Protein AF-A0A496XIH3-F1 (afdb_monomer)

Secondary structure (DSSP, 8-state):
--SGGG---------------S----SSS--TTS--S--TTSPP--SSTTEEE-TTT--EEEEEEEEEE--GGG--EEEEEEEE---S---S--TT-TTEE--S-EEEEETTTTTTTT-S---TT-BGGG--EEEPTTS-EEE-EE-TTT-SS-EE-TT--EEEESSTT-GGG-EEEE-TBS-EEEEEEEEEEE-S--SBTB---EEEEEEEEEEE-TTS-EEEEEEEE-TTS-EEEEEEEETTS-EEEEEEE-TTSPBP-TT-S--EEEEEEETTEEEEEEEEEPTT--SSS---S-EEEEEEE-TTS-EEEEEEB-TT-TTTBTSEEEEE-TTS-EEEEEEEEE-S-SSSSS--EEEEEEEEEE-TTS--EEEEEEEEEEEEEHHHH-S---GGGTT-EEEEEEEEETTEEEEEEE--HHHHTT-SS-STTTT-EEEEEEEEEPTTT--EEEEEEEEEEEEEEEEESSBEE-TTS-S-EESSEEEEEEEEEEEEETTEEEEEEEE---TT---SEEEEEESS--SS--EEEEEEEEEETTTTEEEEEEEEEEEETTEEEEEEEEEE-TTS-EEEEEETTEEEEEEE-TTS-EEEEE-TTS-EEEEEEESSSSEEEEE-TTS-EEEEEE-TTS-EEEEE-TT--EEEEEE-TTS-EEEEE-SSSPPEEEEEETTEEEEEETTEEEEEEE-TTS-EEEEEEEETTT--EEEEEEEE-TTS-EEEEEPTT-S-EEEEEE-TTS-EEEEE-TTS-EEEEEEETTTEEEEE-TT--EEEEEEEE-SSTTSEEEEEEE-GGGEEEEEEE-TT--EEEEEEEEE-SS-TTSEEEEEEEEEE-TTS-EEEEEETTTTEEEEEEE-SS--EEEEEETTSPPEEEEE-TTS-EEEEEPSTTSPPEEEEE-TTS-EEEEE-SSEEEEEEE-TTS-EEEEEEEETTEEEEEEEEE-TTS-EEEEE-TTS-EEE--B-TTS-BS-BBTTEEEEEE-TTS-EEEEEETTS-EEEEEE-TTS-EEEEEETTTEEEEEEE-SS--EEEEEESS-GGG-EEEEE-TTS-EEEEEETT--EEEEE-TT--EEEEE-TTSSS--EEEEEETTEEEEEEETT-S-EEEEEE-TTS-EEEETTEE--TT--

Nearest PDB structures (foldseek):
  8uy4-assembly1_A  TM=6.244E-01  e=5.506E-37  Acinetobacter baumannii AB307-0294
  8uxt-assembly1_A  TM=6.334E-01  e=1.317E-35  Acinetobacter baumannii AB307-0294
  8qja-assembly3_C  TM=4.320E-01  e=1.525E-39  Advenella mimigardefordensis DPN7
  7pq5-assembly1_L  TM=5.269E-01  e=8.273E-34  Photorhabdus laumondii subsp. laumondii TTO1
  8h8c-assembly1_A  TM=5.922E-01  e=3.420E-30  Vibrio parahaemolyticus RIMD 2210633

Radius of gyration: 35.54 Å; Cα contacts (8 Å, |Δi|>4): 2908; chains: 1; bounding box: 90×68×109 Å

Solvent-accessible surface area (backbone atoms only — not comparable to full-atom values): 58429 Å² total; per-residue (Å²): 145,86,63,74,89,77,65,75,80,86,83,78,74,63,44,64,46,45,25,38,70,75,73,75,83,88,74,65,100,26,48,75,65,70,66,56,42,63,44,52,31,55,64,72,68,47,92,48,101,45,39,38,28,31,67,79,42,27,38,46,33,36,51,42,76,81,44,72,36,50,18,57,48,65,67,51,53,70,41,43,44,36,37,37,58,68,68,54,64,91,60,74,72,52,42,60,12,72,48,36,46,71,59,73,28,36,38,41,27,36,55,92,34,48,71,56,76,22,40,90,67,86,53,92,64,34,60,51,91,57,43,41,31,39,33,43,46,80,48,18,54,46,59,44,38,51,20,58,87,72,70,76,77,40,28,28,31,80,84,54,32,39,33,45,53,71,32,64,84,38,48,85,57,22,35,33,36,28,39,41,76,21,38,32,36,36,16,48,46,72,37,72,42,66,46,66,28,49,74,94,86,52,74,47,47,52,28,38,32,23,33,39,35,31,38,34,43,74,44,70,50,37,40,42,45,42,68,45,59,27,61,67,49,51,74,42,71,38,36,39,40,33,75,87,71,52,56,41,39,41,44,39,26,25,92,83,73,40,77,57,46,56,81,31,68,48,52,29,55,36,36,44,38,39,91,87,30,45,34,40,46,38,72,41,66,60,76,86,66,73,82,85,78,76,76,71,82,46,39,39,53,34,31,42,32,43,50,79,74,44,35,39,37,41,42,59,29,53,88,86,39,81,72,33,42,74,35,76,32,30,44,30,40,49,35,62,13,31,41,37,43,43,50,36,76,44,56,68,51,74,96,48,88,82,55,62,43,55,17,52,30,34,44,35,42,42,34,90,93,58,70,69,17,48,34,40,48,47,80,38,56,47,70,42,50,41,68,82,66,69,55,87,61,60,86,89,35,68,88,25,19,24,18,37,23,40,35,44,45,78,64,26,37,37,42,38,31,26,34,26,53,49,42,25,63,91,44,62,70,42,8,44,65,17,64,20,70,41,31,43,35,39,23,34,58,41,92,89,81,68,48,77,44,76,43,38,36,42,36,47,43,73,48,76,44,77,47,18,55,33,25,32,56,28,25,80,46,20,17,26,28,16,73,34,31,68,31,64,38,68,38,28,41,40,35,32,29,62,83,44,44,21,31,32,38,42,39,69,55,48,100,85,65,48,61,22,30,38,41,20,28,46,76,60,93,49,96,65,72,48,37,35,40,41,36,44,62,51,64,42,81,87,60,32,28,54,70,43,72,25,36,43,34,38,28,41,85,89,43,74,77,46,44,36,39,41,44,61,48,90,76,66,46,67,38,32,42,30,52,26,86,33,44,36,40,40,44,61,42,81,52,52,37,70,29,36,39,30,45,66,88,69,42,46,37,38,38,38,70,68,47,36,57,40,61,27,34,38,37,41,51,80,70,36,44,41,36,39,43,65,41,94,63,40,49,65,39,27,43,30,44,44,79,64,40,49,39,37,42,42,61,48,59,80,70,46,72,32,29,39,43,54,62,56,64,44,42,36,44,34,52,76,58,66,41,34,40,39,34,34,40,74,47,21,35,42,36,41,34,30,38,21,83,66,49,73,36,34,45,35,39,33,23,69,85,82,61,53,73,38,35,32,42,40,43,61,50,63,86,68,50,73,33,34,38,34,35,47,76,46,92,49,30,41,35,48,42,62,49,66,87,66,51,70,37,33,41,33,43,51,82,70,50,44,35,37,40,50,71,56,36,62,44,30,36,42,40,30,45,48,76,67,42,53,33,44,35,29,29,41,51,46,17,40,69,86,47,54,44,77,30,36,44,34,40,44,97,48,24,39,37,37,39,43,57,54,90,89,60,54,64,42,28,44,32,43,14,22,52,27,91,94,43,79,92,42,68,50,66,54,60,36,38,41,41,60,47,89,52,76,42,76,34,32,41,36,27,81,40,65,51,29,45,32,41,38,44,59,53,74,88,56,53,65,38,27,41,31,31,56,85,50,73,55,32,36,40,43,64,44,72,77,72,46,72,36,33,40,42,47,55,89,87,53,74,41,39,40,47,42,62,45,63,75,69,47,74,31,34,43,34,42,92,65,38,38,39,37,46,41,63,50,73,75,68,49,75,36,36,38,40,40,37,44,90,90,46,76,42,46,39,36,42,40,59,45,53,82,72,34,73,26,31,43,34,42,67,83,77,49,62,36,42,16,60,47,46,56,85,60,47,54,37,30,38,32,84,55,23,75,29,42,44,61,43,70,84,68,46,80,28,36,43,32,34,63,86,78,48,48,40,41,38,46,61,42,86,75,71,43,73,28,36,43,36,23,92,96,76,44,34,36,41,48,42,60,50,76,73,62,54,67,34,27,40,42,26,81,77,44,71,61,69,21,37,41,36,43,61,46,76,79,71,44,74,33,32,39,39,37,68,87,48,40,38,40,44,40,62,52,56,83,63,49,68,38,36,40,34,30,89,80,44,87,68,53,36,39,42,43,42,62,55,69,76,38,71,40,35,39,38,41,44,95,52,94,64,63,46,47,46,42,61,47,56,84,62,49,72,32,32,44,78,96,43,71,46,75,87,85,77,130

Mean predicted aligned error: 9.51 Å

pLDDT: mean 86.83, std 15.41, range [18.67, 98.56]

Foldseek 3Di:
DPPCVVVCPDDAAFAWFFFFADDDDDDDQFAPLAFKFDDSHFDAPDLDPQWGQGLANQKTKGKDFQAWFFDFLRPIDTWIKMFIWDFAPADDADQAAPRIDTAQKKKKFFPVLLCVQLDPDDDLQAELNSWIWIQHRNTGIWTWFQFPPVPPRWTATLQGKIKDAPDSNDSQQPIWIAHLLLKIFGFNAKFKDFAGQPFPPGGGGIMIMGGGQKIAALLGKIWGWDWAAAPLRDTDTAWIAIPQGWIKGWWWAAPVRHTGHNDGNHIHTAWIDTQRWIKGWDWDAFPDDDDPDPDDNHIHGAWIAGSVRQIKGWDFDHPPDPPRHRGTQKIFHSLGKIKGWDWDWDPLDDVDPRDTGIRTAKIWIDWVPDDIKIKGKDKDHQDAQPVVVVDDDDPLQHRWGWIWMWIQTPFFIKIWTWRTNRRCPPDEQNSMRGSDGQKIWTWGADPVPRDTHTFKMKGWDWDKDFGHQYWYANHNSRGHTYSTDIHIAGQKIWMAGLNWIWIWGFDPADNSRATQKIWWATPDDDVFDIKMKGWDADAQPVSNNGGHTAKIFIDTPPDTLWIWGFDADNSRHTQWIDGLNWIKGWDADSSNQTAWIAGSVGFIWGFDDDDSNHGQWIAGSVRQIKGFDARSSGHTQWTAFSVGFIKGWDAGSVRHTQWIDGSFFFIKGWDDDSFWIWIDTPQKIWIFGHISSRHTAKIKIAGNVVRDIWMKGWDADNSGHTQFIDHIVDPFGKGFDAHSVGHTQWIAFRVRQIWGWDDNQLAWIWIAGSVRWTWIWGWGAIRDSVRIDTAWTQGPPQWIWGFDADPVRQTQKIWTFGQDPVHNVDTDTFMWGWDADSSRATAWIAGPLFLGIWGFDADSVNQGQWIDTDPDDIKGFDADSNRDTQWIRDPDPDWIKGWDADSNGHTQWIDTPFKIKGWDADSRGHTAWIWIAGPNDIWIWGFDAHSLRAGQKIAGSVRDMFGQRDTPVNHGQAGPPFFPGWDADSNRHTAWTQGNVRWIWGWDADSNRATAWTDIVLPWTWGFDADRNGQTQWIATPNDRQAIWGWDADSVRHTQWIAGNVAIWGWDAGSVRDTQWIDHPVDPFAIWGWDGRSNHTAWIDTGPDPDIWGFDADSVRHTQDTDPDGDPPDDD

Sequence (1132 aa):
MELEMKGFIRAITLALFTVTPQAFSEDEMRDFYAEPGMNPFKTSAGQDVTENIDPFSGNVQLSYVDLSIPGNGGLDINIFRYYNLPQSSPGYANPFGYGWTMHFGRITIGSGHASQLCGAGLVPGGDTQDNPSIEMPSGGRELLVHSSALNDGTYITKSNWKAQCIDPTDYTRGIVATAPDGTAYYMREYVFMQGEDGPAGQAAPTVQTWLTNQIVDPYGNTLDLTYLSVASGMKLVTRVDASDGRQVTFDYLDANNSPVTAGSMNARLSTIKANGQTWEYQYAPFSGGATGWGFVDHYELTAVVRPDGTRWNYAYGSVVTEPDYQRLIAVTYPTGGKVNYSYQRIRPYLPSPDFTIFAIKTKTQSNPGHAVGTWSYEFHPGSVDFADLGVQPLPENAGRMADFTRITTPVGVEHIYHVGYWALVGTHDILWEMGLKIRHQYLALDPADGSLSLVRSISNSWSFRAISDEVYRGGILSDLWDSRVYTAQIASQNIVLDGYGYTTQYSNYDAFGNPGTITQYSIYPTENGNRITDTSYQNNTVNWFIGLPEIAAVSQDGAVIGTVSRTYNEMGRLQSEDRFGVTTLYAYTPLGDLAEVTDARGYTTNYSNYFRGTAQLKELPDGSRLSSVVNNTGSVASKITASGHITSFTYDGLNRLTGIDYPLGSDVTIDWNATGKALWRGAYQESVDWDGFGREIRLTRRDQISGDSYSRTFDYDESGRKIFASDVNSASGIGWEYDVIGRTIRTINQDGTSKSVVHEGAHRELHRDENSNVVDYRYQVYGAPENRYLNWAIAPEGVGTRISRDAYGNITGVFQGGLDPDNPAQYLGYTQFFGYNNRLQLTSIDSPADIGLTTYGRDILGNVISRQIGASDATGYIYDPMSRVESVDYPGAAPGISYSYDADGRVKAISNSNATRTYNYNENGNLVSEDIAIGGASYSLAYTLDDLDHLSMLTYPSGRTLDYAPDALGRAKQAMPYLSGVSYHPDGSLRQLAYANGRIADFTRTTTNRMDTITVAGLVGLDYDYDAAGNVTAIQDSRNPSTNRSMSYDELHRLKSVDAGWGTSVYVYDAYSNLTQKSDPSRANRSQYYQYLGLMLDRISYDGAAAQRAFSYDDYGNISYSDDIIYDVFTG

Structure (mmCIF, N/CA/C/O backbone):
data_AF-A0A496XIH3-F1
#
_entry.id   AF-A0A496XIH3-F1
#
loop_
_atom_site.group_PDB
_atom_site.id
_atom_site.type_symbol
_atom_site.label_atom_id
_atom_site.label_alt_id
_atom_site.label_comp_id
_atom_site.label_asym_id
_atom_site.label_entity_id
_atom_site.label_seq_id
_atom_site.pdbx_PDB_ins_code
_atom_site.Cartn_x
_atom_site.Cartn_y
_atom_site.Cartn_z
_atom_site.occupancy
_atom_site.B_iso_or_equiv
_atom_site.auth_seq_id
_atom_site.auth_comp_id
_atom_site.auth_asym_id
_atom_site.auth_atom_id
_atom_site.pdbx_PDB_model_num
ATOM 1 N N . MET A 1 1 ? -5.826 -9.642 -8.395 1.00 19.31 1 MET A N 1
ATOM 2 C CA . MET A 1 1 ? -7.084 -8.869 -8.299 1.00 19.31 1 MET A CA 1
ATOM 3 C C . MET A 1 1 ? -8.064 -9.583 -7.359 1.00 19.31 1 MET A C 1
ATOM 5 O O . MET A 1 1 ? -9.084 -10.095 -7.794 1.00 19.31 1 MET A O 1
ATOM 9 N N . GLU A 1 2 ? -7.709 -9.710 -6.074 1.00 18.67 2 GLU A N 1
ATOM 10 C CA . GLU A 1 2 ? -8.506 -10.453 -5.067 1.00 18.67 2 GLU A CA 1
ATOM 11 C C . GLU A 1 2 ? -8.318 -9.863 -3.649 1.00 18.67 2 GLU A C 1
ATOM 13 O O . GLU A 1 2 ? -8.491 -10.542 -2.645 1.00 18.67 2 GLU A O 1
ATOM 18 N N . LEU A 1 3 ? -7.916 -8.585 -3.574 1.00 19.05 3 LEU A N 1
ATOM 19 C CA . LEU A 1 3 ? -7.566 -7.874 -2.333 1.00 19.05 3 LEU A CA 1
ATOM 20 C C . LEU A 1 3 ? -8.425 -6.622 -2.074 1.00 19.05 3 LEU A C 1
ATOM 22 O O . LEU A 1 3 ? -8.504 -6.172 -0.938 1.00 19.05 3 LEU A O 1
ATOM 26 N N . GLU A 1 4 ? -9.126 -6.091 -3.079 1.00 20.95 4 GLU A N 1
ATOM 27 C CA . GLU A 1 4 ? -9.913 -4.852 -2.937 1.00 20.95 4 GLU A CA 1
ATOM 28 C C . GLU A 1 4 ? -11.309 -5.073 -2.323 1.00 20.95 4 GLU A C 1
ATOM 30 O O . GLU A 1 4 ? -11.925 -4.136 -1.830 1.00 20.95 4 GLU A O 1
ATOM 35 N N . MET A 1 5 ? -11.795 -6.318 -2.250 1.00 22.86 5 MET A N 1
ATOM 36 C CA . MET A 1 5 ? -13.118 -6.648 -1.685 1.00 22.86 5 MET A CA 1
ATOM 37 C C . MET A 1 5 ? -13.144 -6.862 -0.161 1.00 22.86 5 MET A C 1
ATOM 39 O O . MET A 1 5 ? -14.223 -7.012 0.405 1.00 22.86 5 MET A O 1
ATOM 43 N N . LYS A 1 6 ? -11.989 -6.837 0.522 1.00 21.23 6 LYS A N 1
ATOM 44 C CA . LYS A 1 6 ? -11.913 -6.665 1.991 1.00 21.23 6 LYS A CA 1
ATOM 45 C C . LYS A 1 6 ? -11.427 -5.251 2.378 1.00 21.23 6 LYS A C 1
ATOM 47 O O . LYS A 1 6 ? -11.181 -4.971 3.546 1.00 21.23 6 LYS A O 1
ATOM 52 N N . GLY A 1 7 ? -11.318 -4.347 1.398 1.00 19.34 7 GLY A N 1
ATOM 53 C CA . GLY A 1 7 ? -10.735 -3.006 1.516 1.00 19.34 7 GLY A CA 1
ATOM 54 C C . GLY A 1 7 ? -11.700 -1.887 1.921 1.00 19.34 7 GLY A C 1
ATOM 55 O O . GLY A 1 7 ? -11.596 -0.793 1.381 1.00 19.34 7 GLY A O 1
ATOM 56 N N . PHE A 1 8 ? -12.624 -2.128 2.857 1.00 19.67 8 PHE A N 1
ATOM 57 C CA . PHE A 1 8 ? -13.479 -1.075 3.439 1.00 19.67 8 PHE A CA 1
ATOM 58 C C . PHE A 1 8 ? -13.272 -0.946 4.957 1.00 19.67 8 PHE A C 1
ATOM 60 O O . PHE A 1 8 ? -14.210 -0.968 5.753 1.00 19.67 8 PHE A O 1
ATOM 67 N N . ILE A 1 9 ? -12.007 -0.788 5.362 1.00 21.12 9 ILE A N 1
ATOM 68 C CA . ILE A 1 9 ? -11.650 -0.382 6.726 1.00 21.12 9 ILE A CA 1
ATOM 69 C C . ILE A 1 9 ? -12.161 1.051 6.932 1.00 21.12 9 ILE A C 1
ATOM 71 O O . ILE A 1 9 ? -11.562 2.015 6.456 1.00 21.12 9 ILE A O 1
ATOM 75 N N . ARG A 1 10 ? -13.300 1.188 7.621 1.00 22.41 10 ARG A N 1
ATOM 76 C CA . ARG A 1 10 ? -13.899 2.478 7.990 1.00 22.41 10 ARG A CA 1
ATOM 77 C C . ARG A 1 10 ? -13.047 3.170 9.062 1.00 22.41 10 ARG A C 1
ATOM 79 O O . ARG A 1 10 ? -13.295 3.004 10.251 1.00 22.41 10 ARG A O 1
ATOM 86 N N . ALA A 1 11 ? -12.063 3.960 8.644 1.00 19.67 11 ALA A N 1
ATOM 87 C CA . ALA A 1 11 ? -11.352 4.886 9.523 1.00 19.67 11 ALA A CA 1
ATOM 88 C C . ALA A 1 11 ? -12.045 6.261 9.507 1.00 19.67 11 ALA A C 1
ATOM 90 O O . ALA A 1 11 ? -12.014 6.954 8.491 1.00 19.67 11 ALA A O 1
ATOM 91 N N . ILE A 1 12 ? -12.668 6.654 10.623 1.00 20.56 12 ILE A N 1
ATOM 92 C CA . ILE A 1 12 ? -13.210 8.004 10.848 1.00 20.56 12 ILE A CA 1
ATOM 93 C C . ILE A 1 12 ? -12.805 8.469 12.255 1.00 20.56 12 ILE A C 1
ATOM 95 O O . ILE A 1 12 ? -12.916 7.717 13.221 1.00 20.56 12 ILE A O 1
ATOM 99 N N . THR A 1 13 ? -12.345 9.717 12.355 1.00 21.73 13 THR A N 1
ATOM 100 C CA . THR A 1 13 ? -11.992 10.432 13.596 1.00 21.73 13 THR A CA 1
ATOM 101 C C . THR A 1 13 ? -12.674 11.802 13.546 1.00 21.73 13 THR A C 1
ATOM 103 O O . THR A 1 13 ? -12.645 12.440 12.492 1.00 21.73 13 THR A O 1
ATOM 106 N N . LEU A 1 14 ? -13.343 12.243 14.618 1.00 22.25 14 LEU A N 1
ATOM 107 C CA . LEU A 1 14 ? -14.367 13.304 14.536 1.00 22.25 14 LEU A CA 1
ATOM 108 C C . LEU A 1 14 ? -14.609 13.964 15.916 1.00 22.25 14 LEU A C 1
ATOM 110 O O . LEU A 1 14 ? -15.444 13.474 16.646 1.00 22.25 14 LEU A O 1
ATOM 114 N N . ALA A 1 15 ? -13.880 15.026 16.303 1.00 27.19 15 ALA A N 1
ATOM 115 C CA . ALA A 1 15 ? -13.724 15.548 17.694 1.00 27.19 15 ALA A CA 1
ATOM 116 C C . ALA A 1 15 ? -14.838 16.431 18.285 1.00 27.19 15 ALA A C 1
ATOM 118 O O . ALA A 1 15 ? -15.313 17.200 17.463 1.00 27.19 15 ALA A O 1
ATOM 119 N N . LEU A 1 16 ? -15.160 16.385 19.632 1.00 30.80 16 LEU A N 1
ATOM 120 C CA . LEU A 1 16 ? -15.747 17.460 20.522 1.00 30.80 16 LEU A CA 1
ATOM 121 C C . LEU A 1 16 ? -16.589 17.206 21.857 1.00 30.80 16 LEU A C 1
ATOM 123 O O . LEU A 1 16 ? -17.402 16.280 21.923 1.00 30.80 16 LEU A O 1
ATOM 127 N N . PHE A 1 17 ? -16.535 18.205 22.792 1.00 38.25 17 PHE A N 1
ATOM 128 C CA . PHE A 1 17 ? -17.433 18.712 23.916 1.00 38.25 17 PHE A CA 1
ATOM 129 C C . PHE A 1 17 ? -17.324 18.142 25.370 1.00 38.25 17 PHE A C 1
ATOM 131 O O . PHE A 1 17 ? -17.130 16.937 25.394 1.00 38.25 17 PHE A O 1
ATOM 138 N N . THR A 1 18 ? -17.465 18.822 26.574 1.00 36.56 18 THR A N 1
ATOM 139 C CA . THR A 1 18 ? -18.029 20.178 27.031 1.00 36.56 18 THR A CA 1
ATOM 140 C C . THR A 1 18 ? -17.483 20.949 28.327 1.00 36.56 18 THR A C 1
ATOM 142 O O . THR A 1 18 ? -16.749 20.319 29.071 1.00 36.56 18 THR A O 1
ATOM 145 N N . VAL A 1 19 ? -17.855 22.237 28.685 1.00 31.00 19 VAL A N 1
ATOM 146 C CA . VAL A 1 19 ? -17.639 22.989 30.020 1.00 31.00 19 VAL A CA 1
ATOM 147 C C . VAL A 1 19 ? -18.669 24.115 30.454 1.00 31.00 19 VAL A C 1
ATOM 149 O O . VAL A 1 19 ? -19.588 24.453 29.724 1.00 31.00 19 VAL A O 1
ATOM 152 N N . THR A 1 20 ? -18.572 24.640 31.707 1.00 32.25 20 THR A N 1
ATOM 153 C CA . THR A 1 20 ? -19.659 24.769 32.708 1.00 32.25 20 THR A CA 1
ATOM 154 C C . THR A 1 20 ? -19.504 25.810 33.925 1.00 32.25 20 THR A C 1
ATOM 156 O O . THR A 1 20 ? -18.991 26.901 33.699 1.00 32.25 20 THR A O 1
ATOM 159 N N . PRO A 1 21 ? -20.012 25.536 35.183 1.00 36.03 21 PRO A N 1
ATOM 160 C CA . PRO A 1 21 ? -21.246 26.436 36.622 1.00 36.03 21 PRO A CA 1
ATOM 161 C C . PRO A 1 21 ? -22.838 26.717 36.555 1.00 36.03 21 PRO A C 1
ATOM 163 O O . PRO A 1 21 ? -23.200 27.584 35.774 1.00 36.03 21 PRO A O 1
ATOM 166 N N . GLN A 1 22 ? -23.883 26.122 37.251 1.00 28.62 22 GLN A N 1
ATOM 167 C CA . GLN A 1 22 ? -24.107 25.268 38.496 1.00 28.62 22 GLN A CA 1
ATOM 168 C C . GLN A 1 22 ? -25.504 24.580 38.679 1.00 28.62 22 GLN A C 1
ATOM 170 O O . GLN A 1 22 ? -26.485 25.221 38.310 1.00 28.62 22 GLN A O 1
ATOM 175 N N . ALA A 1 23 ? -25.745 23.364 39.269 1.00 22.55 23 ALA A N 1
ATOM 176 C CA . ALA A 1 23 ? -24.995 22.155 39.800 1.00 22.55 23 ALA A CA 1
ATOM 177 C C . ALA A 1 23 ? -25.902 20.853 39.730 1.00 22.55 23 ALA A C 1
ATOM 179 O O . ALA A 1 23 ? -26.999 21.006 39.206 1.00 22.55 23 ALA A O 1
ATOM 180 N N . PHE A 1 24 ? -25.678 19.583 40.195 1.00 23.02 24 PHE A N 1
ATOM 181 C CA . PHE A 1 24 ? -24.746 18.824 41.110 1.00 23.02 24 PHE A CA 1
ATOM 182 C C . PHE A 1 24 ? -24.853 17.249 40.871 1.00 23.02 24 PHE A C 1
ATOM 184 O O . PHE A 1 24 ? -25.586 16.833 39.983 1.00 23.02 24 PHE A O 1
ATOM 191 N N . SER A 1 25 ? -24.232 16.378 41.712 1.00 22.86 25 SER A N 1
ATOM 192 C CA . SER A 1 25 ? -24.270 14.869 41.811 1.00 22.86 25 SER A CA 1
ATOM 193 C C . SER A 1 25 ? -23.448 14.046 40.784 1.00 22.86 25 SER A C 1
ATOM 195 O O . SER A 1 25 ? -23.309 14.448 39.632 1.00 22.86 25 SER A O 1
ATOM 197 N N . GLU A 1 26 ? -22.888 12.897 41.205 1.00 39.66 26 GLU A N 1
ATOM 198 C CA . GLU A 1 26 ? -21.807 12.146 40.510 1.00 39.66 26 GLU A CA 1
ATOM 199 C C . GLU A 1 26 ? -22.249 10.830 39.804 1.00 39.66 26 GLU A C 1
ATOM 201 O O . GLU A 1 26 ? -23.337 10.321 40.065 1.00 39.66 26 GLU A O 1
ATOM 206 N N . ASP A 1 27 ? -21.356 10.283 38.954 1.00 36.16 27 ASP A N 1
ATOM 207 C CA . ASP A 1 27 ? -21.355 8.937 38.313 1.00 36.16 27 ASP A CA 1
ATOM 208 C C . ASP A 1 27 ? -22.142 8.633 37.016 1.00 36.16 27 ASP A C 1
ATOM 210 O O . ASP A 1 27 ? -22.644 7.528 36.810 1.00 36.16 27 ASP A O 1
ATOM 214 N N . GLU A 1 28 ? -22.131 9.552 36.045 1.00 40.03 28 GLU A N 1
ATOM 215 C CA . GLU A 1 28 ? -22.386 9.202 34.629 1.00 40.03 28 GLU A CA 1
ATOM 216 C C . GLU A 1 28 ? -21.320 9.832 33.705 1.00 40.03 28 GLU A C 1
ATOM 218 O O . GLU A 1 28 ? -20.282 10.286 34.185 1.00 40.03 28 GLU A O 1
ATOM 223 N N . MET A 1 29 ? -21.510 9.849 32.375 1.00 48.78 29 MET A N 1
ATOM 224 C CA . MET A 1 29 ? -20.553 10.464 31.429 1.00 48.78 29 MET A CA 1
ATOM 225 C C . MET A 1 29 ? -20.464 11.988 31.598 1.00 48.78 29 MET A C 1
ATOM 227 O O . MET A 1 29 ? -21.197 12.745 30.962 1.00 48.78 29 MET A O 1
ATOM 231 N N . ARG A 1 30 ? -19.575 12.423 32.494 1.00 52.25 30 ARG A N 1
ATOM 232 C CA . ARG A 1 30 ? -19.620 13.754 33.113 1.00 52.25 30 ARG A CA 1
ATOM 233 C C . ARG A 1 30 ? -18.239 14.377 33.399 1.00 52.25 30 ARG A C 1
ATOM 235 O O . ARG A 1 30 ? -18.135 15.292 34.213 1.00 52.25 30 ARG A O 1
ATOM 242 N N . ASP A 1 31 ? -17.185 13.904 32.730 1.00 56.16 31 ASP A N 1
ATOM 243 C CA . ASP A 1 31 ? -15.890 14.596 32.671 1.00 56.16 31 ASP A CA 1
ATOM 244 C C . ASP A 1 31 ? -15.107 14.267 31.387 1.00 56.16 31 ASP A C 1
ATOM 246 O O . ASP A 1 31 ? -14.788 13.115 31.092 1.00 56.16 31 ASP A O 1
ATOM 250 N N . PHE A 1 32 ? -14.736 15.313 30.656 1.00 68.25 32 PHE A N 1
ATOM 251 C CA . PHE A 1 32 ? -13.995 15.261 29.391 1.00 68.25 32 PHE A CA 1
ATOM 252 C C . PHE A 1 32 ? -12.508 15.028 29.600 1.00 68.25 32 PHE A C 1
ATOM 254 O O . PHE A 1 32 ? -11.794 14.706 28.652 1.00 68.25 32 PHE A O 1
ATOM 261 N N . TYR A 1 33 ? -12.043 15.131 30.839 1.00 71.62 33 TYR A N 1
ATOM 262 C CA . TYR A 1 33 ? -10.687 14.797 31.232 1.00 71.62 33 TYR A CA 1
ATOM 263 C C . TYR A 1 33 ? -10.559 13.337 31.737 1.00 71.62 33 TYR A C 1
ATOM 265 O O . TYR A 1 33 ? -9.438 12.872 31.923 1.00 71.62 33 TYR A O 1
ATOM 273 N N . ALA A 1 34 ? -11.663 12.576 31.853 1.00 61.84 34 ALA A N 1
ATOM 274 C CA . ALA A 1 34 ? -11.680 11.200 32.385 1.00 61.84 34 ALA A CA 1
ATOM 275 C C . ALA A 1 34 ? -12.437 10.153 31.526 1.00 61.84 34 ALA A C 1
ATOM 277 O O . ALA A 1 34 ? -12.703 9.046 31.994 1.00 61.84 34 ALA A O 1
ATOM 278 N N . GLU A 1 35 ? -12.789 10.460 30.274 1.00 65.25 35 GLU A N 1
ATOM 279 C CA . GLU A 1 35 ? -13.537 9.538 29.398 1.00 65.25 35 GLU A CA 1
ATOM 280 C C . GLU A 1 35 ? -12.830 8.173 29.196 1.00 65.25 35 GLU A C 1
ATOM 282 O O . GLU A 1 35 ? -11.647 8.143 28.829 1.00 65.25 35 GLU A O 1
ATOM 287 N N . PRO A 1 36 ? -13.537 7.036 29.375 1.00 55.31 36 PRO A N 1
ATOM 288 C CA . PRO A 1 36 ? -12.974 5.709 29.159 1.00 55.31 36 PRO A CA 1
ATOM 289 C C . PRO A 1 36 ? -13.025 5.275 27.687 1.00 55.31 36 PRO A C 1
ATOM 291 O O . PRO A 1 36 ? -14.019 5.469 26.982 1.00 55.31 36 PRO A O 1
ATOM 294 N N . GLY A 1 37 ? -11.957 4.599 27.265 1.00 60.03 37 GLY A N 1
ATOM 295 C CA . GLY A 1 37 ? -11.796 3.996 25.949 1.00 60.03 37 GLY A CA 1
ATOM 296 C C . GLY A 1 37 ? -11.516 4.997 24.837 1.00 60.03 37 GLY A C 1
ATOM 297 O O . GLY A 1 37 ? -11.525 6.213 25.039 1.00 60.03 37 GLY A O 1
ATOM 298 N N . MET A 1 38 ? -11.256 4.467 23.640 1.00 62.94 38 MET A N 1
ATOM 299 C CA . MET A 1 38 ? -10.966 5.286 22.466 1.00 62.94 38 MET A CA 1
ATOM 300 C C . MET A 1 38 ? -12.196 6.108 22.102 1.00 62.94 38 MET A C 1
ATOM 302 O O . MET A 1 38 ? -13.104 5.625 21.426 1.00 62.94 38 MET A O 1
ATOM 306 N N . ASN A 1 39 ? -12.215 7.356 22.554 1.00 64.25 39 ASN A N 1
ATOM 307 C CA . ASN A 1 39 ? -13.177 8.328 22.092 1.00 64.25 39 ASN A CA 1
ATOM 308 C C . ASN A 1 39 ? -12.819 8.653 20.626 1.00 64.25 39 ASN A C 1
ATOM 310 O O . ASN A 1 39 ? -11.772 9.273 20.420 1.00 64.25 39 ASN A O 1
ATOM 314 N N . PRO A 1 40 ? -13.630 8.276 19.608 1.00 53.00 40 PRO A N 1
ATOM 315 C CA . PRO A 1 40 ? -13.328 8.593 18.205 1.00 53.00 40 PRO A CA 1
ATOM 316 C C . PRO A 1 40 ? -13.298 10.105 17.962 1.00 53.00 40 PRO A C 1
ATOM 318 O O . PRO A 1 40 ? -12.837 10.567 16.917 1.00 53.00 40 PRO A O 1
ATOM 321 N N . PHE A 1 41 ? -13.773 10.870 18.948 1.00 57.12 41 PHE A N 1
ATOM 322 C CA . PHE A 1 41 ? -13.675 12.301 18.976 1.00 57.12 41 PHE A CA 1
ATOM 323 C C . PHE A 1 41 ? -12.220 12.768 19.208 1.00 57.12 41 PHE A C 1
ATOM 325 O O . PHE A 1 41 ? -11.689 13.526 18.397 1.00 57.12 41 PHE A O 1
ATOM 332 N N . LYS A 1 42 ? -11.503 12.322 20.240 1.00 66.94 42 LYS A N 1
ATOM 333 C CA . LYS A 1 42 ? -10.173 12.896 20.529 1.00 66.94 42 LYS A CA 1
ATOM 334 C C . LYS A 1 42 ? -9.070 12.369 19.611 1.00 66.94 42 LYS A C 1
ATOM 336 O O . LYS A 1 42 ? -9.127 11.254 19.103 1.00 66.94 42 LYS A O 1
ATOM 341 N N . THR A 1 43 ? -8.036 13.183 19.398 1.00 65.56 43 THR A N 1
ATOM 342 C CA . THR A 1 43 ? -6.890 12.790 18.563 1.00 65.56 43 THR A CA 1
ATOM 343 C C . THR A 1 43 ? -5.836 12.049 19.368 1.00 65.56 43 THR A C 1
ATOM 345 O O . THR A 1 43 ? -5.579 12.428 20.501 1.00 65.56 43 THR A O 1
ATOM 348 N N . SER A 1 44 ? -5.175 11.063 18.770 1.00 73.56 44 SER A N 1
ATOM 349 C CA . SER A 1 44 ? -4.118 10.278 19.408 1.00 73.56 44 SER A CA 1
ATOM 350 C C . SER A 1 44 ? -2.714 10.865 19.192 1.00 73.56 44 SER A C 1
ATOM 352 O O . SER A 1 44 ? -2.421 11.446 18.146 1.00 73.56 44 SER A O 1
ATOM 354 N N . ALA A 1 45 ? -1.834 10.676 20.178 1.00 70.06 45 ALA A N 1
ATOM 355 C CA . ALA A 1 45 ? -0.392 10.962 20.124 1.00 70.06 45 ALA A CA 1
ATOM 356 C C . ALA A 1 45 ? 0.471 9.695 20.361 1.00 70.06 45 ALA A C 1
ATOM 358 O O . ALA A 1 45 ? 1.591 9.769 20.873 1.00 70.06 45 ALA A O 1
ATOM 359 N N . GLY A 1 46 ? -0.077 8.518 20.035 1.00 59.41 46 GLY A N 1
ATOM 360 C CA . GLY A 1 46 ? 0.626 7.233 20.097 1.00 59.41 46 GLY A CA 1
ATOM 361 C C . GLY A 1 46 ? 1.597 7.029 18.929 1.00 59.41 46 GLY A C 1
ATOM 362 O O . GLY A 1 46 ? 1.501 7.701 17.903 1.00 59.41 46 GLY A O 1
ATOM 363 N N . GLN A 1 47 ? 2.542 6.099 19.089 1.00 56.97 47 GLN A N 1
ATOM 364 C CA . GLN A 1 47 ? 3.488 5.700 18.023 1.00 56.97 47 GLN A CA 1
ATOM 365 C C . GLN A 1 47 ? 3.226 4.275 17.499 1.00 56.97 47 GLN A C 1
ATOM 367 O O . GLN A 1 47 ? 3.645 3.938 16.396 1.00 56.97 47 GLN A O 1
ATOM 372 N N . ASP A 1 48 ? 2.519 3.449 18.277 1.00 61.50 48 ASP A N 1
ATOM 373 C CA . ASP A 1 48 ? 2.171 2.066 17.946 1.00 61.50 48 ASP A CA 1
ATOM 374 C C . ASP A 1 48 ? 0.657 1.960 17.693 1.00 61.50 48 ASP A C 1
ATOM 376 O O . ASP A 1 48 ? -0.129 2.597 18.389 1.00 61.50 48 ASP A O 1
ATOM 380 N N . VAL A 1 49 ? 0.218 1.102 16.763 1.00 60.81 49 VAL A N 1
ATOM 381 C CA . VAL A 1 49 ? -1.214 0.942 16.395 1.00 60.81 49 VAL A CA 1
ATOM 382 C C . VAL A 1 49 ? -2.098 0.493 17.579 1.00 60.81 49 VAL A C 1
ATOM 384 O O . VAL A 1 49 ? -3.315 0.645 17.548 1.00 60.81 49 VAL A O 1
ATOM 387 N N . THR A 1 50 ? -1.489 -0.058 18.632 1.00 79.25 50 THR A N 1
ATOM 388 C CA . THR A 1 50 ? -2.151 -0.539 19.857 1.00 79.25 50 THR A CA 1
ATOM 389 C C . THR A 1 50 ? -2.113 0.459 21.023 1.00 79.25 50 THR A C 1
ATOM 391 O O . THR A 1 50 ? -2.580 0.122 22.109 1.00 79.25 50 THR A O 1
ATOM 394 N N . GLU A 1 51 ? -1.539 1.655 20.845 1.00 88.19 51 GLU A N 1
ATOM 395 C CA . GLU A 1 51 ? -1.382 2.680 21.886 1.00 88.19 51 GLU A CA 1
ATOM 396 C C . GLU A 1 51 ? -2.074 3.990 21.478 1.00 88.19 51 GLU A C 1
ATOM 398 O O . GLU A 1 51 ? -1.758 4.588 20.451 1.00 88.19 51 GLU A O 1
ATOM 403 N N . ASN A 1 52 ? -2.972 4.483 22.329 1.00 87.50 52 ASN A N 1
ATOM 404 C CA . ASN A 1 52 ? -3.538 5.822 22.234 1.00 87.50 52 ASN A CA 1
ATOM 405 C C . ASN A 1 52 ? -3.143 6.637 23.473 1.00 87.50 52 ASN A C 1
ATOM 407 O O . ASN A 1 52 ? -3.374 6.225 24.607 1.00 87.50 52 ASN A O 1
ATOM 411 N N . ILE A 1 53 ? -2.565 7.813 23.249 1.00 90.31 53 ILE A N 1
ATOM 412 C CA . ILE A 1 53 ? -2.307 8.812 24.286 1.00 90.31 53 ILE A CA 1
ATOM 413 C C . ILE A 1 53 ? -3.101 10.050 23.888 1.00 90.31 53 ILE A C 1
ATOM 415 O O . ILE A 1 53 ? -2.811 10.650 22.853 1.00 90.31 53 ILE A O 1
ATOM 419 N N . ASP A 1 54 ? -4.098 10.410 24.691 1.00 88.94 54 ASP A N 1
ATOM 420 C CA . ASP A 1 54 ? -4.904 11.614 24.484 1.00 88.94 54 ASP A CA 1
ATOM 421 C C . ASP A 1 54 ? -4.078 12.856 24.886 1.00 88.94 54 ASP A C 1
ATOM 423 O O . ASP A 1 54 ? -3.755 13.001 26.065 1.00 88.94 54 ASP A O 1
ATOM 427 N N . PRO A 1 55 ? -3.719 13.776 23.972 1.00 90.25 55 PRO A N 1
ATOM 428 C CA . PRO A 1 55 ? -2.950 14.967 24.301 1.00 90.25 55 PRO A CA 1
ATOM 429 C C . PRO A 1 55 ? -3.796 16.068 24.957 1.00 90.25 55 PRO A C 1
ATOM 431 O O . PRO A 1 55 ? -3.241 17.110 25.297 1.00 90.25 55 PRO A O 1
ATOM 434 N N . PHE A 1 56 ? -5.107 15.880 25.138 1.00 87.75 56 PHE A N 1
ATOM 435 C CA . PHE A 1 56 ? -5.958 16.786 25.910 1.00 87.75 56 PHE A CA 1
ATOM 436 C C . PHE A 1 56 ? -5.986 16.401 27.398 1.00 87.75 56 PHE A C 1
ATOM 438 O O . PHE A 1 56 ? -5.612 17.209 28.245 1.00 87.75 56 PHE A O 1
ATOM 445 N N . SER A 1 57 ? -6.361 15.157 27.726 1.00 86.19 57 SER A N 1
ATOM 446 C CA . SER A 1 57 ? -6.397 14.674 29.122 1.00 86.19 57 SER A CA 1
ATOM 447 C C . SER A 1 57 ? -5.085 14.059 29.625 1.00 86.19 57 SER A C 1
ATOM 449 O O . SER A 1 57 ? -4.856 13.980 30.827 1.00 86.19 57 SER A O 1
ATOM 451 N N . GLY A 1 58 ? -4.228 13.572 28.729 1.00 89.44 58 GLY A N 1
ATOM 452 C CA . GLY A 1 58 ? -3.094 12.717 29.076 1.00 89.44 58 GLY A CA 1
ATOM 453 C C . GLY A 1 58 ? -3.470 11.277 29.443 1.00 89.44 58 GLY A C 1
ATOM 454 O O . GLY A 1 58 ? -2.602 10.550 29.934 1.00 89.44 58 GLY A O 1
ATOM 455 N N . ASN A 1 59 ? -4.721 10.853 29.220 1.00 86.81 59 ASN A N 1
ATOM 456 C CA . ASN A 1 59 ? -5.156 9.465 29.392 1.00 86.81 59 ASN A CA 1
ATOM 457 C C . ASN A 1 59 ? -4.341 8.533 28.473 1.00 86.81 59 ASN A C 1
ATOM 459 O O . ASN A 1 59 ? -4.203 8.788 27.273 1.00 86.81 59 ASN A O 1
ATOM 463 N N . VAL A 1 60 ? -3.802 7.455 29.049 1.00 89.62 60 VAL A N 1
ATOM 464 C CA . VAL A 1 60 ? -3.080 6.396 28.330 1.00 89.62 60 VAL A CA 1
ATOM 465 C C . VAL A 1 60 ? -4.010 5.213 28.155 1.00 89.62 60 VAL A C 1
ATOM 467 O O . VAL A 1 60 ? -4.470 4.620 29.132 1.00 89.62 60 VAL A O 1
ATOM 470 N N . GLN A 1 61 ? -4.243 4.850 26.904 1.00 87.69 61 GLN A N 1
ATOM 471 C CA . GLN A 1 61 ? -5.135 3.777 26.514 1.00 87.69 61 GLN A CA 1
ATOM 472 C C . GLN A 1 61 ? -4.375 2.774 25.651 1.00 87.69 61 GLN A C 1
ATOM 474 O O . GLN A 1 61 ? -3.613 3.155 24.762 1.00 87.69 61 GLN A O 1
ATOM 479 N N . LEU A 1 62 ? -4.591 1.484 25.891 1.00 89.62 62 LEU A N 1
ATOM 480 C CA . LEU A 1 62 ? -4.046 0.415 25.052 1.00 89.62 62 LEU A CA 1
ATOM 481 C C . LEU A 1 62 ? -5.198 -0.419 24.507 1.00 89.62 62 LEU A C 1
ATOM 483 O O . LEU A 1 62 ? -6.163 -0.654 25.229 1.00 89.62 62 LEU A O 1
ATOM 487 N N . SER A 1 63 ? -5.089 -0.897 23.271 1.00 87.19 63 SER A N 1
ATOM 488 C CA . SER A 1 63 ? -6.102 -1.752 22.646 1.00 87.19 63 SER A CA 1
ATOM 489 C C . SER A 1 63 ? -5.449 -2.919 21.916 1.00 87.19 63 SER A C 1
ATOM 491 O O . SER A 1 63 ? -4.554 -2.727 21.093 1.00 87.19 63 SER A O 1
ATOM 493 N N . TYR A 1 64 ? -5.899 -4.134 22.223 1.00 87.94 64 TYR A N 1
ATOM 494 C CA . TYR A 1 64 ? -5.424 -5.379 21.627 1.00 87.94 64 TYR A CA 1
ATOM 495 C C . TYR A 1 64 ? -6.606 -6.196 21.107 1.00 87.94 64 TYR A C 1
ATOM 497 O O . TYR A 1 64 ? -7.629 -6.322 21.781 1.00 87.94 64 TYR A O 1
ATOM 505 N N . VAL A 1 65 ? -6.444 -6.794 19.926 1.00 88.94 65 VAL A N 1
ATOM 506 C CA . VAL A 1 65 ? -7.311 -7.878 19.450 1.00 88.94 65 VAL A CA 1
ATOM 507 C C . VAL A 1 65 ? -6.638 -9.187 19.842 1.00 88.94 65 VAL A C 1
ATOM 509 O O . VAL A 1 65 ? -5.652 -9.582 19.222 1.00 88.94 65 VAL A O 1
ATOM 512 N N . ASP A 1 66 ? -7.147 -9.845 20.882 1.00 90.00 66 ASP A N 1
ATOM 513 C CA . ASP A 1 66 ? -6.607 -11.139 21.316 1.00 90.00 66 ASP A CA 1
ATOM 514 C C . ASP A 1 66 ? -7.110 -12.274 20.410 1.00 90.00 66 ASP A C 1
ATOM 516 O O . ASP A 1 66 ? -6.401 -13.237 20.151 1.00 90.00 66 ASP A O 1
ATOM 520 N N . LEU A 1 67 ? -8.326 -12.176 19.870 1.00 89.31 67 LEU A N 1
ATOM 521 C CA . LEU A 1 67 ? -8.882 -13.201 18.985 1.00 89.31 67 LEU A CA 1
ATOM 522 C C . LEU A 1 67 ? -9.808 -12.574 17.942 1.00 89.31 67 LEU A C 1
ATOM 524 O O . LEU A 1 67 ? -10.650 -11.745 18.274 1.00 89.31 67 LEU A O 1
ATOM 528 N N . SER A 1 68 ? -9.673 -13.010 16.692 1.00 89.50 68 SER A N 1
ATOM 529 C CA . SER A 1 68 ? -10.568 -12.671 15.586 1.00 89.50 68 SER A CA 1
ATOM 530 C C . SER A 1 68 ? -10.936 -13.952 14.837 1.00 89.50 68 SER A C 1
ATOM 532 O O . SER A 1 68 ? -10.055 -14.765 14.546 1.00 89.50 68 SER A O 1
ATOM 534 N N . ILE A 1 69 ? -12.226 -14.165 14.564 1.00 90.50 69 ILE A N 1
ATOM 535 C CA . ILE A 1 69 ? -12.723 -15.311 13.789 1.00 90.50 69 ILE A CA 1
ATOM 536 C C . ILE A 1 69 ? -13.718 -14.808 12.731 1.00 90.50 69 ILE A C 1
ATOM 538 O O . ILE A 1 69 ? -14.868 -14.503 13.085 1.00 90.50 69 ILE A O 1
ATOM 542 N N . PRO A 1 70 ? -13.314 -14.765 11.446 1.00 91.75 70 PRO A N 1
ATOM 543 C CA . PRO A 1 70 ? -14.161 -14.296 10.357 1.00 91.75 70 PRO A CA 1
ATOM 544 C C . PRO A 1 70 ? -15.494 -15.041 10.236 1.00 91.75 70 PRO A C 1
ATOM 546 O O . PRO A 1 70 ? -15.561 -16.256 10.448 1.00 91.75 70 PRO A O 1
ATOM 549 N N . GLY A 1 71 ? -16.556 -14.316 9.894 1.00 90.50 71 GLY A N 1
ATOM 550 C CA . GLY A 1 71 ? -17.918 -14.822 9.735 1.00 90.50 71 GLY A CA 1
ATOM 551 C C . GLY A 1 71 ? -18.465 -14.633 8.326 1.00 90.50 71 GLY A C 1
ATOM 552 O O . GLY A 1 71 ? -18.060 -13.733 7.592 1.00 90.50 71 GLY A O 1
ATOM 553 N N . ASN A 1 72 ? -19.424 -15.476 7.950 1.00 86.00 72 ASN A N 1
ATOM 554 C CA . ASN A 1 72 ? -20.265 -15.210 6.781 1.00 86.00 72 ASN A CA 1
ATOM 555 C C . ASN A 1 72 ? -21.080 -13.918 7.002 1.00 86.00 72 ASN A C 1
ATOM 557 O O . ASN A 1 72 ? -21.328 -13.521 8.144 1.00 86.00 72 ASN A O 1
ATOM 561 N N . GLY A 1 73 ? -21.395 -13.204 5.922 1.00 82.81 73 GLY A N 1
ATOM 562 C CA . GLY A 1 73 ? -21.989 -11.860 5.953 1.00 82.81 73 GLY A CA 1
ATOM 563 C C . GLY A 1 73 ? -21.030 -10.735 6.377 1.00 82.81 73 GLY A C 1
ATOM 564 O O . GLY A 1 73 ? -21.260 -9.573 6.030 1.00 82.81 73 GLY A O 1
ATOM 565 N N . GLY A 1 74 ? -19.928 -11.066 7.059 1.00 83.75 74 GLY A N 1
ATOM 566 C CA . GLY A 1 74 ? -19.000 -10.123 7.694 1.00 83.75 74 GLY A CA 1
ATOM 567 C C . GLY A 1 74 ? -19.221 -9.930 9.201 1.00 83.75 74 GLY A C 1
ATOM 568 O O . GLY A 1 74 ? -18.591 -9.056 9.794 1.00 83.75 74 GLY A O 1
ATOM 569 N N . LEU A 1 75 ? -20.096 -10.723 9.839 1.00 91.44 75 LEU A N 1
ATOM 570 C CA . LEU A 1 75 ? -20.298 -10.688 11.292 1.00 91.44 75 LEU A CA 1
ATOM 571 C C . LEU A 1 75 ? -19.177 -11.455 12.015 1.00 91.44 75 LEU A C 1
ATOM 573 O O . LEU A 1 75 ? -19.336 -12.609 12.425 1.00 91.44 75 LEU A O 1
ATOM 577 N N . ASP A 1 76 ? -18.015 -10.822 12.136 1.00 92.44 76 ASP A N 1
ATOM 578 C CA . ASP A 1 76 ? -16.797 -11.390 12.722 1.00 92.44 76 ASP A CA 1
ATOM 579 C C . ASP A 1 76 ? -16.839 -11.410 14.263 1.00 92.44 76 ASP A C 1
ATOM 581 O O . ASP A 1 76 ? -17.228 -10.430 14.899 1.00 92.44 76 ASP A O 1
ATOM 585 N N . ILE A 1 77 ? -16.382 -12.505 14.891 1.00 92.94 77 ILE A N 1
ATOM 586 C CA . ILE A 1 77 ? -16.171 -12.520 16.348 1.00 92.94 77 ILE A CA 1
ATOM 587 C C . ILE A 1 77 ? -14.811 -11.887 16.620 1.00 92.94 77 ILE A C 1
ATOM 589 O O . ILE A 1 77 ? -13.785 -12.519 16.371 1.00 92.94 77 ILE A O 1
ATOM 593 N N . ASN A 1 78 ? -14.808 -10.668 17.155 1.00 89.88 78 ASN A N 1
ATOM 594 C CA . ASN A 1 78 ? -13.602 -9.948 17.555 1.00 89.88 78 ASN A CA 1
ATOM 595 C C . ASN A 1 78 ? -13.573 -9.756 19.075 1.00 89.88 78 ASN A C 1
ATOM 597 O O . ASN A 1 78 ? -14.520 -9.238 19.666 1.00 89.88 78 ASN A O 1
ATOM 601 N N . ILE A 1 79 ? -12.481 -10.190 19.702 1.00 91.12 79 ILE A N 1
ATOM 602 C CA . ILE A 1 79 ? -12.239 -10.108 21.141 1.00 91.12 79 ILE A CA 1
ATOM 603 C C . ILE A 1 79 ? -11.255 -8.971 21.398 1.00 91.12 79 ILE A C 1
ATOM 605 O O . ILE A 1 79 ? -10.044 -9.132 21.229 1.00 91.12 79 ILE A O 1
ATOM 609 N N . PHE A 1 80 ? -11.793 -7.827 21.808 1.00 88.00 80 PHE A N 1
ATOM 610 C CA . PHE A 1 80 ? -11.007 -6.673 22.220 1.00 88.00 80 PHE A CA 1
ATOM 611 C C . PHE A 1 80 ? -10.678 -6.745 23.711 1.00 88.00 80 PHE A C 1
ATOM 613 O O . PHE A 1 80 ? -11.544 -7.016 24.548 1.00 88.00 80 PHE A O 1
ATOM 620 N N . ARG A 1 81 ? -9.424 -6.438 24.038 1.00 90.44 81 ARG A N 1
ATOM 621 C CA . ARG A 1 81 ? -8.952 -6.174 25.395 1.00 90.44 81 ARG A CA 1
ATOM 622 C C . ARG A 1 81 ? -8.309 -4.803 25.420 1.00 90.44 81 ARG A C 1
ATOM 624 O O . ARG A 1 81 ? -7.329 -4.564 24.714 1.00 90.44 81 ARG A O 1
ATOM 631 N N . TYR A 1 82 ? -8.850 -3.924 26.253 1.00 87.25 82 TYR A N 1
ATOM 632 C CA . TYR A 1 82 ? -8.392 -2.547 26.354 1.00 87.25 82 TYR A CA 1
ATOM 633 C C . TYR A 1 82 ? -8.006 -2.185 27.786 1.00 87.25 82 TYR A C 1
ATOM 635 O O . TYR A 1 82 ? -8.605 -2.674 28.746 1.00 87.25 82 TYR A O 1
ATOM 643 N N . TYR A 1 83 ? -6.977 -1.348 27.903 1.00 88.62 83 TYR A N 1
ATOM 644 C CA . TYR A 1 83 ? -6.552 -0.687 29.134 1.00 88.62 83 TYR A CA 1
ATOM 645 C C . TYR A 1 83 ? -6.923 0.792 29.052 1.00 88.62 83 TYR A C 1
ATOM 647 O O . TYR A 1 83 ? -6.727 1.402 28.002 1.00 88.62 83 TYR A O 1
ATOM 655 N N . ASN A 1 84 ? -7.389 1.368 30.156 1.00 85.50 84 ASN A N 1
ATOM 656 C CA . ASN A 1 84 ? -7.528 2.810 30.359 1.00 85.50 84 ASN A CA 1
ATOM 657 C C . ASN A 1 84 ? -6.749 3.221 31.609 1.00 85.50 84 ASN A C 1
ATOM 659 O O . ASN A 1 84 ? -6.713 2.461 32.577 1.00 85.50 84 ASN A O 1
ATOM 663 N N . LEU A 1 85 ? -6.180 4.429 31.622 1.00 86.38 85 LEU A N 1
ATOM 664 C CA . LEU A 1 85 ? -5.479 4.971 32.785 1.00 86.38 85 LEU A CA 1
ATOM 665 C C . LEU A 1 85 ? -6.467 5.254 33.936 1.00 86.38 85 LEU A C 1
ATOM 667 O O . LEU A 1 85 ? -7.263 6.189 33.810 1.00 86.38 85 LEU A O 1
ATOM 671 N N . PRO A 1 86 ? -6.421 4.514 35.066 1.00 81.00 86 PRO A N 1
ATOM 672 C CA . PRO A 1 86 ? -7.415 4.663 36.125 1.00 81.00 86 PRO A CA 1
ATOM 673 C C . PRO A 1 86 ? -7.292 6.006 36.842 1.00 81.00 86 PRO A C 1
ATOM 675 O O . PRO A 1 86 ? -6.221 6.362 37.355 1.00 81.00 86 PRO A O 1
ATOM 678 N N . GLN A 1 87 ? -8.405 6.735 36.898 1.00 79.00 87 GLN A N 1
ATOM 679 C CA . GLN A 1 87 ? -8.477 8.082 37.470 1.00 79.00 87 GLN A CA 1
ATOM 680 C C . GLN A 1 87 ? -8.764 8.069 38.980 1.00 79.00 87 GLN A C 1
ATOM 682 O O . GLN A 1 87 ? -8.336 8.972 39.698 1.00 79.00 87 GLN A O 1
ATOM 687 N N . SER A 1 88 ? -9.417 7.017 39.475 1.00 67.25 88 SER A N 1
ATOM 688 C CA . SER A 1 88 ? -9.741 6.802 40.885 1.00 67.25 88 SER A CA 1
ATOM 689 C C . SER A 1 88 ? -8.678 5.967 41.627 1.00 67.25 88 SER A C 1
ATOM 691 O O . SER A 1 88 ? -7.603 5.639 41.107 1.00 67.25 88 SER A O 1
ATOM 693 N N . SER A 1 89 ? -9.006 5.592 42.866 1.00 64.62 89 SER A N 1
ATOM 694 C CA . SER A 1 89 ? -8.462 4.394 43.520 1.00 64.62 89 SER A CA 1
ATOM 695 C C . SER A 1 89 ? -9.214 3.132 43.049 1.00 64.62 89 SER A C 1
ATOM 697 O O . SER A 1 89 ? -10.365 3.239 42.615 1.00 64.62 89 SER A O 1
ATOM 699 N N . PRO A 1 90 ? -8.618 1.930 43.152 1.00 62.81 90 PRO A N 1
ATOM 700 C CA . PRO A 1 90 ? -9.283 0.682 42.772 1.00 62.81 90 PRO A CA 1
ATOM 701 C C . PRO A 1 90 ? -10.440 0.315 43.717 1.00 62.81 90 PRO A C 1
ATOM 703 O O . PRO A 1 90 ? -10.207 -0.158 44.828 1.00 62.81 90 PRO A O 1
ATOM 706 N N . GLY A 1 91 ? -11.678 0.481 43.239 1.00 59.34 91 GLY A N 1
ATOM 707 C CA . GLY A 1 91 ? -12.912 0.181 43.977 1.00 59.34 91 GLY A CA 1
ATOM 708 C C . GLY A 1 91 ? -13.170 -1.321 44.161 1.00 59.34 91 GLY A C 1
ATOM 709 O O . GLY A 1 91 ? -12.766 -1.910 45.161 1.00 59.34 91 GLY A O 1
ATOM 710 N N . TYR A 1 92 ? -13.830 -1.974 43.198 1.00 59.16 92 TYR A N 1
ATOM 711 C CA . TYR A 1 92 ? -14.236 -3.391 43.294 1.00 59.16 92 TYR A CA 1
ATOM 712 C C . TYR A 1 92 ? -13.377 -4.361 42.463 1.00 59.16 92 TYR A C 1
ATOM 714 O O . TYR A 1 92 ? -12.609 -3.966 41.585 1.00 59.16 92 TYR A O 1
ATOM 722 N N . ALA A 1 93 ? -13.512 -5.661 42.747 1.00 65.69 93 ALA A N 1
ATOM 723 C CA . ALA A 1 93 ? -12.794 -6.729 42.057 1.00 65.69 93 ALA A CA 1
ATOM 724 C C . ALA A 1 93 ? -13.212 -6.840 40.575 1.00 65.69 93 ALA A C 1
ATOM 726 O O . ALA A 1 93 ? -14.311 -7.290 40.255 1.00 65.69 93 ALA A O 1
ATOM 727 N N . ASN A 1 94 ? -12.310 -6.461 39.667 1.00 77.94 94 ASN A N 1
ATOM 728 C CA . ASN A 1 94 ? -12.488 -6.560 38.217 1.00 77.94 94 ASN A CA 1
ATOM 729 C C . ASN A 1 94 ? -11.888 -7.885 37.686 1.00 77.94 94 ASN A C 1
ATOM 731 O O . ASN A 1 94 ? -10.693 -8.122 37.890 1.00 77.94 94 ASN A O 1
ATOM 735 N N . PRO A 1 95 ? -12.654 -8.733 36.966 1.00 85.44 95 PRO A N 1
ATOM 736 C CA . PRO A 1 95 ? -12.170 -10.027 36.482 1.00 85.44 95 PRO A CA 1
ATOM 737 C C . PRO A 1 95 ? -11.131 -9.955 35.352 1.00 85.44 95 PRO A C 1
ATOM 739 O O . PRO A 1 95 ? -10.547 -10.988 35.022 1.00 85.44 95 PRO A O 1
ATOM 742 N N . PHE A 1 96 ? -10.890 -8.780 34.767 1.00 89.19 96 PHE A N 1
ATOM 743 C CA . PHE A 1 96 ? -9.871 -8.549 33.734 1.00 89.19 96 PHE A CA 1
ATOM 744 C C . PHE A 1 96 ? -8.598 -7.875 34.278 1.00 89.19 96 PHE A C 1
ATOM 746 O O . PHE A 1 96 ? -7.612 -7.756 33.555 1.00 89.19 96 PHE A O 1
ATOM 753 N N . GLY A 1 97 ? -8.591 -7.484 35.560 1.00 86.94 97 GLY A N 1
ATOM 754 C CA . GLY A 1 97 ? -7.493 -6.770 36.223 1.00 86.94 97 GLY A CA 1
ATOM 755 C C . GLY A 1 97 ? -7.669 -5.248 36.227 1.00 86.94 97 GLY A C 1
ATOM 756 O O . GLY A 1 97 ? -8.443 -4.692 35.452 1.00 86.94 97 GLY A O 1
ATOM 757 N N . TYR A 1 98 ? -6.972 -4.549 37.126 1.00 84.06 98 TYR A N 1
ATOM 758 C CA . TYR A 1 98 ? -7.164 -3.102 37.291 1.00 84.06 98 TYR A CA 1
ATOM 759 C C . TYR A 1 98 ? -6.775 -2.293 36.038 1.00 84.06 98 TYR A C 1
ATOM 761 O O . TYR A 1 98 ? -5.730 -2.531 35.427 1.00 84.06 98 TYR A O 1
ATOM 769 N N . GLY A 1 99 ? -7.651 -1.360 35.650 1.00 82.00 99 GLY A N 1
ATOM 770 C CA . GLY A 1 99 ? -7.586 -0.590 34.402 1.00 82.00 99 GLY A CA 1
ATOM 771 C C . GLY A 1 99 ? -7.910 -1.367 33.119 1.00 82.00 99 GLY A C 1
ATOM 772 O O . GLY A 1 99 ? -8.022 -0.741 32.070 1.00 82.00 99 GLY A O 1
ATOM 773 N N . TRP A 1 100 ? -8.075 -2.695 33.172 1.00 88.12 100 TRP A N 1
ATOM 774 C CA . TRP A 1 100 ? -8.358 -3.539 32.006 1.00 88.12 100 TRP A CA 1
ATOM 775 C C . TRP A 1 100 ? -9.831 -3.931 31.905 1.00 88.12 100 TRP A C 1
ATOM 777 O O . TRP A 1 100 ? -10.504 -4.165 32.909 1.00 88.12 100 TRP A O 1
ATOM 787 N N . THR A 1 101 ? -10.319 -4.076 30.676 1.00 85.81 101 THR A N 1
ATOM 788 C CA . THR A 1 101 ? -11.730 -4.366 30.395 1.00 85.81 101 THR A CA 1
ATOM 789 C C . THR A 1 101 ? -11.909 -5.118 29.074 1.00 85.81 101 THR A C 1
ATOM 791 O O . THR A 1 101 ? -11.117 -4.969 28.142 1.00 85.81 101 THR A O 1
ATOM 794 N N . MET A 1 102 ? -12.957 -5.951 29.010 1.00 88.69 102 MET A N 1
ATOM 795 C CA . MET A 1 102 ? -13.364 -6.734 27.834 1.00 88.69 102 MET A CA 1
ATOM 796 C C . MET A 1 102 ? -14.894 -6.902 27.847 1.00 88.69 102 MET A C 1
ATOM 798 O O . MET A 1 102 ? -15.446 -7.396 28.832 1.00 88.69 102 MET A O 1
ATOM 802 N N . HIS A 1 103 ? -15.598 -6.500 26.785 1.00 87.69 103 HIS A N 1
ATOM 803 C CA . HIS A 1 103 ? -17.053 -6.676 26.651 1.00 87.69 103 HIS A CA 1
ATOM 804 C C . HIS A 1 103 ? -17.505 -6.538 25.184 1.00 87.69 103 HIS A C 1
ATOM 806 O O . HIS A 1 103 ? -16.751 -6.089 24.327 1.00 87.69 103 HIS A O 1
ATOM 812 N N . PHE A 1 104 ? -18.758 -6.899 24.898 1.00 91.12 104 PHE A N 1
ATOM 813 C CA . PHE A 1 104 ? -19.347 -6.911 23.550 1.00 91.12 104 PHE A CA 1
ATOM 814 C C . PHE A 1 104 ? -20.345 -5.762 23.346 1.00 91.12 104 PHE A C 1
ATOM 816 O O . PHE A 1 104 ? -21.438 -5.937 22.810 1.00 91.12 104 PHE A O 1
ATOM 823 N N . GLY A 1 105 ? -19.991 -4.579 23.841 1.00 89.25 105 GLY A N 1
ATOM 824 C CA . GLY A 1 105 ? -20.935 -3.486 24.064 1.00 89.25 105 GLY A CA 1
ATOM 825 C C . GLY A 1 105 ? -21.684 -3.621 25.400 1.00 89.25 105 GLY A C 1
ATOM 826 O O . GLY A 1 105 ? -21.798 -4.721 25.949 1.00 89.25 105 GLY A O 1
ATOM 827 N N . ARG A 1 106 ? -22.097 -2.492 25.982 1.00 88.88 106 ARG A N 1
ATOM 828 C CA . ARG A 1 106 ? -23.003 -2.411 27.146 1.00 88.88 106 ARG A CA 1
ATOM 829 C C . ARG A 1 106 ? -23.608 -1.013 27.256 1.00 88.88 106 ARG A C 1
ATOM 831 O O . ARG A 1 106 ? -23.018 -0.062 26.753 1.00 88.88 106 ARG A O 1
ATOM 838 N N . ILE A 1 107 ? -24.733 -0.886 27.952 1.00 88.56 107 ILE A N 1
ATOM 839 C CA . ILE A 1 107 ? -25.318 0.404 28.339 1.00 88.56 107 ILE A CA 1
ATOM 840 C C . ILE A 1 107 ? -25.333 0.520 29.864 1.00 88.56 107 ILE A C 1
ATOM 842 O O . ILE A 1 107 ? -25.639 -0.455 30.551 1.00 88.56 107 ILE A O 1
ATOM 846 N N . THR A 1 108 ? -24.981 1.697 30.383 1.00 82.81 108 THR A N 1
ATOM 847 C CA . THR A 1 108 ? -24.868 2.006 31.818 1.00 82.81 108 THR A CA 1
ATOM 848 C C . THR A 1 108 ? -25.611 3.300 32.158 1.00 82.81 108 THR A C 1
ATOM 850 O O . THR A 1 108 ? -25.598 4.242 31.366 1.00 82.81 108 THR A O 1
ATOM 853 N N . ILE A 1 109 ? -26.236 3.359 33.335 1.00 81.00 109 ILE A N 1
ATOM 854 C CA . ILE A 1 109 ? -26.979 4.523 33.856 1.00 81.00 109 ILE A CA 1
ATOM 855 C C . ILE A 1 109 ? -26.894 4.548 35.392 1.00 81.00 109 ILE A C 1
ATOM 857 O O . ILE A 1 109 ? -26.751 3.488 36.015 1.00 81.00 109 ILE A O 1
ATOM 861 N N . GLY A 1 110 ? -27.002 5.717 36.022 1.00 75.12 110 GLY A N 1
ATOM 862 C CA . GLY A 1 110 ? -27.049 5.841 37.479 1.00 75.12 110 GLY A CA 1
ATOM 863 C C . GLY A 1 110 ? -28.235 5.072 38.074 1.00 75.12 110 GLY A C 1
ATOM 864 O O . GLY A 1 110 ? -29.343 5.070 37.532 1.00 75.12 110 GLY A O 1
ATOM 865 N N . SER A 1 111 ? -28.048 4.391 39.209 1.00 72.06 111 SER A N 1
ATOM 866 C CA . SER A 1 111 ? -29.070 3.468 39.732 1.00 72.06 111 SER A CA 1
ATOM 867 C C . SER A 1 111 ? -30.367 4.145 40.175 1.00 72.06 111 SER A C 1
ATOM 869 O O . SER A 1 111 ? -31.390 3.467 40.253 1.00 72.06 111 SER A O 1
ATOM 871 N N . GLY A 1 112 ? -30.326 5.445 40.488 1.00 72.25 112 GLY A N 1
ATOM 872 C CA . GLY A 1 112 ? -31.513 6.261 40.760 1.00 72.25 112 GLY A CA 1
ATOM 873 C C . GLY A 1 112 ? -32.327 6.593 39.504 1.00 72.25 112 GLY A C 1
ATOM 874 O O . GLY A 1 112 ? -33.533 6.793 39.612 1.00 72.25 112 GLY A O 1
ATOM 875 N N . HIS A 1 113 ? -31.682 6.572 38.334 1.00 77.62 113 HIS A N 1
ATOM 876 C CA . HIS A 1 113 ? -32.218 7.032 37.049 1.00 77.62 113 HIS A CA 1
ATOM 877 C C . HIS A 1 113 ? -32.621 5.884 36.114 1.00 77.62 113 HIS A C 1
ATOM 879 O O . HIS A 1 113 ? -33.279 6.086 35.101 1.00 77.62 113 HIS A O 1
ATOM 885 N N . ALA A 1 114 ? -32.306 4.638 36.471 1.00 74.38 114 ALA A N 1
ATOM 886 C CA . ALA A 1 114 ? -32.570 3.456 35.651 1.00 74.38 114 ALA A CA 1
ATOM 887 C C . ALA A 1 114 ? -34.032 3.255 35.201 1.00 74.38 114 ALA A C 1
ATOM 889 O O . ALA A 1 114 ? -34.272 2.652 34.158 1.00 74.38 114 ALA A O 1
ATOM 890 N N . SER A 1 115 ? -35.017 3.775 35.940 1.00 71.81 115 SER A N 1
ATOM 891 C CA . SER A 1 115 ? -36.430 3.762 35.529 1.00 71.81 115 SER A CA 1
ATOM 892 C C . SER A 1 115 ? -36.753 4.745 34.392 1.00 71.81 115 SER A C 1
ATOM 894 O O . SER A 1 115 ? -37.795 4.605 33.751 1.00 71.81 115 SER A O 1
ATOM 896 N N . GLN A 1 116 ? -35.874 5.714 34.125 1.00 71.50 116 GLN A N 1
ATOM 897 C CA . GLN A 1 116 ? -35.990 6.698 33.045 1.00 71.50 116 GLN A CA 1
ATOM 898 C C . GLN A 1 116 ? -35.506 6.129 31.702 1.00 71.50 116 GLN A C 1
ATOM 900 O O . GLN A 1 116 ? -36.032 6.541 30.673 1.00 71.50 116 GLN A O 1
ATOM 905 N N . LEU A 1 117 ? -34.633 5.105 31.713 1.00 78.06 117 LEU A N 1
ATOM 906 C CA . LEU A 1 117 ? -34.103 4.402 30.526 1.00 78.06 117 LEU A CA 1
ATOM 907 C C . LEU A 1 117 ? -35.180 4.034 29.489 1.00 78.06 117 LEU A C 1
ATOM 909 O O . LEU A 1 117 ? -34.921 4.094 28.292 1.00 78.06 117 LEU A O 1
ATOM 913 N N . CYS A 1 118 ? -36.374 3.649 29.951 1.00 76.88 118 CYS A N 1
ATOM 914 C CA . CYS A 1 118 ? -37.554 3.383 29.118 1.00 76.88 118 CYS A CA 1
ATOM 915 C C . CYS A 1 118 ? -38.805 4.083 29.678 1.00 76.88 118 CYS A C 1
ATOM 917 O O . CYS A 1 118 ? -39.905 3.528 29.664 1.00 76.88 118 CYS A O 1
ATOM 919 N N . GLY A 1 119 ? -38.633 5.275 30.254 1.00 63.31 119 GLY A N 1
ATOM 920 C CA . GLY A 1 119 ? -39.706 6.013 30.910 1.00 63.31 119 GLY A CA 1
ATOM 921 C C . GLY A 1 119 ? -40.693 6.617 29.909 1.00 63.31 119 GLY A C 1
ATOM 922 O O . GLY A 1 119 ? -40.317 7.425 29.064 1.00 63.31 119 GLY A O 1
ATOM 923 N N . ALA A 1 120 ? -41.985 6.304 30.050 1.00 45.41 120 ALA A N 1
ATOM 924 C CA . ALA A 1 120 ? -43.073 6.931 29.290 1.00 45.41 120 ALA A CA 1
ATOM 925 C C . ALA A 1 120 ? -43.344 8.378 29.769 1.00 45.41 120 ALA A C 1
ATOM 927 O O . ALA A 1 120 ? -44.412 8.696 30.298 1.00 45.41 120 ALA A O 1
ATOM 928 N N . GLY A 1 121 ? -42.338 9.242 29.631 1.00 49.47 121 GLY A N 1
ATOM 929 C CA . GLY A 1 121 ? -42.273 10.561 30.255 1.00 49.47 121 GLY A CA 1
ATOM 930 C C . GLY A 1 121 ? -41.204 11.463 29.644 1.00 49.47 121 GLY A C 1
ATOM 931 O O . GLY A 1 121 ? -40.514 12.152 30.386 1.00 49.47 121 GLY A O 1
ATOM 932 N N . LEU A 1 122 ? -41.075 11.461 28.311 1.00 49.81 122 LEU A N 1
ATOM 933 C CA . LEU A 1 122 ? -40.282 12.448 27.572 1.00 49.81 122 LEU A CA 1
ATOM 934 C C . LEU A 1 122 ? -40.672 13.863 28.028 1.00 49.81 122 LEU A C 1
ATOM 936 O O . LEU A 1 122 ? -41.800 14.304 27.791 1.00 49.81 122 LEU A O 1
ATOM 940 N N . VAL A 1 123 ? -39.744 14.575 28.666 1.00 47.09 123 VAL A N 1
ATOM 941 C CA . VAL A 1 123 ? -39.885 16.000 28.976 1.00 47.09 123 VAL A CA 1
ATOM 942 C C . VAL A 1 123 ? -39.116 16.775 27.905 1.00 47.09 123 VAL A C 1
ATOM 944 O O . VAL A 1 123 ? -37.891 16.676 27.867 1.00 47.09 123 VAL A O 1
ATOM 947 N N . PRO A 1 124 ? -39.776 17.554 27.030 1.00 43.47 124 PRO A N 1
ATOM 948 C CA . PRO A 1 124 ? -39.077 18.515 26.182 1.00 43.47 124 PRO A CA 1
ATOM 949 C C . PRO A 1 124 ? -38.366 19.541 27.075 1.00 43.47 124 PRO A C 1
ATOM 951 O O . PRO A 1 124 ? -39.022 20.203 27.882 1.00 43.47 124 PRO A O 1
ATOM 954 N N . GLY A 1 125 ? -37.038 19.642 26.968 1.00 51.31 125 GLY A N 1
ATOM 955 C CA . GLY A 1 125 ? -36.207 20.357 27.945 1.00 51.31 125 GLY A CA 1
ATOM 956 C C . GLY A 1 125 ? -35.854 19.543 29.201 1.00 51.31 125 GLY A C 1
ATOM 957 O O . GLY A 1 125 ? -35.617 20.130 30.255 1.00 51.31 125 GLY A O 1
ATOM 958 N N . GLY A 1 126 ? -35.846 18.208 29.107 1.00 66.12 126 GLY A N 1
ATOM 959 C CA . GLY A 1 126 ? -35.195 17.327 30.079 1.00 66.12 126 GLY A CA 1
ATOM 960 C C . GLY A 1 126 ? -33.681 17.558 30.142 1.00 66.12 126 GLY A C 1
ATOM 961 O O . GLY A 1 126 ? -33.105 18.198 29.262 1.00 66.12 126 GLY A O 1
ATOM 962 N N . ASP A 1 127 ? -33.054 17.057 31.202 1.00 74.69 127 ASP A N 1
ATOM 963 C CA . ASP A 1 127 ? -31.638 17.269 31.503 1.00 74.69 127 ASP A CA 1
ATOM 964 C C . ASP A 1 127 ? -30.855 15.974 31.282 1.00 74.69 127 ASP A C 1
ATOM 966 O O . ASP A 1 127 ? -31.257 14.914 31.759 1.00 74.69 127 ASP A O 1
ATOM 970 N N . THR A 1 128 ? -29.715 16.045 30.601 1.00 78.88 128 THR A N 1
ATOM 971 C CA . THR A 1 128 ? -28.880 14.860 30.342 1.00 78.88 128 THR A CA 1
ATOM 972 C C . THR A 1 128 ? -28.187 14.298 31.590 1.00 78.88 128 THR A C 1
ATOM 974 O O . THR A 1 128 ? -27.470 13.305 31.488 1.00 78.88 128 THR A O 1
ATOM 977 N N . GLN A 1 129 ? -28.328 14.946 32.753 1.00 72.56 129 GLN A N 1
ATOM 978 C CA . GLN A 1 129 ? -27.860 14.427 34.046 1.00 72.56 129 GLN A CA 1
ATOM 979 C C . GLN A 1 129 ? -28.599 13.166 34.530 1.00 72.56 129 GLN A C 1
ATOM 981 O O . GLN A 1 129 ? -28.277 12.676 35.609 1.00 72.56 129 GLN A O 1
ATOM 986 N N . ASP A 1 130 ? -29.540 12.635 33.752 1.00 75.25 130 ASP A N 1
ATOM 987 C CA . ASP A 1 130 ? -30.235 11.382 34.048 1.00 75.25 130 ASP A CA 1
ATOM 988 C C . ASP A 1 130 ? -30.083 10.355 32.892 1.00 75.25 130 ASP A C 1
ATOM 990 O O . ASP A 1 130 ? -30.822 9.367 32.835 1.00 75.25 130 ASP A O 1
ATOM 994 N N . ASN A 1 131 ? -29.183 10.598 31.922 1.00 80.94 131 ASN A N 1
ATOM 995 C CA . ASN A 1 131 ? -29.158 9.870 30.647 1.00 80.94 131 ASN A CA 1
ATOM 996 C C . ASN A 1 131 ? -28.174 8.681 30.613 1.00 80.94 131 ASN A C 1
ATOM 998 O O . ASN A 1 131 ? -27.025 8.787 31.052 1.00 80.94 131 ASN A O 1
ATOM 1002 N N . PRO A 1 132 ? -28.565 7.557 29.977 1.00 84.19 132 PRO A N 1
ATOM 1003 C CA . PRO A 1 132 ? -27.694 6.399 29.821 1.00 84.19 132 PRO A CA 1
ATOM 1004 C C . PRO A 1 132 ? -26.507 6.679 28.888 1.00 84.19 132 PRO A C 1
ATOM 1006 O O . PRO A 1 132 ? -26.591 7.456 27.938 1.00 84.19 132 PRO A O 1
ATOM 1009 N N . SER A 1 133 ? -25.408 5.956 29.091 1.00 84.38 133 SER A N 1
ATOM 1010 C CA . SER A 1 133 ? -24.275 5.913 28.158 1.00 84.38 133 SER A CA 1
ATOM 1011 C C . SER A 1 133 ? -24.101 4.523 27.556 1.00 84.38 133 SER A C 1
ATOM 1013 O O . SER A 1 133 ? -24.349 3.522 28.230 1.00 84.38 133 SER A O 1
ATOM 1015 N N . ILE A 1 134 ? -23.658 4.459 26.302 1.00 86.38 134 ILE A N 1
ATOM 1016 C CA . ILE A 1 134 ? -23.258 3.230 25.615 1.00 86.38 134 ILE A CA 1
ATOM 1017 C C . ILE A 1 134 ? -21.733 3.124 25.589 1.00 86.38 134 ILE A C 1
ATOM 1019 O O . ILE A 1 134 ? -21.040 4.047 25.173 1.00 86.38 134 ILE A O 1
ATOM 1023 N N . GLU A 1 135 ? -21.206 1.973 25.991 1.00 84.81 135 GLU A N 1
ATOM 1024 C CA . GLU A 1 135 ? -19.840 1.557 25.677 1.00 84.81 135 GLU A CA 1
ATOM 1025 C C . GLU A 1 135 ? -19.876 0.653 24.447 1.00 84.81 135 GLU A C 1
ATOM 1027 O O . GLU A 1 135 ? -20.612 -0.338 24.416 1.00 84.81 135 GLU A O 1
ATOM 1032 N N . MET A 1 136 ? -19.069 0.978 23.441 1.00 83.12 136 MET A N 1
ATOM 1033 C CA . MET A 1 136 ? -18.866 0.178 22.233 1.00 83.12 136 MET A CA 1
ATOM 1034 C C . MET A 1 136 ? -17.904 -0.996 22.511 1.00 83.12 136 MET A C 1
ATOM 1036 O O . MET A 1 136 ? -17.080 -0.892 23.414 1.00 83.12 136 MET A O 1
ATOM 1040 N N . PRO A 1 137 ? -17.918 -2.098 21.729 1.00 74.44 137 PRO A N 1
ATOM 1041 C CA . PRO A 1 137 ? -16.969 -3.214 21.902 1.00 74.44 137 PRO A CA 1
ATOM 1042 C C . PRO A 1 137 ? -15.481 -2.825 21.792 1.00 74.44 137 PRO A C 1
ATOM 1044 O O . PRO A 1 137 ? -14.616 -3.543 22.281 1.00 74.44 137 PRO A O 1
ATOM 1047 N N . SER A 1 138 ? -15.178 -1.685 21.162 1.00 67.94 138 SER A N 1
ATOM 1048 C CA . SER A 1 138 ? -13.848 -1.057 21.096 1.00 67.94 138 SER A CA 1
ATOM 1049 C C . SER A 1 138 ? -13.425 -0.342 22.392 1.00 67.94 138 SER A C 1
ATOM 1051 O O . SER A 1 138 ? -12.357 0.270 22.438 1.00 67.94 138 SER A O 1
ATOM 1053 N N . GLY A 1 139 ? -14.272 -0.371 23.424 1.00 70.56 139 GLY A N 1
ATOM 1054 C CA . GLY A 1 139 ? -14.083 0.251 24.732 1.00 70.56 139 GLY A CA 1
ATOM 1055 C C . GLY A 1 139 ? -14.500 1.720 24.828 1.00 70.56 139 GLY A C 1
ATOM 1056 O O . GLY A 1 139 ? -14.702 2.204 25.938 1.00 70.56 139 GLY A O 1
ATOM 1057 N N . GLY A 1 140 ? -14.632 2.433 23.702 1.00 74.88 140 GLY A N 1
ATOM 1058 C CA . GLY A 1 140 ? -15.048 3.842 23.677 1.00 74.88 140 GLY A CA 1
ATOM 1059 C C . GLY A 1 140 ? -16.495 4.038 24.139 1.00 74.88 140 GLY A C 1
ATOM 1060 O O . GLY A 1 140 ? -17.377 3.263 23.759 1.00 74.88 140 GLY A O 1
ATOM 1061 N N . ARG A 1 141 ? -16.742 5.075 24.948 1.00 80.19 141 ARG A N 1
ATOM 1062 C CA . ARG A 1 141 ? -18.057 5.382 25.536 1.00 80.19 141 ARG A CA 1
ATOM 1063 C C . ARG A 1 141 ? -18.666 6.667 24.953 1.00 80.19 141 ARG A C 1
ATOM 1065 O O . ARG A 1 141 ? -17.976 7.675 24.843 1.00 80.19 141 ARG A O 1
ATOM 1072 N N . GLU A 1 142 ? -19.959 6.646 24.630 1.00 83.38 142 GLU A N 1
ATOM 1073 C CA . GLU A 1 142 ? -20.745 7.813 24.194 1.00 83.38 142 GLU A CA 1
ATOM 1074 C C . GLU A 1 142 ? -22.063 7.934 24.979 1.00 83.38 142 GLU A C 1
ATOM 1076 O O . GLU A 1 142 ? -22.656 6.935 25.388 1.00 83.38 142 GLU A O 1
ATOM 1081 N N . LEU A 1 143 ? -22.544 9.164 25.184 1.00 83.81 143 LEU A N 1
ATOM 1082 C CA . LEU A 1 143 ? -23.826 9.429 25.844 1.00 83.81 143 LEU A CA 1
ATOM 1083 C C . LEU A 1 143 ? -24.990 9.246 24.855 1.00 83.81 143 LEU A C 1
ATOM 1085 O O . LEU A 1 143 ? -24.887 9.648 23.693 1.00 83.81 143 LEU A O 1
ATOM 1089 N N . LEU A 1 144 ? -26.094 8.666 25.327 1.00 86.31 144 LEU A N 1
ATOM 1090 C CA . LEU A 1 144 ? -27.341 8.519 24.578 1.00 86.31 144 LEU A CA 1
ATOM 1091 C C . LEU A 1 144 ? -28.277 9.694 24.882 1.00 86.31 144 LEU A C 1
ATOM 1093 O O . LEU A 1 144 ? -28.536 10.020 26.040 1.00 86.31 144 LEU A O 1
ATOM 1097 N N . VAL A 1 145 ? -28.790 10.332 23.833 1.00 87.06 145 VAL A N 1
ATOM 1098 C CA . VAL A 1 145 ? -29.621 11.545 23.917 1.00 87.06 145 VAL A CA 1
ATOM 1099 C C . VAL A 1 145 ? -30.821 11.425 22.973 1.00 87.06 145 VAL A C 1
ATOM 1101 O O . VAL A 1 145 ? -30.705 10.823 21.906 1.00 87.06 145 VAL A O 1
ATOM 1104 N N . HIS A 1 146 ? -32.000 11.908 23.355 1.00 86.19 146 HIS A N 1
ATOM 1105 C CA . HIS A 1 146 ? -33.231 11.722 22.579 1.00 86.19 146 HIS A CA 1
ATOM 1106 C C . HIS A 1 146 ? -33.182 12.482 21.244 1.00 86.19 146 HIS A C 1
ATOM 1108 O O . HIS A 1 146 ? -33.050 13.701 21.200 1.00 86.19 146 HIS A O 1
ATOM 1114 N N . SER A 1 147 ? -33.309 11.768 20.126 1.00 86.12 147 SER A N 1
ATOM 1115 C CA . SER A 1 147 ? -33.062 12.335 18.801 1.00 86.12 147 SER A CA 1
ATOM 1116 C C . SER A 1 147 ? -34.114 13.371 18.395 1.00 86.12 147 SER A C 1
ATOM 1118 O O . SER A 1 147 ? -35.244 13.012 18.052 1.00 86.12 147 SER A O 1
ATOM 1120 N N . SER A 1 148 ? -33.727 14.647 18.323 1.00 79.44 148 SER A N 1
ATOM 1121 C CA . SER A 1 148 ? -34.599 15.722 17.814 1.00 79.44 148 SER A CA 1
ATOM 1122 C C . SER A 1 148 ? -34.890 15.591 16.313 1.00 79.44 148 SER A C 1
ATOM 1124 O O . SER A 1 148 ? -35.914 16.069 15.829 1.00 79.44 148 SER A O 1
ATOM 1126 N N . ALA A 1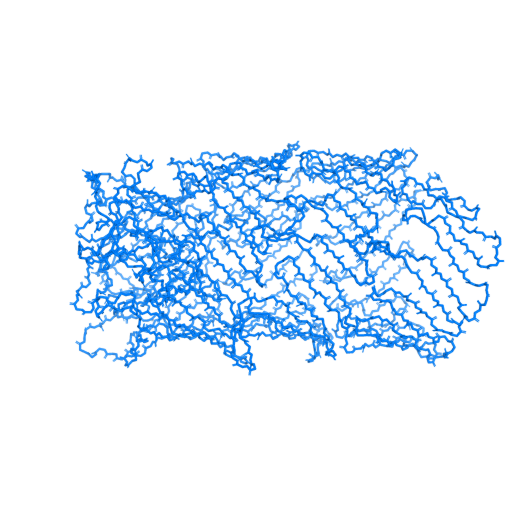 149 ? -34.034 14.872 15.576 1.00 76.88 149 ALA A N 1
ATOM 1127 C CA . ALA A 1 149 ? -34.231 14.555 14.162 1.00 76.88 149 ALA A CA 1
ATOM 1128 C C . ALA A 1 149 ? -35.301 13.471 13.909 1.00 76.88 149 ALA A C 1
ATOM 1130 O O . ALA A 1 149 ? -35.882 13.444 12.824 1.00 76.88 149 ALA A O 1
ATOM 1131 N N . LEU A 1 150 ? -35.562 12.585 14.882 1.00 80.31 150 LEU A N 1
ATOM 1132 C CA . LEU A 1 150 ? -36.596 11.540 14.788 1.00 80.31 150 LEU A CA 1
ATOM 1133 C C . LEU A 1 150 ? -37.876 11.912 15.549 1.00 80.31 150 LEU A C 1
ATOM 1135 O O . LEU A 1 150 ? -38.973 11.657 15.057 1.00 80.31 150 LEU A O 1
ATOM 1139 N N . ASN A 1 151 ? -37.736 12.534 16.726 1.00 72.75 151 ASN A N 1
ATOM 1140 C CA . ASN A 1 151 ? -38.829 12.988 17.593 1.00 72.75 151 ASN A CA 1
ATOM 1141 C C . ASN A 1 151 ? -39.862 11.886 17.945 1.00 72.75 151 ASN A C 1
ATOM 1143 O O . ASN A 1 151 ? -41.061 12.140 18.061 1.00 72.75 151 ASN A O 1
ATOM 1147 N N . ASP A 1 152 ? -39.389 10.645 18.100 1.00 77.06 152 ASP A N 1
ATOM 1148 C CA . ASP A 1 152 ? -40.185 9.438 18.377 1.00 77.06 152 ASP A CA 1
ATOM 1149 C C . ASP A 1 152 ? -39.819 8.754 19.716 1.00 77.06 152 ASP A C 1
ATOM 1151 O O . ASP A 1 152 ? -40.343 7.690 20.040 1.00 77.06 152 ASP A O 1
ATOM 1155 N N . GLY A 1 153 ? -38.918 9.365 20.496 1.00 74.88 153 GLY A N 1
ATOM 1156 C CA . GLY A 1 153 ? -38.364 8.819 21.742 1.00 74.88 153 GLY A CA 1
ATOM 1157 C C . GLY A 1 153 ? -37.078 8.000 21.571 1.00 74.88 153 GLY A C 1
ATOM 1158 O O . GLY A 1 153 ? -36.467 7.624 22.569 1.00 74.88 153 GLY A O 1
ATOM 1159 N N . THR A 1 154 ? -36.620 7.761 20.341 1.00 87.06 154 THR A N 1
ATOM 1160 C CA . THR A 1 154 ? -35.348 7.080 20.056 1.00 87.06 154 THR A CA 1
ATOM 1161 C C . THR A 1 154 ? -34.150 7.845 20.616 1.00 87.06 154 THR A C 1
ATOM 1163 O O . THR A 1 154 ? -34.041 9.055 20.421 1.00 87.06 154 THR A O 1
ATOM 1166 N N . TYR A 1 155 ? -33.206 7.140 21.242 1.00 89.62 155 TYR A N 1
ATOM 1167 C CA . TYR A 1 155 ? -31.897 7.696 21.577 1.00 89.62 155 TYR A CA 1
ATOM 1168 C C . TYR A 1 155 ? -30.950 7.666 20.371 1.00 89.62 155 TYR A C 1
ATOM 1170 O O . TYR A 1 155 ? -30.958 6.716 19.582 1.00 89.62 155 TYR A O 1
ATOM 1178 N N . ILE A 1 156 ? -30.084 8.671 20.273 1.00 90.88 156 ILE A N 1
ATOM 1179 C CA . ILE A 1 156 ? -28.962 8.753 19.339 1.00 90.88 156 ILE A CA 1
ATOM 1180 C C . ILE A 1 156 ? -27.670 9.129 20.090 1.00 90.88 156 ILE A C 1
ATOM 1182 O O . ILE A 1 156 ? -27.738 9.716 21.168 1.00 90.88 156 ILE A O 1
ATOM 1186 N N . THR A 1 157 ? -26.495 8.815 19.540 1.00 89.19 157 THR A N 1
ATOM 1187 C CA . THR A 1 157 ? -25.196 9.327 20.028 1.00 89.19 157 THR A CA 1
ATOM 1188 C C . THR A 1 157 ? -24.568 10.340 19.064 1.00 89.19 157 THR A C 1
ATOM 1190 O O . THR A 1 157 ? -25.048 10.542 17.944 1.00 89.19 157 THR A O 1
ATOM 1193 N N . LYS A 1 158 ? -23.445 10.960 19.458 1.00 84.12 158 LYS A N 1
ATOM 1194 C CA . LYS A 1 158 ? -22.691 11.880 18.592 1.00 84.12 158 LYS A CA 1
ATOM 1195 C C . LYS A 1 158 ? -22.164 11.196 17.317 1.00 84.12 158 LYS A C 1
ATOM 1197 O O . LYS A 1 158 ? -22.195 11.834 16.264 1.00 84.12 158 LYS A O 1
ATOM 1202 N N . SER A 1 159 ? -21.768 9.917 17.386 1.00 83.88 159 SER A N 1
ATOM 1203 C CA . SER A 1 159 ? -21.416 9.058 16.232 1.00 83.88 159 SER A CA 1
ATOM 1204 C C . SER A 1 159 ? -22.625 8.443 15.504 1.00 83.88 159 SER A C 1
ATOM 1206 O O . SER A 1 159 ? -22.470 7.492 14.739 1.00 83.88 159 SER A O 1
ATOM 1208 N N . ASN A 1 160 ? -23.840 8.955 15.727 1.00 90.06 160 ASN A N 1
ATOM 1209 C CA . ASN A 1 160 ? -25.089 8.450 15.148 1.00 90.06 160 ASN A CA 1
ATOM 1210 C C . ASN A 1 160 ? -25.407 6.966 15.468 1.00 90.06 160 ASN A C 1
ATOM 1212 O O . ASN A 1 160 ? -26.115 6.330 14.687 1.00 90.06 160 ASN A O 1
ATOM 1216 N N . TRP A 1 161 ? -24.951 6.385 16.587 1.00 91.50 161 TRP A N 1
ATOM 1217 C CA . TRP A 1 161 ? -25.532 5.112 17.058 1.00 91.50 161 TRP A CA 1
ATOM 1218 C C . TRP A 1 161 ? -26.980 5.343 17.490 1.00 91.50 161 TRP A C 1
ATOM 1220 O O . TRP A 1 161 ? -27.262 6.353 18.128 1.00 91.50 161 TRP A O 1
ATOM 1230 N N . LYS A 1 162 ? -27.886 4.410 17.188 1.00 92.69 162 LYS A N 1
ATOM 1231 C CA . LYS A 1 162 ? -29.270 4.399 17.688 1.00 92.69 162 LYS A CA 1
ATOM 1232 C C . LYS A 1 162 ? -29.353 3.635 19.008 1.00 92.69 162 LYS A C 1
ATOM 1234 O O . LYS A 1 162 ? -28.628 2.655 19.168 1.00 92.69 162 LYS A O 1
ATOM 1239 N N . ALA A 1 163 ? -30.307 3.959 19.880 1.00 92.50 163 ALA A N 1
ATOM 1240 C CA . ALA A 1 163 ? -30.821 2.995 20.855 1.00 92.50 163 ALA A CA 1
ATOM 1241 C C . ALA A 1 163 ? -32.337 3.131 21.093 1.00 92.50 163 ALA A C 1
ATOM 1243 O O . ALA A 1 163 ? -32.883 4.234 21.124 1.00 92.50 163 ALA A O 1
ATOM 1244 N N . GLN A 1 164 ? -33.028 1.997 21.242 1.00 90.44 164 GLN A N 1
ATOM 1245 C CA . GLN A 1 164 ? -34.480 1.913 21.455 1.00 90.44 164 GLN A CA 1
ATOM 1246 C C . GLN A 1 164 ? -34.822 0.797 22.451 1.00 90.44 164 GLN A C 1
ATOM 1248 O O . GLN A 1 164 ? -34.300 -0.316 22.356 1.00 90.44 164 GLN A O 1
ATOM 1253 N N . CYS A 1 165 ? -35.715 1.079 23.399 1.00 88.12 165 CYS A N 1
ATOM 1254 C CA . CYS A 1 165 ? -36.169 0.097 24.384 1.00 88.12 165 CYS A CA 1
ATOM 1255 C C . CYS A 1 165 ? -36.919 -1.076 23.749 1.00 88.12 165 CYS A C 1
ATOM 1257 O O . CYS A 1 165 ? -37.732 -0.893 22.845 1.00 88.12 165 CYS A O 1
ATOM 1259 N N . ILE A 1 166 ? -36.678 -2.281 24.272 1.00 89.25 166 ILE A N 1
ATOM 1260 C CA . ILE A 1 166 ? -37.338 -3.512 23.809 1.00 89.25 166 ILE A CA 1
ATOM 1261 C C . ILE A 1 166 ? -38.820 -3.523 24.213 1.00 89.25 166 ILE A C 1
ATOM 1263 O O . ILE A 1 166 ? -39.657 -4.047 23.480 1.00 89.25 166 ILE A O 1
ATOM 1267 N N . ASP A 1 167 ? -39.142 -2.912 25.353 1.00 84.75 167 ASP A N 1
ATOM 1268 C CA . ASP A 1 167 ? -40.502 -2.610 25.790 1.00 84.75 167 ASP A CA 1
ATOM 1269 C C . ASP A 1 167 ? -40.535 -1.159 26.317 1.00 84.75 167 ASP A C 1
ATOM 1271 O O . ASP A 1 167 ? -39.930 -0.882 27.356 1.00 84.75 167 ASP A O 1
ATOM 1275 N N . PRO A 1 168 ? -41.217 -0.217 25.634 1.00 77.44 168 PRO A N 1
ATOM 1276 C CA . PRO A 1 168 ? -41.353 1.178 26.077 1.00 77.44 168 PRO A CA 1
ATOM 1277 C C . PRO A 1 168 ? -42.149 1.387 27.380 1.00 77.44 168 PRO A C 1
ATOM 1279 O O . PRO A 1 168 ? -42.452 2.526 27.732 1.00 77.44 168 PRO A O 1
ATOM 1282 N N . THR A 1 169 ? -42.543 0.312 28.070 1.00 77.75 169 THR A N 1
ATOM 1283 C CA . THR A 1 169 ? -43.212 0.353 29.380 1.00 77.75 169 THR A CA 1
ATOM 1284 C C . THR A 1 169 ? -42.482 -0.434 30.475 1.00 77.75 169 THR A C 1
ATOM 1286 O O . THR A 1 169 ? -42.870 -0.348 31.640 1.00 77.75 169 THR A O 1
ATOM 1289 N N . ASP A 1 170 ? -41.417 -1.169 30.133 1.00 80.25 170 ASP A N 1
ATOM 1290 C CA . ASP A 1 170 ? -40.694 -2.061 31.045 1.00 80.25 170 ASP A CA 1
ATOM 1291 C C . ASP A 1 170 ? -39.181 -2.047 30.756 1.00 80.25 170 ASP A C 1
ATOM 1293 O O . ASP A 1 170 ? -38.651 -2.856 29.991 1.00 80.25 170 ASP A O 1
ATOM 1297 N N . TYR A 1 171 ? -38.462 -1.142 31.429 1.00 76.06 171 TYR A N 1
ATOM 1298 C CA . TYR A 1 171 ? -37.001 -1.016 31.325 1.00 76.06 171 TYR A CA 1
ATOM 1299 C C . TYR A 1 171 ? -36.239 -2.294 31.726 1.00 76.06 171 TYR A C 1
ATOM 1301 O O . TYR A 1 171 ? -35.094 -2.489 31.314 1.00 76.06 171 TYR A O 1
ATOM 1309 N N . THR A 1 172 ? -36.871 -3.224 32.456 1.00 78.38 172 THR A N 1
ATOM 1310 C CA . THR A 1 172 ? -36.243 -4.508 32.809 1.00 78.38 172 THR A CA 1
ATOM 1311 C C . THR A 1 172 ? -36.111 -5.453 31.610 1.00 78.38 172 THR A C 1
ATOM 1313 O O . THR A 1 172 ? -35.318 -6.393 31.660 1.00 78.38 172 THR A O 1
ATOM 1316 N N . ARG A 1 173 ? -36.801 -5.178 30.488 1.00 84.06 173 ARG A N 1
ATOM 1317 C CA . ARG A 1 173 ? -36.592 -5.885 29.207 1.00 84.06 173 ARG A CA 1
ATOM 1318 C C . ARG A 1 173 ? -35.296 -5.509 28.498 1.00 84.06 173 ARG A C 1
ATOM 1320 O O . ARG A 1 173 ? -34.878 -6.247 27.605 1.00 84.06 173 ARG A O 1
ATOM 1327 N N . GLY A 1 174 ? -34.677 -4.396 28.889 1.00 87.19 174 GLY A N 1
ATOM 1328 C CA . GLY A 1 174 ? -33.473 -3.870 28.266 1.00 87.19 174 GLY A CA 1
ATOM 1329 C C . GLY A 1 174 ? -33.718 -3.159 26.937 1.00 87.19 174 GLY A C 1
ATOM 1330 O O . GLY A 1 174 ? -34.839 -2.788 26.575 1.00 87.19 174 GLY A O 1
ATOM 1331 N N . ILE A 1 175 ? -32.625 -2.949 26.215 1.00 91.69 175 ILE A N 1
ATOM 1332 C CA . ILE A 1 175 ? -32.519 -1.977 25.125 1.00 91.69 175 ILE A CA 1
ATOM 1333 C C . ILE A 1 175 ? -31.805 -2.598 23.917 1.00 91.69 175 ILE A C 1
ATOM 1335 O O . ILE A 1 175 ? -30.991 -3.510 24.065 1.00 91.69 175 ILE A O 1
ATOM 1339 N N . VAL A 1 176 ? -32.121 -2.133 22.709 1.00 94.31 176 VAL A N 1
ATOM 1340 C CA . VAL A 1 176 ? -31.383 -2.474 21.484 1.00 94.31 176 VAL A CA 1
ATOM 1341 C C . VAL A 1 176 ? -30.607 -1.246 21.045 1.00 94.31 176 VAL A C 1
ATOM 1343 O O . VAL A 1 176 ? -31.220 -0.220 20.756 1.00 94.31 176 VAL A O 1
ATOM 1346 N N . ALA A 1 177 ? -29.282 -1.346 20.974 1.00 94.56 177 ALA A N 1
ATOM 1347 C CA . ALA A 1 177 ? -28.458 -0.355 20.290 1.00 94.56 177 ALA A CA 1
ATOM 1348 C C . ALA A 1 177 ? -28.253 -0.763 18.822 1.00 94.56 177 ALA A C 1
ATOM 1350 O O . ALA A 1 177 ? -28.206 -1.954 18.518 1.00 94.56 177 ALA A O 1
ATOM 1351 N N . THR A 1 178 ? -28.126 0.189 17.901 1.00 95.06 178 THR A N 1
ATOM 1352 C CA . THR A 1 178 ? -27.876 -0.088 16.476 1.00 95.06 178 THR A CA 1
ATOM 1353 C C . THR A 1 178 ? -26.755 0.802 15.957 1.00 95.06 178 THR A C 1
ATOM 1355 O O . THR A 1 178 ? -26.847 2.028 16.033 1.00 95.06 178 THR A O 1
ATOM 1358 N N . ALA A 1 179 ? -25.694 0.191 15.436 1.00 92.50 179 ALA A N 1
ATOM 1359 C CA . ALA A 1 179 ? -24.572 0.903 14.835 1.00 92.50 179 ALA A CA 1
ATOM 1360 C C . ALA A 1 179 ? -24.971 1.547 13.485 1.00 92.50 179 ALA A C 1
ATOM 1362 O O . ALA A 1 179 ? -25.912 1.069 12.851 1.00 92.50 179 ALA A O 1
ATOM 1363 N N . PRO A 1 180 ? -24.253 2.577 12.989 1.00 92.06 180 PRO A N 1
ATOM 1364 C CA . PRO A 1 180 ? -24.504 3.225 11.685 1.00 92.06 180 PRO A CA 1
ATOM 1365 C C . PRO A 1 180 ? -24.414 2.330 10.425 1.00 92.06 180 PRO A C 1
ATOM 1367 O O . PRO A 1 180 ? -24.560 2.818 9.302 1.00 92.06 180 PRO A O 1
ATOM 1370 N N . ASP A 1 181 ? -24.107 1.040 10.581 1.00 89.75 181 ASP A N 1
ATOM 1371 C CA . ASP A 1 181 ? -24.141 -0.008 9.549 1.00 89.75 181 ASP A CA 1
ATOM 1372 C C . ASP A 1 181 ? -25.306 -1.002 9.731 1.00 89.75 181 ASP A C 1
ATOM 1374 O O . ASP A 1 181 ? -25.312 -2.068 9.116 1.00 89.75 181 ASP A O 1
ATOM 1378 N N . GLY A 1 182 ? -26.280 -0.668 10.581 1.00 93.25 182 GLY A N 1
ATOM 1379 C CA . GLY A 1 182 ? -27.440 -1.498 10.894 1.00 93.25 182 GLY A CA 1
ATOM 1380 C C . GLY A 1 182 ? -27.182 -2.650 11.875 1.00 93.25 182 GLY A C 1
ATOM 1381 O O . GLY A 1 182 ? -28.137 -3.332 12.248 1.00 93.25 182 GLY A O 1
ATOM 1382 N N . THR A 1 183 ? -25.945 -2.883 12.335 1.00 93.62 183 THR A N 1
ATOM 1383 C CA . THR A 1 183 ? -25.651 -3.968 13.294 1.00 93.62 183 THR A CA 1
ATOM 1384 C C . THR A 1 183 ? -26.317 -3.702 14.645 1.00 93.62 183 THR A C 1
ATOM 1386 O O . THR A 1 183 ? -26.049 -2.686 15.294 1.00 93.62 183 THR A O 1
ATOM 1389 N N . ALA A 1 184 ? -27.178 -4.619 15.088 1.00 95.38 184 ALA A N 1
ATOM 1390 C CA . ALA A 1 184 ? -27.991 -4.492 16.292 1.00 95.38 184 ALA A CA 1
ATOM 1391 C C . ALA A 1 184 ? -27.390 -5.254 17.485 1.00 95.38 184 ALA A C 1
ATOM 1393 O O . ALA A 1 184 ? -27.052 -6.431 17.391 1.00 95.38 184 ALA A O 1
ATOM 1394 N N . TYR A 1 185 ? -27.320 -4.591 18.637 1.00 96.44 185 TYR A N 1
ATOM 1395 C CA . TYR A 1 185 ? -26.797 -5.100 19.901 1.00 96.44 185 TYR A CA 1
ATOM 1396 C C . TYR A 1 185 ? -27.943 -5.137 20.915 1.00 96.44 185 TYR A C 1
ATOM 1398 O O . TYR A 1 185 ? -28.367 -4.102 21.434 1.00 96.44 185 TYR A O 1
ATOM 1406 N N . TYR A 1 186 ? -28.469 -6.328 21.191 1.00 96.31 186 TYR A N 1
ATOM 1407 C CA . TYR A 1 186 ? -29.534 -6.544 22.167 1.00 96.31 186 TYR A CA 1
ATOM 1408 C C . TYR A 1 186 ? -28.931 -6.646 23.567 1.00 96.31 186 TYR A C 1
ATOM 1410 O O . TYR A 1 186 ? -28.300 -7.643 23.927 1.00 96.31 186 TYR A O 1
ATOM 1418 N N . MET A 1 187 ? -29.142 -5.608 24.369 1.00 94.62 187 MET A N 1
ATOM 1419 C CA . MET A 1 187 ? -28.621 -5.478 25.723 1.00 94.62 187 MET A CA 1
ATOM 1420 C C . MET A 1 187 ? -29.735 -5.800 26.722 1.00 94.62 187 MET A C 1
ATOM 1422 O O . MET A 1 187 ? -30.460 -4.922 27.190 1.00 94.62 187 MET A O 1
ATOM 1426 N N . ARG A 1 188 ? -29.909 -7.100 26.995 1.00 92.25 188 ARG A N 1
ATOM 1427 C CA . ARG A 1 188 ? -30.938 -7.640 27.908 1.00 92.25 188 ARG A CA 1
ATOM 1428 C C . ARG A 1 188 ? -30.367 -8.176 29.222 1.00 92.25 188 ARG A C 1
ATOM 1430 O O . ARG A 1 188 ? -31.124 -8.368 30.169 1.00 92.25 188 ARG A O 1
ATOM 1437 N N . GLU A 1 189 ? -29.062 -8.448 29.293 1.00 88.94 189 GLU A N 1
ATOM 1438 C CA . GLU A 1 189 ? -28.467 -9.100 30.463 1.00 88.94 189 GLU A CA 1
ATOM 1439 C C . GLU A 1 189 ? -28.166 -8.064 31.553 1.00 88.94 189 GLU A C 1
ATOM 1441 O O . GLU A 1 189 ? -27.153 -7.364 31.524 1.00 88.94 189 GLU A O 1
ATOM 1446 N N . TYR A 1 190 ? -29.095 -7.953 32.499 1.00 85.81 190 TYR A N 1
ATOM 1447 C CA . TYR A 1 190 ? -29.097 -6.943 33.552 1.00 85.81 190 TYR A CA 1
ATOM 1448 C C . TYR A 1 190 ? -28.141 -7.264 34.712 1.00 85.81 190 TYR A C 1
ATOM 1450 O O . TYR A 1 190 ? -28.125 -8.386 35.237 1.00 85.81 190 TYR A O 1
ATOM 1458 N N . VAL A 1 191 ? -27.393 -6.256 35.168 1.00 82.88 191 VAL A N 1
ATOM 1459 C CA . VAL A 1 191 ? -26.495 -6.339 36.324 1.00 82.88 191 VAL A CA 1
ATOM 1460 C C . VAL A 1 191 ? -26.396 -5.011 37.077 1.00 82.88 191 VAL A C 1
ATOM 1462 O O . VAL A 1 191 ? -26.193 -3.952 36.488 1.00 82.88 191 VAL A O 1
ATOM 1465 N N . PHE A 1 192 ? -26.493 -5.080 38.407 1.00 73.56 192 PHE A N 1
ATOM 1466 C CA . PHE A 1 192 ? -26.062 -3.994 39.285 1.00 73.56 192 PHE A CA 1
ATOM 1467 C C . PHE A 1 192 ? -24.535 -4.010 39.375 1.00 73.56 192 PHE A C 1
ATOM 1469 O O . PHE A 1 192 ? -23.950 -5.016 39.780 1.00 73.56 192 PHE A O 1
ATOM 1476 N N . MET A 1 193 ? -23.900 -2.894 39.039 1.00 63.94 193 MET A N 1
ATOM 1477 C CA . MET A 1 193 ? -22.486 -2.645 39.307 1.00 63.94 193 MET A CA 1
ATOM 1478 C C . MET A 1 193 ? -22.378 -1.493 40.315 1.00 63.94 193 MET A C 1
ATOM 1480 O O . MET A 1 193 ? -23.276 -0.658 40.423 1.00 63.94 193 MET A O 1
ATOM 1484 N N . GLN A 1 194 ? -21.288 -1.447 41.073 1.00 53.72 194 GLN A N 1
ATOM 1485 C CA . GLN A 1 194 ? -20.843 -0.179 41.652 1.00 53.72 194 GLN A CA 1
ATOM 1486 C C . GLN A 1 194 ? -19.867 0.450 40.658 1.00 53.72 194 GLN A C 1
ATOM 1488 O O . GLN A 1 194 ? -19.198 -0.279 39.917 1.00 53.72 194 GLN A O 1
ATOM 1493 N N . GLY A 1 195 ? -19.861 1.777 40.594 1.00 51.03 195 GLY A N 1
ATOM 1494 C CA . GLY A 1 195 ? -18.932 2.540 39.776 1.00 51.03 195 GLY A CA 1
ATOM 1495 C C . GLY A 1 195 ? -17.491 2.412 40.264 1.00 51.03 195 GLY A C 1
ATOM 1496 O O . GLY A 1 195 ? -17.168 1.643 41.177 1.00 51.03 195 GLY A O 1
ATOM 1497 N N . GLU A 1 196 ? -16.611 3.191 39.648 1.00 46.62 196 GLU A N 1
ATOM 1498 C CA . GLU A 1 196 ? -15.306 3.465 40.245 1.00 46.62 196 GLU A CA 1
ATOM 1499 C C . GLU A 1 196 ? -15.508 4.475 41.392 1.00 46.62 196 GLU A C 1
ATOM 1501 O O . GLU A 1 196 ? -16.448 5.266 41.359 1.00 46.62 196 GLU A O 1
ATOM 1506 N N . ASP A 1 197 ? -14.699 4.425 42.456 1.00 41.75 197 ASP A N 1
ATOM 1507 C CA . ASP A 1 197 ? -14.888 5.355 43.579 1.00 41.75 197 ASP A CA 1
ATOM 1508 C C . ASP A 1 197 ? -14.709 6.810 43.117 1.00 41.75 197 ASP A C 1
ATOM 1510 O O . ASP A 1 197 ? -13.706 7.153 42.481 1.00 41.75 197 ASP A O 1
ATOM 1514 N N . GLY A 1 198 ? -15.666 7.666 43.486 1.00 41.25 198 GLY A N 1
ATOM 1515 C CA . GLY A 1 198 ? -15.627 9.100 43.204 1.00 41.25 198 GLY A CA 1
ATOM 1516 C C . GLY A 1 198 ? -14.457 9.829 43.891 1.00 41.25 198 GLY A C 1
ATOM 1517 O O . GLY A 1 198 ? -13.640 9.222 44.595 1.00 41.25 198 GLY A O 1
ATOM 1518 N N . PRO A 1 199 ? -14.353 11.162 43.721 1.00 40.53 199 PRO A N 1
ATOM 1519 C CA . PRO A 1 199 ? -13.289 11.967 44.315 1.00 40.53 199 PRO A CA 1
ATOM 1520 C C . PRO A 1 199 ? -13.107 11.695 45.816 1.00 40.53 199 PRO A C 1
ATOM 1522 O O . PRO A 1 199 ? -14.074 11.583 46.574 1.00 40.53 199 PRO A O 1
ATOM 1525 N N . ALA A 1 200 ? -11.841 11.572 46.230 1.00 37.06 200 ALA A N 1
ATOM 1526 C CA . ALA A 1 200 ? -11.423 10.929 47.477 1.00 37.06 200 ALA A CA 1
ATOM 1527 C C . ALA A 1 200 ? -12.194 11.398 48.730 1.00 37.06 200 ALA A C 1
ATOM 1529 O O . ALA A 1 200 ? -11.879 12.428 49.328 1.00 37.06 200 ALA A O 1
ATOM 1530 N N . GLY A 1 201 ? -13.172 10.592 49.156 1.00 40.16 201 GLY A N 1
ATOM 1531 C CA . GLY A 1 201 ? -14.039 10.874 50.305 1.00 40.16 201 GLY A CA 1
ATOM 1532 C C . GLY A 1 201 ? -15.522 10.571 50.068 1.00 40.16 201 GLY A C 1
ATOM 1533 O O . GLY A 1 201 ? -16.268 10.463 51.042 1.00 40.16 201 GLY A O 1
ATOM 1534 N N . GLN A 1 202 ? -15.944 10.402 48.813 1.00 44.78 202 GLN A N 1
ATOM 1535 C CA . GLN A 1 202 ? -17.271 9.889 48.455 1.00 44.78 202 GLN A CA 1
ATOM 1536 C C . GLN A 1 202 ? -17.222 8.372 48.209 1.00 44.78 202 GLN A C 1
ATOM 1538 O O . GLN A 1 202 ? -16.149 7.807 48.018 1.00 44.78 202 GLN A O 1
ATOM 1543 N N . ALA A 1 203 ? -18.372 7.702 48.304 1.00 44.88 203 ALA A N 1
ATOM 1544 C CA . ALA A 1 203 ? -18.480 6.252 48.136 1.00 44.88 203 ALA A CA 1
ATOM 1545 C C . ALA A 1 203 ? -18.937 5.916 46.714 1.00 44.88 203 ALA A C 1
ATOM 1547 O O . ALA A 1 203 ? -19.886 6.555 46.255 1.00 44.88 203 ALA A O 1
ATOM 1548 N N . ALA A 1 204 ? -18.315 4.911 46.079 1.00 50.06 204 ALA A N 1
ATOM 1549 C CA . ALA A 1 204 ? -18.693 4.369 44.770 1.00 50.06 204 ALA A CA 1
ATOM 1550 C C . ALA A 1 204 ? -20.219 4.369 44.549 1.00 50.06 204 ALA A C 1
ATOM 1552 O O . ALA A 1 204 ? -20.949 3.609 45.205 1.00 50.06 204 ALA A O 1
ATOM 1553 N N . PRO A 1 205 ? -20.723 5.218 43.641 1.00 55.78 205 PRO A N 1
ATOM 1554 C CA . PRO A 1 205 ? -22.134 5.234 43.299 1.00 55.78 205 PRO A CA 1
ATOM 1555 C C . PRO A 1 205 ? -22.563 3.904 42.669 1.00 55.78 205 PRO A C 1
ATOM 1557 O O . PRO A 1 205 ? -21.755 3.086 42.228 1.00 55.78 205 PRO A O 1
ATOM 1560 N N . THR A 1 206 ? -23.866 3.635 42.671 1.00 65.62 206 THR A N 1
ATOM 1561 C CA . THR A 1 206 ? -24.404 2.411 42.063 1.00 65.62 206 THR A CA 1
ATOM 1562 C C . THR A 1 206 ? -24.868 2.719 40.648 1.00 65.62 206 THR A C 1
ATOM 1564 O O . THR A 1 206 ? -25.585 3.693 40.425 1.00 65.62 206 THR A O 1
ATOM 1567 N N . VAL A 1 207 ? -24.491 1.871 39.693 1.00 73.69 207 VAL A N 1
ATOM 1568 C CA . VAL A 1 207 ? -24.913 1.969 38.292 1.00 73.69 207 VAL A CA 1
ATOM 1569 C C . VAL A 1 207 ? -25.647 0.696 37.881 1.00 73.69 207 VAL A C 1
ATOM 1571 O O . VAL A 1 207 ? -25.329 -0.416 38.316 1.00 73.69 207 VAL A O 1
ATOM 1574 N N . GLN A 1 208 ? -26.675 0.855 37.058 1.00 80.94 208 GLN A N 1
ATOM 1575 C CA . GLN A 1 208 ? -27.397 -0.258 36.454 1.00 80.94 208 GLN A CA 1
ATOM 1576 C C . GLN A 1 208 ? -26.902 -0.438 35.021 1.00 80.94 208 GLN A C 1
ATOM 1578 O O . GLN A 1 208 ? -26.812 0.520 34.254 1.00 80.94 208 GLN A O 1
ATOM 1583 N N . THR A 1 209 ? -26.546 -1.675 34.688 1.00 85.38 209 THR A N 1
ATOM 1584 C CA . THR A 1 209 ? -25.856 -2.020 33.449 1.00 85.38 209 THR A CA 1
ATOM 1585 C C . THR A 1 209 ? -26.622 -3.108 32.709 1.00 85.38 209 THR A C 1
ATOM 1587 O O . THR A 1 209 ? -26.998 -4.126 33.292 1.00 85.38 209 THR A O 1
ATOM 1590 N N . TRP A 1 210 ? -26.786 -2.926 31.402 1.00 90.19 210 TRP A N 1
ATOM 1591 C CA . TRP A 1 210 ? -27.295 -3.933 30.479 1.00 90.19 210 TRP A CA 1
ATOM 1592 C C . TRP A 1 210 ? -26.162 -4.367 29.555 1.00 90.19 210 TRP A C 1
ATOM 1594 O O . TRP A 1 210 ? -25.630 -3.567 28.783 1.00 90.19 210 TRP A O 1
ATOM 1604 N N . LEU A 1 211 ? -25.773 -5.637 29.645 1.00 92.00 211 LEU A N 1
ATOM 1605 C CA . LEU A 1 211 ? -24.754 -6.233 28.785 1.00 92.00 211 LEU A CA 1
ATOM 1606 C C . LEU A 1 211 ? -25.402 -6.805 27.518 1.00 92.00 211 LEU A C 1
ATOM 1608 O O . LEU A 1 211 ? -26.519 -7.337 27.564 1.00 92.00 211 LEU A O 1
ATOM 1612 N N . THR A 1 212 ? -24.692 -6.724 26.390 1.00 95.44 212 THR A N 1
ATOM 1613 C CA . THR A 1 212 ? -25.112 -7.351 25.131 1.00 95.44 212 THR A CA 1
ATOM 1614 C C . THR A 1 212 ? -25.233 -8.861 25.304 1.00 95.44 212 THR A C 1
ATOM 1616 O O . THR A 1 212 ? -24.237 -9.549 25.501 1.00 95.44 212 THR A O 1
ATOM 1619 N N . ASN A 1 213 ? -26.451 -9.389 25.193 1.00 95.62 213 ASN A N 1
ATOM 1620 C CA . ASN A 1 213 ? -26.719 -10.826 25.255 1.00 95.62 213 ASN A CA 1
ATOM 1621 C C . ASN A 1 213 ? -26.813 -11.461 23.853 1.00 95.62 213 ASN A C 1
ATOM 1623 O O . ASN A 1 213 ? -26.761 -12.682 23.730 1.00 95.62 213 ASN A O 1
ATOM 1627 N N . GLN A 1 214 ? -26.994 -10.640 22.814 1.00 97.00 214 GLN A N 1
ATOM 1628 C CA . GLN A 1 214 ? -27.107 -11.061 21.420 1.00 97.00 214 GLN A CA 1
ATOM 1629 C C . GLN A 1 214 ? -26.726 -9.895 20.490 1.00 97.00 214 GLN A C 1
ATOM 1631 O O . GLN A 1 214 ? -27.223 -8.783 20.665 1.00 97.00 214 GLN A O 1
ATOM 1636 N N . ILE A 1 215 ? -25.876 -10.144 19.495 1.00 96.88 215 ILE A N 1
ATOM 1637 C CA . ILE A 1 215 ? -25.599 -9.243 18.363 1.00 96.88 215 ILE A CA 1
ATOM 1638 C C . ILE A 1 215 ? -26.259 -9.847 17.123 1.00 96.88 215 ILE A C 1
ATOM 1640 O O . ILE A 1 215 ? -26.220 -11.065 16.950 1.00 96.88 215 ILE A O 1
ATOM 1644 N N . VAL A 1 216 ? -26.861 -9.022 16.270 1.00 95.56 216 VAL A N 1
ATOM 1645 C CA . VAL A 1 216 ? -27.491 -9.439 15.010 1.00 95.56 216 VAL A CA 1
ATOM 1646 C C . VAL A 1 216 ? -27.085 -8.467 13.906 1.00 95.56 216 VAL A C 1
ATOM 1648 O O . VAL A 1 216 ? -27.201 -7.255 14.085 1.00 95.56 216 VAL A O 1
ATOM 1651 N N . ASP A 1 217 ? -26.605 -8.977 12.774 1.00 92.75 217 ASP A N 1
ATOM 1652 C CA . ASP A 1 217 ? -26.334 -8.141 11.599 1.00 92.75 217 ASP A CA 1
ATOM 1653 C C . ASP A 1 217 ? -27.615 -7.902 10.762 1.00 92.75 217 ASP A C 1
ATOM 1655 O O . ASP A 1 217 ? -28.620 -8.596 10.949 1.00 92.75 217 ASP A O 1
ATOM 1659 N N . PRO A 1 218 ? -27.621 -6.949 9.810 1.00 89.69 218 PRO A N 1
ATOM 1660 C CA . PRO A 1 218 ? -28.798 -6.684 8.974 1.00 89.69 218 PRO A CA 1
ATOM 1661 C C . PRO A 1 218 ? -29.277 -7.860 8.108 1.00 89.69 218 PRO A C 1
ATOM 1663 O O . PRO A 1 218 ? -30.347 -7.768 7.508 1.00 89.69 218 PRO A O 1
ATOM 1666 N N . TYR A 1 219 ? -28.499 -8.942 8.011 1.00 88.62 219 TYR A N 1
ATOM 1667 C CA . TYR A 1 219 ? -28.757 -10.125 7.183 1.00 88.62 219 TYR A CA 1
ATOM 1668 C C . TYR A 1 219 ? -29.254 -11.316 8.025 1.00 88.62 219 TYR A C 1
ATOM 1670 O O . TYR A 1 219 ? -29.568 -12.376 7.485 1.00 88.62 219 TYR A O 1
ATOM 1678 N N . GLY A 1 220 ? -29.383 -11.134 9.345 1.00 90.44 220 GLY A N 1
ATOM 1679 C CA . GLY A 1 220 ? -29.904 -12.131 10.275 1.00 90.44 220 GLY A CA 1
ATOM 1680 C C . GLY A 1 220 ? -28.866 -13.131 10.789 1.00 90.44 220 GLY A C 1
ATOM 1681 O O . GLY A 1 220 ? -29.254 -14.115 11.421 1.00 90.44 220 GLY A O 1
ATOM 1682 N N . ASN A 1 221 ? -27.567 -12.902 10.561 1.00 93.50 221 ASN A N 1
ATOM 1683 C CA . ASN A 1 221 ? -26.532 -13.647 11.277 1.00 93.50 221 ASN A CA 1
ATOM 1684 C C . ASN A 1 221 ? -26.505 -13.179 12.741 1.00 93.50 221 ASN A C 1
ATOM 1686 O O . ASN A 1 221 ? -26.693 -11.991 13.012 1.00 93.50 221 ASN A O 1
ATOM 1690 N N . THR A 1 222 ? -26.260 -14.090 13.688 1.00 96.38 222 THR A N 1
ATOM 1691 C CA . THR A 1 222 ? -26.251 -13.776 15.128 1.00 96.38 222 THR A CA 1
ATOM 1692 C C . THR A 1 222 ? -24.927 -14.136 15.790 1.00 96.38 222 THR A C 1
ATOM 1694 O O . THR A 1 222 ? -24.261 -15.089 15.379 1.00 96.38 222 THR A O 1
ATOM 1697 N N . LEU A 1 223 ? -24.576 -13.388 16.841 1.00 97.38 223 LEU A N 1
ATOM 1698 C CA . LEU A 1 223 ? -23.651 -13.800 17.897 1.00 97.38 223 LEU A CA 1
ATOM 1699 C C . LEU A 1 223 ? -24.423 -13.795 19.223 1.00 97.38 223 LEU A C 1
ATOM 1701 O O . LEU A 1 223 ? -24.839 -12.735 19.686 1.00 97.38 223 LEU A O 1
ATOM 1705 N N . ASP A 1 224 ? -24.621 -14.953 19.838 1.00 97.81 224 ASP A N 1
ATOM 1706 C CA . ASP A 1 224 ? -25.382 -15.134 21.074 1.00 97.81 224 ASP A CA 1
ATOM 1707 C C . ASP A 1 224 ? -24.430 -15.342 22.264 1.00 97.81 224 ASP A C 1
ATOM 1709 O O . ASP A 1 224 ? -23.495 -16.144 22.197 1.00 97.81 224 ASP A O 1
ATOM 1713 N N . LEU A 1 225 ? -24.645 -14.603 23.358 1.00 97.38 225 LEU A N 1
ATOM 1714 C CA . LEU A 1 225 ? -23.711 -14.507 24.484 1.00 97.38 225 LEU A CA 1
ATOM 1715 C C . LEU A 1 225 ? -24.304 -15.103 25.764 1.00 97.38 225 LEU A C 1
ATOM 1717 O O . LEU A 1 225 ? -25.364 -14.693 26.240 1.00 97.38 225 LEU A O 1
ATOM 1721 N N . THR A 1 226 ? -23.586 -16.058 26.354 1.00 96.62 226 THR A N 1
ATOM 1722 C CA . THR A 1 226 ? -23.966 -16.729 27.604 1.00 96.62 226 THR A CA 1
ATOM 1723 C C . THR A 1 226 ? -23.205 -16.134 28.784 1.00 96.62 226 THR A C 1
ATOM 1725 O O . THR A 1 226 ? -21.974 -16.088 28.769 1.00 96.62 226 THR A O 1
ATOM 1728 N N . TYR A 1 227 ? -23.933 -15.742 29.832 1.00 94.00 227 TYR A N 1
ATOM 1729 C CA . TYR A 1 227 ? -23.370 -15.170 31.055 1.00 94.00 227 TYR A CA 1
ATOM 1730 C C . TYR A 1 227 ? -23.550 -16.082 32.275 1.00 94.00 227 TYR A C 1
ATOM 1732 O O . TYR A 1 227 ? -24.600 -16.693 32.473 1.00 94.00 227 TYR A O 1
ATOM 1740 N N . LEU A 1 228 ? -22.531 -16.132 33.135 1.00 92.44 228 LEU A N 1
ATOM 1741 C CA . LEU A 1 228 ? -22.595 -16.710 34.477 1.00 92.44 228 LEU A CA 1
ATOM 1742 C C . LEU A 1 228 ? -22.768 -15.590 35.511 1.00 92.44 228 LEU A C 1
ATOM 1744 O O . LEU A 1 228 ? -21.902 -14.726 35.639 1.00 92.44 228 LEU A O 1
ATOM 1748 N N . SER A 1 229 ? -23.858 -15.639 36.281 1.00 89.06 229 SER A N 1
ATOM 1749 C CA . SER A 1 229 ? -23.978 -14.887 37.536 1.00 89.06 229 SER A CA 1
ATOM 1750 C C . SER A 1 229 ? -23.170 -15.559 38.643 1.00 89.06 229 SER A C 1
ATOM 1752 O O . SER A 1 229 ? -23.303 -16.765 38.851 1.00 89.06 229 SER A O 1
ATOM 1754 N N . VAL A 1 230 ? -22.401 -14.766 39.385 1.00 84.62 230 VAL A N 1
ATOM 1755 C CA . VAL A 1 230 ? -21.664 -15.185 40.592 1.00 84.62 230 VAL A CA 1
ATOM 1756 C C . VAL A 1 230 ? -22.238 -14.523 41.855 1.00 84.62 230 VAL A C 1
ATOM 1758 O O . VAL A 1 230 ? -23.070 -13.620 41.762 1.00 84.62 230 VAL A O 1
ATOM 1761 N N . ALA A 1 231 ? -21.824 -14.958 43.049 1.00 81.88 231 ALA A N 1
ATOM 1762 C CA . ALA A 1 231 ? -22.459 -14.578 44.320 1.00 81.88 231 ALA A CA 1
ATOM 1763 C C . ALA A 1 231 ? -22.292 -13.093 44.703 1.00 81.88 231 ALA A C 1
ATOM 1765 O O . ALA A 1 231 ? -23.063 -12.579 45.510 1.00 81.88 231 ALA A O 1
ATOM 1766 N N . SER A 1 232 ? -21.318 -12.396 44.112 1.00 73.31 232 SER A N 1
ATOM 1767 C CA . SER A 1 232 ? -21.142 -10.936 44.203 1.00 73.31 232 SER A CA 1
ATOM 1768 C C . SER A 1 232 ? -22.057 -10.135 43.265 1.00 73.31 232 SER A C 1
ATOM 1770 O O . SER A 1 232 ? -22.026 -8.909 43.283 1.00 73.31 232 SER A O 1
ATOM 1772 N N . GLY A 1 233 ? -22.862 -10.803 42.433 1.00 75.69 233 GLY A N 1
ATOM 1773 C CA . GLY A 1 233 ? -23.753 -10.183 41.450 1.00 75.69 233 GLY A CA 1
ATOM 1774 C C . GLY A 1 233 ? -23.142 -9.998 40.058 1.00 75.69 233 GLY A C 1
ATOM 1775 O O . GLY A 1 233 ? -23.900 -9.835 39.102 1.00 75.69 233 GLY A O 1
ATOM 1776 N N . MET A 1 234 ? -21.812 -10.088 39.910 1.00 79.75 234 MET A N 1
ATOM 1777 C CA . MET A 1 234 ? -21.140 -9.942 38.610 1.00 79.75 234 MET A CA 1
ATOM 1778 C C . MET A 1 234 ? -21.673 -10.927 37.555 1.00 79.75 234 MET A C 1
ATOM 1780 O O . MET A 1 234 ? -22.052 -12.061 37.863 1.00 79.75 234 MET A O 1
ATOM 1784 N N . LYS A 1 235 ? -21.644 -10.487 36.292 1.00 87.44 235 LYS A N 1
ATOM 1785 C CA . LYS A 1 235 ? -21.942 -11.285 35.097 1.00 87.44 235 LYS A CA 1
ATOM 1786 C C . LYS A 1 235 ? -20.651 -11.525 34.325 1.00 87.44 235 LYS A C 1
ATOM 1788 O O . LYS A 1 235 ? -20.010 -10.574 33.887 1.00 87.44 235 LYS A O 1
ATOM 1793 N N . LEU A 1 236 ? -20.285 -12.786 34.142 1.00 90.56 236 LEU A N 1
ATOM 1794 C CA . LEU A 1 236 ? -19.088 -13.191 33.404 1.00 90.56 236 LEU A CA 1
ATOM 1795 C C . LEU A 1 236 ? -19.521 -13.802 32.074 1.00 90.56 236 LEU A C 1
ATOM 1797 O O . LEU A 1 236 ? -20.287 -14.764 32.092 1.00 90.56 236 LEU A O 1
ATOM 1801 N N . VAL A 1 237 ? -19.072 -13.267 30.936 1.00 94.00 237 VAL A N 1
ATOM 1802 C CA . VAL A 1 237 ? -19.317 -13.913 29.634 1.00 94.00 237 VAL A CA 1
ATOM 1803 C C . VAL A 1 237 ? -18.546 -15.228 29.614 1.00 94.00 237 VAL A C 1
ATOM 1805 O O . VAL A 1 237 ? -17.333 -15.214 29.746 1.00 94.00 237 VAL A O 1
ATOM 1808 N N . THR A 1 238 ? -19.227 -16.367 29.505 1.00 95.88 238 THR A N 1
ATOM 1809 C CA . THR A 1 238 ? -18.592 -17.700 29.508 1.00 95.88 238 THR A CA 1
ATOM 1810 C C . THR A 1 238 ? -18.525 -18.318 28.120 1.00 95.88 238 THR A C 1
ATOM 1812 O O . THR A 1 238 ? -17.662 -19.159 27.854 1.00 95.88 238 THR A O 1
ATOM 1815 N N . ARG A 1 239 ? -19.420 -17.909 27.214 1.00 97.12 239 ARG A N 1
ATOM 1816 C CA . ARG A 1 239 ? -19.490 -18.429 25.847 1.00 97.12 239 ARG A CA 1
ATOM 1817 C C . ARG A 1 239 ? -20.092 -17.407 24.890 1.00 97.12 239 ARG A C 1
ATOM 1819 O O . ARG A 1 239 ? -21.042 -16.718 25.252 1.00 97.12 239 ARG A O 1
ATOM 1826 N N . VAL A 1 240 ? -19.566 -17.372 23.672 1.00 97.81 240 VAL A N 1
ATOM 1827 C CA . VAL A 1 240 ? -20.178 -16.733 22.501 1.00 97.81 240 VAL A CA 1
ATOM 1828 C C . VAL A 1 240 ? -20.366 -17.810 21.441 1.00 97.81 240 VAL A C 1
ATOM 1830 O O . VAL A 1 240 ? -19.403 -18.500 21.104 1.00 97.81 240 VAL A O 1
ATOM 1833 N N . ASP A 1 241 ? -21.583 -17.956 20.930 1.00 97.19 241 ASP A N 1
ATOM 1834 C CA . ASP A 1 241 ? -21.921 -18.810 19.788 1.00 97.19 241 ASP A CA 1
ATOM 1835 C C . ASP A 1 241 ? -22.315 -17.941 18.596 1.00 97.19 241 ASP A C 1
ATOM 1837 O O . ASP A 1 241 ? -22.949 -16.908 18.781 1.00 97.19 241 ASP A O 1
ATOM 1841 N N . ALA A 1 242 ? -21.994 -18.363 17.376 1.00 96.00 242 ALA A N 1
ATOM 1842 C CA . ALA A 1 242 ? -22.491 -17.720 16.163 1.00 96.00 242 ALA A CA 1
ATOM 1843 C C . ALA A 1 242 ? -23.517 -18.590 15.426 1.00 96.00 242 ALA A C 1
ATOM 1845 O O . ALA A 1 242 ? -23.439 -19.822 15.468 1.00 96.00 242 ALA A O 1
ATOM 1846 N N . SER A 1 243 ? -24.407 -17.958 14.658 1.00 94.25 243 SER A N 1
ATOM 1847 C CA . SER A 1 243 ? -25.361 -18.646 13.773 1.00 94.25 243 SER A CA 1
ATOM 1848 C C . SER A 1 243 ? -24.692 -19.569 12.737 1.00 94.25 243 SER A C 1
ATOM 1850 O O . SER A 1 243 ? -25.290 -20.563 12.329 1.00 94.25 243 SER A O 1
ATOM 1852 N N . ASP A 1 244 ? -23.437 -19.298 12.352 1.00 91.19 244 ASP A N 1
ATOM 1853 C CA . ASP A 1 244 ? -22.601 -20.135 11.472 1.00 91.19 244 ASP A CA 1
ATOM 1854 C C . ASP A 1 244 ? -21.722 -21.160 12.232 1.00 91.19 244 ASP A C 1
ATOM 1856 O O . ASP A 1 244 ? -20.747 -21.701 11.694 1.00 91.19 244 ASP A O 1
ATOM 1860 N N . GLY A 1 245 ? -22.043 -21.432 13.500 1.00 90.94 245 GLY A N 1
ATOM 1861 C CA . GLY A 1 245 ? -21.428 -22.489 14.304 1.00 90.94 245 GLY A CA 1
ATOM 1862 C C . GLY A 1 245 ? -20.006 -22.202 14.796 1.00 90.94 245 GLY A C 1
ATOM 1863 O O . GLY A 1 245 ? -19.316 -23.135 15.210 1.00 90.94 245 GLY A O 1
ATOM 1864 N N . ARG A 1 246 ? -19.535 -20.946 14.757 1.00 94.31 246 ARG A N 1
ATOM 1865 C CA . ARG A 1 246 ? -18.351 -20.541 15.540 1.00 94.31 246 ARG A CA 1
ATOM 1866 C C . ARG A 1 246 ? -18.691 -20.564 17.028 1.00 94.31 246 ARG A C 1
ATOM 1868 O O . ARG A 1 246 ? -19.822 -20.277 17.412 1.00 94.31 246 ARG A O 1
ATOM 1875 N N . GLN A 1 247 ? -17.693 -20.852 17.857 1.00 95.50 247 GLN A N 1
ATOM 1876 C CA . GLN A 1 247 ? -17.806 -20.771 19.308 1.00 95.50 247 GLN A CA 1
ATOM 1877 C C . GLN A 1 247 ? -16.506 -20.241 19.915 1.00 95.50 247 GLN A C 1
ATOM 1879 O O . GLN A 1 247 ? -15.415 -20.657 19.515 1.00 95.50 247 GLN A O 1
ATOM 1884 N N . VAL A 1 248 ? -16.636 -19.356 20.902 1.00 97.31 248 VAL A N 1
ATOM 1885 C CA . VAL A 1 248 ? -15.549 -18.905 21.781 1.00 97.31 248 VAL A CA 1
ATOM 1886 C C . VAL A 1 248 ? -15.968 -19.162 23.225 1.00 97.31 248 VAL A C 1
ATOM 1888 O O . VAL A 1 248 ? -17.073 -18.791 23.617 1.00 97.31 248 VAL A O 1
ATOM 1891 N N . THR A 1 249 ? -15.105 -19.786 24.025 1.00 97.75 249 THR A N 1
ATOM 1892 C CA . THR A 1 249 ? -15.349 -20.057 25.454 1.00 97.75 249 THR A CA 1
ATOM 1893 C C . THR A 1 249 ? -14.349 -19.324 26.341 1.00 97.75 249 THR A C 1
ATOM 1895 O O . THR A 1 249 ? -13.173 -19.212 25.990 1.00 97.75 249 THR A O 1
ATOM 1898 N N . PHE A 1 250 ? -14.817 -18.877 27.503 1.00 97.88 250 PHE A N 1
ATOM 1899 C CA . PHE A 1 250 ? -14.092 -18.047 28.460 1.00 97.88 250 PHE A CA 1
ATOM 1900 C C . PHE A 1 250 ? -14.120 -18.743 29.827 1.00 97.88 250 PHE A C 1
ATOM 1902 O O . PHE A 1 250 ? -15.182 -18.899 30.434 1.00 97.88 250 PHE A O 1
ATOM 1909 N N . ASP A 1 251 ? -12.955 -19.168 30.308 1.00 97.25 251 ASP A N 1
ATOM 1910 C CA . ASP A 1 251 ? -12.803 -19.807 31.617 1.00 97.25 251 ASP A CA 1
ATOM 1911 C C . ASP A 1 251 ? -12.371 -18.783 32.672 1.00 97.25 251 ASP A C 1
ATOM 1913 O O . ASP A 1 251 ? -11.594 -17.873 32.378 1.00 97.25 251 ASP A O 1
ATOM 1917 N N . TYR A 1 252 ? -12.838 -18.956 33.913 1.00 95.50 252 TYR A N 1
ATOM 1918 C CA . TYR A 1 252 ? -12.538 -18.060 35.033 1.00 95.50 252 TYR A CA 1
ATOM 1919 C C . TYR A 1 252 ? -12.102 -18.830 36.288 1.00 95.50 252 TYR A C 1
ATOM 1921 O O . TYR A 1 252 ? -12.598 -19.928 36.559 1.00 95.50 252 TYR A O 1
ATOM 1929 N N . LEU A 1 253 ? -11.210 -18.228 37.081 1.00 93.19 253 LEU A N 1
ATOM 1930 C CA . LEU A 1 253 ? -10.709 -18.752 38.359 1.00 93.19 253 LEU A CA 1
ATOM 1931 C C . LEU A 1 253 ? -11.055 -17.830 39.539 1.00 93.19 253 LEU A C 1
ATOM 1933 O O . LEU A 1 253 ? -11.008 -16.608 39.417 1.00 93.19 253 LEU A O 1
ATOM 1937 N N . ASP A 1 254 ? -11.385 -18.419 40.688 1.00 88.12 254 ASP A N 1
ATOM 1938 C CA . ASP A 1 254 ? -11.712 -17.710 41.930 1.00 88.12 254 ASP A CA 1
ATOM 1939 C C . ASP A 1 254 ? -10.455 -17.327 42.743 1.00 88.12 254 ASP A C 1
ATOM 1941 O O . ASP A 1 254 ? -9.319 -17.602 42.350 1.00 88.12 254 ASP A O 1
ATOM 1945 N N . ALA A 1 255 ? -10.624 -16.694 43.908 1.00 80.50 255 ALA A N 1
ATOM 1946 C CA . ALA A 1 255 ? -9.518 -16.346 44.817 1.00 80.50 255 ALA A CA 1
ATOM 1947 C C . ALA A 1 255 ? -8.629 -17.547 45.226 1.00 80.50 255 ALA A C 1
ATOM 1949 O O . ALA A 1 255 ? -7.442 -17.372 45.493 1.00 80.50 255 ALA A O 1
ATOM 1950 N N . ASN A 1 256 ? -9.168 -18.771 45.201 1.00 84.62 256 ASN A N 1
ATOM 1951 C CA . ASN A 1 256 ? -8.476 -20.017 45.543 1.00 84.62 256 ASN A CA 1
ATOM 1952 C C . ASN A 1 256 ? -7.862 -20.725 44.317 1.00 84.62 256 ASN A C 1
ATOM 1954 O O . ASN A 1 256 ? -7.431 -21.874 44.428 1.00 84.62 256 ASN A O 1
ATOM 1958 N N . ASN A 1 257 ? -7.845 -20.075 43.145 1.00 88.00 257 ASN A N 1
ATOM 1959 C CA . ASN A 1 257 ? -7.482 -20.660 41.847 1.00 88.00 257 ASN A CA 1
ATOM 1960 C C . ASN A 1 257 ? -8.317 -21.905 41.467 1.00 88.00 257 ASN A C 1
ATOM 1962 O O . ASN A 1 257 ? -7.835 -22.795 40.765 1.00 88.00 257 ASN A O 1
ATOM 1966 N N . SER A 1 258 ? -9.574 -21.965 41.911 1.00 90.94 258 SER A N 1
ATOM 1967 C CA . SER A 1 258 ? -10.557 -22.979 41.509 1.00 90.94 258 SER A CA 1
ATOM 1968 C C . SER A 1 258 ? -11.494 -22.438 40.417 1.00 90.94 258 SER A C 1
ATOM 1970 O O . SER A 1 258 ? -11.711 -21.227 40.365 1.00 90.94 258 SER A O 1
ATOM 1972 N N . PRO A 1 259 ? -12.077 -23.287 39.546 1.00 94.25 259 PRO A N 1
ATOM 1973 C CA . PRO A 1 259 ? -13.048 -22.843 38.544 1.00 94.25 259 PRO A CA 1
ATOM 1974 C C . PRO A 1 259 ? -14.235 -22.102 39.171 1.00 94.25 259 PRO A C 1
ATOM 1976 O O . PRO A 1 259 ? -14.817 -22.563 40.156 1.00 94.25 259 PRO A O 1
ATOM 1979 N N . VAL A 1 260 ? -14.595 -20.956 38.594 1.00 91.94 260 VAL A N 1
ATOM 1980 C CA . VAL A 1 260 ? -15.672 -20.099 39.108 1.00 91.94 260 VAL A CA 1
ATOM 1981 C C . VAL A 1 260 ? -17.038 -20.772 38.976 1.00 91.94 260 VAL A C 1
ATOM 1983 O O . VAL A 1 260 ? -17.366 -21.390 37.964 1.00 91.94 260 VAL A O 1
ATOM 1986 N N . THR A 1 261 ? -17.865 -20.612 40.008 1.00 91.00 261 THR A N 1
ATOM 1987 C CA . THR A 1 261 ? -19.247 -21.104 40.060 1.00 91.00 261 THR A CA 1
ATOM 1988 C C . THR A 1 261 ? -20.193 -19.988 40.496 1.00 91.00 261 THR A C 1
ATOM 1990 O O . THR A 1 261 ? -19.753 -18.955 40.996 1.00 91.00 261 THR A O 1
ATOM 1993 N N . ALA A 1 262 ? -21.506 -20.216 40.412 1.00 88.25 262 ALA A N 1
ATOM 1994 C CA . ALA A 1 262 ? -22.500 -19.264 40.917 1.00 88.25 262 ALA A CA 1
ATOM 1995 C C . ALA A 1 262 ? -22.379 -18.957 42.430 1.00 88.25 262 ALA A C 1
ATOM 1997 O O . ALA A 1 262 ? -22.913 -17.952 42.890 1.00 88.25 262 ALA A O 1
ATOM 1998 N N . GLY A 1 263 ? -21.675 -19.797 43.203 1.00 85.94 263 GLY A N 1
ATOM 1999 C CA . GLY A 1 263 ? -21.375 -19.561 44.621 1.00 85.94 263 GLY A CA 1
ATOM 2000 C C . GLY A 1 263 ? -20.058 -18.818 44.891 1.00 85.94 263 GLY A C 1
ATOM 2001 O O . GLY A 1 263 ? -19.803 -18.445 46.034 1.00 85.94 263 GLY A O 1
ATOM 2002 N N . SER A 1 264 ? -19.213 -18.606 43.878 1.00 84.50 264 SER A N 1
ATOM 2003 C CA . SER A 1 264 ? -17.956 -17.860 44.013 1.00 84.50 264 SER A CA 1
ATOM 2004 C C . SER A 1 264 ? -18.237 -16.366 44.209 1.00 84.50 264 SER A C 1
ATOM 2006 O O . SER A 1 264 ? -19.152 -15.828 43.595 1.00 84.50 264 SER A O 1
ATOM 2008 N N . MET A 1 265 ? -17.450 -15.674 45.038 1.00 78.88 265 MET A N 1
ATOM 2009 C CA . MET A 1 265 ? -17.551 -14.210 45.187 1.00 78.88 265 MET A CA 1
ATOM 2010 C C . MET A 1 265 ? -16.695 -13.472 44.153 1.00 78.88 265 MET A C 1
ATOM 2012 O O . MET A 1 265 ? -17.152 -12.507 43.547 1.00 78.88 265 MET A O 1
ATOM 2016 N N . ASN A 1 266 ? -15.483 -13.968 43.903 1.00 78.00 266 ASN A N 1
ATOM 2017 C CA . ASN A 1 266 ? -14.502 -13.332 43.029 1.00 78.00 266 ASN A CA 1
ATOM 2018 C C . ASN A 1 266 ? -14.218 -14.203 41.806 1.00 78.00 266 ASN A C 1
ATOM 2020 O O . ASN A 1 266 ? -14.336 -15.429 41.865 1.00 78.00 266 ASN A O 1
ATOM 2024 N N . ALA A 1 267 ? -13.801 -13.560 40.720 1.00 86.88 267 ALA A N 1
ATOM 2025 C CA . ALA A 1 267 ? -13.426 -14.204 39.473 1.00 86.88 267 ALA A CA 1
ATOM 2026 C C . ALA A 1 267 ? -12.277 -13.440 38.810 1.00 86.88 267 ALA A C 1
ATOM 2028 O O . ALA A 1 267 ? -12.190 -12.222 38.939 1.00 86.88 267 ALA A O 1
ATOM 2029 N N . ARG A 1 268 ? -11.435 -14.157 38.071 1.00 91.19 268 ARG A N 1
ATOM 2030 C CA . ARG A 1 268 ? -10.460 -13.636 37.106 1.00 91.19 268 ARG A CA 1
ATOM 2031 C C . ARG A 1 268 ? -10.584 -14.449 35.833 1.00 91.19 268 ARG A C 1
ATOM 2033 O O . ARG A 1 268 ? -10.707 -15.670 35.932 1.00 91.19 268 ARG A O 1
ATOM 2040 N N . LEU A 1 269 ? -10.550 -13.810 34.667 1.00 95.25 269 LEU A N 1
ATOM 2041 C CA . LEU A 1 269 ? -10.407 -14.519 33.395 1.00 95.25 269 LEU A CA 1
ATOM 2042 C C . LEU A 1 269 ? -9.130 -15.372 33.462 1.00 95.25 269 LEU A C 1
ATOM 2044 O O . LEU A 1 269 ? -8.127 -14.914 33.998 1.00 95.25 269 LEU A O 1
ATOM 2048 N N . SER A 1 270 ? -9.149 -16.603 32.963 1.00 96.75 270 SER A N 1
ATOM 2049 C CA . SER A 1 270 ? -7.967 -17.477 32.967 1.00 96.75 270 SER A CA 1
ATOM 2050 C C . SER A 1 270 ? -7.587 -17.934 31.570 1.00 96.75 270 SER A C 1
ATOM 2052 O O . SER A 1 270 ? -6.411 -17.851 31.218 1.00 96.75 270 SER A O 1
ATOM 2054 N N . THR A 1 271 ? -8.559 -18.325 30.740 1.00 97.69 271 THR A N 1
ATOM 2055 C CA . THR A 1 271 ? -8.316 -18.571 29.314 1.00 97.69 271 THR A CA 1
ATOM 2056 C C . THR A 1 271 ? -9.473 -18.1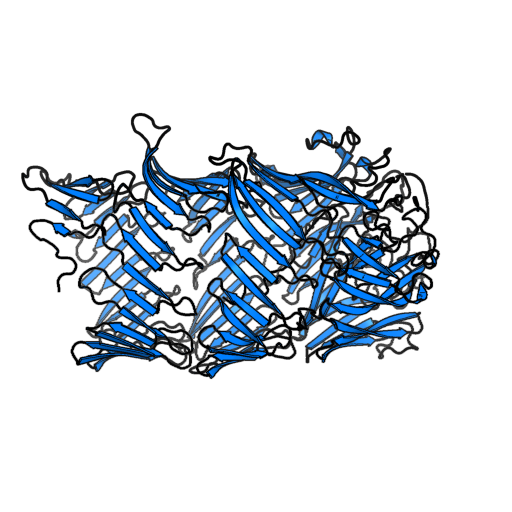61 28.414 1.00 97.69 271 THR A C 1
ATOM 2058 O O . THR A 1 271 ? -10.631 -18.337 28.787 1.00 97.69 271 THR A O 1
ATOM 2061 N N . ILE A 1 272 ? -9.149 -17.736 27.190 1.00 97.44 272 ILE A N 1
ATOM 2062 C CA . ILE A 1 272 ? -10.091 -17.658 26.062 1.00 97.44 272 ILE A CA 1
ATOM 2063 C C . ILE A 1 272 ? -9.696 -18.724 25.039 1.00 97.44 272 ILE A C 1
ATOM 2065 O O . ILE A 1 272 ? -8.517 -18.856 24.701 1.00 97.44 272 ILE A O 1
ATOM 2069 N N . LYS A 1 273 ? -10.673 -19.500 24.563 1.00 95.81 273 LYS A N 1
ATOM 2070 C CA . LYS A 1 273 ? -10.458 -20.663 23.690 1.00 95.81 273 LYS A CA 1
ATOM 2071 C C . LYS A 1 273 ? -11.411 -20.659 22.502 1.00 95.81 273 LYS A C 1
ATOM 2073 O O . LYS A 1 273 ? -12.613 -20.472 22.677 1.00 95.81 273 LYS A O 1
ATOM 2078 N N . ALA A 1 274 ? -10.873 -20.928 21.315 1.00 94.44 274 ALA A N 1
ATOM 2079 C CA . ALA A 1 274 ? -11.637 -21.170 20.092 1.00 94.44 274 ALA A CA 1
ATOM 2080 C C . ALA A 1 274 ? -10.763 -21.884 19.054 1.00 94.44 274 ALA A C 1
ATOM 2082 O O . ALA A 1 274 ? -9.565 -21.630 18.988 1.00 94.44 274 ALA A O 1
ATOM 2083 N N . ASN A 1 275 ? -11.340 -22.752 18.217 1.00 88.75 275 ASN A N 1
ATOM 2084 C CA . ASN A 1 275 ? -10.643 -23.387 17.082 1.00 88.75 275 ASN A CA 1
ATOM 2085 C C . ASN A 1 275 ? -9.292 -24.079 17.412 1.00 88.75 275 ASN A C 1
ATOM 2087 O O . ASN A 1 275 ? -8.435 -24.208 16.544 1.00 88.75 275 ASN A O 1
ATOM 2091 N N . GLY A 1 276 ? -9.081 -24.513 18.661 1.00 86.94 276 GLY A N 1
ATOM 2092 C CA . GLY A 1 276 ? -7.805 -25.066 19.147 1.00 86.94 276 GLY A CA 1
ATOM 2093 C C . GLY A 1 276 ? -6.791 -24.022 19.641 1.00 86.94 276 GLY 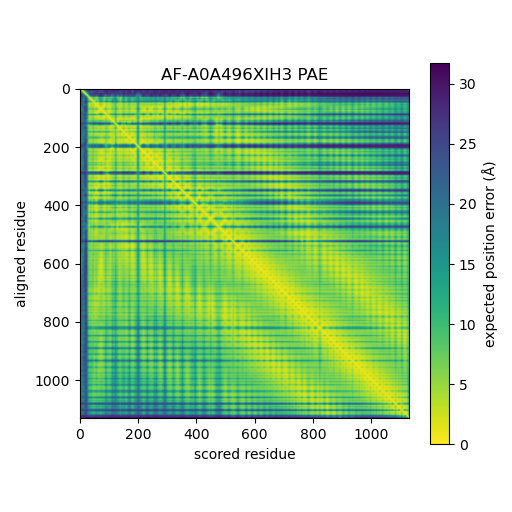A C 1
ATOM 2094 O O . GLY A 1 276 ? -5.853 -24.374 20.352 1.00 86.94 276 GLY A O 1
ATOM 2095 N N . GLN A 1 277 ? -7.006 -22.738 19.351 1.00 91.31 277 GLN A N 1
ATOM 2096 C CA . GLN A 1 277 ? -6.245 -21.626 19.917 1.00 91.31 277 GLN A CA 1
ATOM 2097 C C . GLN A 1 277 ? -6.633 -21.440 21.394 1.00 91.31 277 GLN A C 1
ATOM 2099 O O . GLN A 1 277 ? -7.818 -21.451 21.736 1.00 91.31 277 GLN A O 1
ATOM 2104 N N . THR A 1 278 ? -5.641 -21.256 22.270 1.00 95.25 278 THR A N 1
ATOM 2105 C CA . THR A 1 278 ? -5.837 -20.919 23.690 1.00 95.25 278 THR A CA 1
ATOM 2106 C C . THR A 1 278 ? -4.995 -19.702 24.047 1.00 95.25 278 THR A C 1
ATOM 2108 O O . THR A 1 278 ? -3.780 -19.716 23.864 1.00 95.25 278 THR A O 1
ATOM 2111 N N . TRP A 1 279 ? -5.647 -18.673 24.575 1.00 96.06 279 TRP A N 1
ATOM 2112 C CA . TRP A 1 279 ? -5.022 -17.498 25.175 1.00 96.06 279 TRP A CA 1
ATOM 2113 C C . TRP A 1 279 ? -5.095 -17.624 26.691 1.00 96.06 279 TRP A C 1
ATOM 2115 O O . TRP A 1 279 ? -6.175 -17.926 27.197 1.00 96.06 279 TRP A O 1
ATOM 2125 N N . GLU A 1 280 ? -3.996 -17.393 27.412 1.00 97.75 280 GLU A N 1
ATOM 2126 C CA . GLU A 1 280 ? -3.978 -17.423 28.884 1.00 97.75 280 GLU A CA 1
ATOM 2127 C C . GLU A 1 280 ? -3.815 -16.022 29.476 1.00 97.75 280 GLU A C 1
ATOM 2129 O O . GLU A 1 280 ? -3.025 -15.220 28.981 1.00 97.75 280 GLU A O 1
ATOM 2134 N N . TYR A 1 281 ? -4.498 -15.757 30.587 1.00 97.50 281 TYR A N 1
ATOM 2135 C CA . TYR A 1 281 ? -4.487 -14.471 31.281 1.00 97.50 281 TYR A CA 1
ATOM 2136 C C . TYR A 1 281 ? -3.939 -14.690 32.693 1.00 97.50 281 TYR A C 1
ATOM 2138 O O . TYR A 1 281 ? -4.483 -15.477 33.471 1.00 97.50 281 TYR A O 1
ATOM 2146 N N . GLN A 1 282 ? -2.812 -14.050 33.005 1.00 96.75 282 GLN A N 1
ATOM 2147 C CA . GLN A 1 282 ? -2.038 -14.296 34.222 1.00 96.75 282 GLN A CA 1
ATOM 2148 C C . GLN A 1 282 ? -2.039 -13.051 35.115 1.00 96.75 282 GLN A C 1
ATOM 2150 O O . GLN A 1 282 ? -1.899 -11.930 34.629 1.00 96.75 282 GLN A O 1
ATOM 2155 N N . TYR A 1 283 ? -2.213 -13.259 36.422 1.00 92.75 283 TYR A N 1
ATOM 2156 C CA . TYR A 1 283 ? -2.520 -12.200 37.385 1.00 92.75 283 TYR A CA 1
ATOM 2157 C C . TYR A 1 283 ? -1.655 -12.282 38.638 1.00 92.75 283 TYR A C 1
ATOM 2159 O O . TYR A 1 283 ? -1.340 -13.376 39.111 1.00 92.75 283 TYR A O 1
ATOM 2167 N N . ALA A 1 284 ? -1.364 -11.125 39.230 1.00 89.12 284 ALA A N 1
ATOM 2168 C CA . ALA A 1 284 ? -0.833 -11.009 40.585 1.00 89.12 284 ALA A CA 1
ATOM 2169 C C . ALA A 1 284 ? -1.832 -10.255 41.481 1.00 89.12 284 ALA A C 1
ATOM 2171 O O . ALA A 1 284 ? -2.497 -9.341 40.994 1.00 89.12 284 ALA A O 1
ATOM 2172 N N . PRO A 1 285 ? -1.975 -10.613 42.770 1.00 83.19 285 PRO A N 1
ATOM 2173 C CA . PRO A 1 285 ? -2.665 -9.747 43.719 1.00 83.19 285 PRO A CA 1
ATOM 2174 C C . PRO A 1 285 ? -1.861 -8.455 43.902 1.00 83.19 285 PRO A C 1
ATOM 2176 O O . PRO A 1 285 ? -0.632 -8.479 43.787 1.00 83.19 285 PRO A O 1
ATOM 2179 N N . PHE A 1 286 ? -2.540 -7.351 44.218 1.00 78.75 286 PHE A N 1
ATOM 2180 C CA . PHE A 1 286 ? -1.884 -6.054 44.421 1.00 78.75 286 PHE A CA 1
ATOM 2181 C C . PHE A 1 286 ? -0.689 -6.135 45.381 1.00 78.75 286 PHE A C 1
ATOM 2183 O O . PHE A 1 286 ? -0.762 -6.718 46.471 1.00 78.75 286 PHE A O 1
ATOM 2190 N N . SER A 1 287 ? 0.422 -5.510 44.983 1.00 61.38 287 SER A N 1
ATOM 2191 C CA . SER A 1 287 ? 1.629 -5.468 45.813 1.00 61.38 287 SER A CA 1
ATOM 2192 C C . SER A 1 287 ? 1.384 -4.766 47.165 1.00 61.38 287 SER A C 1
ATOM 2194 O O . SER A 1 287 ? 0.491 -3.937 47.309 1.00 61.38 287 SER A O 1
ATOM 2196 N N . GLY A 1 288 ? 2.173 -5.108 48.192 1.00 55.75 288 GLY A N 1
ATOM 2197 C CA . GLY A 1 288 ? 2.214 -4.396 49.483 1.00 55.75 288 GLY A CA 1
ATOM 2198 C C . GLY A 1 288 ? 1.177 -4.768 50.558 1.00 55.75 288 GLY A C 1
ATOM 2199 O O . GLY A 1 288 ? 1.367 -4.368 51.701 1.00 55.75 288 GLY A O 1
ATOM 2200 N N . GLY A 1 289 ? 0.163 -5.584 50.249 1.00 47.50 289 GLY A N 1
ATOM 2201 C CA . GLY A 1 289 ? -0.542 -6.446 51.215 1.00 47.50 289 GLY A CA 1
ATOM 2202 C C . GLY A 1 289 ? -1.219 -5.800 52.443 1.00 47.50 289 GLY A C 1
ATOM 2203 O O . GLY A 1 289 ? -0.653 -5.772 53.533 1.00 47.50 289 GLY A O 1
ATOM 2204 N N . ALA A 1 290 ? -2.502 -5.451 52.298 1.00 44.53 290 ALA A N 1
ATOM 2205 C CA . ALA A 1 290 ? -3.507 -5.415 53.376 1.00 44.53 290 ALA A CA 1
ATOM 2206 C C . ALA A 1 290 ? -3.162 -4.645 54.680 1.00 44.53 290 ALA A C 1
ATOM 2208 O O . ALA A 1 290 ? -3.480 -5.094 55.785 1.00 44.53 290 ALA A O 1
ATOM 2209 N N . THR A 1 291 ? -2.595 -3.440 54.585 1.00 40.31 291 THR A N 1
ATOM 2210 C CA . THR A 1 291 ? -2.426 -2.536 55.739 1.00 40.31 291 THR A CA 1
ATOM 2211 C C . THR A 1 291 ? -3.626 -1.593 55.917 1.00 40.31 291 THR A C 1
ATOM 2213 O O . THR A 1 291 ? -3.646 -0.453 55.464 1.00 40.31 291 THR A O 1
ATOM 2216 N N . GLY A 1 292 ? -4.648 -2.076 56.631 1.00 42.34 292 GLY A N 1
ATOM 2217 C CA . GLY A 1 292 ? -5.714 -1.255 57.234 1.00 42.34 292 GLY A CA 1
ATOM 2218 C C . GLY A 1 292 ? -6.979 -1.012 56.400 1.00 42.34 292 GLY A C 1
ATOM 2219 O O . GLY A 1 292 ? -8.051 -0.919 56.989 1.00 42.34 292 GLY A O 1
ATOM 2220 N N . TRP A 1 293 ? -6.891 -0.957 55.068 1.00 43.97 293 TRP A N 1
ATOM 2221 C CA . TRP A 1 293 ? -7.999 -0.484 54.212 1.00 43.97 293 TRP A CA 1
ATOM 2222 C C . TRP A 1 293 ? -8.952 -1.556 53.656 1.00 43.97 293 TRP A C 1
ATOM 2224 O O . TRP A 1 293 ? -9.914 -1.221 52.980 1.00 43.97 293 TRP A O 1
ATOM 2234 N N . GLY A 1 294 ? -8.735 -2.840 53.953 1.00 45.34 294 GLY A N 1
ATOM 2235 C CA . GLY A 1 294 ? -9.720 -3.893 53.658 1.00 45.34 294 GLY A CA 1
ATOM 2236 C C . GLY A 1 294 ? -9.812 -4.372 52.202 1.00 45.34 294 GLY A C 1
ATOM 2237 O O . GLY A 1 294 ? -10.647 -5.227 51.929 1.00 45.34 294 GLY A O 1
ATOM 2238 N N . PHE A 1 295 ? -8.951 -3.896 51.295 1.00 51.19 295 PHE A N 1
ATOM 2239 C CA . PHE A 1 295 ? -8.825 -4.422 49.929 1.00 51.19 295 PHE A CA 1
ATOM 2240 C C . PHE A 1 295 ? -8.342 -5.884 49.940 1.00 51.19 295 PHE A C 1
ATOM 2242 O O . PHE A 1 295 ? -7.144 -6.165 50.038 1.00 51.19 295 PHE A O 1
ATOM 2249 N N . VAL A 1 296 ? -9.291 -6.817 49.873 1.00 49.50 296 VAL A N 1
ATOM 2250 C CA . VAL A 1 296 ? -9.064 -8.245 49.626 1.00 49.50 296 VAL A CA 1
ATOM 2251 C C . VAL A 1 296 ? -9.554 -8.545 48.207 1.00 49.50 296 VAL A C 1
ATOM 2253 O O . VAL A 1 296 ? -10.562 -7.994 47.779 1.00 49.50 296 VAL A O 1
ATOM 2256 N N . ASP A 1 297 ? -8.845 -9.424 47.495 1.00 62.16 297 ASP A N 1
ATOM 2257 C CA . ASP A 1 297 ? -9.213 -9.950 46.168 1.00 62.16 297 ASP A CA 1
ATOM 2258 C C . ASP A 1 297 ? -9.088 -9.004 44.948 1.00 62.16 297 ASP A C 1
ATOM 2260 O O . ASP A 1 297 ? -9.654 -9.286 43.889 1.00 62.16 297 ASP A O 1
ATOM 2264 N N . HIS A 1 298 ? -8.272 -7.946 45.029 1.00 74.38 298 HIS A N 1
ATOM 2265 C CA . HIS A 1 298 ? -7.873 -7.130 43.866 1.00 74.38 298 HIS A CA 1
ATOM 2266 C C . HIS A 1 298 ? -6.608 -7.642 43.161 1.00 74.38 298 HIS A C 1
ATOM 2268 O O . HIS A 1 298 ? -5.658 -8.089 43.811 1.00 74.38 298 HIS A O 1
ATOM 2274 N N . TYR A 1 299 ? -6.577 -7.529 41.826 1.00 82.81 299 TYR A N 1
ATOM 2275 C CA . TYR A 1 299 ? -5.523 -8.100 40.980 1.00 82.81 299 TYR A CA 1
ATOM 2276 C C . TYR A 1 299 ? -5.078 -7.194 39.818 1.00 82.81 299 TYR A C 1
ATOM 2278 O O . TYR A 1 299 ? -5.872 -6.501 39.178 1.00 82.81 299 TYR A O 1
ATOM 2286 N N . GLU A 1 300 ? -3.789 -7.285 39.506 1.00 88.94 300 GLU A N 1
ATOM 2287 C CA . GLU A 1 300 ? -3.106 -6.743 38.329 1.00 88.94 300 GLU A CA 1
ATOM 2288 C C . GLU A 1 300 ? -3.011 -7.836 37.246 1.00 88.94 300 GLU A C 1
ATOM 2290 O O . GLU A 1 300 ? -2.631 -8.970 37.556 1.00 88.94 300 GLU A O 1
ATOM 2295 N N . LEU A 1 301 ? -3.326 -7.520 35.982 1.00 93.75 301 LEU A N 1
ATOM 2296 C CA . LEU A 1 301 ? -3.075 -8.413 34.839 1.00 93.75 301 LEU A CA 1
ATOM 2297 C C . LEU A 1 301 ? -1.588 -8.326 34.486 1.00 93.75 301 LEU A C 1
ATOM 2299 O O . LEU A 1 301 ? -1.160 -7.337 33.906 1.00 93.75 301 LEU A O 1
ATOM 2303 N N . THR A 1 302 ? -0.789 -9.335 34.826 1.00 96.06 302 THR A N 1
ATOM 2304 C CA . THR A 1 302 ? 0.680 -9.285 34.703 1.00 96.06 302 THR A CA 1
ATOM 2305 C C . THR A 1 302 ? 1.223 -9.901 33.417 1.00 96.06 302 THR A C 1
ATOM 2307 O O . THR A 1 302 ? 2.316 -9.531 32.987 1.00 96.06 302 THR A O 1
ATOM 2310 N N . ALA A 1 303 ? 0.482 -10.800 32.763 1.00 97.50 303 ALA A N 1
ATOM 2311 C CA . ALA A 1 303 ? 0.817 -11.270 31.419 1.00 97.50 303 ALA A CA 1
ATOM 2312 C C . ALA A 1 303 ? -0.410 -11.782 30.654 1.00 97.50 303 ALA A C 1
ATOM 2314 O O . ALA A 1 303 ? -1.348 -12.315 31.247 1.00 97.50 303 ALA A O 1
ATOM 2315 N N . VAL A 1 304 ? -0.351 -11.688 29.323 1.00 97.50 304 VAL A N 1
ATOM 2316 C CA . VAL A 1 304 ? -1.272 -12.391 28.415 1.00 97.50 304 VAL A CA 1
ATOM 2317 C C . VAL A 1 304 ? -0.459 -13.243 27.456 1.00 97.50 304 VAL A C 1
ATOM 2319 O O . VAL A 1 304 ? 0.398 -12.738 26.726 1.00 97.50 304 VAL A O 1
ATOM 2322 N N . VAL A 1 305 ? -0.709 -14.548 27.507 1.00 96.94 305 VAL A N 1
ATOM 2323 C CA . VAL A 1 305 ? 0.015 -15.588 26.777 1.00 96.94 305 VAL A CA 1
ATOM 2324 C C . VAL A 1 305 ? -0.731 -15.906 25.496 1.00 96.94 305 VAL A C 1
ATOM 2326 O O . VAL A 1 305 ? -1.925 -16.206 25.524 1.00 96.94 305 VAL A O 1
ATOM 2329 N N . ARG A 1 306 ? -0.009 -15.855 24.381 1.00 94.00 306 ARG A N 1
ATOM 2330 C CA . ARG A 1 306 ? -0.526 -16.199 23.061 1.00 94.00 306 ARG A CA 1
ATOM 2331 C C . ARG A 1 306 ? -0.450 -17.721 22.850 1.00 94.00 306 ARG A C 1
ATOM 2333 O O . ARG A 1 306 ? 0.406 -18.364 23.459 1.00 94.00 306 ARG A O 1
ATOM 2340 N N . PRO A 1 307 ? -1.249 -18.304 21.941 1.00 93.50 307 PRO A N 1
ATOM 2341 C CA . PRO A 1 307 ? -1.173 -19.723 21.581 1.00 93.50 307 PRO A CA 1
ATOM 2342 C C . PRO A 1 307 ? 0.210 -20.278 21.170 1.00 93.50 307 PRO A C 1
ATOM 2344 O O . PRO A 1 307 ? 0.380 -21.493 21.182 1.00 93.50 307 PRO A O 1
ATOM 2347 N N . ASP A 1 308 ? 1.198 -19.440 20.818 1.00 91.31 308 ASP A N 1
ATOM 2348 C CA . ASP A 1 308 ? 2.594 -19.859 20.564 1.00 91.31 308 ASP A CA 1
ATOM 2349 C C . ASP A 1 308 ? 3.498 -19.831 21.821 1.00 91.31 308 ASP A C 1
ATOM 2351 O O . ASP A 1 308 ? 4.715 -19.981 21.723 1.00 91.31 308 ASP A O 1
ATOM 2355 N N . GLY A 1 309 ? 2.929 -19.608 23.011 1.00 91.81 309 GLY A N 1
ATOM 2356 C CA . GLY A 1 309 ? 3.630 -19.556 24.301 1.00 91.81 309 GLY A CA 1
ATOM 2357 C C . GLY A 1 309 ? 4.363 -18.238 24.593 1.00 91.81 309 GLY A C 1
ATOM 2358 O O . GLY A 1 309 ? 4.696 -17.963 25.756 1.00 91.81 309 GLY A O 1
ATOM 2359 N N . THR A 1 310 ? 4.575 -17.395 23.576 1.00 92.69 310 THR A N 1
ATOM 2360 C CA . THR A 1 310 ? 5.057 -16.016 23.759 1.00 92.69 310 THR A CA 1
ATOM 2361 C C . THR A 1 310 ? 3.972 -15.160 24.426 1.00 92.69 310 THR A C 1
ATOM 2363 O O . THR A 1 310 ? 2.820 -15.580 24.547 1.00 92.69 310 THR A O 1
ATOM 2366 N N . ARG A 1 311 ? 4.320 -13.978 24.946 1.00 94.75 311 ARG A N 1
ATOM 2367 C CA . ARG A 1 311 ? 3.411 -13.213 25.818 1.00 94.75 311 ARG A CA 1
ATOM 2368 C C . ARG A 1 311 ? 3.696 -11.721 25.845 1.00 94.75 311 ARG A C 1
ATOM 2370 O O . ARG A 1 311 ? 4.858 -11.322 25.802 1.00 94.75 311 ARG A O 1
ATOM 2377 N N . TRP A 1 312 ? 2.651 -10.918 26.022 1.00 95.81 312 TRP A N 1
ATOM 2378 C CA . TRP A 1 312 ? 2.827 -9.595 26.619 1.00 95.81 312 TRP A CA 1
ATOM 2379 C C . TRP A 1 312 ? 3.072 -9.755 28.119 1.00 95.81 312 TRP A C 1
ATOM 2381 O O . TRP A 1 312 ? 2.478 -10.632 28.749 1.00 95.81 312 TRP A O 1
ATOM 2391 N N . ASN A 1 313 ? 3.910 -8.894 28.693 1.00 96.56 313 ASN A N 1
ATOM 2392 C CA . ASN A 1 313 ? 4.077 -8.771 30.141 1.00 96.56 313 ASN A CA 1
ATOM 2393 C C . ASN A 1 313 ? 3.794 -7.325 30.554 1.00 96.56 313 ASN A C 1
ATOM 2395 O O . ASN A 1 313 ? 4.131 -6.392 29.823 1.00 96.56 313 ASN A O 1
ATOM 2399 N N . TYR A 1 314 ? 3.216 -7.152 31.734 1.00 95.88 314 TYR A N 1
ATOM 2400 C CA . TYR A 1 314 ? 2.711 -5.887 32.250 1.00 95.88 314 TYR A CA 1
ATOM 2401 C C . TYR A 1 314 ? 3.210 -5.682 33.685 1.00 95.88 314 TYR A C 1
ATOM 2403 O O . TYR A 1 314 ? 3.254 -6.631 34.471 1.00 95.88 314 TYR A O 1
ATOM 2411 N N . ALA A 1 315 ? 3.614 -4.458 34.027 1.00 93.69 315 ALA A N 1
ATOM 2412 C CA . ALA A 1 315 ? 4.115 -4.115 35.359 1.00 93.69 315 ALA A CA 1
ATOM 2413 C C . ALA A 1 315 ? 3.502 -2.807 35.867 1.00 93.69 315 ALA A C 1
ATOM 2415 O O . ALA A 1 315 ? 3.285 -1.882 35.083 1.00 93.69 315 ALA A O 1
ATOM 2416 N N . TYR A 1 316 ? 3.271 -2.724 37.180 1.00 90.38 316 TYR A N 1
ATOM 2417 C CA . TYR A 1 316 ? 2.506 -1.655 37.823 1.00 90.38 316 TYR A CA 1
ATOM 2418 C C . TYR A 1 316 ? 3.296 -0.947 38.934 1.00 90.38 316 TYR A C 1
ATOM 2420 O O . TYR A 1 316 ? 4.255 -1.501 39.480 1.00 90.38 316 TYR A O 1
ATOM 2428 N N . GLY A 1 317 ? 2.926 0.298 39.247 1.00 85.88 317 GLY A N 1
ATOM 2429 C CA . GLY A 1 317 ? 3.621 1.117 40.244 1.00 85.88 317 GLY A CA 1
ATOM 2430 C C . GLY A 1 317 ? 3.364 0.701 41.698 1.00 85.88 317 GLY A C 1
ATOM 2431 O O . GLY A 1 317 ? 2.276 0.264 42.071 1.00 85.88 317 GLY A O 1
ATOM 2432 N N . SER A 1 318 ? 4.386 0.858 42.543 1.00 73.69 318 SER A N 1
ATOM 2433 C CA . SER A 1 318 ? 4.384 0.381 43.934 1.00 73.69 318 SER A CA 1
ATOM 2434 C C . SER A 1 318 ? 3.558 1.246 44.901 1.00 73.69 318 SER A C 1
ATOM 2436 O O . SER A 1 318 ? 3.321 2.427 44.654 1.00 73.69 318 SER A O 1
ATOM 2438 N N . VAL A 1 319 ? 3.201 0.677 46.060 1.00 62.22 319 VAL A N 1
ATOM 2439 C CA . VAL A 1 319 ? 2.296 1.265 47.080 1.00 62.22 319 VAL A CA 1
ATOM 2440 C C . VAL A 1 319 ? 2.748 2.603 47.686 1.00 62.22 319 VAL A C 1
ATOM 2442 O O . VAL A 1 319 ? 1.968 3.281 48.346 1.00 62.22 319 VAL A O 1
ATOM 2445 N N . VAL A 1 320 ? 4.002 3.009 47.484 1.00 62.41 320 VAL A N 1
ATOM 2446 C CA . VAL A 1 320 ? 4.579 4.221 48.099 1.00 62.41 320 VAL A CA 1
ATOM 2447 C C . VAL A 1 320 ? 4.930 5.320 47.092 1.00 62.41 320 VAL A C 1
ATOM 2449 O O . VAL A 1 320 ? 5.513 6.333 47.474 1.00 62.41 320 VAL A O 1
ATOM 2452 N N . THR A 1 321 ? 4.584 5.138 45.815 1.00 63.81 321 THR A N 1
ATOM 2453 C CA . THR A 1 321 ? 4.946 6.041 44.712 1.00 63.81 321 THR A CA 1
ATOM 2454 C C . THR A 1 321 ? 3.711 6.530 43.957 1.00 63.81 321 THR A C 1
ATOM 2456 O O . THR A 1 321 ? 3.493 6.171 42.805 1.00 63.81 321 THR A O 1
ATOM 2459 N N . GLU A 1 322 ? 2.898 7.367 44.601 1.00 68.00 322 GLU A N 1
ATOM 2460 C CA . GLU A 1 322 ? 1.985 8.269 43.883 1.00 68.00 322 GLU A CA 1
ATOM 2461 C C . GLU A 1 322 ? 2.807 9.224 42.991 1.00 68.00 322 GLU A C 1
ATOM 2463 O O . GLU A 1 322 ? 3.819 9.751 43.464 1.00 68.00 322 GLU A O 1
ATOM 2468 N N . PRO A 1 323 ? 2.415 9.472 41.726 1.00 77.69 323 PRO A N 1
ATOM 2469 C CA . PRO A 1 323 ? 1.136 9.130 41.088 1.00 77.69 323 PRO A CA 1
ATOM 2470 C C . PRO A 1 323 ? 1.073 7.744 40.417 1.00 77.69 323 PRO A C 1
ATOM 2472 O O . PRO A 1 323 ? -0.005 7.318 40.007 1.00 77.69 323 PRO A O 1
ATOM 2475 N N . ASP A 1 324 ? 2.199 7.039 40.295 1.00 77.81 324 ASP A N 1
ATOM 2476 C CA . ASP A 1 324 ? 2.318 5.789 39.527 1.00 77.81 324 ASP A CA 1
ATOM 2477 C C . ASP A 1 324 ? 1.660 4.565 40.202 1.00 77.81 324 ASP A C 1
ATOM 2479 O O . ASP A 1 324 ? 1.486 3.523 39.570 1.00 77.81 324 ASP A O 1
ATOM 2483 N N . TYR A 1 325 ? 1.307 4.674 41.486 1.00 79.81 325 TYR A N 1
ATOM 2484 C CA . TYR A 1 325 ? 0.685 3.638 42.319 1.00 79.81 325 TYR A CA 1
ATOM 2485 C C . TYR A 1 325 ? -0.433 2.863 41.596 1.00 79.81 325 TYR A C 1
ATOM 2487 O O . TYR A 1 325 ? -1.417 3.449 41.152 1.00 79.81 325 TYR A O 1
ATOM 2495 N N . GLN A 1 326 ? -0.265 1.537 41.476 1.00 78.56 326 GLN A N 1
ATOM 2496 C CA . GLN A 1 326 ? -1.193 0.592 40.827 1.00 78.56 326 GLN A CA 1
ATOM 2497 C C . GLN A 1 326 ? -1.542 0.896 39.353 1.00 78.56 326 GLN A C 1
ATOM 2499 O O . GLN A 1 326 ? -2.370 0.206 38.760 1.00 78.56 326 GLN A O 1
ATOM 2504 N N . ARG A 1 327 ? -0.875 1.866 38.714 1.00 87.31 327 ARG A N 1
ATOM 2505 C CA . ARG A 1 327 ? -1.013 2.185 37.282 1.00 87.31 327 ARG A CA 1
ATOM 2506 C C . ARG A 1 327 ? 0.046 1.449 36.467 1.00 87.31 327 ARG A C 1
ATOM 2508 O O . ARG A 1 327 ? 1.089 1.071 37.001 1.00 87.31 327 ARG A O 1
ATOM 2515 N N . LEU A 1 328 ? -0.236 1.203 35.189 1.00 92.06 328 LEU A N 1
ATOM 2516 C CA . LEU A 1 328 ? 0.603 0.403 34.294 1.00 92.06 328 LEU A CA 1
ATOM 2517 C C . LEU A 1 328 ? 1.889 1.164 33.929 1.00 92.06 328 LEU A C 1
ATOM 2519 O O . LEU A 1 328 ? 1.903 1.969 33.008 1.00 92.06 328 LEU A O 1
ATOM 2523 N N . ILE A 1 329 ? 2.991 0.897 34.627 1.00 93.94 329 ILE A N 1
ATOM 2524 C CA . ILE A 1 329 ? 4.281 1.564 34.386 1.00 93.94 329 ILE A CA 1
ATOM 2525 C C . ILE A 1 329 ? 5.114 0.912 33.277 1.00 93.94 329 ILE A C 1
ATOM 2527 O O . ILE A 1 329 ? 6.089 1.516 32.833 1.00 93.94 329 ILE A O 1
ATOM 2531 N N . ALA A 1 330 ? 4.790 -0.304 32.820 1.00 94.50 330 ALA A N 1
ATOM 2532 C CA . ALA A 1 330 ? 5.451 -0.880 31.648 1.00 94.50 330 ALA A CA 1
ATOM 2533 C C . ALA A 1 330 ? 4.658 -1.968 30.911 1.00 94.50 330 ALA A C 1
ATOM 2535 O O . ALA A 1 330 ? 3.955 -2.773 31.523 1.00 94.50 330 ALA A O 1
ATOM 2536 N N . VAL A 1 331 ? 4.902 -2.041 29.599 1.00 95.31 331 VAL A N 1
ATOM 2537 C CA . VAL A 1 331 ? 4.500 -3.112 28.678 1.00 95.31 331 VAL A CA 1
ATOM 2538 C C . VAL A 1 331 ? 5.761 -3.706 28.048 1.00 95.31 331 VAL A C 1
ATOM 2540 O O . VAL A 1 331 ? 6.555 -2.976 27.458 1.00 95.31 331 VAL A O 1
ATOM 2543 N N . THR A 1 332 ? 5.931 -5.024 28.112 1.00 94.81 332 THR A N 1
ATOM 2544 C CA . THR A 1 332 ? 6.909 -5.764 27.298 1.00 94.81 332 THR A CA 1
ATOM 2545 C C . THR A 1 332 ? 6.156 -6.572 26.245 1.00 94.81 332 THR A C 1
ATOM 2547 O O . THR A 1 332 ? 5.304 -7.391 26.596 1.00 94.81 332 THR A O 1
ATOM 2550 N N . TYR A 1 333 ? 6.468 -6.361 24.967 1.00 92.62 333 TYR A N 1
ATOM 2551 C CA . TYR A 1 333 ? 5.873 -7.066 23.829 1.00 92.62 333 TYR A CA 1
ATOM 2552 C C . TYR A 1 333 ? 6.372 -8.526 23.720 1.00 92.62 333 TYR A C 1
ATOM 2554 O O . TYR A 1 333 ? 7.439 -8.841 24.253 1.00 92.62 333 TYR A O 1
ATOM 2562 N N . PRO A 1 334 ? 5.668 -9.423 22.994 1.00 91.56 334 PRO A N 1
ATOM 2563 C CA . PRO A 1 334 ? 6.095 -10.815 22.784 1.00 91.56 334 PRO A CA 1
ATOM 2564 C C . PRO A 1 334 ? 7.451 -10.953 22.075 1.00 91.56 334 PRO A C 1
ATOM 2566 O O . PRO A 1 334 ? 8.164 -11.927 22.296 1.00 91.56 334 PRO A O 1
ATOM 2569 N N . THR A 1 335 ? 7.802 -9.953 21.267 1.00 90.56 335 THR A N 1
ATOM 2570 C CA . THR A 1 335 ? 9.090 -9.723 20.590 1.00 90.56 335 THR A CA 1
ATOM 2571 C C . THR A 1 335 ? 10.192 -9.181 21.517 1.00 90.56 335 THR A C 1
ATOM 2573 O O . THR A 1 335 ? 11.350 -9.118 21.124 1.00 90.56 335 THR A O 1
ATOM 2576 N N . GLY A 1 336 ? 9.874 -8.791 22.756 1.00 90.88 336 GLY A N 1
ATOM 2577 C CA . GLY A 1 336 ? 10.842 -8.347 23.771 1.00 90.88 336 GLY A CA 1
ATOM 2578 C C . GLY A 1 336 ? 11.098 -6.836 23.853 1.00 90.88 336 GLY A C 1
ATOM 2579 O O . GLY A 1 336 ? 11.791 -6.397 24.771 1.00 90.88 336 GLY A O 1
ATOM 2580 N N . GLY A 1 337 ? 10.531 -6.028 22.954 1.00 91.62 337 GLY A N 1
ATOM 2581 C CA . GLY A 1 337 ? 10.569 -4.563 23.039 1.00 91.62 337 GLY A CA 1
ATOM 2582 C C . GLY A 1 337 ? 9.727 -4.063 24.202 1.00 91.62 337 GLY A C 1
ATOM 2583 O O . GLY A 1 337 ? 8.725 -4.685 24.568 1.00 91.62 337 GLY A O 1
ATOM 2584 N N . LYS A 1 338 ? 10.149 -2.959 24.817 1.00 93.44 338 LYS A N 1
ATOM 2585 C CA . LYS A 1 338 ? 9.569 -2.484 26.071 1.00 93.44 338 LYS A CA 1
ATOM 2586 C C . LYS A 1 338 ? 9.168 -1.020 25.987 1.00 93.44 338 LYS A C 1
ATOM 2588 O O . LYS A 1 338 ? 9.966 -0.173 25.599 1.00 93.44 338 LYS A O 1
ATOM 2593 N N . VAL A 1 339 ? 7.953 -0.726 26.429 1.00 93.75 339 VAL A N 1
ATOM 2594 C CA . VAL A 1 339 ? 7.479 0.632 26.699 1.00 93.75 339 VAL A CA 1
ATOM 2595 C C . VAL A 1 339 ? 7.391 0.807 28.210 1.00 93.75 339 VAL A C 1
ATOM 2597 O O . VAL A 1 339 ? 6.885 -0.080 28.896 1.00 93.75 339 VAL A O 1
ATOM 2600 N N . ASN A 1 340 ? 7.886 1.922 28.743 1.00 94.56 340 ASN A N 1
ATOM 2601 C CA . ASN A 1 340 ? 7.688 2.303 30.143 1.00 94.56 340 ASN A CA 1
ATOM 2602 C C . ASN A 1 340 ? 7.002 3.667 30.213 1.00 94.56 340 ASN A C 1
ATOM 2604 O O . ASN A 1 340 ? 7.356 4.572 29.454 1.00 94.56 340 ASN A O 1
ATOM 2608 N N . TYR A 1 341 ? 6.086 3.809 31.162 1.00 94.44 341 TYR A N 1
ATOM 2609 C CA . TYR A 1 341 ? 5.307 5.012 31.421 1.00 94.44 341 TYR A CA 1
ATOM 2610 C C . TYR A 1 341 ? 5.636 5.560 32.814 1.00 94.44 341 TYR A C 1
ATOM 2612 O O . TYR A 1 341 ? 5.924 4.799 33.738 1.00 94.44 341 TYR A O 1
ATOM 2620 N N . SER A 1 342 ? 5.564 6.880 32.971 1.00 94.56 342 SER A N 1
ATOM 2621 C CA . SER A 1 342 ? 5.388 7.523 34.277 1.00 94.56 342 SER A CA 1
ATOM 2622 C C . SER A 1 342 ? 4.287 8.568 34.188 1.00 94.56 342 SER A C 1
ATOM 2624 O O . SER A 1 342 ? 4.031 9.110 33.106 1.00 94.56 342 SER A O 1
ATOM 2626 N N . TYR A 1 343 ? 3.645 8.853 35.315 1.00 93.06 343 TYR A N 1
ATOM 2627 C CA . TYR A 1 343 ? 2.446 9.676 35.391 1.00 93.06 343 TYR A CA 1
ATOM 2628 C C . TYR A 1 343 ? 2.671 10.980 36.169 1.00 93.06 343 TYR A C 1
ATOM 2630 O O . TYR A 1 343 ? 3.707 11.226 36.795 1.00 93.06 343 TYR A O 1
ATOM 2638 N N . GLN A 1 344 ? 1.681 11.862 36.097 1.00 92.38 344 GLN A N 1
ATOM 2639 C CA . GLN A 1 344 ? 1.576 13.108 36.847 1.00 92.38 344 GLN A CA 1
ATOM 2640 C C . GLN A 1 344 ? 0.108 13.401 37.154 1.00 92.38 344 GLN A C 1
ATOM 2642 O O . GLN A 1 344 ? -0.789 12.885 36.492 1.00 92.38 344 GLN A O 1
ATOM 2647 N N . ARG A 1 345 ? -0.140 14.244 38.158 1.00 87.81 345 ARG A N 1
ATOM 2648 C CA . ARG A 1 345 ? -1.469 14.812 38.395 1.00 87.81 345 ARG A CA 1
ATOM 2649 C C . ARG A 1 345 ? -1.544 16.186 37.741 1.00 87.81 345 ARG A C 1
ATOM 2651 O O . ARG A 1 345 ? -0.690 17.025 38.030 1.00 87.81 345 ARG A O 1
ATOM 2658 N N . ILE A 1 346 ? -2.554 16.423 36.907 1.00 86.50 346 ILE A N 1
ATOM 2659 C CA . ILE A 1 346 ? -2.806 17.731 36.283 1.00 86.50 346 ILE A CA 1
ATOM 2660 C C . ILE A 1 346 ? -4.135 18.316 36.773 1.00 86.50 346 ILE A C 1
ATOM 2662 O O . ILE A 1 346 ? -5.025 17.589 37.218 1.00 86.50 346 ILE A O 1
ATOM 2666 N N . ARG A 1 347 ? -4.248 19.648 36.738 1.00 83.19 347 ARG A N 1
ATOM 2667 C CA . ARG A 1 347 ? -5.432 20.406 37.175 1.00 83.19 347 ARG A CA 1
ATOM 2668 C C . ARG A 1 347 ? -6.112 21.058 35.968 1.00 83.19 347 ARG A C 1
ATOM 2670 O O . ARG A 1 347 ? -5.743 22.182 35.631 1.00 83.19 347 ARG A O 1
ATOM 2677 N N . PRO A 1 348 ? -7.079 20.390 35.316 1.00 75.88 348 PRO A N 1
ATOM 2678 C CA . PRO A 1 348 ? -7.822 20.987 34.203 1.00 75.88 348 PRO A CA 1
ATOM 2679 C C . PRO A 1 348 ? -8.771 22.107 34.661 1.00 75.88 348 PRO A C 1
ATOM 2681 O O . PRO A 1 348 ? -9.031 23.057 33.931 1.00 75.88 348 PRO A O 1
ATOM 2684 N N . TYR A 1 349 ? -9.252 22.022 35.904 1.00 71.81 349 TYR A N 1
ATOM 2685 C CA . TYR A 1 349 ? -10.178 22.961 36.529 1.00 71.81 349 TYR A CA 1
ATOM 2686 C C . TYR A 1 349 ? -9.495 23.601 37.746 1.00 71.81 349 TYR A C 1
ATOM 2688 O O . TYR A 1 349 ? -9.068 22.896 38.656 1.00 71.81 349 TYR A O 1
ATOM 2696 N N . LEU A 1 350 ? -9.345 24.932 37.752 1.00 62.44 350 LEU A N 1
ATOM 2697 C CA . LEU A 1 350 ? -8.642 25.676 38.815 1.00 62.44 350 LEU A CA 1
ATOM 2698 C C . LEU A 1 350 ? -9.533 26.228 39.953 1.00 62.44 350 LEU A C 1
ATOM 2700 O O . LEU A 1 350 ? -9.021 26.339 41.067 1.00 62.44 350 LEU A O 1
ATOM 2704 N N . PRO A 1 351 ? -10.821 26.586 39.743 1.00 63.59 351 PRO A N 1
ATOM 2705 C CA . PRO A 1 351 ? -11.706 27.018 40.832 1.00 63.59 351 PRO A CA 1
ATOM 2706 C C . PRO A 1 351 ? -11.942 25.978 41.942 1.00 63.59 351 PRO A C 1
ATOM 2708 O O . PRO A 1 351 ? -12.203 26.371 43.078 1.00 63.59 351 PRO A O 1
ATOM 2711 N N . SER A 1 352 ? -11.807 24.676 41.654 1.00 61.34 352 SER A N 1
ATOM 2712 C CA . SER A 1 352 ? -11.717 23.635 42.687 1.00 61.34 352 SER A CA 1
ATOM 2713 C C . SER A 1 352 ? -10.247 23.324 43.002 1.00 61.34 352 SER A C 1
ATOM 2715 O O . SER A 1 352 ? -9.524 22.882 42.108 1.00 61.34 352 SER A O 1
ATOM 2717 N N . PRO A 1 353 ? -9.771 23.502 44.250 1.00 59.91 353 PRO A N 1
ATOM 2718 C CA . PRO A 1 353 ? -8.388 23.184 44.608 1.00 59.91 353 PRO A CA 1
ATOM 2719 C C . PRO A 1 353 ? -8.112 21.671 44.637 1.00 59.91 353 PRO A C 1
ATOM 2721 O O . PRO A 1 353 ? -6.953 21.259 44.517 1.00 59.91 353 PRO A O 1
ATOM 2724 N N . ASP A 1 354 ? -9.157 20.856 44.782 1.00 64.44 354 ASP A N 1
ATOM 2725 C CA . ASP A 1 354 ? -9.059 19.425 45.083 1.00 64.44 354 ASP A CA 1
ATOM 2726 C C . ASP A 1 354 ? -9.219 18.527 43.844 1.00 64.44 354 ASP A C 1
ATOM 2728 O O . ASP A 1 354 ? -8.888 17.343 43.902 1.00 64.44 354 ASP A O 1
ATOM 2732 N N . PHE A 1 355 ? -9.671 19.068 42.704 1.00 73.00 355 PHE A N 1
ATOM 2733 C CA . PHE A 1 355 ? -9.817 18.281 41.477 1.00 73.00 355 PHE A CA 1
ATOM 2734 C C . PHE A 1 355 ? -8.483 18.128 40.730 1.00 73.00 355 PHE A C 1
ATOM 2736 O O . PHE A 1 355 ? -7.878 19.103 40.281 1.00 73.00 355 PHE A O 1
ATOM 2743 N N . THR A 1 356 ? -8.035 16.882 40.574 1.00 78.12 356 THR A N 1
ATOM 2744 C CA . THR A 1 356 ? -6.880 16.502 39.750 1.00 78.12 356 THR A CA 1
ATOM 2745 C C . THR A 1 356 ? -7.163 15.199 39.024 1.00 78.12 356 THR A C 1
ATOM 2747 O O . THR A 1 356 ? -7.583 14.244 39.675 1.00 78.12 356 THR A O 1
ATOM 2750 N N . ILE A 1 357 ? -6.819 15.132 37.741 1.00 82.69 357 ILE A N 1
ATOM 2751 C CA . ILE A 1 357 ? -6.778 13.880 36.974 1.00 82.69 357 ILE A CA 1
ATOM 2752 C C . ILE A 1 357 ? -5.342 13.350 36.867 1.00 82.69 357 ILE A C 1
ATOM 2754 O O . ILE A 1 357 ? -4.372 14.102 37.020 1.00 82.69 357 ILE A O 1
ATOM 2758 N N . PHE A 1 358 ? -5.205 12.056 36.595 1.00 86.69 358 PHE A N 1
ATOM 2759 C CA . PHE A 1 358 ? -3.949 11.386 36.278 1.00 86.69 358 PHE A CA 1
ATOM 2760 C C . PHE A 1 358 ? -3.700 11.419 34.769 1.00 86.69 358 PHE A C 1
ATOM 2762 O O . PHE A 1 358 ? -4.496 10.911 33.981 1.00 86.69 358 PHE A O 1
ATOM 2769 N N . ALA A 1 359 ? -2.554 11.977 34.392 1.00 90.12 359 ALA A N 1
ATOM 2770 C CA . ALA A 1 359 ? -2.079 12.120 33.023 1.00 90.12 359 ALA A CA 1
ATOM 2771 C C . ALA A 1 359 ? -0.704 11.460 32.867 1.00 90.12 359 ALA A C 1
ATOM 2773 O O . ALA A 1 359 ? 0.060 11.356 33.834 1.00 90.12 359 ALA A O 1
ATOM 2774 N N . ILE A 1 360 ? -0.340 11.053 31.651 1.00 93.94 360 ILE A N 1
ATOM 2775 C CA . ILE A 1 360 ? 1.042 10.682 31.332 1.00 93.94 360 ILE A CA 1
ATOM 2776 C C . ILE A 1 360 ? 2.005 11.848 31.600 1.00 93.94 360 ILE A C 1
ATOM 2778 O O . ILE A 1 360 ? 1.662 13.021 31.456 1.00 93.94 360 ILE A O 1
ATOM 2782 N N . LYS A 1 361 ? 3.235 11.518 31.987 1.00 95.31 361 LYS A N 1
ATOM 2783 C CA . LYS A 1 361 ? 4.355 12.449 32.155 1.00 95.31 361 LYS A CA 1
ATOM 2784 C C . LYS A 1 361 ? 5.507 12.107 31.224 1.00 95.31 361 LYS A C 1
ATOM 2786 O O . LYS A 1 361 ? 6.027 12.986 30.540 1.00 95.31 361 LYS A O 1
ATOM 2791 N N . THR A 1 362 ? 5.891 10.833 31.164 1.00 95.44 362 THR A N 1
ATOM 2792 C CA . THR A 1 362 ? 6.853 10.340 30.174 1.00 95.44 362 THR A CA 1
ATOM 2793 C C . THR A 1 362 ? 6.438 8.993 29.602 1.00 95.44 362 THR A C 1
ATOM 2795 O O . THR A 1 362 ? 5.852 8.161 30.296 1.00 95.44 362 THR A O 1
ATOM 2798 N N . LYS A 1 363 ? 6.808 8.776 28.339 1.00 93.75 363 LYS A N 1
ATOM 2799 C CA . LYS A 1 363 ? 6.889 7.470 27.682 1.00 93.75 363 LYS A CA 1
ATOM 2800 C C . LYS A 1 363 ? 8.358 7.215 27.355 1.00 93.75 363 LYS A C 1
ATOM 2802 O O . LYS A 1 363 ? 9.068 8.126 26.936 1.00 93.75 363 LYS A O 1
ATOM 2807 N N . THR A 1 364 ? 8.819 5.982 27.502 1.00 93.62 364 THR A N 1
ATOM 2808 C CA . THR A 1 364 ? 10.118 5.537 26.975 1.00 93.62 364 THR A CA 1
ATOM 2809 C C . THR A 1 364 ? 9.933 4.252 26.186 1.00 93.62 364 THR A C 1
ATOM 2811 O O . THR A 1 364 ? 9.283 3.338 26.685 1.00 93.62 364 THR A O 1
ATOM 2814 N N . GLN A 1 365 ? 10.498 4.165 24.983 1.00 91.50 365 GLN A N 1
ATOM 2815 C CA . GLN A 1 365 ? 10.595 2.922 24.215 1.00 91.50 365 GLN A CA 1
ATOM 2816 C C . GLN A 1 365 ? 12.046 2.450 24.245 1.00 91.50 365 GLN A C 1
ATOM 2818 O O . GLN A 1 365 ? 12.951 3.178 23.839 1.00 91.50 365 GLN A O 1
ATOM 2823 N N . SER A 1 366 ? 12.275 1.233 24.733 1.00 89.56 366 SER A N 1
ATOM 2824 C CA . SER A 1 366 ? 13.584 0.588 24.726 1.00 89.56 366 SER A CA 1
ATOM 2825 C C . SER A 1 366 ? 13.533 -0.745 23.986 1.00 89.56 366 SER A C 1
ATOM 2827 O O . SER A 1 366 ? 12.638 -1.573 24.168 1.00 89.56 366 SER A O 1
ATOM 2829 N N . ASN A 1 367 ? 14.528 -0.939 23.130 1.00 82.69 367 ASN A N 1
ATOM 2830 C CA . ASN A 1 367 ? 14.682 -2.089 22.255 1.00 82.69 367 ASN A CA 1
ATOM 2831 C C . ASN A 1 367 ? 16.066 -2.710 22.525 1.00 82.69 367 ASN A C 1
ATOM 2833 O O . ASN A 1 367 ? 17.047 -1.961 22.518 1.00 82.69 367 ASN A O 1
ATOM 2837 N N . PRO A 1 368 ? 16.192 -4.021 22.816 1.00 75.44 368 PRO A N 1
ATOM 2838 C CA . PRO A 1 368 ? 17.480 -4.623 23.161 1.00 75.44 368 PRO A CA 1
ATOM 2839 C C . PRO A 1 368 ? 18.563 -4.366 22.099 1.00 75.44 368 PRO A C 1
ATOM 2841 O O . PRO A 1 368 ? 18.467 -4.850 20.979 1.00 75.44 368 PRO A O 1
ATOM 2844 N N . GLY A 1 369 ? 19.603 -3.611 22.467 1.00 68.00 369 GLY A N 1
ATOM 2845 C CA . GLY A 1 369 ? 20.728 -3.264 21.586 1.00 68.00 369 GLY A CA 1
ATOM 2846 C C . GLY A 1 369 ? 20.641 -1.898 20.890 1.00 68.00 369 GLY A C 1
ATOM 2847 O O . GLY A 1 369 ? 21.644 -1.466 20.333 1.00 68.00 369 GLY A O 1
ATOM 2848 N N . HIS A 1 370 ? 19.508 -1.194 20.970 1.00 77.25 370 HIS A N 1
ATOM 2849 C CA . HIS A 1 370 ? 19.303 0.113 20.328 1.00 77.25 370 HIS A CA 1
ATOM 2850 C C . HIS A 1 370 ? 19.126 1.246 21.357 1.00 77.25 370 HIS A C 1
ATOM 2852 O O . HIS A 1 370 ? 19.019 1.008 22.564 1.00 77.25 370 HIS A O 1
ATOM 2858 N N . ALA A 1 371 ? 19.109 2.492 20.875 1.00 79.75 371 ALA A N 1
ATOM 2859 C CA . ALA A 1 371 ? 18.872 3.678 21.694 1.00 79.75 371 ALA A CA 1
ATOM 2860 C C . ALA A 1 371 ? 17.457 3.700 22.314 1.00 79.75 371 ALA A C 1
ATOM 2862 O O . ALA A 1 371 ? 16.549 2.986 21.882 1.00 79.75 371 ALA A O 1
ATOM 2863 N N . VAL A 1 372 ? 17.281 4.509 23.366 1.00 88.88 372 VAL A N 1
ATOM 2864 C CA . VAL A 1 372 ? 16.019 4.611 24.116 1.00 88.88 372 VAL A CA 1
ATOM 2865 C C . VAL A 1 372 ? 15.283 5.885 23.717 1.00 88.88 372 VAL A C 1
ATOM 2867 O O . VAL A 1 372 ? 15.619 6.975 24.184 1.00 88.88 372 VAL A O 1
ATOM 2870 N N . GLY A 1 373 ? 14.237 5.734 22.906 1.00 90.81 373 GLY A N 1
ATOM 2871 C CA . GLY A 1 373 ? 13.319 6.826 22.610 1.00 90.81 373 GLY A CA 1
ATOM 2872 C C . GLY A 1 373 ? 12.620 7.295 23.879 1.00 90.81 373 GLY A C 1
ATOM 2873 O O . GLY A 1 373 ? 12.121 6.480 24.657 1.00 90.81 373 GLY A O 1
ATOM 2874 N N . THR A 1 374 ? 12.598 8.605 24.106 1.00 93.56 374 THR A N 1
ATOM 2875 C CA . THR A 1 374 ? 11.930 9.238 25.247 1.00 93.56 374 THR A CA 1
ATOM 2876 C C . THR A 1 374 ? 10.989 10.321 24.744 1.00 93.56 374 THR A C 1
ATOM 2878 O O . THR A 1 374 ? 11.395 11.184 23.969 1.00 93.56 374 THR A O 1
ATOM 2881 N N . TRP A 1 375 ? 9.750 10.292 25.230 1.00 94.00 375 TRP A N 1
ATOM 2882 C CA . TRP A 1 375 ? 8.763 11.346 25.045 1.00 94.00 375 TRP A CA 1
ATOM 2883 C C . TRP A 1 375 ? 8.400 11.923 26.413 1.00 94.00 375 TRP A C 1
ATOM 2885 O O . TRP A 1 375 ? 8.160 11.163 27.357 1.00 94.00 375 TRP A O 1
ATOM 2895 N N . SER A 1 376 ? 8.337 13.248 26.533 1.00 95.75 376 SER A N 1
ATOM 2896 C CA . SER A 1 376 ? 7.876 13.933 27.746 1.00 95.75 376 SER A CA 1
ATOM 2897 C C . SER A 1 376 ? 6.702 14.852 27.439 1.00 95.75 376 SER A C 1
ATOM 2899 O O . SER A 1 376 ? 6.747 15.617 26.475 1.00 95.75 376 SER A O 1
ATOM 2901 N N . TYR A 1 377 ? 5.673 14.773 28.279 1.00 95.94 377 TYR A N 1
ATOM 2902 C CA . TYR A 1 377 ? 4.378 15.413 28.079 1.00 95.94 377 TYR A CA 1
ATOM 2903 C C . TYR A 1 377 ? 4.165 16.481 29.156 1.00 95.94 377 TYR A C 1
ATOM 2905 O O . TYR A 1 377 ? 4.167 16.191 30.356 1.00 95.94 377 TYR A O 1
ATOM 2913 N N . GLU A 1 378 ? 3.991 17.723 28.724 1.00 95.62 378 GLU A N 1
ATOM 2914 C CA . GLU A 1 378 ? 3.821 18.902 29.571 1.00 95.62 378 GLU A CA 1
ATOM 2915 C C . GLU A 1 378 ? 2.446 19.512 29.273 1.00 95.62 378 GLU A C 1
ATOM 2917 O O . GLU A 1 378 ? 2.202 19.989 28.165 1.00 95.62 378 GLU A O 1
ATOM 2922 N N . PHE A 1 379 ? 1.531 19.455 30.245 1.00 92.56 379 PHE A N 1
ATOM 2923 C CA . PHE A 1 379 ? 0.152 19.928 30.103 1.00 92.56 379 PHE A CA 1
ATOM 2924 C C . PHE A 1 379 ? -0.027 21.260 30.830 1.00 92.56 379 PHE A C 1
ATOM 2926 O O . PHE A 1 379 ? 0.281 21.381 32.019 1.00 92.56 379 PHE A O 1
ATOM 2933 N N . HIS A 1 380 ? -0.582 22.242 30.128 1.00 91.75 380 HIS A N 1
ATOM 2934 C CA . HIS A 1 380 ? -0.797 23.602 30.607 1.00 91.75 380 HIS A CA 1
ATOM 2935 C C . HIS A 1 380 ? -2.252 24.038 30.346 1.00 91.75 380 HIS A C 1
ATOM 2937 O O . HIS A 1 380 ? -2.520 24.744 29.365 1.00 91.75 380 HIS A O 1
ATOM 2943 N N . PRO A 1 381 ? -3.213 23.626 31.195 1.00 87.94 381 PRO A N 1
ATOM 2944 C CA . PRO A 1 381 ? -4.604 24.039 31.053 1.00 87.94 381 PRO A CA 1
ATOM 2945 C C . PRO A 1 381 ? -4.784 25.556 31.203 1.00 87.94 381 PRO A C 1
ATOM 2947 O O . PRO A 1 381 ? -4.162 26.166 32.075 1.00 87.94 381 PRO A O 1
ATOM 2950 N N . GLY A 1 382 ? -5.622 26.158 30.355 1.00 84.88 382 GLY A N 1
ATOM 2951 C CA . GLY A 1 382 ? -5.935 27.591 30.335 1.00 84.88 382 GLY A CA 1
ATOM 2952 C C . GLY A 1 382 ? -4.714 28.509 30.334 1.00 84.88 382 GLY A C 1
ATOM 2953 O O . GLY A 1 382 ? -4.604 29.371 31.203 1.00 84.88 382 GLY A O 1
ATOM 2954 N N . SER A 1 383 ? -3.780 28.316 29.398 1.00 86.06 383 SER A N 1
ATOM 2955 C CA . SER A 1 383 ? -2.458 28.970 29.434 1.00 86.06 383 SER A CA 1
ATOM 2956 C C . SER A 1 383 ? -2.103 29.844 28.225 1.00 86.06 383 SER A C 1
ATOM 2958 O O . SER A 1 383 ? -1.143 30.608 28.308 1.00 86.06 383 SER A O 1
ATOM 2960 N N . VAL A 1 384 ? -2.870 29.780 27.130 1.00 85.81 384 VAL A N 1
ATOM 2961 C CA . VAL A 1 384 ? -2.591 30.499 25.869 1.00 85.81 384 VAL A CA 1
ATOM 2962 C C . VAL A 1 384 ? -3.851 31.221 25.393 1.00 85.81 384 VAL A C 1
ATOM 2964 O O . VAL A 1 384 ? -4.903 30.594 25.342 1.00 85.81 384 VAL A O 1
ATOM 2967 N N . ASP A 1 385 ? -3.778 32.508 25.038 1.00 82.19 385 ASP A N 1
ATOM 2968 C CA . ASP A 1 385 ? -4.950 33.241 24.530 1.00 82.19 385 ASP A CA 1
ATOM 2969 C C . ASP A 1 385 ? -5.359 32.720 23.138 1.00 82.19 385 ASP A C 1
ATOM 2971 O O . ASP A 1 385 ? -4.516 32.497 22.265 1.00 82.19 385 ASP A O 1
ATOM 2975 N N . PHE A 1 386 ? -6.660 32.548 22.900 1.00 76.81 386 PHE A N 1
ATOM 2976 C CA . PHE A 1 386 ? -7.195 32.200 21.578 1.00 76.81 386 PHE A CA 1
ATOM 2977 C C . PHE A 1 386 ? -6.797 33.220 20.494 1.00 76.81 386 PHE A C 1
ATOM 2979 O O . PHE A 1 386 ? -6.619 32.839 19.335 1.00 76.81 386 PHE A O 1
ATOM 2986 N N . ALA A 1 387 ? -6.610 34.494 20.853 1.00 72.12 387 ALA A N 1
ATOM 2987 C CA . ALA A 1 387 ? -6.133 35.532 19.944 1.00 72.12 387 ALA A CA 1
ATOM 2988 C C . ALA A 1 387 ? -4.710 35.251 19.424 1.00 72.12 387 ALA A C 1
ATOM 2990 O O . ALA A 1 387 ? -4.462 35.410 18.226 1.00 72.12 387 ALA A O 1
ATOM 2991 N N . ASP A 1 388 ? -3.807 34.759 20.281 1.00 76.31 388 ASP A N 1
ATOM 2992 C CA . ASP A 1 388 ? -2.425 34.412 19.907 1.00 76.31 388 ASP A CA 1
ATOM 2993 C C . ASP A 1 388 ? -2.367 33.195 18.968 1.00 76.31 388 ASP A C 1
ATOM 2995 O O . ASP A 1 388 ? -1.415 33.024 18.202 1.00 76.31 388 ASP A O 1
ATOM 2999 N N . LEU A 1 389 ? -3.411 32.357 18.962 1.00 74.62 389 LEU A N 1
ATOM 3000 C CA . LEU A 1 389 ? -3.528 31.267 17.997 1.00 74.62 389 LEU A CA 1
ATOM 3001 C C . LEU A 1 389 ? -3.860 31.779 16.585 1.00 74.62 389 LEU A C 1
ATOM 3003 O O . LEU A 1 389 ? -3.544 31.091 15.612 1.00 74.62 389 LEU A O 1
ATOM 3007 N N . GLY A 1 390 ? -4.474 32.952 16.413 1.00 63.53 390 GLY A N 1
ATOM 3008 C CA . GLY A 1 390 ? -4.793 33.508 15.088 1.00 63.53 390 GLY A CA 1
ATOM 3009 C C . GLY A 1 390 ? -5.753 32.659 14.233 1.00 63.53 390 GLY A C 1
ATOM 3010 O O . GLY A 1 390 ? -5.985 32.972 13.066 1.00 63.53 390 GLY A O 1
ATOM 3011 N N . VAL A 1 391 ? -6.326 31.592 14.799 1.00 61.16 391 VAL A N 1
ATOM 3012 C CA . VAL A 1 391 ? -7.582 31.004 14.317 1.00 61.16 391 VAL A CA 1
ATOM 3013 C C . VAL A 1 391 ? -8.675 31.995 14.703 1.00 61.16 391 VAL A C 1
ATOM 3015 O O . VAL A 1 391 ? -8.612 32.541 15.800 1.00 61.16 391 VAL A O 1
ATOM 3018 N N . GLN A 1 392 ? -9.657 32.259 13.837 1.00 53.97 392 GLN A N 1
ATOM 3019 C CA . GLN A 1 392 ? -10.823 33.041 14.259 1.00 53.97 392 GLN A CA 1
ATOM 3020 C C . GLN A 1 392 ? -11.538 32.263 15.374 1.00 53.97 392 GLN A C 1
ATOM 3022 O O . GLN A 1 392 ? -12.043 31.174 15.088 1.00 53.97 392 GLN A O 1
ATOM 3027 N N . PRO A 1 393 ? -11.584 32.768 16.621 1.00 53.72 393 PRO A N 1
ATOM 3028 C CA . PRO A 1 393 ? -12.460 32.196 17.627 1.00 53.72 393 PRO A CA 1
ATOM 3029 C C . PRO A 1 393 ? -13.897 32.487 17.188 1.00 53.72 393 PRO A C 1
ATOM 3031 O O . PRO A 1 393 ? -14.150 33.481 16.497 1.00 53.72 393 PRO A O 1
ATOM 3034 N N . LEU A 1 394 ? -14.860 31.680 17.625 1.00 57.69 394 LEU A N 1
ATOM 3035 C CA . LEU A 1 394 ? -16.245 32.137 17.568 1.00 57.69 394 LEU A CA 1
ATOM 3036 C C . LEU A 1 394 ? -16.398 33.402 18.434 1.00 57.69 394 LEU A C 1
ATOM 3038 O O . LEU A 1 394 ? -15.615 33.581 19.371 1.00 57.69 394 LEU A O 1
ATOM 3042 N N . PRO A 1 395 ? -17.330 34.325 18.127 1.00 58.75 395 PRO A N 1
ATOM 3043 C CA . PRO A 1 395 ? -17.319 35.671 18.716 1.00 58.75 395 PRO A CA 1
ATOM 3044 C C . PRO A 1 395 ? -17.387 35.692 20.250 1.00 58.75 395 PRO A C 1
ATOM 3046 O O . PRO A 1 395 ? -16.818 36.580 20.884 1.00 58.75 395 PRO A O 1
ATOM 3049 N N . GLU A 1 396 ? -18.034 34.690 20.843 1.00 60.91 396 GLU A N 1
ATOM 3050 C CA . GLU A 1 396 ? -18.030 34.393 22.278 1.00 60.91 396 GLU A CA 1
ATOM 3051 C C . GLU A 1 396 ? -16.642 34.123 22.898 1.00 60.91 396 GLU A C 1
ATOM 3053 O O . GLU A 1 396 ? -16.443 34.452 24.070 1.00 60.91 396 GLU A O 1
ATOM 3058 N N . ASN A 1 397 ? -15.684 33.571 22.146 1.00 58.03 397 ASN A N 1
ATOM 3059 C CA . ASN A 1 397 ? -14.388 33.062 22.624 1.00 58.03 397 ASN A CA 1
ATOM 3060 C C . ASN A 1 397 ? -13.238 34.087 22.584 1.00 58.03 397 ASN A C 1
ATOM 3062 O O . ASN A 1 397 ? -12.083 33.741 22.839 1.00 58.03 397 ASN A O 1
ATOM 3066 N N . ALA A 1 398 ? -13.522 35.354 22.280 1.00 61.78 398 ALA A N 1
ATOM 3067 C CA . ALA A 1 398 ? -12.514 36.413 22.268 1.00 61.78 398 ALA A CA 1
ATOM 3068 C C . ALA A 1 398 ? -11.983 36.732 23.685 1.00 61.78 398 ALA A C 1
ATOM 3070 O O . ALA A 1 398 ? -12.764 37.011 24.594 1.00 61.78 398 ALA A O 1
ATOM 3071 N N . GLY A 1 399 ? -10.653 36.749 23.859 1.00 66.44 399 GLY A N 1
ATOM 3072 C CA . GLY A 1 399 ? -9.993 37.057 25.139 1.00 66.44 399 GLY A CA 1
ATOM 3073 C C . GLY A 1 399 ? -10.083 35.931 26.175 1.00 66.44 399 GLY A C 1
ATOM 3074 O O . GLY A 1 399 ? -10.246 36.197 27.367 1.00 66.44 399 GLY A O 1
ATOM 3075 N N . ARG A 1 400 ? -10.039 34.676 25.714 1.00 76.38 400 ARG A N 1
ATOM 3076 C CA . ARG A 1 400 ? -10.143 33.457 26.532 1.00 76.38 400 ARG A CA 1
ATOM 3077 C C . ARG A 1 400 ? -8.933 32.556 26.341 1.00 76.38 400 ARG A C 1
ATOM 3079 O O . ARG A 1 400 ? -8.154 32.765 25.416 1.00 76.38 400 ARG A O 1
ATOM 3086 N N . MET A 1 401 ? -8.782 31.543 27.197 1.00 83.31 401 MET A N 1
ATOM 3087 C CA . MET A 1 401 ? -7.555 30.742 27.260 1.00 83.31 401 MET A CA 1
ATOM 3088 C C . MET A 1 401 ? -7.773 29.279 26.857 1.00 83.31 401 MET A C 1
ATOM 3090 O O . MET A 1 401 ? -8.644 28.595 27.392 1.00 83.31 401 MET A O 1
ATOM 3094 N N . ALA A 1 402 ? -6.950 28.804 25.925 1.00 87.81 402 ALA A N 1
ATOM 3095 C CA . ALA A 1 402 ? -6.867 27.422 25.470 1.00 87.81 402 ALA A CA 1
ATOM 3096 C C . ALA A 1 402 ? -6.002 26.560 26.408 1.00 87.81 402 ALA A C 1
ATOM 3098 O O . ALA A 1 402 ? -5.096 27.061 27.086 1.00 87.81 402 ALA A O 1
ATOM 3099 N N . ASP A 1 403 ? -6.247 25.250 26.389 1.00 89.50 403 ASP A N 1
ATOM 3100 C CA . ASP A 1 403 ? -5.345 24.252 26.961 1.00 89.50 403 ASP A CA 1
ATOM 3101 C C . ASP A 1 403 ? -4.201 23.990 25.972 1.00 89.50 403 ASP A C 1
ATOM 3103 O O . ASP A 1 403 ? -4.412 23.877 24.762 1.00 89.50 403 ASP A O 1
ATOM 3107 N N . PHE A 1 404 ? -2.977 23.888 26.480 1.00 91.50 404 PHE A N 1
ATOM 3108 C CA . PHE A 1 404 ? -1.775 23.674 25.676 1.00 91.50 404 PHE A CA 1
ATOM 3109 C C . PHE A 1 404 ? -1.009 22.453 26.180 1.00 91.50 404 PHE A C 1
ATOM 3111 O O . PHE A 1 404 ? -0.697 22.358 27.365 1.00 91.50 404 PHE A O 1
ATOM 3118 N N . THR A 1 405 ? -0.668 21.550 25.266 1.00 94.62 405 THR A N 1
ATOM 3119 C CA . THR A 1 405 ? 0.130 20.357 25.546 1.00 94.62 405 THR A CA 1
ATOM 3120 C C . THR A 1 405 ? 1.381 20.369 24.686 1.00 94.62 405 THR A C 1
ATOM 3122 O O . THR A 1 405 ? 1.307 20.405 23.455 1.00 94.62 405 THR A O 1
ATOM 3125 N N . ARG A 1 406 ? 2.541 20.314 25.338 1.00 95.31 406 ARG A N 1
ATOM 3126 C CA . ARG A 1 406 ? 3.851 20.207 24.698 1.00 95.31 406 ARG A CA 1
ATOM 3127 C C . ARG A 1 406 ? 4.368 18.780 24.840 1.00 95.31 406 ARG A C 1
ATOM 3129 O O . ARG A 1 406 ? 4.484 18.262 25.948 1.00 95.31 406 ARG A O 1
ATOM 3136 N N . ILE A 1 407 ? 4.700 18.159 23.713 1.00 95.31 407 ILE A N 1
ATOM 3137 C CA . ILE A 1 407 ? 5.305 16.828 23.655 1.00 95.31 407 ILE A CA 1
ATOM 3138 C C . ILE A 1 407 ? 6.727 17.002 23.129 1.00 95.31 407 ILE A C 1
ATOM 3140 O O . ILE A 1 407 ? 6.926 17.344 21.966 1.00 95.31 407 ILE A O 1
ATOM 3144 N N . THR A 1 408 ? 7.736 16.780 23.971 1.00 94.06 408 THR A N 1
ATOM 3145 C CA . THR A 1 408 ? 9.109 16.611 23.464 1.00 94.06 408 THR A CA 1
ATOM 3146 C C . THR A 1 408 ? 9.253 15.166 23.016 1.00 94.06 408 THR A C 1
ATOM 3148 O O . THR A 1 408 ? 8.950 14.267 23.796 1.00 94.06 408 THR A O 1
ATOM 3151 N N . THR A 1 409 ? 9.685 14.947 21.779 1.00 91.75 409 THR A N 1
ATOM 3152 C CA . THR A 1 409 ? 9.936 13.631 21.170 1.00 91.75 409 THR A CA 1
ATOM 3153 C C . THR A 1 409 ? 11.450 13.441 20.962 1.00 91.75 409 THR A C 1
ATOM 3155 O O . THR A 1 409 ? 12.198 14.415 21.086 1.00 91.75 409 THR A O 1
ATOM 3158 N N . PRO A 1 410 ? 11.931 12.246 20.570 1.00 88.06 410 PRO A N 1
ATOM 3159 C CA . PRO A 1 410 ? 13.339 12.054 20.208 1.00 88.06 410 PRO A CA 1
ATOM 3160 C C . PRO A 1 410 ? 13.809 12.887 19.000 1.00 88.06 410 PRO A C 1
ATOM 3162 O O . PRO A 1 410 ? 15.004 13.123 18.858 1.00 88.06 410 PRO A O 1
ATOM 3165 N N . VAL A 1 411 ? 12.887 13.330 18.133 1.00 85.75 411 VAL A N 1
ATOM 3166 C CA . VAL A 1 411 ? 13.186 13.922 16.810 1.00 85.75 411 VAL A CA 1
ATOM 3167 C C . VAL A 1 411 ? 12.740 15.388 16.662 1.00 85.75 411 VAL A C 1
ATOM 3169 O O . VAL A 1 411 ? 12.865 15.971 15.586 1.00 85.75 411 VAL A O 1
ATOM 3172 N N . GLY A 1 412 ? 12.208 15.994 17.727 1.00 91.19 412 GLY A N 1
ATOM 3173 C CA . GLY A 1 412 ? 11.667 17.358 17.734 1.00 91.19 412 GLY A CA 1
ATOM 3174 C C . GLY A 1 412 ? 10.547 17.547 18.761 1.00 91.19 412 GLY A C 1
ATOM 3175 O O . GLY A 1 412 ? 10.363 16.716 19.652 1.00 91.19 412 GLY A O 1
ATOM 3176 N N . VAL A 1 413 ? 9.791 18.639 18.654 1.00 94.00 413 VAL A N 1
ATOM 3177 C CA . VAL A 1 413 ? 8.729 19.007 19.608 1.00 94.00 413 VAL A CA 1
ATOM 3178 C C . VAL A 1 413 ? 7.386 19.137 18.897 1.00 94.00 413 VAL A C 1
ATOM 3180 O O . VAL A 1 413 ? 7.289 19.783 17.858 1.00 94.00 413 VAL A O 1
ATOM 3183 N N . GLU A 1 414 ? 6.330 18.586 19.490 1.00 94.69 414 GLU A N 1
ATOM 3184 C CA . GLU A 1 414 ? 4.950 18.836 19.079 1.00 94.69 414 GLU 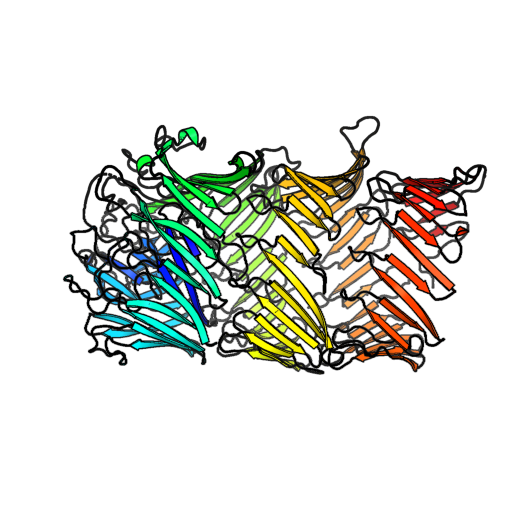A CA 1
ATOM 3185 C C . GLU A 1 414 ? 4.251 19.774 20.070 1.00 94.69 414 GLU A C 1
ATOM 3187 O O . GLU A 1 414 ? 4.404 19.649 21.287 1.00 94.69 414 GLU A O 1
ATOM 3192 N N . HIS A 1 415 ? 3.459 20.707 19.546 1.00 94.06 415 HIS A N 1
ATOM 3193 C CA . HIS A 1 415 ? 2.597 21.601 20.320 1.00 94.06 415 HIS A CA 1
ATOM 3194 C C . HIS A 1 415 ? 1.144 21.370 19.911 1.00 94.06 415 HIS A C 1
ATOM 3196 O O . HIS A 1 415 ? 0.791 21.537 18.740 1.00 94.06 415 HIS A O 1
ATOM 3202 N N . ILE A 1 416 ? 0.293 20.997 20.862 1.00 93.44 416 ILE A N 1
ATOM 3203 C CA . ILE A 1 416 ? -1.108 20.662 20.607 1.00 93.44 416 ILE A CA 1
ATOM 3204 C C . ILE A 1 416 ? -2.000 21.554 21.468 1.00 93.44 416 ILE A C 1
ATOM 3206 O O . ILE A 1 416 ? -1.853 21.609 22.686 1.00 93.44 416 ILE A O 1
ATOM 3210 N N . TYR A 1 417 ? -2.900 22.284 20.815 1.00 91.44 417 TYR A N 1
ATOM 3211 C CA . TYR A 1 417 ? -3.754 23.298 21.426 1.00 91.44 417 TYR A CA 1
ATOM 3212 C C . TYR A 1 417 ? -5.201 22.835 21.396 1.00 91.44 417 TYR A C 1
ATOM 3214 O O . TYR A 1 417 ? -5.719 22.496 20.322 1.00 91.44 417 TYR A O 1
ATOM 3222 N N . HIS A 1 418 ? -5.844 22.874 22.559 1.00 89.06 418 HIS A N 1
ATOM 3223 C CA . HIS A 1 418 ? -7.203 22.403 22.742 1.00 89.06 418 HIS A CA 1
ATOM 3224 C C . HIS A 1 418 ? -8.132 23.436 23.367 1.00 89.06 418 HIS A C 1
ATOM 3226 O O . HIS A 1 418 ? -7.711 24.320 24.113 1.00 89.06 418 HIS A O 1
ATOM 3232 N N . VAL A 1 419 ? -9.427 23.300 23.089 1.00 86.00 419 VAL A N 1
ATOM 3233 C CA . VAL A 1 419 ? -10.453 24.033 23.834 1.00 86.00 419 VAL A CA 1
ATOM 3234 C C . VAL A 1 419 ? -10.541 23.412 25.227 1.00 86.00 419 VAL A C 1
ATOM 3236 O O . VAL A 1 419 ? -10.892 22.243 25.360 1.00 86.00 419 VAL A O 1
ATOM 3239 N N . GLY A 1 420 ? -10.177 24.187 26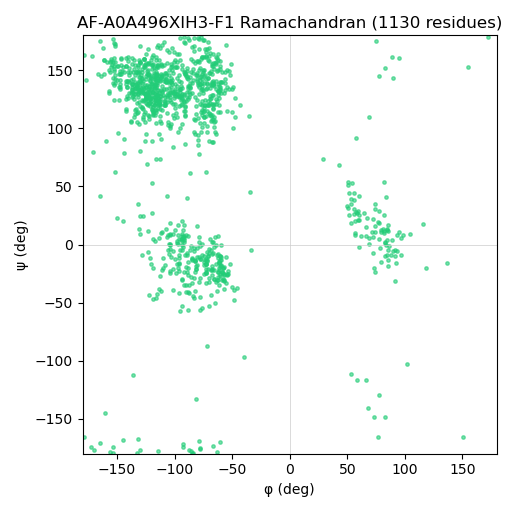.243 1.00 84.38 420 GLY A N 1
ATOM 3240 C CA . GLY A 1 420 ? -10.111 23.761 27.639 1.00 84.38 420 GLY A CA 1
ATOM 3241 C C . GLY A 1 420 ? -11.120 24.456 28.535 1.00 84.38 420 GLY A C 1
ATOM 3242 O O . GLY A 1 420 ? -11.878 25.304 28.062 1.00 84.38 420 GLY A O 1
ATOM 3243 N N . TYR A 1 421 ? -11.104 24.159 29.841 1.00 81.81 421 TYR A N 1
ATOM 3244 C CA . TYR A 1 421 ? -12.053 24.756 30.793 1.00 81.81 421 TYR A CA 1
ATOM 3245 C C . TYR A 1 421 ? -12.163 26.283 30.652 1.00 81.81 421 TYR A C 1
ATOM 3247 O O . TYR A 1 421 ? -13.246 26.857 30.525 1.00 81.81 421 TYR A O 1
ATOM 3255 N N . TRP A 1 422 ? -11.010 26.943 30.598 1.00 78.62 422 TRP A N 1
ATOM 3256 C CA . TRP A 1 422 ? -10.898 28.397 30.518 1.00 78.62 422 TRP A CA 1
ATOM 3257 C C . TRP A 1 422 ? -11.345 29.011 29.186 1.00 78.62 422 TRP A C 1
ATOM 3259 O O . TRP A 1 422 ? -11.472 30.234 29.095 1.00 78.62 422 TRP A O 1
ATOM 3269 N N . ALA A 1 423 ? -11.649 28.189 28.183 1.00 78.88 423 ALA A N 1
ATOM 3270 C CA . ALA A 1 423 ? -12.259 28.637 26.945 1.00 78.88 423 ALA A CA 1
ATOM 3271 C C . ALA A 1 423 ? -13.765 28.892 27.094 1.00 78.88 423 ALA A C 1
ATOM 3273 O O . ALA A 1 423 ? -14.293 29.736 26.384 1.00 78.88 423 ALA A O 1
ATOM 3274 N N . LEU A 1 424 ? -14.483 28.212 27.999 1.00 77.88 424 LEU A N 1
ATOM 3275 C CA . LEU A 1 424 ? -15.961 28.201 27.967 1.00 77.88 424 LEU A CA 1
ATOM 3276 C C . LEU A 1 424 ? -16.628 28.975 29.128 1.00 77.88 424 LEU A C 1
ATOM 3278 O O . LEU A 1 424 ? -17.811 29.307 29.048 1.00 77.88 424 LEU A O 1
ATOM 3282 N N . VAL A 1 425 ? -15.856 29.370 30.150 1.00 75.25 425 VAL A N 1
ATOM 3283 C CA . VAL A 1 425 ? -16.318 30.106 31.349 1.00 75.25 425 VAL A CA 1
ATOM 3284 C C . VAL A 1 425 ? -17.210 31.313 31.029 1.00 75.25 425 VAL A C 1
ATOM 3286 O O . VAL A 1 425 ? -16.810 32.240 30.329 1.00 75.25 425 VAL A O 1
ATOM 3289 N N . GLY A 1 426 ? -18.395 31.349 31.643 1.00 71.12 426 GLY A N 1
ATOM 3290 C CA . GLY A 1 426 ? -19.307 32.499 31.618 1.00 71.12 426 GLY A CA 1
ATOM 3291 C C . GLY A 1 426 ? -20.305 32.533 30.456 1.00 71.12 426 GLY A C 1
ATOM 3292 O O . GLY A 1 426 ? -21.067 33.494 30.352 1.00 71.12 426 GLY A O 1
ATOM 3293 N N . THR A 1 427 ? -20.346 31.501 29.609 1.00 71.56 427 THR A N 1
ATOM 3294 C CA . THR A 1 427 ? -21.268 31.406 28.463 1.00 71.56 427 THR A CA 1
ATOM 3295 C C . THR A 1 427 ? -21.944 30.045 28.359 1.00 71.56 427 THR A C 1
ATOM 3297 O O . THR A 1 427 ? -21.308 29.010 28.510 1.00 71.56 427 THR A O 1
ATOM 3300 N N . HIS A 1 428 ? -23.238 30.083 28.055 1.00 76.31 428 HIS A N 1
ATOM 3301 C CA . HIS A 1 428 ? -24.088 28.934 27.739 1.00 76.31 428 HIS A CA 1
ATOM 3302 C C . HIS A 1 428 ? -24.185 28.765 26.224 1.00 76.31 428 HIS A C 1
ATOM 3304 O O . HIS A 1 428 ? -23.850 29.704 25.501 1.00 76.31 428 HIS A O 1
ATOM 3310 N N . ASP A 1 429 ? -24.639 27.603 25.750 1.00 82.00 429 ASP A N 1
ATOM 3311 C CA . ASP A 1 429 ? -24.675 27.271 24.310 1.00 82.00 429 ASP A CA 1
ATOM 3312 C C . ASP A 1 429 ? -23.319 27.447 23.600 1.00 82.00 429 ASP A C 1
ATOM 3314 O O . ASP A 1 429 ? -23.265 27.516 22.378 1.00 82.00 429 ASP A O 1
ATOM 3318 N N . ILE A 1 430 ? -22.237 27.493 24.386 1.00 80.25 430 ILE A N 1
ATOM 3319 C CA . ILE A 1 430 ? -20.908 26.970 24.076 1.00 80.25 430 ILE A CA 1
ATOM 3320 C C . ILE A 1 430 ? -20.429 26.048 25.190 1.00 80.25 430 ILE A C 1
ATOM 3322 O O . ILE A 1 430 ? -19.226 25.852 25.328 1.00 80.25 430 ILE A O 1
ATOM 3326 N N . LEU A 1 431 ? -21.350 25.452 25.968 1.00 80.81 431 LEU A N 1
ATOM 3327 C CA . LEU A 1 431 ? -20.979 24.277 26.755 1.00 80.81 431 LEU A CA 1
ATOM 3328 C C . LEU A 1 431 ? -20.294 23.303 25.800 1.00 80.81 431 LEU A C 1
ATOM 3330 O O . LEU A 1 431 ? -19.292 22.740 26.221 1.00 80.81 431 LEU A O 1
ATOM 3334 N N . TRP A 1 432 ? -20.760 23.216 24.542 1.00 83.12 432 TRP A N 1
ATOM 3335 C CA . TRP A 1 432 ? -20.132 22.499 23.441 1.00 83.12 432 TRP A CA 1
ATOM 3336 C C . TRP A 1 432 ? -18.591 22.630 23.413 1.00 83.12 432 TRP A C 1
ATOM 3338 O O . TRP A 1 432 ? -17.979 21.818 24.085 1.00 83.12 432 TRP A O 1
ATOM 3348 N N . GLU A 1 433 ? -17.921 23.508 22.656 1.00 83.31 433 GLU A N 1
ATOM 3349 C CA . GLU A 1 433 ? -16.533 23.361 22.101 1.00 83.31 433 GLU A CA 1
ATOM 3350 C C . GLU A 1 433 ? -15.337 22.611 22.814 1.00 83.31 433 GLU A C 1
ATOM 3352 O O . GLU A 1 433 ? -14.303 22.459 22.176 1.00 83.31 433 GLU A O 1
ATOM 3357 N N . MET A 1 434 ? -15.379 22.085 24.046 1.00 84.12 434 MET A N 1
ATOM 3358 C CA . MET A 1 434 ? -14.286 21.389 24.785 1.00 84.12 434 MET A CA 1
ATOM 3359 C C . MET A 1 434 ? -13.552 20.246 24.058 1.00 84.12 434 MET A C 1
ATOM 3361 O O . MET A 1 434 ? -14.120 19.539 23.225 1.00 84.12 434 MET A O 1
ATOM 3365 N N . GLY A 1 435 ? -12.305 19.979 24.462 1.00 82.62 435 GLY A N 1
ATOM 3366 C CA . GLY A 1 435 ? -11.511 18.814 24.043 1.00 82.62 435 GLY A CA 1
ATOM 3367 C C . GLY A 1 435 ? -11.090 18.842 22.573 1.00 82.62 435 GLY A C 1
ATOM 3368 O O . GLY A 1 435 ? -10.436 17.922 22.083 1.00 82.62 435 GLY A O 1
ATOM 3369 N N . LEU A 1 436 ? -11.468 19.899 21.854 1.00 84.81 436 LEU A N 1
ATOM 3370 C CA . LEU A 1 436 ? -11.211 20.057 20.437 1.00 84.81 436 LEU A CA 1
ATOM 3371 C C . LEU A 1 436 ? -9.727 20.200 20.157 1.00 84.81 436 LEU A C 1
ATOM 3373 O O . LEU A 1 436 ? -9.099 21.024 20.804 1.00 84.81 436 LEU A O 1
ATOM 3377 N N . LYS A 1 437 ? -9.179 19.572 19.113 1.00 87.69 437 LYS A N 1
ATOM 3378 C CA . LYS A 1 437 ? -7.891 20.015 18.566 1.00 87.69 437 LYS A CA 1
ATOM 3379 C C . LYS A 1 437 ? -8.068 21.273 17.709 1.00 87.69 437 LYS A C 1
ATOM 3381 O O . LYS A 1 437 ? -8.367 21.178 16.514 1.00 87.69 437 LYS A O 1
ATOM 3386 N N . ILE A 1 438 ? -7.829 22.439 18.312 1.00 86.94 438 ILE A N 1
ATOM 3387 C CA . ILE A 1 438 ? -7.763 23.744 17.629 1.00 86.94 438 ILE A CA 1
ATOM 3388 C C . ILE A 1 438 ? -6.575 23.743 16.663 1.00 86.94 438 ILE A C 1
ATOM 3390 O O . ILE A 1 438 ? -6.713 24.080 15.485 1.00 86.94 438 ILE A O 1
ATOM 3394 N N . ARG A 1 439 ? -5.396 23.345 17.163 1.00 89.75 439 ARG A N 1
ATOM 3395 C CA . ARG A 1 439 ? -4.148 23.332 16.395 1.00 89.75 439 ARG A CA 1
ATOM 3396 C C . ARG A 1 439 ? -3.202 22.212 16.822 1.00 89.75 439 ARG A C 1
ATOM 3398 O O . ARG A 1 439 ? -3.096 21.892 17.999 1.00 89.75 439 ARG A O 1
ATOM 3405 N N . HIS A 1 440 ? -2.455 21.683 15.857 1.00 92.69 440 HIS A N 1
ATOM 3406 C CA . HIS A 1 440 ? -1.299 20.801 16.038 1.00 92.69 440 HIS A CA 1
ATOM 3407 C C . HIS A 1 440 ? -0.101 21.406 15.309 1.00 92.69 440 HIS A C 1
ATOM 3409 O O . HIS A 1 440 ? -0.208 21.677 14.117 1.00 92.69 440 HIS A O 1
ATOM 3415 N N . GLN A 1 441 ? 1.024 21.626 15.978 1.00 94.19 441 GLN A N 1
ATOM 3416 C CA . GLN A 1 441 ? 2.280 22.038 15.352 1.00 94.19 441 GLN A CA 1
ATOM 3417 C C . GLN A 1 441 ? 3.367 20.988 15.564 1.00 94.19 441 GLN A C 1
ATOM 3419 O O . GLN A 1 441 ? 3.447 20.392 16.635 1.00 94.19 441 GLN A O 1
ATOM 3424 N N . TYR A 1 442 ? 4.233 20.846 14.566 1.00 95.06 442 TYR A N 1
ATOM 3425 C CA . TYR A 1 442 ? 5.456 20.054 14.585 1.00 95.06 442 TYR A CA 1
ATOM 3426 C C . TYR A 1 442 ? 6.636 21.010 14.408 1.00 95.06 442 TYR A C 1
ATOM 3428 O O . TYR A 1 442 ? 6.691 21.755 13.419 1.00 95.06 442 TYR A O 1
ATOM 3436 N N . LEU A 1 443 ? 7.554 21.010 15.371 1.00 95.12 443 LEU A N 1
ATOM 3437 C CA . LEU A 1 443 ? 8.690 21.916 15.437 1.00 95.12 443 LEU A CA 1
ATOM 3438 C C . LEU A 1 443 ? 10.001 21.125 15.438 1.00 95.12 443 LEU A C 1
ATOM 3440 O O . LEU A 1 443 ? 10.223 20.277 16.305 1.00 95.12 443 LEU A O 1
ATOM 3444 N N . ALA A 1 444 ? 10.881 21.422 14.485 1.00 92.19 444 ALA A N 1
ATOM 3445 C CA . ALA A 1 444 ? 12.226 20.864 14.466 1.00 92.19 444 ALA A CA 1
ATOM 3446 C C . ALA A 1 444 ? 13.097 21.577 15.511 1.00 92.19 444 ALA A C 1
ATOM 3448 O O . ALA A 1 444 ? 13.044 22.803 15.641 1.00 92.19 444 ALA A O 1
ATOM 3449 N N . LEU A 1 445 ? 13.883 20.790 16.246 1.00 86.62 445 LEU A N 1
ATOM 3450 C CA . LEU A 1 445 ? 14.850 21.257 17.236 1.00 86.62 445 LEU A CA 1
ATOM 3451 C C . LEU A 1 445 ? 16.214 21.437 16.565 1.00 86.62 445 LEU A C 1
ATOM 3453 O O . LEU A 1 445 ? 16.742 20.475 16.009 1.00 86.62 445 LEU A O 1
ATOM 3457 N N . ASP A 1 446 ? 16.794 22.634 16.641 1.00 83.31 446 ASP A N 1
ATOM 3458 C CA . ASP A 1 446 ? 18.178 22.851 16.215 1.00 83.31 446 ASP A CA 1
ATOM 3459 C C . ASP A 1 446 ? 19.139 22.288 17.288 1.00 83.31 446 ASP A C 1
ATOM 3461 O O . ASP A 1 446 ? 19.095 22.724 18.444 1.00 83.31 446 ASP A O 1
ATOM 3465 N N . PRO A 1 447 ? 20.009 21.312 16.960 1.00 76.56 447 PRO A N 1
ATOM 3466 C CA . PRO A 1 447 ? 20.921 20.707 17.929 1.00 76.56 447 PRO A CA 1
ATOM 3467 C C . PRO A 1 447 ? 22.109 21.607 18.318 1.00 76.56 447 PRO A C 1
ATOM 3469 O O . PRO A 1 447 ? 22.844 21.254 19.242 1.00 76.56 447 PRO A O 1
ATOM 3472 N N . ALA A 1 448 ? 22.338 22.733 17.631 1.00 84.38 448 ALA A N 1
ATOM 3473 C CA . ALA A 1 448 ? 23.458 23.637 17.893 1.00 84.38 448 ALA A CA 1
ATOM 3474 C C . ALA A 1 448 ? 23.149 24.694 18.968 1.00 84.38 448 ALA A C 1
ATOM 3476 O O . ALA A 1 448 ? 24.049 25.046 19.735 1.00 84.38 448 ALA A O 1
ATOM 3477 N N . ASP A 1 449 ? 21.907 25.190 19.044 1.00 86.69 449 ASP A N 1
ATOM 3478 C CA . ASP A 1 449 ? 21.486 26.199 20.033 1.00 86.69 449 ASP A CA 1
ATOM 3479 C C . ASP A 1 449 ? 20.217 25.841 20.837 1.00 86.69 449 ASP A C 1
ATOM 3481 O O . ASP A 1 449 ? 19.921 26.505 21.834 1.00 86.69 449 ASP A O 1
ATOM 3485 N N . GLY A 1 450 ? 19.503 24.772 20.467 1.00 81.00 450 GLY A N 1
ATOM 3486 C CA . GLY A 1 450 ? 18.266 24.338 21.120 1.00 81.00 450 GLY A CA 1
ATOM 3487 C C . GLY A 1 450 ? 17.017 25.127 20.711 1.00 81.00 450 GLY A C 1
ATOM 3488 O O . GLY A 1 450 ? 15.985 25.012 21.378 1.00 81.00 450 GLY A O 1
ATOM 3489 N N . SER A 1 451 ? 17.087 25.942 19.655 1.00 87.94 451 SER A N 1
ATOM 3490 C CA . SER A 1 451 ? 15.935 26.676 19.125 1.00 87.94 451 SER A CA 1
ATOM 3491 C C . SER A 1 451 ? 14.908 25.753 18.451 1.00 87.94 451 SER A C 1
ATOM 3493 O O . SER A 1 451 ? 15.206 24.628 18.048 1.00 87.94 451 SER A O 1
ATOM 3495 N N . LEU A 1 452 ? 13.659 26.224 18.354 1.00 90.19 452 LEU A N 1
ATOM 3496 C CA . LEU A 1 452 ? 12.550 25.498 17.730 1.00 90.19 452 LEU A CA 1
ATOM 3497 C C . LEU A 1 452 ? 12.065 26.233 16.479 1.00 90.19 452 LEU A C 1
ATOM 3499 O O . LEU A 1 452 ? 11.726 27.415 16.541 1.00 90.19 452 LEU A O 1
ATOM 3503 N N . SER A 1 453 ? 11.973 25.512 15.362 1.00 91.88 453 SER A N 1
ATOM 3504 C CA . SER A 1 453 ? 11.496 26.027 14.073 1.00 91.88 453 SER A CA 1
ATOM 3505 C C . SER A 1 453 ? 10.220 25.305 13.632 1.00 91.88 453 SER A C 1
ATOM 3507 O O . SER A 1 453 ? 10.141 24.080 13.672 1.00 91.88 453 SER A O 1
ATOM 3509 N N . LEU A 1 454 ? 9.185 26.055 13.242 1.00 93.56 454 LEU A N 1
ATOM 3510 C CA . LEU A 1 454 ? 7.888 25.491 12.852 1.00 93.56 454 LEU A CA 1
ATOM 3511 C C . LEU A 1 454 ? 7.959 24.868 11.450 1.00 93.56 454 LEU A C 1
ATOM 3513 O O . LEU A 1 454 ? 8.080 25.594 10.466 1.00 93.56 454 LEU A O 1
ATOM 3517 N N . VAL A 1 455 ? 7.807 23.544 11.362 1.00 95.44 455 VAL A N 1
ATOM 3518 C CA . VAL A 1 455 ? 7.800 22.802 10.088 1.00 95.44 455 VAL A CA 1
ATOM 3519 C C . VAL A 1 455 ? 6.372 22.623 9.573 1.00 95.44 455 VAL A C 1
ATOM 3521 O O . VAL A 1 455 ? 6.057 23.026 8.456 1.00 95.44 455 VAL A O 1
ATOM 3524 N N . ARG A 1 456 ? 5.466 22.082 10.399 1.00 95.69 456 ARG A N 1
ATOM 3525 C CA . ARG A 1 456 ? 4.052 21.864 10.036 1.00 95.69 456 ARG A CA 1
ATOM 3526 C C . ARG A 1 456 ? 3.126 22.423 11.111 1.00 95.69 456 ARG A C 1
ATOM 3528 O O . ARG A 1 456 ? 3.386 22.257 12.295 1.00 95.69 456 ARG A O 1
ATOM 3535 N N . SER A 1 457 ? 2.021 23.039 10.707 1.00 94.38 457 SER A N 1
ATOM 3536 C CA . SER A 1 457 ? 0.904 23.448 11.563 1.00 94.38 457 SER A CA 1
ATOM 3537 C C . SER A 1 457 ? -0.403 22.995 10.921 1.00 94.38 457 SER A C 1
ATOM 3539 O O . SER A 1 457 ? -0.628 23.259 9.748 1.00 94.38 457 SER A O 1
ATOM 3541 N N . ILE A 1 458 ? -1.276 22.325 11.661 1.00 93.12 458 ILE A N 1
ATOM 3542 C CA . ILE A 1 458 ? -2.623 21.930 11.243 1.00 93.12 458 ILE A CA 1
ATOM 3543 C C . ILE A 1 458 ? -3.580 22.683 12.160 1.00 93.12 458 ILE A C 1
ATOM 3545 O O . ILE A 1 458 ? -3.564 22.447 13.363 1.00 93.12 458 ILE A O 1
ATOM 3549 N N . SER A 1 459 ? -4.377 23.603 11.622 1.00 91.75 459 SER A N 1
ATOM 3550 C CA . SER A 1 459 ? -5.391 24.356 12.374 1.00 91.75 459 SER A CA 1
ATOM 3551 C C . SER A 1 459 ? -6.780 23.978 11.877 1.00 91.75 459 SER A C 1
ATOM 3553 O O . SER A 1 459 ? -7.028 24.018 10.673 1.00 91.75 459 SER A O 1
ATOM 3555 N N . ASN A 1 460 ? -7.686 23.637 12.785 1.00 89.25 460 ASN A N 1
ATOM 3556 C CA . ASN A 1 460 ? -9.056 23.265 12.449 1.00 89.25 460 ASN A CA 1
ATOM 3557 C C . ASN A 1 460 ? -10.029 24.376 12.884 1.00 89.25 460 ASN A C 1
ATOM 3559 O O . ASN A 1 460 ? -9.809 25.040 13.896 1.00 89.25 460 ASN A O 1
ATOM 3563 N N . SER A 1 461 ? -11.120 24.551 12.145 1.00 88.62 461 SER A N 1
ATOM 3564 C CA . SER A 1 461 ? -12.250 25.417 12.506 1.00 88.62 461 SER A CA 1
ATOM 3565 C C . SER A 1 461 ? -13.541 24.620 12.389 1.00 88.62 461 SER A C 1
ATOM 3567 O O . SER A 1 461 ? -13.660 23.782 11.493 1.00 88.62 461 SER A O 1
ATOM 3569 N N . TRP A 1 462 ? -14.493 24.869 13.285 1.00 87.25 462 TRP A N 1
ATOM 3570 C CA . TRP A 1 462 ? -15.607 23.954 13.525 1.00 87.25 462 TRP A CA 1
ATOM 3571 C C . TRP A 1 462 ? -16.958 24.659 13.504 1.00 87.25 462 TRP A C 1
ATOM 3573 O O . TRP A 1 462 ? -17.072 25.868 13.693 1.00 87.25 462 TRP A O 1
ATOM 3583 N N . SER A 1 463 ? -17.975 23.859 13.231 1.00 89.50 463 SER A N 1
ATOM 3584 C CA . SER A 1 463 ? -19.393 24.170 13.310 1.00 89.50 463 SER A CA 1
ATOM 3585 C C . SER A 1 463 ? -20.095 23.026 14.046 1.00 89.50 463 SER A C 1
ATOM 3587 O O . SER A 1 463 ? -19.459 22.062 14.485 1.00 89.50 463 SER A O 1
ATOM 3589 N N . PHE A 1 464 ? -21.412 23.124 14.206 1.00 89.00 464 PHE A N 1
ATOM 3590 C CA . PHE A 1 464 ? -22.172 22.205 15.043 1.00 89.00 464 PHE A CA 1
ATOM 3591 C C . PHE A 1 464 ? -23.540 21.863 14.459 1.00 89.00 464 PHE A C 1
ATOM 3593 O O . PHE A 1 464 ? -24.165 22.654 13.751 1.00 89.00 464 PHE A O 1
ATOM 3600 N N . ARG A 1 465 ? -24.024 20.679 14.834 1.00 90.19 465 ARG A N 1
ATOM 3601 C CA . ARG A 1 465 ? -25.372 20.173 14.558 1.00 90.19 465 ARG A CA 1
ATOM 3602 C C . ARG A 1 465 ? -26.041 19.821 15.883 1.00 90.19 465 ARG A C 1
ATOM 3604 O O . ARG A 1 465 ? -25.459 19.078 16.665 1.00 90.19 465 ARG A O 1
ATOM 3611 N N . ALA A 1 466 ? -27.251 20.317 16.139 1.00 90.44 466 ALA A N 1
ATOM 3612 C CA . ALA A 1 466 ? -28.064 19.821 17.254 1.00 90.44 466 ALA A CA 1
ATOM 3613 C C . ALA A 1 466 ? -28.537 18.390 16.949 1.00 90.44 466 ALA A C 1
ATOM 3615 O O . ALA A 1 466 ? -28.972 18.122 15.827 1.00 90.44 466 ALA A O 1
ATOM 3616 N N . ILE A 1 467 ? -28.440 17.488 17.927 1.00 88.19 467 ILE A N 1
ATOM 3617 C CA . ILE A 1 467 ? -28.868 16.080 17.815 1.00 88.19 467 ILE A CA 1
ATOM 3618 C C . ILE A 1 467 ? -29.972 15.698 18.809 1.00 88.19 467 ILE A C 1
ATOM 3620 O O . ILE A 1 467 ? -30.690 14.731 18.562 1.00 88.19 467 ILE A O 1
ATOM 3624 N N . SER A 1 468 ? -30.133 16.473 19.884 1.00 87.81 468 SER A N 1
ATOM 3625 C CA . SER A 1 468 ? -31.227 16.386 20.854 1.00 87.81 468 SER A CA 1
ATOM 3626 C C . SER A 1 468 ? -31.641 17.790 21.303 1.00 87.81 468 SER A C 1
ATOM 3628 O O . SER A 1 468 ? -30.818 18.705 21.277 1.00 87.81 468 SER A O 1
ATOM 3630 N N . ASP A 1 469 ? -32.897 17.945 21.728 1.00 87.75 469 ASP A N 1
ATOM 3631 C CA . ASP A 1 469 ? -33.422 19.160 22.369 1.00 87.75 469 ASP A CA 1
ATOM 3632 C C . ASP A 1 469 ? -33.422 19.072 23.920 1.00 87.75 469 ASP A C 1
ATOM 3634 O O . ASP A 1 469 ? -34.109 19.836 24.601 1.00 87.75 469 ASP A O 1
ATOM 3638 N N . GLU A 1 470 ? -32.670 18.124 24.492 1.00 84.62 470 GLU A N 1
ATOM 3639 C CA . GLU A 1 470 ? -32.344 18.050 25.926 1.00 84.62 470 GLU A CA 1
ATOM 3640 C C . GLU A 1 470 ? -31.254 19.061 26.307 1.00 84.62 470 GLU A C 1
ATOM 3642 O O . GLU A 1 470 ? -30.301 19.280 25.555 1.00 84.62 470 GLU A O 1
ATOM 3647 N N . VAL A 1 471 ? -31.346 19.615 27.517 1.00 85.19 471 VAL A N 1
ATOM 3648 C CA . VAL A 1 471 ? -30.307 20.473 28.097 1.00 85.19 471 VAL A CA 1
ATOM 3649 C C . VAL A 1 471 ? -29.099 19.607 28.436 1.00 85.19 471 VAL A C 1
ATOM 3651 O O . VAL A 1 471 ? -29.170 18.765 29.334 1.00 85.19 471 VAL A O 1
ATOM 3654 N N . TYR A 1 472 ? -27.986 19.813 27.731 1.00 83.00 472 TYR A N 1
ATOM 3655 C CA . TYR A 1 472 ? -26.743 19.115 28.048 1.00 83.00 472 TYR A CA 1
ATOM 3656 C C . TYR A 1 472 ? -26.079 19.787 29.264 1.00 83.00 472 TYR A C 1
ATOM 3658 O O . TYR A 1 472 ? -26.149 21.010 29.412 1.00 83.00 472 TYR A O 1
ATOM 3666 N N . ARG A 1 473 ? -25.426 19.012 30.143 1.00 75.31 473 ARG A N 1
ATOM 3667 C CA . ARG A 1 473 ? -24.597 19.524 31.255 1.00 75.31 473 ARG A CA 1
ATOM 3668 C C . ARG A 1 473 ? -23.296 18.748 31.395 1.00 75.31 473 ARG A C 1
ATOM 3670 O O . ARG A 1 473 ? -23.294 17.522 31.429 1.00 75.31 473 ARG A O 1
ATOM 3677 N N . GLY A 1 474 ? -22.199 19.473 31.588 1.00 62.31 474 GLY A N 1
ATOM 3678 C CA . GLY A 1 474 ? -20.846 18.914 31.588 1.00 62.31 474 GLY A CA 1
ATOM 3679 C C . GLY A 1 474 ? -20.380 18.196 32.858 1.00 62.31 474 GLY A C 1
ATOM 3680 O O . GLY A 1 474 ? -19.223 17.798 32.895 1.00 62.31 474 GLY A O 1
ATOM 3681 N N . GLY A 1 475 ? -21.225 17.981 33.875 1.00 64.94 475 GLY A N 1
ATOM 3682 C CA . GLY A 1 475 ? -20.968 16.922 34.858 1.00 64.94 475 GLY A CA 1
ATOM 3683 C C . GLY A 1 475 ? -20.402 17.269 36.242 1.00 64.94 475 GLY A C 1
ATOM 3684 O O . GLY A 1 475 ? -21.184 17.645 37.104 1.00 64.94 475 GLY A O 1
ATOM 3685 N N . ILE A 1 476 ? -19.102 17.064 36.515 1.00 58.66 476 ILE A N 1
ATOM 3686 C CA . ILE A 1 476 ? -18.438 17.475 37.792 1.00 58.66 476 ILE A CA 1
ATOM 3687 C C . ILE A 1 476 ? -18.139 18.976 37.802 1.00 58.66 476 ILE A C 1
ATOM 3689 O O . ILE A 1 476 ? -18.492 19.737 38.706 1.00 58.66 476 ILE A O 1
ATOM 3693 N N . LEU A 1 477 ? -17.609 19.386 36.662 1.00 65.06 477 LEU A N 1
ATOM 3694 C CA . LEU A 1 477 ? -18.096 20.406 35.754 1.00 65.06 477 LEU A CA 1
ATOM 3695 C C . LEU A 1 477 ? -19.648 20.468 35.674 1.00 65.06 477 LEU A C 1
ATOM 3697 O O . LEU A 1 477 ? -20.213 20.643 34.602 1.00 65.06 477 LEU A O 1
ATOM 3701 N N . SER A 1 478 ? -20.344 20.416 36.817 1.00 60.34 478 SER A N 1
ATOM 3702 C CA . SER A 1 478 ? -21.804 20.497 37.037 1.00 60.34 478 SER A CA 1
ATOM 3703 C C . SER A 1 478 ? -22.364 21.876 36.744 1.00 60.34 478 SER A C 1
ATOM 3705 O O . SER A 1 478 ? -23.509 22.173 37.066 1.00 60.34 478 SER A O 1
ATOM 3707 N N . ASP A 1 479 ? -21.466 22.720 36.245 1.00 69.06 479 ASP A N 1
ATOM 3708 C CA . ASP A 1 479 ? -21.443 24.200 36.318 1.00 69.06 479 ASP A CA 1
ATOM 3709 C C . ASP A 1 479 ? -22.513 24.481 35.039 1.00 69.06 479 ASP A C 1
ATOM 3711 O O . ASP A 1 479 ? -23.628 23.964 35.051 1.00 69.06 479 ASP A O 1
ATOM 3715 N N . LEU A 1 480 ? -22.332 25.365 34.019 1.00 75.75 480 LEU A N 1
ATOM 3716 C CA . LEU A 1 480 ? -23.182 25.804 32.893 1.00 75.75 480 LEU A CA 1
ATOM 3717 C C . LEU A 1 480 ? -23.591 24.657 31.936 1.00 75.75 480 LEU A C 1
ATOM 3719 O O . LEU A 1 480 ? -23.448 23.472 32.232 1.00 75.75 480 LEU A O 1
ATOM 3723 N N . TRP A 1 481 ? -24.181 25.014 30.794 1.00 80.19 481 TRP A N 1
ATOM 3724 C CA . TRP A 1 481 ? -24.993 24.101 29.993 1.00 80.19 481 TRP A CA 1
ATOM 3725 C C . TRP A 1 481 ? -25.179 24.578 28.539 1.00 80.19 481 TRP A C 1
ATOM 3727 O O . TRP A 1 481 ? -25.038 25.769 28.244 1.00 80.19 481 TRP A O 1
ATOM 3737 N N . ASP A 1 482 ? -25.516 23.653 27.637 1.00 85.56 482 ASP A N 1
ATOM 3738 C CA . ASP A 1 482 ? -26.040 23.945 26.296 1.00 85.56 482 ASP A CA 1
ATOM 3739 C C . ASP A 1 482 ? -27.558 23.808 26.382 1.00 85.56 482 ASP A C 1
ATOM 3741 O O . ASP A 1 482 ? -28.060 22.904 27.054 1.00 85.56 482 ASP A O 1
ATOM 3745 N N . SER A 1 483 ? -28.313 24.651 25.676 1.00 87.31 483 SER A N 1
ATOM 3746 C CA . SER A 1 483 ? -29.777 24.510 25.624 1.00 87.31 483 SER A CA 1
ATOM 3747 C C . SER A 1 483 ? -30.240 23.212 24.953 1.00 87.31 483 SER A C 1
ATOM 3749 O O . SER A 1 483 ? -31.409 22.851 25.081 1.00 87.31 483 SER A O 1
ATOM 3751 N N . ARG A 1 484 ? -29.339 22.557 24.208 1.00 88.31 484 ARG A N 1
ATOM 3752 C CA . ARG A 1 484 ? -29.555 21.388 23.348 1.00 88.31 484 ARG A CA 1
ATOM 3753 C C . ARG A 1 484 ? -28.264 20.581 23.235 1.00 88.31 484 ARG A C 1
ATOM 3755 O O . ARG A 1 484 ? -27.184 21.162 23.278 1.00 88.31 484 ARG A O 1
ATOM 3762 N N . VAL A 1 485 ? -28.334 19.276 22.987 1.00 86.75 485 VAL A N 1
ATOM 3763 C CA . VAL A 1 485 ? -27.118 18.477 22.758 1.00 86.75 485 VAL A CA 1
ATOM 3764 C C . VAL A 1 485 ? -26.611 18.705 21.336 1.00 86.75 485 VAL A C 1
ATOM 3766 O O . VAL A 1 485 ? -27.303 18.397 20.360 1.00 86.75 485 VAL A O 1
ATOM 3769 N N . TYR A 1 486 ? -25.380 19.193 21.208 1.00 87.25 486 TYR A N 1
ATOM 3770 C CA . TYR A 1 486 ? -24.707 19.381 19.925 1.00 87.25 486 TYR A CA 1
ATOM 3771 C C . TYR A 1 486 ? -23.754 18.213 19.589 1.00 87.25 486 TYR A C 1
ATOM 3773 O O . TYR A 1 486 ? -23.243 17.518 20.471 1.00 87.25 486 TYR A O 1
ATOM 3781 N N . THR A 1 487 ? -23.457 18.021 18.297 1.00 86.38 487 THR A N 1
ATOM 3782 C CA . THR A 1 487 ? -22.331 17.210 17.787 1.00 86.38 487 THR A CA 1
ATOM 3783 C C . THR A 1 487 ? -21.456 18.008 16.810 1.00 86.38 487 THR A C 1
ATOM 3785 O O . THR A 1 487 ? -21.886 19.022 16.250 1.00 86.38 487 THR A O 1
ATOM 3788 N N . ALA A 1 488 ? -20.223 17.542 16.622 1.00 85.94 488 ALA A N 1
ATOM 3789 C CA . ALA A 1 488 ? -19.171 18.201 15.859 1.00 85.94 488 ALA A CA 1
ATOM 3790 C C . ALA A 1 488 ? -19.408 18.228 14.349 1.00 85.94 488 ALA A C 1
ATOM 3792 O O . ALA A 1 488 ? -19.885 17.251 13.768 1.00 85.94 488 ALA A O 1
ATOM 3793 N N . GLN A 1 489 ? -18.933 19.290 13.698 1.00 87.56 489 GLN A N 1
ATOM 3794 C CA . GLN A 1 489 ? -18.722 19.349 12.254 1.00 87.56 489 GLN A CA 1
ATOM 3795 C C . GLN A 1 489 ? -17.436 20.138 11.956 1.00 87.56 489 GLN A C 1
ATOM 3797 O O . GLN A 1 489 ? -17.272 21.267 12.412 1.00 87.56 489 GLN A O 1
ATOM 3802 N N . ILE A 1 490 ? -16.490 19.554 11.215 1.00 87.94 490 ILE A N 1
ATOM 3803 C CA . ILE A 1 490 ? -15.220 20.213 10.867 1.00 87.94 490 ILE A CA 1
ATOM 3804 C C . ILE A 1 490 ? -15.412 21.187 9.697 1.00 87.94 490 ILE A C 1
ATOM 3806 O O . ILE A 1 490 ? -15.190 20.835 8.549 1.00 87.94 490 ILE A O 1
ATOM 3810 N N . ALA A 1 491 ? -15.812 22.429 9.967 1.00 91.81 491 ALA A N 1
ATOM 3811 C CA . ALA A 1 491 ? -16.065 23.440 8.933 1.00 91.81 491 ALA A CA 1
ATOM 3812 C C . ALA A 1 491 ? -14.850 23.714 8.016 1.00 91.81 491 ALA A C 1
ATOM 3814 O O . ALA A 1 491 ? -15.007 23.892 6.805 1.00 91.81 491 ALA A O 1
ATOM 3815 N N . SER A 1 492 ? -13.622 23.726 8.552 1.00 92.19 492 SER A N 1
ATOM 3816 C CA . SER A 1 492 ? -12.409 23.707 7.721 1.00 92.19 492 SER A CA 1
ATOM 3817 C C . SER A 1 492 ? -11.179 23.143 8.431 1.00 92.19 492 SER A C 1
ATOM 3819 O O . SER A 1 492 ? -11.064 23.188 9.656 1.00 92.19 492 SER A O 1
ATOM 3821 N N . GLN A 1 493 ? -10.218 22.680 7.636 1.00 93.19 493 GLN A N 1
ATOM 3822 C CA . GLN A 1 493 ? -8.854 22.392 8.054 1.00 93.19 493 GLN A CA 1
ATOM 3823 C C . GLN A 1 493 ? -7.876 23.210 7.207 1.00 93.19 493 GLN A C 1
ATOM 3825 O O . GLN A 1 493 ? -7.953 23.216 5.979 1.00 93.19 493 GLN A O 1
ATOM 3830 N N . ASN A 1 494 ? -6.945 23.884 7.878 1.00 92.81 494 ASN A N 1
ATOM 3831 C CA . ASN A 1 494 ? -5.918 24.734 7.289 1.00 92.81 494 ASN A CA 1
ATOM 3832 C C . ASN A 1 494 ? -4.546 24.206 7.714 1.00 92.81 494 ASN A C 1
ATOM 3834 O O . ASN A 1 494 ? -4.175 24.287 8.888 1.00 92.81 494 ASN A O 1
ATOM 3838 N N . ILE A 1 495 ? -3.798 23.655 6.764 1.00 93.94 495 ILE A N 1
ATOM 3839 C CA . ILE A 1 495 ? -2.450 23.134 6.975 1.00 93.94 495 ILE A CA 1
ATOM 3840 C C . ILE A 1 495 ? -1.450 24.171 6.472 1.00 93.94 495 ILE A C 1
ATOM 3842 O O . ILE A 1 495 ? -1.512 24.585 5.320 1.00 93.94 495 ILE A O 1
ATOM 3846 N N . VAL A 1 496 ? -0.503 24.560 7.317 1.00 93.25 496 VAL A N 1
ATOM 3847 C CA . VAL A 1 496 ? 0.714 25.272 6.924 1.00 93.25 496 VAL A CA 1
ATOM 3848 C C . VAL A 1 496 ? 1.871 24.277 6.960 1.00 93.25 496 VAL A C 1
ATOM 3850 O O . VAL A 1 496 ? 2.070 23.614 7.976 1.00 93.25 496 VAL A O 1
ATOM 3853 N N . LEU A 1 497 ? 2.626 24.159 5.870 1.00 94.81 497 LEU A N 1
ATOM 3854 C CA . LEU A 1 497 ? 3.824 23.320 5.767 1.00 94.81 497 LEU A CA 1
ATOM 3855 C C . LEU A 1 497 ? 4.956 24.155 5.162 1.00 94.81 497 LEU A C 1
ATOM 3857 O O . LEU A 1 497 ? 4.780 24.730 4.088 1.00 94.81 497 LEU A O 1
ATOM 3861 N N . ASP A 1 498 ? 6.068 24.268 5.888 1.00 92.62 498 ASP A N 1
ATOM 3862 C CA . ASP A 1 498 ? 7.231 25.121 5.591 1.00 92.62 498 ASP A CA 1
ATOM 3863 C C . ASP A 1 498 ? 6.853 26.586 5.260 1.00 92.62 498 ASP A C 1
ATOM 3865 O O . ASP A 1 498 ? 7.472 27.247 4.432 1.00 92.62 498 ASP A O 1
ATOM 3869 N N . GLY A 1 499 ? 5.782 27.091 5.886 1.00 90.56 499 GLY A N 1
ATOM 3870 C CA . GLY A 1 499 ? 5.225 28.434 5.659 1.00 90.56 499 GLY A CA 1
ATOM 3871 C C . GLY A 1 499 ? 4.132 28.537 4.582 1.00 90.56 499 GLY A C 1
ATOM 3872 O O . GLY A 1 499 ? 3.448 29.557 4.517 1.00 90.56 499 GLY A O 1
ATOM 3873 N N . TYR A 1 500 ? 3.897 27.491 3.784 1.00 91.56 500 TYR A N 1
ATOM 3874 C CA . TYR A 1 500 ? 2.907 27.479 2.697 1.00 91.56 500 TYR A CA 1
ATOM 3875 C C . TYR A 1 500 ? 1.559 26.907 3.152 1.00 91.56 500 TYR A C 1
ATOM 3877 O O . TYR A 1 500 ? 1.531 25.888 3.838 1.00 91.56 500 TYR A O 1
ATOM 3885 N N . GLY A 1 501 ? 0.445 27.540 2.766 1.00 91.69 501 GLY A N 1
ATOM 3886 C CA . GLY A 1 501 ? -0.908 27.185 3.220 1.00 91.69 501 GLY A CA 1
ATOM 3887 C C . GLY A 1 501 ? -1.733 26.334 2.241 1.00 91.69 501 GLY A C 1
ATOM 3888 O O . GLY A 1 501 ? -1.791 26.630 1.045 1.00 91.69 501 GLY A O 1
ATOM 3889 N N . TYR A 1 502 ? -2.434 25.335 2.780 1.00 93.12 502 TYR A N 1
ATOM 3890 C CA . TYR A 1 502 ? -3.346 24.408 2.100 1.00 93.12 502 TYR A CA 1
ATOM 3891 C C . TYR A 1 502 ? -4.648 24.322 2.906 1.00 93.12 502 TYR A C 1
ATOM 3893 O O . TYR A 1 502 ? -4.594 24.219 4.133 1.00 93.12 502 TYR A O 1
ATOM 3901 N N . THR A 1 503 ? -5.806 24.368 2.246 1.00 92.94 503 THR A N 1
ATOM 3902 C CA . THR A 1 503 ? -7.105 24.445 2.929 1.00 92.94 503 THR A CA 1
ATOM 3903 C C . THR A 1 503 ? -8.117 23.467 2.342 1.00 92.94 503 THR A C 1
ATOM 3905 O O . THR A 1 503 ? -8.376 23.464 1.137 1.00 92.94 503 THR A O 1
ATOM 3908 N N . THR A 1 504 ? -8.751 22.692 3.222 1.00 95.38 504 THR A N 1
ATOM 3909 C CA . THR A 1 504 ? -9.959 21.915 2.923 1.00 95.38 504 THR A CA 1
ATOM 3910 C C . THR A 1 504 ? -11.130 22.492 3.719 1.00 95.38 504 THR A C 1
ATOM 3912 O O . THR A 1 504 ? -11.058 22.588 4.943 1.00 95.38 504 THR A O 1
ATOM 3915 N N . GLN A 1 505 ? -12.202 22.888 3.037 1.00 95.50 505 GLN A N 1
ATOM 3916 C CA . GLN A 1 505 ? -13.461 23.351 3.632 1.00 95.50 505 GLN A CA 1
ATOM 3917 C C . GLN A 1 505 ? -14.546 22.292 3.450 1.00 95.50 505 GLN A C 1
ATOM 3919 O O . GLN A 1 505 ? -14.588 21.628 2.413 1.00 95.50 505 GLN A O 1
ATOM 3924 N N . TYR A 1 506 ? -15.443 22.181 4.426 1.00 95.81 506 TYR A N 1
ATOM 3925 C CA . TYR A 1 506 ? -16.556 21.235 4.425 1.00 95.81 506 TYR A CA 1
ATOM 3926 C C . TYR A 1 506 ? -17.859 21.997 4.679 1.00 95.81 506 TYR A C 1
ATOM 3928 O O . TYR A 1 506 ? -17.926 22.884 5.530 1.00 95.81 506 TYR A O 1
ATOM 3936 N N . SER A 1 507 ? -18.899 21.686 3.911 1.00 95.94 507 SER A N 1
ATOM 3937 C CA . SER A 1 507 ? -20.171 22.413 3.940 1.00 95.94 507 SER A CA 1
ATOM 3938 C C . SER A 1 507 ? -21.326 21.538 3.443 1.00 95.94 507 SER A C 1
ATOM 3940 O O . SER A 1 507 ? -21.129 20.363 3.132 1.00 95.94 507 SER A O 1
ATOM 3942 N N . ASN A 1 508 ? -22.538 22.104 3.390 1.00 95.69 508 ASN A N 1
ATOM 3943 C CA . ASN A 1 508 ? -23.753 21.433 2.910 1.00 95.69 508 ASN A CA 1
ATOM 3944 C C . ASN A 1 508 ? -24.026 20.089 3.613 1.00 95.69 508 ASN A C 1
ATOM 3946 O O . ASN A 1 508 ? -24.416 19.111 2.984 1.00 95.69 508 ASN A O 1
ATOM 3950 N N . TYR A 1 509 ? -23.782 20.039 4.925 1.00 94.00 509 TYR A N 1
ATOM 3951 C CA . TYR A 1 509 ? -23.982 18.845 5.742 1.00 94.00 509 TYR A CA 1
ATOM 3952 C C . TYR A 1 509 ? -25.427 18.331 5.702 1.00 94.00 509 TYR A C 1
ATOM 3954 O O . TYR A 1 509 ? -26.374 19.116 5.793 1.00 94.00 509 TYR A O 1
ATOM 3962 N N . ASP A 1 510 ? -25.592 17.009 5.640 1.00 92.12 510 ASP A N 1
ATOM 3963 C CA . ASP A 1 510 ? -26.899 16.368 5.794 1.00 92.12 510 ASP A CA 1
ATOM 3964 C C . ASP A 1 510 ? -27.374 16.339 7.265 1.00 92.12 510 ASP A C 1
ATOM 3966 O O . ASP A 1 510 ? -26.663 16.726 8.200 1.00 92.12 510 ASP A O 1
ATOM 3970 N N . ALA A 1 511 ? -28.595 15.840 7.489 1.00 89.56 511 ALA A N 1
ATOM 3971 C CA . ALA A 1 511 ? -29.193 15.726 8.823 1.00 89.56 511 ALA A CA 1
ATOM 3972 C C . ALA A 1 511 ? -28.415 14.805 9.792 1.00 89.56 511 ALA A C 1
ATOM 3974 O O . ALA A 1 511 ? -28.625 14.880 11.005 1.00 89.56 511 ALA A O 1
ATOM 3975 N N . PHE A 1 512 ? -27.503 13.970 9.283 1.00 90.25 512 PHE A N 1
ATOM 3976 C CA . PHE A 1 512 ? -26.654 13.052 10.045 1.00 90.25 512 PHE A CA 1
ATOM 3977 C C . PHE A 1 512 ? -25.199 13.533 10.176 1.00 90.25 512 PHE A C 1
ATOM 3979 O O . PHE A 1 512 ? -24.401 12.904 10.871 1.00 90.25 512 PHE A O 1
ATOM 3986 N N . GLY A 1 513 ? -24.865 14.695 9.609 1.00 89.69 513 GLY A N 1
ATOM 3987 C CA . GLY A 1 513 ? -23.540 15.304 9.691 1.00 89.69 513 GLY A CA 1
ATOM 3988 C C . GLY A 1 513 ? -22.539 14.812 8.645 1.00 89.69 513 GLY A C 1
ATOM 3989 O O . GLY A 1 513 ? -21.346 15.066 8.805 1.00 89.69 513 GLY A O 1
ATOM 3990 N N . ASN A 1 514 ? -22.995 14.172 7.568 1.00 91.06 514 ASN A N 1
ATOM 3991 C CA . ASN A 1 514 ? -22.151 13.832 6.423 1.00 91.06 514 ASN A CA 1
ATOM 3992 C C . ASN A 1 514 ? -21.949 15.086 5.533 1.00 91.06 514 ASN A C 1
ATOM 3994 O O . ASN A 1 514 ? -22.943 15.749 5.222 1.00 91.06 514 ASN A O 1
ATOM 3998 N N . PRO A 1 515 ? -20.714 15.471 5.148 1.00 95.38 515 PRO A N 1
ATOM 3999 C CA . PRO A 1 515 ? -20.442 16.723 4.428 1.00 95.38 515 PRO A CA 1
ATOM 4000 C C . PRO A 1 515 ? -20.841 16.648 2.947 1.00 95.38 515 PRO A C 1
ATOM 4002 O O . PRO A 1 515 ? -20.194 15.959 2.163 1.00 95.38 515 PRO A O 1
ATOM 4005 N N . GLY A 1 516 ? -21.874 17.393 2.544 1.00 96.25 516 GLY A N 1
ATOM 4006 C CA . GLY A 1 516 ? -22.376 17.376 1.167 1.00 96.25 516 GLY A CA 1
ATOM 4007 C C . GLY A 1 516 ? -21.486 18.075 0.134 1.00 96.25 516 GLY A C 1
ATOM 4008 O O . GLY A 1 516 ? -21.574 17.751 -1.045 1.00 96.25 516 GLY A O 1
ATOM 4009 N N . THR A 1 517 ? -20.601 18.988 0.548 1.00 96.62 517 THR A N 1
ATOM 4010 C CA . THR A 1 517 ? -19.632 19.651 -0.343 1.00 96.62 517 THR A CA 1
ATOM 4011 C C . THR A 1 517 ? -18.280 19.803 0.349 1.00 96.62 517 THR A C 1
ATOM 4013 O O . THR A 1 517 ? -18.194 20.398 1.429 1.00 96.62 517 THR A O 1
ATOM 4016 N N . ILE A 1 518 ? -17.217 19.320 -0.300 1.00 96.12 518 ILE A N 1
ATOM 4017 C CA . ILE A 1 518 ? -15.821 19.452 0.139 1.00 96.12 518 ILE A CA 1
ATOM 4018 C C . ILE A 1 518 ? -15.040 20.276 -0.892 1.00 96.12 518 ILE A C 1
ATOM 4020 O O . ILE A 1 518 ? -14.918 19.871 -2.048 1.00 96.12 518 ILE A O 1
ATOM 4024 N N . THR A 1 519 ? -14.471 21.406 -0.470 1.00 94.38 519 THR A N 1
ATOM 4025 C CA . THR A 1 519 ? -13.712 22.333 -1.330 1.00 94.38 519 THR A CA 1
ATOM 4026 C C . THR A 1 519 ? -12.241 22.347 -0.924 1.00 94.38 519 THR A C 1
ATOM 4028 O O . THR A 1 519 ? -11.915 22.648 0.223 1.00 94.38 519 THR A O 1
ATOM 4031 N N . GLN A 1 520 ? -11.345 22.043 -1.863 1.00 93.19 520 GLN A N 1
ATOM 4032 C CA . GLN A 1 520 ? -9.908 21.861 -1.642 1.00 93.19 520 GLN A CA 1
ATOM 4033 C C . GLN A 1 520 ? -9.077 22.829 -2.493 1.00 93.19 520 GLN A C 1
ATOM 4035 O O . GLN A 1 520 ? -9.211 22.862 -3.720 1.00 93.19 520 GLN A O 1
ATOM 4040 N N . TYR A 1 521 ? -8.184 23.587 -1.851 1.00 89.00 521 TYR A N 1
ATOM 4041 C CA . TYR A 1 521 ? -7.309 24.557 -2.520 1.00 89.00 521 TYR A CA 1
ATOM 4042 C C . TYR A 1 521 ? -5.986 24.794 -1.769 1.00 89.00 521 TYR A C 1
ATOM 4044 O O . TYR A 1 521 ? -5.780 24.307 -0.655 1.00 89.00 521 TYR A O 1
ATOM 4052 N N . SER A 1 522 ? -5.078 25.551 -2.383 1.00 86.62 522 SER A N 1
ATOM 4053 C CA . SER A 1 522 ? -3.845 26.058 -1.767 1.00 86.62 522 SER A CA 1
ATOM 4054 C C . SER A 1 522 ? -3.746 27.573 -1.912 1.00 86.62 522 SER A C 1
ATOM 4056 O O . SER A 1 522 ? -4.310 28.151 -2.835 1.00 86.62 522 SER A O 1
ATOM 4058 N N . ILE A 1 523 ? -3.018 28.224 -1.003 1.00 70.06 523 ILE A N 1
ATOM 4059 C CA . ILE A 1 523 ? -2.836 29.688 -0.995 1.00 70.06 523 ILE A CA 1
ATOM 4060 C C . ILE A 1 523 ? -1.761 30.133 -2.009 1.00 70.06 523 ILE A C 1
ATOM 4062 O O . ILE A 1 523 ? -1.724 31.293 -2.413 1.00 70.06 523 ILE A O 1
ATOM 4066 N N . TYR A 1 524 ? -0.907 29.211 -2.463 1.00 66.50 524 TYR A N 1
ATOM 4067 C CA . TYR A 1 524 ? 0.002 29.452 -3.585 1.00 66.50 524 TYR A CA 1
ATOM 4068 C C . TYR A 1 524 ? -0.760 29.389 -4.924 1.00 66.50 524 TYR A C 1
ATOM 4070 O O . TYR A 1 524 ? -1.633 28.526 -5.053 1.00 66.50 524 TYR A O 1
ATOM 4078 N N . PRO A 1 525 ? -0.436 30.231 -5.929 1.00 54.59 525 PRO A N 1
ATOM 4079 C CA . PRO A 1 525 ? -1.013 30.139 -7.270 1.00 54.59 525 PRO A CA 1
ATOM 4080 C C . PRO A 1 525 ? -0.552 28.858 -7.980 1.00 54.59 525 PRO A C 1
ATOM 4082 O O . PRO A 1 525 ? 0.456 28.829 -8.687 1.00 54.59 525 PRO A O 1
ATOM 4085 N N . THR A 1 526 ? -1.302 27.782 -7.771 1.00 54.38 526 THR A N 1
ATOM 4086 C CA . THR A 1 526 ? -1.242 26.560 -8.571 1.00 54.38 526 THR A CA 1
ATOM 4087 C C . THR A 1 526 ? -1.908 26.788 -9.927 1.00 54.38 526 THR A C 1
ATOM 4089 O O . THR A 1 526 ? -2.823 27.600 -10.041 1.00 54.38 526 THR A O 1
ATOM 4092 N N . GLU A 1 527 ? -1.452 26.090 -10.970 1.00 56.28 527 GLU A N 1
ATOM 4093 C CA . GLU A 1 527 ? -1.895 26.357 -12.349 1.00 56.28 527 GLU A CA 1
ATOM 4094 C C . GLU A 1 527 ? -3.374 26.013 -12.595 1.00 56.28 527 GLU A C 1
ATOM 4096 O O . GLU A 1 527 ? -4.000 26.644 -13.445 1.00 56.28 527 GLU A O 1
ATOM 4101 N N . ASN A 1 528 ? -3.934 25.071 -11.827 1.00 61.81 528 ASN A N 1
ATOM 4102 C CA . ASN A 1 528 ? -5.364 24.768 -11.819 1.00 61.81 528 ASN A CA 1
ATOM 4103 C C . ASN A 1 528 ? -6.028 25.273 -10.526 1.00 61.81 528 ASN A C 1
ATOM 4105 O O . ASN A 1 528 ? -5.407 25.236 -9.453 1.00 61.81 528 ASN A O 1
ATOM 4109 N N . GLY A 1 529 ? -7.298 25.682 -10.625 1.00 71.75 529 GLY A N 1
ATOM 4110 C CA . GLY A 1 529 ? -8.093 26.189 -9.507 1.00 71.75 529 GLY A CA 1
ATOM 4111 C C . GLY A 1 529 ? -8.657 25.111 -8.574 1.00 71.75 529 GLY A C 1
ATOM 4112 O O . GLY A 1 529 ? -8.278 23.935 -8.622 1.00 71.75 529 GLY A O 1
ATOM 4113 N N . ASN A 1 530 ? -9.566 25.540 -7.693 1.00 86.25 530 ASN A N 1
ATOM 4114 C CA . ASN A 1 530 ? -10.124 24.730 -6.607 1.00 86.25 530 ASN A CA 1
ATOM 4115 C C . ASN A 1 530 ? -10.722 23.410 -7.118 1.00 86.25 530 ASN A C 1
ATOM 4117 O O . ASN A 1 530 ? -11.511 23.396 -8.065 1.00 86.25 530 ASN A O 1
ATOM 4121 N N . ARG A 1 531 ? -10.423 22.313 -6.415 1.00 91.06 531 ARG A N 1
ATOM 4122 C CA . ARG A 1 531 ? -11.137 21.043 -6.572 1.00 91.06 531 ARG A CA 1
ATOM 4123 C C . ARG A 1 531 ? -12.338 21.043 -5.633 1.00 91.06 531 ARG A C 1
ATOM 4125 O O . ARG A 1 531 ? -12.170 21.232 -4.429 1.00 91.06 531 ARG A O 1
ATOM 4132 N N . ILE A 1 532 ? -13.530 20.804 -6.166 1.00 94.50 532 ILE A N 1
ATOM 4133 C CA . ILE A 1 532 ? -14.763 20.674 -5.381 1.00 94.50 532 ILE A CA 1
ATOM 4134 C C . ILE A 1 532 ? -15.284 19.248 -5.552 1.00 94.50 532 ILE A C 1
ATOM 4136 O O . ILE A 1 532 ? -15.277 18.714 -6.660 1.00 94.50 532 ILE A O 1
ATOM 4140 N N . THR A 1 533 ? -15.694 18.614 -4.456 1.00 95.75 533 THR A N 1
ATOM 4141 C CA . THR A 1 533 ? -16.344 17.297 -4.457 1.00 95.75 533 THR A CA 1
ATOM 4142 C C . THR A 1 533 ? -17.701 17.415 -3.777 1.00 95.75 533 THR A C 1
ATOM 4144 O O . THR A 1 533 ? -17.766 17.623 -2.565 1.00 95.75 533 THR A O 1
ATOM 4147 N N . ASP A 1 534 ? -18.770 17.277 -4.554 1.00 96.94 534 ASP A N 1
ATOM 4148 C CA . ASP A 1 534 ? -20.152 17.292 -4.073 1.00 96.94 534 ASP A CA 1
ATOM 4149 C C . ASP A 1 534 ? -20.648 15.853 -3.897 1.00 96.94 534 ASP A C 1
ATOM 4151 O O . ASP A 1 534 ? -20.489 15.023 -4.797 1.00 96.94 534 ASP A O 1
ATOM 4155 N N . THR A 1 535 ? -21.217 15.544 -2.729 1.00 97.25 535 THR A N 1
ATOM 4156 C CA . THR A 1 535 ? -21.607 14.186 -2.323 1.00 97.25 535 THR A CA 1
ATOM 4157 C C . THR A 1 535 ? -23.031 14.151 -1.761 1.00 97.25 535 THR A C 1
ATOM 4159 O O . THR A 1 535 ? -23.341 14.879 -0.821 1.00 97.25 535 THR A O 1
ATOM 4162 N N . SER A 1 536 ? -23.899 13.283 -2.290 1.00 96.75 536 SER A N 1
ATOM 4163 C CA . SER A 1 536 ? -25.184 12.942 -1.655 1.00 96.75 536 SER A CA 1
ATOM 4164 C C . SER A 1 536 ? -25.072 11.635 -0.868 1.00 96.75 536 SER A C 1
ATOM 4166 O O . SER A 1 536 ? -24.258 10.765 -1.186 1.00 96.75 536 SER A O 1
ATOM 4168 N N . TYR A 1 537 ? -25.896 11.488 0.171 1.00 94.75 537 TYR A N 1
ATOM 4169 C CA . TYR A 1 537 ? -25.862 10.339 1.074 1.00 94.75 537 TYR A CA 1
ATOM 4170 C C . TYR A 1 537 ? -27.247 9.700 1.217 1.00 94.75 537 TYR A C 1
ATOM 4172 O O . TYR A 1 537 ? -28.207 10.346 1.644 1.00 94.75 537 TYR A O 1
ATOM 4180 N N . GLN A 1 538 ? -27.337 8.405 0.910 1.00 94.31 538 GLN A N 1
ATOM 4181 C CA . GLN A 1 538 ? -28.508 7.584 1.195 1.00 94.31 538 GLN A CA 1
ATOM 4182 C C . GLN A 1 538 ? -28.496 7.225 2.689 1.00 94.31 538 GLN A C 1
ATOM 4184 O O . GLN A 1 538 ? -27.622 6.501 3.166 1.00 94.31 538 GLN A O 1
ATOM 4189 N N . ASN A 1 539 ? -29.482 7.731 3.431 1.00 92.38 539 ASN A N 1
ATOM 4190 C CA . ASN A 1 539 ? -29.683 7.433 4.849 1.00 92.38 539 ASN A CA 1
ATOM 4191 C C . ASN A 1 539 ? -30.987 6.635 5.018 1.00 92.38 539 ASN A C 1
ATOM 4193 O O . ASN A 1 539 ? -32.068 7.145 4.723 1.00 92.38 539 ASN A O 1
ATOM 4197 N N . ASN A 1 540 ? -30.901 5.391 5.492 1.00 92.00 540 ASN A N 1
ATOM 4198 C CA . ASN A 1 540 ? -32.056 4.544 5.802 1.00 92.00 540 ASN A CA 1
ATOM 4199 C C . ASN A 1 540 ? -32.257 4.494 7.322 1.00 92.00 540 ASN A C 1
ATOM 4201 O O . ASN A 1 540 ? -31.572 3.747 8.016 1.00 92.00 540 ASN A O 1
ATOM 4205 N N . THR A 1 541 ? -33.227 5.250 7.838 1.00 90.25 541 THR A N 1
ATOM 4206 C CA . THR A 1 541 ? -33.542 5.314 9.277 1.00 90.25 541 THR A CA 1
ATOM 4207 C C . THR A 1 541 ? -34.334 4.115 9.808 1.00 90.25 541 THR A C 1
ATOM 4209 O O . THR A 1 541 ? -34.417 3.944 11.023 1.00 90.25 541 THR A O 1
ATOM 4212 N N . VAL A 1 542 ? -34.884 3.256 8.940 1.00 88.50 542 VAL A N 1
ATOM 4213 C CA . VAL A 1 542 ? -35.598 2.035 9.358 1.00 88.50 542 VAL A CA 1
ATOM 4214 C C . VAL A 1 542 ? -34.591 0.966 9.778 1.00 88.50 542 VAL A C 1
ATOM 4216 O O . VAL A 1 542 ? -34.618 0.507 10.919 1.00 88.50 542 VAL A O 1
ATOM 4219 N N . ASN A 1 543 ? -33.648 0.646 8.885 1.00 89.50 543 ASN A N 1
ATOM 4220 C CA . ASN A 1 543 ? -32.599 -0.357 9.121 1.00 89.50 543 ASN A CA 1
ATOM 4221 C C . ASN A 1 543 ? -31.278 0.256 9.638 1.00 89.50 543 ASN A C 1
ATOM 4223 O O . ASN A 1 543 ? -30.290 -0.447 9.801 1.00 89.50 543 ASN A O 1
ATOM 4227 N N . TRP A 1 544 ? -31.276 1.566 9.900 1.00 92.88 544 TRP A N 1
ATOM 4228 C CA . TRP A 1 544 ? -30.180 2.366 10.460 1.00 92.88 544 TRP A CA 1
ATOM 4229 C C . TRP A 1 544 ? -28.837 2.323 9.705 1.00 92.88 544 TRP A C 1
ATOM 4231 O O . TRP A 1 544 ? -27.761 2.262 10.298 1.00 92.88 544 TRP A O 1
ATOM 4241 N N . PHE A 1 545 ? -28.902 2.431 8.376 1.00 93.50 545 PHE A N 1
ATOM 4242 C CA . PHE A 1 545 ? -27.725 2.706 7.549 1.00 93.50 545 PHE A CA 1
ATOM 4243 C C . PHE A 1 545 ? -27.568 4.210 7.354 1.00 93.50 545 PHE A C 1
ATOM 4245 O O . PHE A 1 545 ? -28.413 4.838 6.713 1.00 93.50 545 PHE A O 1
ATOM 4252 N N . ILE A 1 546 ? -26.486 4.777 7.882 1.00 92.25 546 ILE A N 1
ATOM 4253 C CA . ILE A 1 546 ? -26.222 6.219 7.859 1.00 92.25 546 ILE A CA 1
ATOM 4254 C C . ILE A 1 546 ? -24.948 6.496 7.046 1.00 92.25 546 ILE A C 1
ATOM 4256 O O . ILE A 1 546 ? -23.952 5.784 7.182 1.00 92.25 546 ILE A O 1
ATOM 4260 N N . GLY A 1 547 ? -24.976 7.529 6.199 1.00 92.31 547 GLY A N 1
ATOM 4261 C CA . GLY A 1 547 ? -23.806 8.001 5.451 1.00 92.31 547 GLY A CA 1
ATOM 4262 C C . GLY A 1 547 ? -23.356 7.121 4.276 1.00 92.31 547 GLY A C 1
ATOM 4263 O O . GLY A 1 547 ? -22.166 7.102 3.964 1.00 92.31 547 GLY A O 1
ATOM 4264 N N . LEU A 1 548 ? -24.260 6.402 3.596 1.00 94.19 548 LEU A N 1
ATOM 4265 C CA . LEU A 1 548 ? -23.918 5.646 2.378 1.00 94.19 548 LEU A CA 1
ATOM 4266 C C . LEU A 1 548 ? -23.777 6.603 1.167 1.00 94.19 548 LEU A C 1
ATOM 4268 O O . LEU A 1 548 ? -24.780 7.214 0.799 1.00 94.19 548 LEU A O 1
ATOM 4272 N N . PRO A 1 549 ? -22.596 6.771 0.528 1.00 95.19 549 PRO A N 1
ATOM 4273 C CA . PRO A 1 549 ? -22.404 7.799 -0.507 1.00 95.19 549 PRO A CA 1
ATOM 4274 C C . PRO A 1 549 ? -23.081 7.433 -1.839 1.00 95.19 549 PRO A C 1
ATOM 4276 O O . PRO A 1 549 ? -22.577 6.602 -2.600 1.00 95.19 549 PRO A O 1
ATOM 4279 N N . GLU A 1 550 ? -24.213 8.075 -2.119 1.00 95.44 550 GLU A N 1
ATOM 4280 C CA . GLU A 1 550 ? -25.099 7.821 -3.261 1.00 95.44 550 GLU A CA 1
ATOM 4281 C C . GLU A 1 550 ? -24.544 8.442 -4.552 1.00 95.44 550 GLU A C 1
ATOM 4283 O O . GLU A 1 550 ? -24.293 7.724 -5.513 1.00 95.44 550 GLU A O 1
ATOM 4288 N N . ILE A 1 551 ? -24.285 9.749 -4.583 1.00 96.44 551 ILE A N 1
ATOM 4289 C CA . ILE A 1 551 ? -23.620 10.433 -5.704 1.00 96.44 551 ILE A CA 1
ATOM 4290 C C . ILE A 1 551 ? -22.343 11.076 -5.176 1.00 96.44 551 ILE A C 1
ATOM 4292 O O . ILE A 1 551 ? -22.359 11.651 -4.096 1.00 96.44 551 ILE A O 1
ATOM 4296 N N . ALA A 1 552 ? -21.251 11.009 -5.935 1.00 95.50 552 ALA A N 1
ATOM 4297 C CA . ALA A 1 552 ? -20.029 11.774 -5.702 1.00 95.50 552 ALA A CA 1
ATOM 4298 C C . ALA A 1 552 ? -19.532 12.361 -7.034 1.00 95.50 552 ALA A C 1
ATOM 4300 O O . ALA A 1 552 ? -19.068 11.621 -7.907 1.00 95.50 552 ALA A O 1
ATOM 4301 N N . ALA A 1 553 ? -19.637 13.679 -7.199 1.00 95.75 553 ALA A N 1
ATOM 4302 C CA . ALA A 1 553 ? -19.204 14.407 -8.391 1.00 95.75 553 ALA A CA 1
ATOM 4303 C C . ALA A 1 553 ? -17.997 15.295 -8.066 1.00 95.75 553 ALA A C 1
ATOM 4305 O O . ALA A 1 553 ? -18.019 16.022 -7.074 1.00 95.75 553 ALA A O 1
ATOM 4306 N N . VAL A 1 554 ? -16.954 15.260 -8.900 1.00 95.06 554 VAL A N 1
ATOM 4307 C CA . VAL A 1 554 ? -15.801 16.168 -8.769 1.00 95.06 554 VAL A CA 1
ATOM 4308 C C . VAL A 1 554 ? -15.860 17.218 -9.869 1.00 95.06 554 VAL A C 1
ATOM 4310 O O . VAL A 1 554 ? -15.969 16.894 -11.056 1.00 95.06 554 VAL A O 1
ATOM 4313 N N . SER A 1 555 ? -15.750 18.482 -9.470 1.00 92.00 555 SER A N 1
ATOM 4314 C CA . SER A 1 555 ? -15.678 19.626 -10.370 1.00 92.00 555 SER A CA 1
ATOM 4315 C C . SER A 1 555 ? -14.409 20.455 -10.170 1.00 92.00 555 SER A C 1
ATOM 4317 O O . SER A 1 555 ? -13.763 20.428 -9.116 1.00 92.00 555 SER A O 1
ATOM 4319 N N . GLN A 1 556 ? -14.045 21.175 -11.228 1.00 86.56 556 GLN A N 1
ATOM 4320 C CA . GLN A 1 556 ? -12.928 22.109 -11.289 1.00 86.56 556 GLN A CA 1
ATOM 4321 C C . GLN A 1 556 ? -13.369 23.337 -12.079 1.00 86.56 556 GLN A C 1
ATOM 4323 O O . GLN A 1 556 ? -13.972 23.202 -13.143 1.00 86.56 556 GLN A O 1
ATOM 4328 N N . ASP A 1 557 ? -13.134 24.526 -11.524 1.00 81.75 557 ASP A N 1
ATOM 4329 C CA . ASP A 1 557 ? -13.465 25.821 -12.142 1.00 81.75 557 ASP A CA 1
ATOM 4330 C C . ASP A 1 557 ? -14.923 25.924 -12.662 1.00 81.75 557 ASP A C 1
ATOM 4332 O O . ASP A 1 557 ? -15.231 26.623 -13.627 1.00 81.75 557 ASP A O 1
ATOM 4336 N N . GLY A 1 558 ? -15.846 25.221 -11.988 1.00 82.44 558 GLY A N 1
ATOM 4337 C CA . GLY A 1 558 ? -17.280 25.164 -12.299 1.00 82.44 558 GLY A CA 1
ATOM 4338 C C . GLY A 1 558 ? -17.709 24.062 -13.280 1.00 82.44 558 GLY A C 1
ATOM 4339 O O . GLY A 1 558 ? -18.909 23.873 -13.478 1.00 82.44 558 GLY A O 1
ATOM 4340 N N . ALA A 1 559 ? -16.776 23.311 -13.870 1.00 87.88 559 ALA A N 1
ATOM 4341 C CA . ALA A 1 559 ? -17.067 22.175 -14.744 1.00 87.88 559 ALA A CA 1
ATOM 4342 C C . ALA A 1 559 ? -16.975 20.845 -13.978 1.00 87.88 559 ALA A C 1
ATOM 4344 O O . ALA A 1 559 ? -15.958 20.557 -13.348 1.00 87.88 559 ALA A O 1
ATOM 4345 N N . VAL A 1 560 ? -18.015 20.007 -14.051 1.00 92.31 560 VAL A N 1
ATOM 4346 C CA . VAL A 1 560 ? -17.960 18.622 -13.548 1.00 92.31 560 VAL A CA 1
ATOM 4347 C C . VAL A 1 560 ? -17.077 17.800 -14.484 1.00 92.31 560 VAL A C 1
ATOM 4349 O O . VAL A 1 560 ? -17.382 17.677 -15.669 1.00 92.31 560 VAL A O 1
ATOM 4352 N N . ILE A 1 561 ? -15.994 17.238 -13.947 1.00 92.88 561 ILE A N 1
ATOM 4353 C CA . ILE A 1 561 ? -15.047 16.403 -14.702 1.00 92.88 561 ILE A CA 1
ATOM 4354 C C . ILE A 1 561 ? -15.538 14.951 -14.750 1.00 92.88 561 ILE A C 1
ATOM 4356 O O . ILE A 1 561 ? -15.348 14.253 -15.741 1.00 92.88 561 ILE A O 1
ATOM 4360 N N . GLY A 1 562 ? -16.213 14.499 -13.692 1.00 94.31 562 GLY A N 1
ATOM 4361 C CA . GLY A 1 562 ? -16.735 13.144 -13.588 1.00 94.31 562 GLY A CA 1
ATOM 4362 C C . GLY A 1 562 ? -17.624 12.954 -12.365 1.00 94.31 562 GLY A C 1
ATOM 4363 O O . GLY A 1 562 ? -17.595 13.742 -11.417 1.00 94.31 562 GLY A O 1
ATOM 4364 N N . THR A 1 563 ? -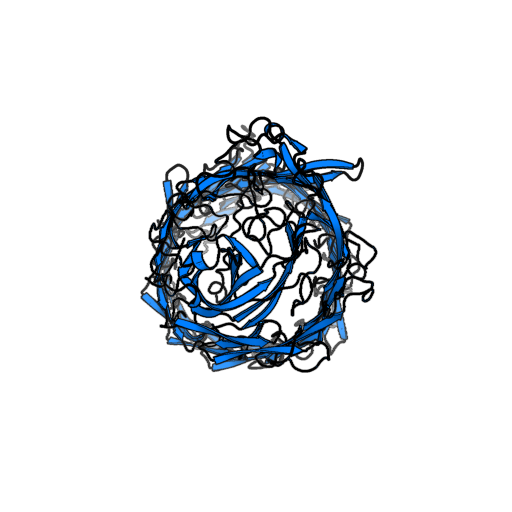18.407 11.878 -12.408 1.00 96.19 563 THR A N 1
ATOM 4365 C CA . THR A 1 563 ? -19.353 11.486 -11.362 1.00 96.19 563 THR A CA 1
ATOM 4366 C C . THR A 1 563 ? -19.275 9.982 -11.134 1.00 96.19 563 THR A C 1
ATOM 4368 O O . THR A 1 563 ? -19.152 9.207 -12.084 1.00 96.19 563 THR A O 1
ATOM 4371 N N . VAL A 1 564 ? -19.386 9.571 -9.874 1.00 96.94 564 VAL A N 1
ATOM 4372 C CA . VAL A 1 564 ? -19.673 8.191 -9.474 1.00 96.94 564 VAL A CA 1
ATOM 4373 C C . VAL A 1 564 ? -21.042 8.182 -8.803 1.00 96.94 564 VAL A C 1
ATOM 4375 O O . VAL A 1 564 ? -21.310 9.042 -7.965 1.00 96.94 564 VAL A O 1
ATOM 4378 N N . SER A 1 565 ? -21.911 7.244 -9.167 1.00 97.25 565 SER A N 1
ATOM 4379 C CA . SER A 1 565 ? -23.235 7.084 -8.558 1.00 97.25 565 SER A CA 1
ATOM 4380 C C . SER A 1 565 ? -23.470 5.647 -8.101 1.00 97.25 565 SER A C 1
ATOM 4382 O O . SER A 1 565 ? -22.913 4.703 -8.663 1.00 97.25 565 SER A O 1
ATOM 4384 N N . ARG A 1 566 ? -24.248 5.477 -7.035 1.00 98.00 566 ARG A N 1
ATOM 4385 C CA . ARG A 1 566 ? -24.452 4.217 -6.325 1.00 98.00 566 ARG A CA 1
ATOM 4386 C C . ARG A 1 566 ? -25.896 4.081 -5.895 1.00 98.00 566 ARG A C 1
ATOM 4388 O O . ARG A 1 566 ? -26.493 5.032 -5.404 1.00 98.00 566 ARG A O 1
ATOM 4395 N N . THR A 1 567 ? -26.422 2.869 -6.003 1.00 97.19 567 THR A N 1
ATOM 4396 C CA . THR A 1 567 ? -27.730 2.515 -5.441 1.00 97.19 567 THR A CA 1
ATOM 4397 C C . THR A 1 567 ? -27.539 1.441 -4.385 1.00 97.19 567 THR A C 1
ATOM 4399 O O . THR A 1 567 ? -27.002 0.374 -4.702 1.00 97.19 567 THR A O 1
ATOM 4402 N N . TYR A 1 568 ? -27.998 1.683 -3.159 1.00 94.88 568 TYR A N 1
ATOM 4403 C CA . TYR A 1 568 ? -27.973 0.685 -2.092 1.00 94.88 568 TYR A CA 1
ATOM 4404 C C . TYR A 1 568 ? -29.364 0.083 -1.889 1.00 94.88 568 TYR A C 1
ATOM 4406 O O . TYR A 1 568 ? -30.371 0.796 -1.941 1.00 94.88 568 TYR A O 1
ATOM 4414 N N . ASN A 1 569 ? -29.424 -1.228 -1.651 1.00 91.06 569 ASN A N 1
ATOM 4415 C CA . ASN A 1 569 ? -30.674 -1.902 -1.310 1.00 91.06 569 ASN A CA 1
ATOM 4416 C C . ASN A 1 569 ? -31.145 -1.527 0.113 1.00 91.06 569 ASN A C 1
ATOM 4418 O O . ASN A 1 569 ? -30.443 -0.849 0.866 1.00 91.06 569 ASN A O 1
ATOM 4422 N N . GLU A 1 570 ? -32.333 -1.985 0.514 1.00 89.50 570 GLU A N 1
ATOM 4423 C CA . GLU A 1 570 ? -32.885 -1.703 1.853 1.00 89.50 570 GLU A CA 1
ATOM 4424 C C . GLU A 1 570 ? -31.972 -2.192 2.996 1.00 89.50 570 GLU A C 1
ATOM 4426 O O . GLU A 1 570 ? -32.001 -1.635 4.093 1.00 89.50 570 GLU A O 1
ATOM 4431 N N . MET A 1 571 ? -31.126 -3.189 2.726 1.00 88.50 571 MET A N 1
ATOM 4432 C CA . MET A 1 571 ? -30.143 -3.777 3.642 1.00 88.50 571 MET A CA 1
ATOM 4433 C C . MET A 1 571 ? -28.749 -3.130 3.503 1.00 88.50 571 MET A C 1
ATOM 4435 O O . MET A 1 571 ? -27.749 -3.753 3.849 1.00 88.50 571 MET A O 1
ATOM 4439 N N . GLY A 1 572 ? -28.657 -1.916 2.947 1.00 89.62 572 GLY A N 1
ATOM 4440 C CA . GLY A 1 572 ? -27.429 -1.114 2.892 1.00 89.62 572 GLY A CA 1
ATOM 4441 C C . GLY A 1 572 ? -26.300 -1.676 2.021 1.00 89.62 572 GLY A C 1
ATOM 4442 O O . GLY A 1 572 ? -25.196 -1.128 2.025 1.00 89.62 572 GLY A O 1
ATOM 4443 N N . ARG A 1 573 ? -26.542 -2.748 1.255 1.00 91.38 573 ARG A N 1
ATOM 4444 C CA . ARG A 1 573 ? -25.566 -3.319 0.316 1.00 91.38 573 ARG A CA 1
ATOM 4445 C C . ARG A 1 573 ? -25.632 -2.593 -1.023 1.00 91.38 573 ARG A C 1
ATOM 4447 O O . ARG A 1 573 ? -26.711 -2.285 -1.525 1.00 91.38 573 ARG A O 1
ATOM 4454 N N . LEU A 1 574 ? -24.460 -2.342 -1.601 1.00 95.75 574 LEU A N 1
ATOM 4455 C CA . LEU A 1 574 ? -24.280 -1.689 -2.895 1.00 95.75 574 LEU A CA 1
ATOM 4456 C C . LEU A 1 574 ? -24.835 -2.579 -4.013 1.00 95.75 574 LEU A C 1
ATOM 4458 O O . LEU A 1 574 ? -24.206 -3.565 -4.356 1.00 95.75 574 LEU A O 1
ATOM 4462 N N . GLN A 1 575 ? -25.988 -2.248 -4.589 1.00 96.94 575 GLN A N 1
ATOM 4463 C CA . GLN A 1 575 ? -26.608 -3.028 -5.670 1.00 96.94 575 GLN A CA 1
ATOM 4464 C C . GLN A 1 575 ? -26.028 -2.676 -7.053 1.00 96.94 575 GLN A C 1
ATOM 4466 O O . GLN A 1 575 ? -25.997 -3.510 -7.956 1.00 96.94 575 GLN A O 1
ATOM 4471 N N . SER A 1 576 ? -25.563 -1.436 -7.220 1.00 97.81 576 SER A N 1
ATOM 4472 C CA . SER A 1 576 ? -24.935 -0.932 -8.443 1.00 97.81 576 SER A CA 1
ATOM 4473 C C . SER A 1 576 ? -23.969 0.195 -8.096 1.00 97.81 576 SER A C 1
ATOM 4475 O O . SER A 1 576 ? -24.340 1.079 -7.323 1.00 97.81 576 SER A O 1
ATOM 4477 N N . GLU A 1 577 ? -22.785 0.213 -8.711 1.00 98.25 577 GLU A N 1
ATOM 4478 C CA . GLU A 1 577 ? -21.963 1.422 -8.859 1.00 98.25 577 GLU A CA 1
ATOM 4479 C C . GLU A 1 577 ? -21.835 1.740 -10.351 1.00 98.25 577 GLU A C 1
ATOM 4481 O O . GLU A 1 577 ? -21.386 0.904 -11.132 1.00 98.25 577 GLU A O 1
ATOM 4486 N N . ASP A 1 578 ? -22.211 2.952 -10.745 1.00 97.75 578 ASP A N 1
ATOM 4487 C CA . ASP A 1 578 ? -21.802 3.534 -12.017 1.00 97.75 578 ASP A CA 1
ATOM 4488 C C . ASP A 1 578 ? -20.634 4.492 -11.785 1.00 97.75 578 ASP A C 1
ATOM 4490 O O . ASP A 1 578 ? -20.759 5.487 -11.066 1.00 97.75 578 ASP A O 1
ATOM 4494 N N . ARG A 1 579 ? -19.488 4.177 -12.387 1.00 96.62 579 ARG A N 1
ATOM 4495 C CA . ARG A 1 579 ? -18.261 4.967 -12.295 1.00 96.62 579 ARG A CA 1
ATOM 4496 C C . ARG A 1 579 ? -17.981 5.582 -13.659 1.00 96.62 579 ARG A C 1
ATOM 4498 O O . ARG A 1 579 ? -17.555 4.889 -14.578 1.00 96.62 579 ARG A O 1
ATOM 4505 N N . PHE A 1 580 ? -18.246 6.882 -13.790 1.00 95.31 580 PHE A N 1
ATOM 4506 C CA . PHE A 1 580 ? -18.085 7.636 -15.037 1.00 95.31 580 PHE A CA 1
ATOM 4507 C C . PHE A 1 580 ? -18.877 7.043 -16.226 1.00 95.31 580 PHE A C 1
ATOM 4509 O O . PHE A 1 580 ? -18.389 7.007 -17.350 1.00 95.31 580 PHE A O 1
ATOM 4516 N N . GLY A 1 581 ? -20.096 6.538 -16.022 1.00 93.38 581 GLY A N 1
ATOM 4517 C CA . GLY A 1 581 ? -20.882 5.901 -17.087 1.00 93.38 581 GLY A CA 1
ATOM 4518 C C . GLY A 1 581 ? -20.432 4.480 -17.445 1.00 93.38 581 GLY A C 1
ATOM 4519 O O . GLY A 1 581 ? -20.728 4.021 -18.556 1.00 93.38 581 GLY A O 1
ATOM 4520 N N . VAL A 1 582 ? -19.685 3.816 -16.554 1.00 97.31 582 VAL A N 1
ATOM 4521 C CA . VAL A 1 582 ? -19.407 2.373 -16.568 1.00 97.31 582 VAL A CA 1
ATOM 4522 C C . VAL A 1 582 ? -20.103 1.738 -15.364 1.00 97.31 582 VAL A C 1
ATOM 4524 O O . VAL A 1 582 ? -19.662 1.897 -14.225 1.00 97.31 582 VAL A O 1
ATOM 4527 N N . THR A 1 583 ? -21.195 1.016 -15.612 1.00 97.94 583 THR A N 1
ATOM 4528 C CA . THR A 1 583 ? -22.037 0.431 -14.560 1.00 97.94 583 THR A CA 1
ATOM 4529 C C . THR A 1 583 ? -21.605 -0.994 -14.209 1.00 97.94 583 THR A C 1
ATOM 4531 O O . THR A 1 583 ? -21.503 -1.842 -15.090 1.00 97.94 583 THR A O 1
ATOM 4534 N N . THR A 1 584 ? -21.396 -1.274 -12.922 1.00 98.31 584 THR A N 1
ATOM 4535 C CA . THR A 1 584 ? -21.176 -2.622 -12.370 1.00 98.31 584 THR A CA 1
ATOM 4536 C C . THR A 1 584 ? -22.309 -2.959 -11.405 1.00 98.31 584 THR A C 1
ATOM 4538 O O . THR A 1 584 ? -22.612 -2.164 -10.512 1.00 98.31 584 THR A O 1
ATOM 4541 N N . LEU A 1 585 ? -22.930 -4.128 -11.576 1.00 98.56 585 LEU A N 1
ATOM 4542 C CA . LEU A 1 585 ? -24.018 -4.610 -10.717 1.00 98.56 585 LEU A CA 1
ATOM 4543 C C . LEU A 1 585 ? -23.506 -5.655 -9.723 1.00 98.56 585 LEU A C 1
ATOM 4545 O O . LEU A 1 585 ? -22.587 -6.413 -10.036 1.00 98.56 585 LEU A O 1
ATOM 4549 N N . TYR A 1 586 ? -24.141 -5.728 -8.554 1.00 98.38 586 TYR A N 1
ATOM 4550 C CA . TYR A 1 586 ? -23.797 -6.675 -7.494 1.00 98.38 586 TYR A CA 1
ATOM 4551 C C . TYR A 1 586 ? -25.059 -7.341 -6.935 1.00 98.38 586 TYR A C 1
ATOM 4553 O O . TYR A 1 586 ? -26.038 -6.664 -6.606 1.00 98.38 586 TYR A O 1
ATOM 4561 N N . ALA A 1 587 ? -25.017 -8.662 -6.764 1.00 97.38 587 ALA A N 1
ATOM 4562 C CA . ALA A 1 587 ? -26.037 -9.424 -6.046 1.00 97.38 587 ALA A CA 1
ATOM 4563 C C . ALA A 1 587 ? -25.429 -10.119 -4.824 1.00 97.38 587 ALA A C 1
ATOM 4565 O O . ALA A 1 587 ? -24.248 -10.468 -4.815 1.00 97.38 587 ALA A O 1
ATOM 4566 N N . TYR A 1 588 ? -26.246 -10.349 -3.797 1.00 95.50 588 TYR A N 1
ATOM 4567 C CA . TYR A 1 588 ? -25.825 -10.897 -2.506 1.00 95.50 588 TYR A CA 1
ATOM 4568 C C . TYR A 1 588 ? -26.666 -12.117 -2.128 1.00 95.50 588 TYR A C 1
ATOM 4570 O O . TYR A 1 588 ? -27.825 -12.245 -2.525 1.00 95.50 588 TYR A O 1
ATOM 4578 N N . THR A 1 589 ? -26.081 -13.014 -1.339 1.00 93.25 589 THR A N 1
ATOM 4579 C CA . THR A 1 589 ? -26.798 -14.119 -0.700 1.00 93.25 589 THR A CA 1
ATOM 4580 C C . THR A 1 589 ? -27.732 -13.582 0.397 1.00 93.25 589 THR A C 1
ATOM 4582 O O . THR A 1 589 ? -27.510 -12.479 0.905 1.00 93.25 589 THR A O 1
ATOM 4585 N N . PRO A 1 590 ? -28.732 -14.363 0.853 1.00 90.25 590 PRO A N 1
ATOM 4586 C CA . PRO A 1 590 ? -29.577 -13.971 1.984 1.00 90.25 590 PRO A CA 1
ATOM 4587 C C . PRO A 1 590 ? -28.817 -13.694 3.292 1.00 90.25 590 PRO A C 1
ATOM 4589 O O . PRO A 1 590 ? -29.357 -13.010 4.150 1.00 90.25 590 PRO A O 1
ATOM 4592 N N . LEU A 1 591 ? -27.581 -14.196 3.439 1.00 88.44 591 LEU A N 1
ATOM 4593 C CA . LEU A 1 591 ? -26.719 -13.974 4.609 1.00 88.44 591 LEU A CA 1
ATOM 4594 C C . LEU A 1 591 ? -25.786 -12.757 4.453 1.00 88.44 591 LEU A C 1
ATOM 4596 O O . LEU A 1 591 ? -24.931 -12.532 5.304 1.00 88.44 591 LEU A O 1
ATOM 4600 N N . GLY A 1 592 ? -25.913 -11.980 3.371 1.00 90.56 592 GLY A N 1
ATOM 4601 C CA . GLY A 1 592 ? -25.141 -10.754 3.136 1.00 90.56 592 GLY A CA 1
ATOM 4602 C C . GLY A 1 592 ? -23.789 -10.941 2.439 1.00 90.56 592 GLY A C 1
ATOM 4603 O O . GLY A 1 592 ? -23.192 -9.948 2.024 1.00 90.56 592 GLY A O 1
ATOM 4604 N N . ASP A 1 593 ? -23.313 -12.177 2.258 1.00 93.62 593 ASP A N 1
ATOM 4605 C CA . ASP A 1 593 ? -22.147 -12.468 1.409 1.00 93.62 593 ASP A CA 1
ATOM 4606 C C . ASP A 1 593 ? -22.422 -12.096 -0.058 1.00 93.62 593 ASP A C 1
ATOM 4608 O O . ASP A 1 593 ? -23.557 -12.205 -0.523 1.00 93.62 593 ASP A O 1
ATOM 4612 N N . LEU A 1 594 ? -21.398 -11.691 -0.813 1.00 96.00 594 LEU A N 1
ATOM 4613 C CA . LEU A 1 594 ? -21.524 -11.423 -2.251 1.00 96.00 594 LEU A CA 1
ATOM 4614 C C . LEU A 1 594 ? -21.831 -12.724 -3.015 1.00 96.00 594 LEU A C 1
ATOM 4616 O O . LEU A 1 594 ? -21.208 -13.748 -2.759 1.00 96.00 594 LEU A O 1
ATOM 4620 N N . ALA A 1 595 ? -22.770 -12.679 -3.958 1.00 97.12 595 ALA A N 1
ATOM 4621 C CA . ALA A 1 595 ? -23.169 -13.818 -4.785 1.00 97.12 595 ALA A CA 1
ATOM 4622 C C . ALA A 1 595 ? -22.772 -13.641 -6.258 1.00 97.12 595 ALA A C 1
ATOM 4624 O O . ALA A 1 595 ? -22.304 -14.587 -6.882 1.00 97.12 595 ALA A O 1
ATOM 4625 N N . GLU A 1 596 ? -22.912 -12.436 -6.814 1.00 98.25 596 GLU A N 1
ATOM 4626 C CA . GLU A 1 596 ? -22.621 -12.164 -8.226 1.00 98.25 596 GLU A CA 1
ATOM 4627 C C . GLU A 1 596 ? -22.084 -10.741 -8.416 1.00 98.25 596 GLU A C 1
ATOM 4629 O O . GLU A 1 596 ? -22.490 -9.815 -7.710 1.00 98.25 596 GLU A O 1
ATOM 4634 N N . VAL A 1 597 ? -21.184 -10.575 -9.387 1.00 98.56 597 VAL A N 1
ATOM 4635 C CA . VAL A 1 597 ? -20.778 -9.281 -9.952 1.00 98.56 597 VAL A CA 1
ATOM 4636 C C . VAL A 1 597 ? -21.002 -9.328 -11.457 1.00 98.56 597 VAL A C 1
ATOM 4638 O O . VAL A 1 597 ? -20.486 -10.238 -12.106 1.00 98.56 597 VAL A O 1
ATOM 4641 N N . THR A 1 598 ? -21.705 -8.344 -12.012 1.00 98.44 598 THR A N 1
ATOM 4642 C CA . THR A 1 598 ? -21.951 -8.223 -13.458 1.00 98.44 598 THR A CA 1
ATOM 4643 C C . THR A 1 598 ? -21.227 -7.002 -14.013 1.00 98.44 598 THR A C 1
ATOM 4645 O O . THR A 1 598 ? -21.432 -5.890 -13.521 1.00 98.44 598 THR A O 1
ATOM 4648 N N . ASP A 1 599 ? -20.395 -7.204 -15.038 1.00 97.12 599 ASP A N 1
ATOM 4649 C CA . ASP A 1 599 ? -19.692 -6.124 -15.737 1.00 97.12 599 ASP A CA 1
ATOM 4650 C C . ASP A 1 599 ? -20.635 -5.308 -16.649 1.00 97.12 599 ASP A C 1
ATOM 4652 O O . ASP A 1 599 ? -21.760 -5.712 -16.954 1.00 97.12 599 ASP A O 1
ATOM 4656 N N . ALA A 1 600 ? -20.162 -4.159 -17.142 1.00 96.62 600 ALA A N 1
ATOM 4657 C CA . ALA A 1 600 ? -20.952 -3.278 -18.006 1.00 96.62 600 ALA A CA 1
ATOM 4658 C C . ALA A 1 600 ? -21.258 -3.850 -19.414 1.00 96.62 600 ALA A C 1
ATOM 4660 O O . ALA A 1 600 ? -21.974 -3.212 -20.188 1.00 96.62 600 ALA A O 1
ATOM 4661 N N . ARG A 1 601 ? -20.723 -5.029 -19.772 1.00 95.69 601 ARG A N 1
ATOM 4662 C CA . ARG A 1 601 ? -21.076 -5.792 -20.988 1.00 95.69 601 ARG A CA 1
ATOM 4663 C C . ARG A 1 601 ? -22.128 -6.876 -20.703 1.00 95.69 601 ARG A C 1
ATOM 4665 O O . ARG A 1 601 ? -22.653 -7.456 -21.650 1.00 95.69 601 ARG A O 1
ATOM 4672 N N . GLY A 1 602 ? -22.457 -7.129 -19.433 1.00 96.56 602 GLY A N 1
ATOM 4673 C CA . GLY A 1 602 ? -23.404 -8.155 -18.995 1.00 96.56 602 GLY A CA 1
ATOM 4674 C C . GLY A 1 602 ? -22.767 -9.496 -18.615 1.00 96.56 602 GLY A C 1
ATOM 4675 O O . GLY A 1 602 ? -23.499 -10.469 -18.437 1.00 96.56 602 GLY A O 1
ATOM 4676 N N . TYR A 1 603 ? -21.439 -9.578 -18.492 1.00 97.69 603 TYR A N 1
ATOM 4677 C CA . TYR A 1 603 ? -20.750 -10.808 -18.095 1.00 97.69 603 TYR A CA 1
ATOM 4678 C C . TYR A 1 603 ? -20.644 -10.933 -16.575 1.00 97.69 603 TYR A C 1
ATOM 4680 O O . TYR A 1 603 ? -20.308 -9.968 -15.887 1.00 97.69 603 TYR A O 1
ATOM 4688 N N . THR A 1 604 ? -20.907 -12.131 -16.050 1.00 98.00 604 THR A N 1
ATOM 4689 C CA . THR A 1 604 ? -21.031 -12.371 -14.609 1.00 98.00 604 THR A CA 1
ATOM 4690 C C . THR A 1 604 ? -19.839 -13.135 -14.031 1.00 98.00 604 THR A C 1
ATOM 4692 O O . THR A 1 604 ? -19.308 -14.064 -14.636 1.00 98.00 604 THR A O 1
ATOM 4695 N N . THR A 1 605 ? -19.418 -12.752 -12.825 1.00 98.38 605 THR A N 1
ATOM 4696 C CA . THR A 1 605 ? -18.562 -13.565 -11.948 1.00 98.38 605 THR A CA 1
ATOM 4697 C C . THR A 1 605 ? -19.382 -13.969 -10.731 1.00 98.38 605 THR A C 1
ATOM 4699 O O . THR A 1 605 ? -19.854 -13.104 -9.993 1.00 98.38 605 THR A O 1
ATOM 4702 N N . ASN A 1 606 ? -19.545 -15.272 -10.520 1.00 98.50 606 ASN A N 1
ATOM 4703 C CA . ASN A 1 606 ? -20.374 -15.837 -9.458 1.00 98.50 606 ASN A CA 1
ATOM 4704 C C . ASN A 1 606 ? -19.521 -16.349 -8.287 1.00 98.50 606 ASN A C 1
ATOM 4706 O O . ASN A 1 606 ? -18.444 -16.911 -8.483 1.00 98.50 606 ASN A O 1
ATOM 4710 N N . TYR A 1 607 ? -20.019 -16.171 -7.065 1.00 98.19 607 TYR A N 1
ATOM 4711 C CA . TYR A 1 607 ? -19.354 -16.481 -5.800 1.00 98.19 607 TYR A CA 1
ATOM 4712 C C . TYR A 1 607 ? -20.285 -17.331 -4.931 1.00 98.19 607 TYR A C 1
ATOM 4714 O O . TYR A 1 607 ? -21.457 -17.008 -4.745 1.00 98.19 607 TYR A O 1
ATOM 4722 N N . SER A 1 608 ? -19.788 -18.446 -4.397 1.00 97.00 608 SER A N 1
ATOM 4723 C CA . SER A 1 608 ? -20.615 -19.382 -3.628 1.00 97.00 608 SER A CA 1
ATOM 4724 C C . SER A 1 608 ? -19.808 -20.198 -2.614 1.00 97.00 608 SER A C 1
ATOM 4726 O O . SER A 1 608 ? -18.584 -20.075 -2.515 1.00 97.00 608 SER A O 1
ATOM 4728 N N . ASN A 1 609 ? -20.518 -21.023 -1.835 1.00 95.62 609 ASN A N 1
ATOM 4729 C CA . ASN A 1 609 ? -19.960 -21.866 -0.775 1.00 95.62 609 ASN A CA 1
ATOM 4730 C C . ASN A 1 609 ? -19.133 -21.048 0.235 1.00 95.62 609 ASN A C 1
ATOM 4732 O O . ASN A 1 609 ? -17.966 -21.333 0.486 1.00 95.62 609 ASN A O 1
ATOM 4736 N N . TYR A 1 610 ? -19.722 -19.983 0.784 1.00 93.75 610 TYR A N 1
ATOM 4737 C CA . TYR A 1 610 ? -19.045 -19.138 1.766 1.00 93.75 610 TYR A CA 1
ATOM 4738 C C . TYR A 1 610 ? -18.795 -19.887 3.077 1.00 93.75 610 TYR A C 1
ATOM 4740 O O . TYR A 1 610 ? -19.720 -20.434 3.683 1.00 93.75 610 TYR A O 1
ATOM 4748 N N . PHE A 1 611 ? -17.547 -19.860 3.538 1.00 93.31 611 PHE A N 1
ATOM 4749 C CA . PHE A 1 611 ? -17.150 -20.344 4.855 1.00 93.31 611 PHE A CA 1
ATOM 4750 C C . PHE A 1 611 ? -16.199 -19.333 5.495 1.00 93.31 611 PHE A C 1
ATOM 4752 O O . PHE A 1 611 ? -15.188 -18.969 4.893 1.00 93.31 611 PHE A O 1
ATOM 4759 N N . ARG A 1 612 ? -16.534 -18.864 6.705 1.00 90.75 612 ARG A N 1
ATOM 4760 C CA . ARG A 1 612 ? -15.776 -17.838 7.446 1.00 90.75 612 ARG A CA 1
ATOM 4761 C C . ARG A 1 612 ? -15.492 -16.596 6.577 1.00 90.75 612 ARG A C 1
ATOM 4763 O O . ARG A 1 612 ? -14.347 -16.175 6.407 1.00 90.75 612 ARG A O 1
ATOM 4770 N N . GLY A 1 613 ? -16.543 -16.057 5.950 1.00 89.00 613 GLY A N 1
ATOM 4771 C CA . GLY A 1 613 ? -16.471 -14.815 5.162 1.00 89.00 613 GLY A CA 1
ATOM 4772 C C . GLY A 1 613 ? -15.581 -14.904 3.915 1.00 89.00 613 GLY A C 1
ATOM 4773 O O . GLY A 1 613 ? -14.975 -13.910 3.497 1.00 89.00 613 GLY A O 1
ATOM 4774 N N . THR A 1 614 ? -15.427 -16.108 3.355 1.00 92.88 614 THR A N 1
ATOM 4775 C CA . THR A 1 614 ? -14.581 -16.385 2.186 1.00 92.88 614 THR A CA 1
ATOM 4776 C C . THR A 1 614 ? -15.270 -17.399 1.267 1.00 92.88 614 THR A C 1
ATOM 4778 O O . THR A 1 614 ? -15.690 -18.461 1.722 1.00 92.88 614 THR A O 1
ATOM 4781 N N . ALA A 1 615 ? -15.398 -17.073 -0.023 1.00 96.00 615 ALA A N 1
ATOM 4782 C CA . ALA A 1 615 ? -16.021 -17.942 -1.024 1.00 96.00 615 ALA A CA 1
ATOM 4783 C C . ALA A 1 615 ? -15.133 -19.157 -1.344 1.00 96.00 615 ALA A C 1
ATOM 4785 O O . ALA A 1 615 ? -13.991 -18.993 -1.781 1.00 96.00 615 ALA A O 1
ATOM 4786 N N . GLN A 1 616 ? -15.661 -20.373 -1.185 1.00 97.38 616 GLN A N 1
ATOM 4787 C CA . GLN A 1 616 ? -14.954 -21.600 -1.573 1.00 97.38 616 GLN A CA 1
ATOM 4788 C C . GLN A 1 616 ? -15.083 -21.931 -3.067 1.00 97.38 616 GLN A C 1
ATOM 4790 O O . GLN A 1 616 ? -14.311 -22.746 -3.564 1.00 97.38 616 GLN A O 1
ATOM 4795 N N . LEU A 1 617 ? -16.005 -21.294 -3.799 1.00 98.12 617 LEU A N 1
ATOM 4796 C CA . LEU A 1 617 ? -16.135 -21.424 -5.254 1.00 98.12 617 LEU A CA 1
ATOM 4797 C C . LEU A 1 617 ? -16.364 -20.057 -5.916 1.00 98.12 617 LEU A C 1
ATOM 4799 O O . LEU A 1 617 ? -17.243 -19.297 -5.505 1.00 98.12 617 LEU A O 1
ATOM 4803 N N . LYS A 1 618 ? -15.590 -19.788 -6.971 1.00 98.00 618 LYS A N 1
ATOM 4804 C CA . LYS A 1 618 ? -15.655 -18.605 -7.833 1.00 98.00 618 LYS A CA 1
ATOM 4805 C C . LYS A 1 618 ? -15.730 -19.052 -9.296 1.00 98.00 618 LYS A C 1
ATOM 4807 O O . LYS A 1 618 ? -14.805 -19.692 -9.793 1.00 98.00 618 LYS A O 1
ATOM 4812 N N . GLU A 1 619 ? -16.823 -18.725 -9.972 1.00 98.19 619 GLU A N 1
ATOM 4813 C CA . GLU A 1 619 ? -17.074 -19.054 -11.380 1.00 98.19 619 GLU A CA 1
ATOM 4814 C C . GLU A 1 619 ? -16.941 -17.790 -12.233 1.00 98.19 619 GLU A C 1
ATOM 4816 O O . GLU A 1 619 ? -17.518 -16.751 -11.909 1.00 98.19 619 GLU A O 1
ATOM 4821 N N . LEU A 1 620 ? -16.117 -17.866 -13.276 1.00 97.19 620 LEU A N 1
ATOM 4822 C CA . LEU A 1 620 ? -15.705 -16.738 -14.113 1.00 97.19 620 LEU A CA 1
ATOM 4823 C C . LEU A 1 620 ? -16.548 -16.656 -15.406 1.00 97.19 620 LEU A C 1
ATOM 4825 O O . LEU A 1 620 ? -17.167 -17.651 -15.787 1.00 97.19 620 LEU A O 1
ATOM 4829 N N . PRO A 1 621 ? -16.542 -15.513 -16.124 1.00 96.75 621 PRO A N 1
ATOM 4830 C CA . PRO A 1 621 ? -17.336 -15.303 -17.342 1.00 96.75 621 PRO A CA 1
ATOM 4831 C C . PRO A 1 621 ? -17.192 -16.329 -18.477 1.00 96.75 621 PRO A C 1
ATOM 4833 O O . PRO A 1 621 ? -18.083 -16.422 -19.318 1.00 96.75 621 PRO A O 1
ATOM 4836 N N . ASP A 1 622 ? -16.084 -17.072 -18.542 1.00 95.12 622 ASP A N 1
ATOM 4837 C CA . ASP A 1 622 ? -15.855 -18.136 -19.532 1.00 95.12 622 ASP A CA 1
ATOM 4838 C C . ASP A 1 622 ? -16.258 -19.542 -19.031 1.00 95.12 622 ASP A C 1
ATOM 4840 O O . ASP A 1 622 ? -16.048 -20.538 -19.724 1.00 95.12 622 ASP A O 1
ATOM 4844 N N . GLY A 1 623 ? -16.850 -19.633 -17.835 1.00 94.75 623 GLY A N 1
ATOM 4845 C CA . GLY A 1 623 ? -17.243 -20.881 -17.177 1.00 94.75 623 GLY A CA 1
ATOM 4846 C C . GLY A 1 623 ? -16.110 -21.591 -16.426 1.00 94.75 623 GLY A C 1
ATOM 4847 O O . GLY A 1 623 ? -16.341 -22.660 -15.853 1.00 94.75 623 GLY A O 1
ATOM 4848 N N . SER A 1 624 ? -14.893 -21.031 -16.397 1.00 96.31 624 SER A N 1
ATOM 4849 C CA . SER A 1 624 ? -13.809 -21.554 -15.558 1.00 96.31 624 SER A CA 1
ATOM 4850 C C . SER A 1 624 ? -14.118 -21.367 -14.064 1.00 96.31 624 SER A C 1
ATOM 4852 O O . SER A 1 624 ? -14.794 -20.422 -13.648 1.00 96.31 624 SER A O 1
ATOM 4854 N N . ARG A 1 625 ? -13.662 -22.315 -13.234 1.00 97.44 625 ARG A N 1
ATOM 4855 C CA . ARG A 1 625 ? -14.002 -22.399 -11.804 1.00 97.44 625 ARG A CA 1
ATOM 4856 C C . ARG A 1 625 ? -12.754 -22.459 -10.939 1.00 97.44 625 ARG A C 1
ATOM 4858 O O . ARG A 1 625 ? -12.058 -23.467 -10.928 1.00 97.44 625 ARG A O 1
ATOM 4865 N N . LEU A 1 626 ? -12.520 -21.408 -10.163 1.00 97.50 626 LEU A N 1
ATOM 4866 C CA . LEU A 1 626 ? -11.491 -21.374 -9.127 1.00 97.50 626 LEU A CA 1
ATOM 4867 C C . LEU A 1 626 ? -12.124 -21.774 -7.793 1.00 97.50 626 LEU A C 1
ATOM 4869 O O . LEU A 1 626 ? -13.205 -21.288 -7.453 1.00 97.50 626 LEU A O 1
ATOM 4873 N N . SER A 1 627 ? -11.470 -22.651 -7.033 1.00 98.00 627 SER A N 1
ATOM 4874 C CA . SER A 1 627 ? -11.993 -23.116 -5.738 1.00 98.00 627 SER A CA 1
ATOM 4875 C C . SER A 1 627 ? -10.978 -22.934 -4.610 1.00 98.00 627 SER A C 1
ATOM 4877 O O . SER A 1 627 ? -9.775 -22.809 -4.846 1.00 98.00 627 SER A O 1
ATOM 4879 N N . SER A 1 628 ? -11.449 -22.921 -3.366 1.00 97.44 628 SER A N 1
ATOM 4880 C CA . SER A 1 628 ? -10.589 -22.929 -2.181 1.00 97.44 628 SER A CA 1
ATOM 4881 C C . SER A 1 628 ? -11.207 -23.731 -1.040 1.00 97.44 628 SER A C 1
ATOM 4883 O O . SER A 1 628 ? -12.426 -23.843 -0.939 1.00 97.44 628 SER A O 1
ATOM 4885 N N . VAL A 1 629 ? -10.368 -24.286 -0.169 1.00 98.06 629 VAL A N 1
ATOM 4886 C CA . VAL A 1 629 ? -10.792 -24.861 1.116 1.00 98.06 629 VAL A CA 1
ATOM 4887 C C . VAL A 1 629 ? -10.379 -23.888 2.215 1.00 98.06 629 VAL A C 1
ATOM 4889 O O . VAL A 1 629 ? -9.305 -23.296 2.143 1.00 98.06 629 VAL A O 1
ATOM 4892 N N . VAL A 1 630 ? -11.221 -23.695 3.230 1.00 96.06 630 VAL A N 1
ATOM 4893 C CA . VAL A 1 630 ? -11.015 -22.695 4.294 1.00 96.06 630 VAL A CA 1
ATOM 4894 C C . VAL A 1 630 ? -11.104 -23.368 5.666 1.00 96.06 630 VAL A C 1
ATOM 4896 O O . VAL A 1 630 ? -12.007 -24.165 5.917 1.00 96.06 630 VAL A O 1
ATOM 4899 N N . ASN A 1 631 ? -10.154 -23.056 6.547 1.00 94.00 631 ASN A N 1
ATOM 4900 C CA . ASN A 1 631 ? -10.054 -23.571 7.911 1.00 94.00 631 ASN A CA 1
ATOM 4901 C C . ASN A 1 631 ? -11.119 -22.961 8.836 1.00 94.00 631 ASN A C 1
ATOM 4903 O O . ASN A 1 631 ? -11.647 -21.879 8.586 1.00 94.00 631 ASN A O 1
ATOM 4907 N N . ASN A 1 632 ? -11.375 -23.605 9.980 1.00 91.19 632 ASN A N 1
ATOM 4908 C CA . ASN A 1 632 ? -12.302 -23.087 11.000 1.00 91.19 632 ASN A CA 1
ATOM 4909 C C . ASN A 1 632 ? -11.938 -21.682 11.524 1.00 91.19 632 ASN A C 1
ATOM 4911 O O . ASN A 1 632 ? -12.830 -20.958 11.969 1.00 91.19 632 ASN A O 1
ATOM 4915 N N . THR A 1 633 ? -10.658 -21.303 11.449 1.00 89.88 633 THR A N 1
ATOM 4916 C CA . THR A 1 633 ? -10.113 -19.983 11.809 1.00 89.88 633 THR A CA 1
ATOM 4917 C C . THR A 1 633 ? -10.228 -18.927 10.703 1.00 89.88 633 THR A C 1
ATOM 4919 O O . THR A 1 633 ? -9.859 -17.780 10.928 1.00 89.88 633 THR A O 1
ATOM 4922 N N . GLY A 1 634 ? -10.732 -19.282 9.517 1.00 90.38 634 GLY A N 1
ATOM 4923 C CA . GLY A 1 634 ? -10.863 -18.377 8.370 1.00 90.38 634 GLY A CA 1
ATOM 4924 C C . GLY A 1 634 ? -9.621 -18.256 7.479 1.00 90.38 634 GLY A C 1
ATOM 4925 O O . GLY A 1 634 ? -9.678 -17.561 6.466 1.00 90.38 634 GLY A O 1
ATOM 4926 N N . SER A 1 635 ? -8.515 -18.943 7.793 1.00 92.81 635 SER A N 1
ATOM 4927 C CA . SER A 1 635 ? -7.370 -19.050 6.877 1.00 92.81 635 SER A CA 1
ATOM 4928 C C . SER A 1 635 ? -7.657 -20.022 5.723 1.00 92.81 635 SER A C 1
ATOM 4930 O O . SER A 1 635 ? -8.427 -20.971 5.872 1.00 92.81 635 SER A O 1
ATOM 4932 N N . VAL A 1 636 ? -7.054 -19.803 4.553 1.00 96.62 636 VAL A N 1
ATOM 4933 C CA . VAL A 1 636 ? -7.270 -20.648 3.364 1.00 96.62 636 VAL A CA 1
ATOM 4934 C C . VAL A 1 636 ? -6.405 -21.903 3.475 1.00 96.62 636 VAL A C 1
ATOM 4936 O O . VAL A 1 636 ? -5.192 -21.806 3.403 1.00 96.62 636 VAL A O 1
ATOM 4939 N N . ALA A 1 637 ? -7.017 -23.075 3.632 1.00 97.69 637 ALA A N 1
ATOM 4940 C CA . ALA A 1 637 ? -6.327 -24.363 3.727 1.00 97.69 637 ALA A CA 1
ATOM 4941 C C . ALA A 1 637 ? -5.746 -24.830 2.381 1.00 97.69 637 ALA A C 1
ATOM 4943 O O . ALA A 1 637 ? -4.696 -25.464 2.350 1.00 97.69 637 ALA A O 1
ATOM 4944 N N . SER A 1 638 ? -6.410 -24.513 1.266 1.00 98.12 638 SER A N 1
ATOM 4945 C CA . SER A 1 638 ? -5.869 -24.728 -0.081 1.00 98.12 638 SER A CA 1
ATOM 4946 C C . SER A 1 638 ? -6.548 -23.844 -1.126 1.00 98.12 638 SER A C 1
ATOM 4948 O O . SER A 1 638 ? -7.687 -23.405 -0.944 1.00 98.12 638 SER A O 1
ATOM 4950 N N . LYS A 1 639 ? -5.856 -23.595 -2.241 1.00 98.12 639 LYS A N 1
ATOM 4951 C CA . LYS A 1 639 ? -6.428 -23.054 -3.482 1.00 98.12 639 LYS A CA 1
ATOM 4952 C C . LYS A 1 639 ? -6.344 -24.107 -4.585 1.00 98.12 639 LYS A C 1
ATOM 4954 O O . LYS A 1 639 ? -5.384 -24.871 -4.640 1.00 98.12 639 LYS A O 1
ATOM 4959 N N . ILE A 1 640 ? -7.355 -24.127 -5.447 1.00 98.06 640 ILE A N 1
ATOM 4960 C CA . ILE A 1 640 ? -7.510 -25.080 -6.546 1.00 98.06 640 ILE A CA 1
ATOM 4961 C C . ILE A 1 640 ? -7.725 -24.290 -7.841 1.00 98.06 640 ILE A C 1
ATOM 4963 O O . ILE A 1 640 ? -8.633 -23.453 -7.918 1.00 98.06 640 ILE A O 1
ATOM 4967 N N . THR A 1 641 ? -6.878 -24.540 -8.838 1.00 97.25 641 THR A N 1
ATOM 4968 C CA . THR A 1 641 ? -6.960 -23.922 -10.170 1.00 97.25 641 THR A CA 1
ATOM 4969 C C . THR A 1 641 ? -8.144 -24.480 -10.970 1.00 97.25 641 THR A C 1
ATOM 4971 O O . THR A 1 641 ? -8.732 -25.498 -10.603 1.00 97.25 641 THR A O 1
ATOM 4974 N N . ALA A 1 642 ? -8.494 -23.854 -12.096 1.00 96.94 642 ALA A N 1
ATOM 4975 C CA . ALA A 1 642 ? -9.576 -24.344 -12.953 1.00 96.94 642 ALA A CA 1
ATOM 4976 C C . ALA A 1 642 ? -9.180 -25.612 -13.734 1.00 96.94 642 ALA A C 1
ATOM 4978 O O . ALA A 1 642 ? -10.040 -26.417 -14.094 1.00 96.94 642 ALA A O 1
ATOM 4979 N N . SER A 1 643 ? -7.878 -25.829 -13.936 1.00 95.88 643 SER A N 1
ATOM 4980 C CA . SER A 1 643 ? -7.289 -27.113 -14.341 1.00 95.88 643 SER A CA 1
ATOM 4981 C C . SER A 1 643 ? -7.277 -28.189 -13.239 1.00 95.88 643 SER A C 1
ATOM 4983 O O . SER A 1 643 ? -7.086 -29.363 -13.551 1.00 95.88 643 SER A O 1
ATOM 4985 N N . GLY A 1 644 ? -7.529 -27.829 -11.974 1.00 96.44 644 GLY A N 1
ATOM 4986 C CA . GLY A 1 644 ? -7.628 -28.758 -10.842 1.00 96.44 644 GLY A CA 1
ATOM 4987 C C . GLY A 1 644 ? -6.337 -28.983 -10.045 1.00 96.44 644 GLY A C 1
ATOM 4988 O O . GLY A 1 644 ? -6.321 -29.848 -9.169 1.00 96.44 644 GLY A O 1
ATOM 4989 N N . HIS A 1 645 ? -5.268 -28.227 -10.306 1.00 97.38 645 HIS A N 1
ATOM 4990 C CA . HIS A 1 645 ? -4.034 -28.277 -9.516 1.00 97.38 645 HIS A CA 1
ATOM 4991 C C . HIS A 1 645 ? -4.252 -27.622 -8.146 1.00 97.38 645 HIS A C 1
ATOM 4993 O O . HIS A 1 645 ? -4.971 -26.626 -8.037 1.00 97.38 645 HIS A O 1
ATOM 4999 N N . ILE A 1 646 ? -3.648 -28.184 -7.095 1.00 98.00 646 ILE A N 1
ATOM 5000 C CA . ILE A 1 646 ? -3.902 -27.797 -5.700 1.00 98.00 646 ILE A CA 1
ATOM 5001 C C . ILE A 1 646 ? -2.621 -27.254 -5.067 1.00 98.00 646 ILE A C 1
ATOM 5003 O O . ILE A 1 646 ? -1.604 -27.941 -5.052 1.00 98.00 646 ILE A O 1
ATOM 5007 N N . THR A 1 647 ? -2.694 -26.059 -4.485 1.00 98.31 647 THR A N 1
ATOM 5008 C CA . THR A 1 647 ? -1.679 -25.538 -3.556 1.00 98.31 647 THR A CA 1
ATOM 5009 C C . THR A 1 647 ? -2.280 -25.516 -2.156 1.00 98.31 647 THR A C 1
ATOM 5011 O O . THR A 1 647 ? -3.336 -24.906 -1.964 1.00 98.31 647 THR A O 1
ATOM 5014 N N . SER A 1 648 ? -1.641 -26.175 -1.190 1.00 98.38 648 SER A N 1
ATOM 5015 C CA . SER A 1 648 ? -2.130 -26.264 0.196 1.00 98.38 648 SER A CA 1
ATOM 5016 C C . SER A 1 648 ? -1.308 -25.388 1.140 1.00 98.38 648 SER A C 1
ATOM 5018 O O . SER A 1 648 ? -0.167 -25.047 0.841 1.00 98.38 648 SER A O 1
ATOM 5020 N N . PHE A 1 649 ? -1.895 -24.995 2.270 1.00 98.50 649 PHE A N 1
ATOM 5021 C CA . PHE A 1 649 ? -1.296 -24.071 3.231 1.00 98.50 649 PHE A CA 1
ATOM 5022 C C . PHE A 1 649 ? -1.516 -24.568 4.664 1.00 98.50 649 PHE A C 1
ATOM 5024 O O . PHE A 1 649 ? -2.653 -24.805 5.085 1.00 98.50 649 PHE A O 1
ATOM 5031 N N . THR A 1 650 ? -0.435 -24.685 5.436 1.00 97.88 650 THR A N 1
ATOM 5032 C CA . THR A 1 650 ? -0.492 -25.045 6.865 1.00 97.88 650 THR A CA 1
ATOM 5033 C C . THR A 1 650 ? -0.274 -23.820 7.751 1.00 97.88 650 THR A C 1
ATOM 5035 O O . THR A 1 650 ? 0.331 -22.837 7.320 1.00 97.88 650 THR A O 1
ATOM 5038 N N . TYR A 1 651 ? -0.782 -23.854 8.987 1.00 95.62 651 TYR A N 1
ATOM 5039 C CA . TYR A 1 651 ? -0.745 -22.715 9.908 1.00 95.62 651 TYR A CA 1
ATOM 5040 C C . TYR A 1 651 ? -0.432 -23.124 11.354 1.00 95.62 651 TYR A C 1
ATOM 5042 O O . TYR A 1 651 ? -0.792 -24.221 11.785 1.00 95.62 651 TYR A O 1
ATOM 5050 N N . ASP A 1 652 ? 0.177 -22.212 12.117 1.00 92.62 652 ASP A N 1
ATOM 5051 C CA . ASP A 1 652 ? 0.409 -22.363 13.558 1.00 92.62 652 ASP A CA 1
ATOM 5052 C C . ASP A 1 652 ? -0.798 -21.933 14.419 1.00 92.62 652 ASP A C 1
ATOM 5054 O O . ASP A 1 652 ? -1.833 -21.476 13.929 1.00 92.62 652 ASP A O 1
ATOM 5058 N N . GLY A 1 653 ? -0.645 -22.027 15.746 1.00 87.12 653 GLY A N 1
ATOM 5059 C CA . GLY A 1 653 ? -1.660 -21.607 16.718 1.00 87.12 653 GLY A CA 1
ATOM 5060 C C . GLY A 1 653 ? -2.010 -20.109 16.711 1.00 87.12 653 GLY A C 1
ATOM 5061 O O . GLY A 1 653 ? -2.977 -19.727 17.369 1.00 87.12 653 GLY A O 1
ATOM 5062 N N . LEU A 1 654 ? -1.278 -19.257 15.983 1.00 89.25 654 LEU A N 1
ATOM 5063 C CA . LEU A 1 654 ? -1.594 -17.840 15.755 1.00 89.25 654 LEU A CA 1
ATOM 5064 C C . LEU A 1 654 ? -2.158 -17.573 14.347 1.00 89.25 654 LEU A C 1
ATOM 5066 O O . LEU A 1 654 ? -2.333 -16.414 13.977 1.00 89.25 654 LEU A O 1
ATOM 5070 N N . ASN A 1 655 ? -2.455 -18.617 13.565 1.00 90.56 655 ASN A N 1
ATOM 5071 C CA . ASN A 1 655 ? -2.792 -18.536 12.140 1.00 90.56 655 ASN A CA 1
ATOM 5072 C C . ASN A 1 655 ? -1.671 -17.934 11.265 1.00 90.56 655 ASN A C 1
ATOM 5074 O O . ASN A 1 655 ? -1.944 -17.413 10.180 1.00 90.56 655 ASN A O 1
ATOM 5078 N N . ARG A 1 656 ? -0.401 -18.022 11.690 1.00 93.19 656 ARG A N 1
ATOM 5079 C CA . ARG A 1 656 ? 0.757 -17.709 10.836 1.00 93.19 656 ARG A CA 1
ATOM 5080 C C . ARG A 1 656 ? 1.050 -18.896 9.925 1.00 93.19 656 ARG A C 1
ATOM 5082 O O . ARG A 1 656 ? 0.975 -20.038 10.364 1.00 93.19 656 ARG A O 1
ATOM 5089 N N . LEU A 1 657 ? 1.381 -18.627 8.665 1.00 97.38 657 LEU A N 1
ATOM 5090 C CA . LEU A 1 657 ? 1.662 -19.649 7.652 1.00 97.38 657 LEU A CA 1
ATOM 5091 C C . LEU A 1 657 ? 2.914 -20.464 8.029 1.00 97.38 657 LEU A C 1
ATOM 5093 O O . LEU A 1 657 ? 3.988 -19.879 8.149 1.00 97.38 657 LEU A O 1
ATOM 5097 N N . THR A 1 658 ? 2.794 -21.783 8.191 1.00 97.94 658 THR A N 1
ATOM 5098 C CA . THR A 1 658 ? 3.904 -22.706 8.519 1.00 97.94 658 THR A CA 1
ATOM 5099 C C . THR A 1 658 ? 4.403 -23.522 7.332 1.00 97.94 658 THR A C 1
ATOM 5101 O O . THR A 1 658 ? 5.447 -24.162 7.430 1.00 97.94 658 THR A O 1
ATOM 5104 N N . GLY A 1 659 ? 3.695 -23.506 6.204 1.00 98.19 659 GLY A N 1
ATOM 5105 C CA . GLY A 1 659 ? 4.146 -24.182 4.994 1.00 98.19 659 GLY A CA 1
ATOM 5106 C C . GLY A 1 659 ? 3.210 -24.010 3.805 1.00 98.19 659 GLY A C 1
ATOM 5107 O O . GLY A 1 659 ? 2.057 -23.603 3.973 1.00 98.19 659 GLY A O 1
ATOM 5108 N N . ILE A 1 660 ? 3.742 -24.295 2.618 1.00 98.56 660 ILE A N 1
ATOM 5109 C CA . ILE A 1 660 ? 3.037 -24.254 1.333 1.00 98.56 660 ILE A CA 1
ATOM 5110 C C . ILE A 1 660 ? 3.372 -25.536 0.576 1.00 98.56 660 ILE A C 1
ATOM 5112 O O . ILE A 1 660 ? 4.532 -25.726 0.209 1.00 98.56 660 ILE A O 1
ATOM 5116 N N . ASP A 1 661 ? 2.366 -26.365 0.319 1.00 97.94 661 ASP A N 1
ATOM 5117 C CA . ASP A 1 661 ? 2.528 -27.597 -0.450 1.00 97.94 661 ASP A CA 1
ATOM 5118 C C . ASP A 1 661 ? 2.189 -27.302 -1.921 1.00 97.94 661 ASP A C 1
ATOM 5120 O O . ASP A 1 661 ? 1.099 -26.784 -2.209 1.00 97.94 661 ASP A O 1
ATOM 5124 N N . TYR A 1 662 ? 3.106 -27.590 -2.847 1.00 96.81 662 TYR A N 1
ATOM 5125 C CA . TYR A 1 662 ? 2.968 -27.254 -4.272 1.00 96.81 662 TYR A CA 1
ATOM 5126 C C . TYR A 1 662 ? 2.555 -28.470 -5.130 1.00 96.81 662 TYR A C 1
ATOM 5128 O O . TYR A 1 662 ? 2.870 -29.606 -4.783 1.00 96.81 662 TYR A O 1
ATOM 5136 N N . PRO A 1 663 ? 1.889 -28.263 -6.288 1.00 96.94 663 PRO A N 1
ATOM 5137 C CA . PRO A 1 663 ? 1.596 -29.342 -7.238 1.00 96.94 663 PRO A CA 1
ATOM 5138 C C . PRO A 1 663 ? 2.830 -30.132 -7.714 1.00 96.94 663 PRO A C 1
ATOM 5140 O O . PRO A 1 663 ? 2.721 -31.329 -7.976 1.00 96.94 663 PRO A O 1
ATOM 5143 N N . LEU A 1 664 ? 3.987 -29.470 -7.835 1.00 96.25 664 LEU A N 1
ATOM 5144 C CA . LEU A 1 664 ? 5.285 -30.048 -8.189 1.00 96.25 664 LEU A CA 1
ATOM 5145 C C . LEU A 1 664 ? 6.440 -29.399 -7.407 1.00 96.25 664 LEU A C 1
ATOM 5147 O O . LEU A 1 664 ? 6.364 -28.249 -6.970 1.00 96.25 664 LEU A O 1
ATOM 5151 N N . GLY A 1 665 ? 7.568 -30.112 -7.361 1.00 94.06 665 GLY A N 1
ATOM 5152 C CA . GLY A 1 665 ? 8.835 -29.622 -6.823 1.00 94.06 665 GLY A CA 1
ATOM 5153 C C . GLY A 1 665 ? 8.919 -29.736 -5.302 1.00 94.06 665 GLY A C 1
ATOM 5154 O O . GLY A 1 665 ? 8.392 -30.668 -4.701 1.00 94.06 665 GLY A O 1
ATOM 5155 N N . SER A 1 666 ? 9.637 -28.801 -4.688 1.00 96.50 666 SER A N 1
ATOM 5156 C CA . SER A 1 666 ? 9.835 -28.716 -3.245 1.00 96.50 666 SER A CA 1
ATOM 5157 C C . SER A 1 666 ? 8.776 -27.832 -2.600 1.00 96.50 666 SER A C 1
ATOM 5159 O O . SER A 1 666 ? 8.605 -26.665 -2.975 1.00 96.50 666 SER A O 1
ATOM 5161 N N . ASP A 1 667 ? 8.150 -28.366 -1.562 1.00 97.25 667 ASP A N 1
ATOM 5162 C CA . ASP A 1 667 ? 7.279 -27.623 -0.658 1.00 97.25 667 ASP A CA 1
ATOM 5163 C C . ASP A 1 667 ? 8.066 -26.591 0.167 1.00 97.25 667 ASP A C 1
ATOM 5165 O O . ASP A 1 667 ? 9.301 -26.627 0.269 1.00 97.25 667 ASP A O 1
ATOM 5169 N N . VAL A 1 668 ? 7.333 -25.652 0.762 1.00 98.38 668 VAL A N 1
ATOM 5170 C CA . VAL A 1 668 ? 7.864 -24.626 1.663 1.00 98.38 668 VAL A CA 1
ATOM 5171 C C . VAL A 1 668 ? 7.547 -24.993 3.107 1.00 98.38 668 VAL A C 1
ATOM 5173 O O . VAL A 1 668 ? 6.400 -25.296 3.421 1.00 98.38 668 VAL A O 1
ATOM 5176 N N . THR A 1 669 ? 8.522 -24.861 4.006 1.00 98.50 669 THR A N 1
ATOM 5177 C CA . THR A 1 669 ? 8.306 -24.889 5.465 1.00 98.50 669 THR A CA 1
ATOM 5178 C C . THR A 1 669 ? 8.710 -23.555 6.087 1.00 98.50 669 THR A C 1
ATOM 5180 O O . THR A 1 669 ? 9.614 -22.883 5.588 1.00 98.50 669 THR A O 1
ATOM 5183 N N . ILE A 1 670 ? 8.026 -23.137 7.156 1.00 98.50 670 ILE A N 1
ATOM 5184 C CA . ILE A 1 670 ? 8.260 -21.860 7.844 1.00 98.50 670 ILE A CA 1
ATOM 5185 C C . ILE A 1 670 ? 8.200 -22.060 9.364 1.00 98.50 670 ILE A C 1
ATOM 5187 O O . ILE A 1 670 ? 7.120 -22.181 9.947 1.00 98.50 670 ILE A O 1
ATOM 5191 N N . ASP A 1 671 ? 9.366 -22.022 10.007 1.00 97.19 671 ASP A N 1
ATOM 5192 C CA . ASP A 1 671 ? 9.494 -21.978 11.462 1.00 97.19 671 ASP A CA 1
ATOM 5193 C C . ASP A 1 671 ? 9.379 -20.530 11.951 1.00 97.19 671 ASP A C 1
ATOM 5195 O O . ASP A 1 671 ? 10.085 -19.632 11.481 1.00 97.19 671 ASP A O 1
ATOM 5199 N N . TRP A 1 672 ? 8.531 -20.304 12.953 1.00 95.62 672 TRP A N 1
ATOM 5200 C CA . TRP A 1 672 ? 8.382 -19.010 13.619 1.00 95.62 672 TRP A CA 1
ATOM 5201 C C . TRP A 1 672 ? 8.985 -19.055 15.019 1.00 95.62 672 TRP A C 1
ATOM 5203 O O . TRP A 1 672 ? 8.845 -20.039 15.743 1.00 95.62 672 TRP A O 1
ATOM 5213 N N . ASN A 1 673 ? 9.613 -17.957 15.430 1.00 90.44 673 ASN A N 1
ATOM 5214 C CA . ASN A 1 673 ? 10.025 -17.734 16.810 1.00 90.44 673 ASN A CA 1
ATOM 5215 C C . ASN A 1 673 ? 9.552 -16.349 17.297 1.00 90.44 673 ASN A C 1
ATOM 5217 O O . ASN A 1 673 ? 8.818 -15.647 16.598 1.00 90.44 673 ASN A O 1
ATOM 5221 N N . ALA A 1 674 ? 9.916 -15.969 18.523 1.00 87.50 674 ALA A N 1
ATOM 5222 C CA . ALA A 1 674 ? 9.477 -14.712 19.131 1.00 87.50 674 ALA A CA 1
ATOM 5223 C C . ALA A 1 674 ? 10.017 -13.459 18.413 1.00 87.50 674 ALA A C 1
ATOM 5225 O O . ALA A 1 674 ? 9.350 -12.430 18.417 1.00 87.50 674 ALA A O 1
ATOM 5226 N N . THR A 1 675 ? 11.198 -13.551 17.795 1.00 92.19 675 THR A N 1
ATOM 5227 C CA . THR A 1 675 ? 11.958 -12.436 17.203 1.00 92.19 675 THR A CA 1
ATOM 5228 C C . THR A 1 675 ? 12.398 -12.731 15.766 1.00 92.19 675 THR A C 1
ATOM 5230 O O . THR A 1 675 ? 13.391 -12.185 15.297 1.00 92.19 675 THR A O 1
ATOM 5233 N N . GLY A 1 676 ? 11.704 -13.620 15.053 1.00 94.81 676 GLY A N 1
ATOM 5234 C CA . GLY A 1 676 ? 12.026 -13.921 13.660 1.00 94.81 676 GLY A CA 1
ATOM 5235 C C . GLY A 1 676 ? 11.251 -15.091 13.060 1.00 94.81 676 GLY A C 1
ATOM 5236 O O . GLY A 1 676 ? 10.468 -15.772 13.730 1.00 94.81 676 GLY A O 1
ATOM 5237 N N . LYS A 1 677 ? 11.521 -15.343 11.779 1.00 97.12 677 LYS A N 1
ATOM 5238 C CA . LYS A 1 677 ? 11.096 -16.531 11.025 1.00 97.12 677 LYS A CA 1
ATOM 5239 C C . LYS A 1 677 ? 12.279 -17.135 10.266 1.00 97.12 677 LYS A C 1
ATOM 5241 O O . LYS A 1 677 ? 13.185 -16.411 9.851 1.00 97.12 677 LYS A O 1
ATOM 5246 N N . ALA A 1 678 ? 12.228 -18.436 10.015 1.00 98.06 678 ALA A N 1
ATOM 5247 C CA . ALA A 1 678 ? 13.063 -19.114 9.031 1.00 98.06 678 ALA A CA 1
ATOM 5248 C C . ALA A 1 678 ? 12.158 -19.885 8.066 1.00 98.06 678 ALA A C 1
ATOM 5250 O O . ALA A 1 678 ? 11.265 -20.606 8.493 1.00 98.06 678 ALA A O 1
ATOM 5251 N N . LEU A 1 679 ? 12.371 -19.694 6.770 1.00 98.12 679 LEU A N 1
ATOM 5252 C CA . LEU A 1 679 ? 11.661 -20.334 5.672 1.00 98.12 679 LEU A CA 1
ATOM 5253 C C . LEU A 1 679 ? 12.647 -21.208 4.904 1.00 98.12 679 LEU A C 1
ATOM 5255 O O . LEU A 1 679 ? 13.761 -20.761 4.634 1.00 98.12 679 LEU A O 1
ATOM 5259 N N . TRP A 1 680 ? 12.225 -22.401 4.493 1.00 98.25 680 TRP A N 1
ATOM 5260 C CA . TRP A 1 680 ? 12.964 -23.255 3.564 1.00 98.25 680 TRP A CA 1
ATOM 5261 C C . TRP A 1 680 ? 12.106 -23.613 2.354 1.00 98.25 680 TRP A C 1
ATOM 5263 O O . TRP A 1 680 ? 10.892 -23.746 2.479 1.00 98.25 680 TRP A O 1
ATOM 5273 N N . ARG A 1 681 ? 12.750 -23.815 1.200 1.00 97.69 681 ARG A N 1
ATOM 5274 C CA . ARG A 1 681 ? 12.177 -24.516 0.039 1.00 97.69 681 ARG A CA 1
ATOM 5275 C C . ARG A 1 681 ? 13.265 -25.424 -0.525 1.00 97.69 681 ARG A C 1
ATOM 5277 O O . ARG A 1 681 ? 14.233 -24.928 -1.094 1.00 97.69 681 ARG A O 1
ATOM 5284 N N . GLY A 1 682 ? 13.172 -26.732 -0.297 1.00 96.12 682 GLY A N 1
ATOM 5285 C CA . GLY A 1 682 ? 14.253 -27.670 -0.632 1.00 96.12 682 GLY A CA 1
ATOM 5286 C C . GLY A 1 682 ? 15.605 -27.241 -0.034 1.00 96.12 682 GLY A C 1
ATOM 5287 O O . GLY A 1 682 ? 15.785 -27.253 1.181 1.00 96.12 682 GLY A O 1
ATOM 5288 N N . ALA A 1 683 ? 16.554 -26.842 -0.888 1.00 96.38 683 ALA A N 1
ATOM 5289 C CA . ALA A 1 683 ? 17.873 -26.340 -0.482 1.00 96.38 683 ALA A CA 1
ATOM 5290 C C . ALA A 1 683 ? 17.950 -24.813 -0.249 1.00 96.38 683 ALA A C 1
ATOM 5292 O O . ALA A 1 683 ? 18.982 -24.328 0.219 1.00 96.38 683 ALA A O 1
ATOM 5293 N N . TYR A 1 684 ? 16.899 -24.051 -0.568 1.00 98.19 684 TYR A N 1
ATOM 5294 C CA . TYR A 1 684 ? 16.809 -22.619 -0.270 1.00 98.19 684 TYR A CA 1
ATOM 5295 C C . TYR A 1 684 ? 16.464 -22.407 1.204 1.00 98.19 684 TYR A C 1
ATOM 5297 O O . TYR A 1 684 ? 15.615 -23.115 1.747 1.00 98.19 684 TYR A O 1
ATOM 5305 N N . GLN A 1 685 ? 17.057 -21.391 1.830 1.00 98.31 685 GLN A N 1
ATOM 5306 C CA . GLN A 1 685 ? 16.592 -20.843 3.103 1.00 98.31 685 GLN A CA 1
ATOM 5307 C C . GLN A 1 685 ? 16.565 -19.313 3.065 1.00 98.31 685 GLN A C 1
ATOM 5309 O O . GLN A 1 685 ? 17.516 -18.683 2.602 1.00 98.31 685 GLN A O 1
ATOM 5314 N N . GLU A 1 686 ? 15.526 -18.721 3.652 1.00 98.19 686 GLU A N 1
ATOM 5315 C CA . GLU A 1 686 ? 15.467 -17.307 4.025 1.00 98.19 686 GLU A CA 1
ATOM 5316 C C . GLU A 1 686 ? 15.127 -17.180 5.513 1.00 98.19 686 GLU A C 1
ATOM 5318 O O . GLU A 1 686 ? 14.116 -17.709 5.963 1.00 98.19 686 GLU A O 1
ATOM 5323 N N . SER A 1 687 ? 15.933 -16.458 6.287 1.00 98.19 687 SER A N 1
ATOM 5324 C CA . SER A 1 687 ? 15.612 -16.098 7.670 1.00 98.19 687 SER A CA 1
ATOM 5325 C C . SER A 1 687 ? 15.518 -14.588 7.834 1.00 98.19 687 SER A C 1
ATOM 5327 O O . SER A 1 687 ? 16.375 -13.850 7.341 1.00 98.19 687 SER A O 1
ATOM 5329 N N . VAL A 1 688 ? 14.493 -14.144 8.556 1.00 98.12 688 VAL A N 1
ATOM 5330 C CA . VAL A 1 688 ? 14.246 -12.737 8.879 1.00 98.12 688 VAL A CA 1
ATOM 5331 C C . VAL A 1 688 ? 14.202 -12.607 10.393 1.00 98.12 688 VAL A C 1
ATOM 5333 O O . VAL A 1 688 ? 13.371 -13.257 11.027 1.00 98.12 688 VAL A O 1
ATOM 5336 N N . ASP A 1 689 ? 15.074 -11.775 10.951 1.00 96.50 689 ASP A N 1
ATOM 5337 C CA . ASP A 1 689 ? 15.084 -11.430 12.371 1.00 96.50 689 ASP A CA 1
ATOM 5338 C C . ASP A 1 689 ? 14.471 -10.040 12.576 1.00 96.50 689 ASP A C 1
ATOM 5340 O O . ASP A 1 689 ? 14.755 -9.090 11.832 1.00 96.50 689 ASP A O 1
ATOM 5344 N N . TRP A 1 690 ? 13.653 -9.925 13.616 1.00 94.19 690 TRP A N 1
ATOM 5345 C CA . TRP A 1 690 ? 13.008 -8.690 14.038 1.00 94.19 690 TRP A CA 1
ATOM 5346 C C . TRP A 1 690 ? 13.558 -8.197 15.368 1.00 94.19 690 TRP A C 1
ATOM 5348 O O . TRP A 1 690 ? 14.007 -8.974 16.211 1.00 94.19 690 TRP A O 1
ATOM 5358 N N . ASP A 1 691 ? 13.457 -6.891 15.567 1.00 91.62 691 ASP A N 1
ATOM 5359 C CA . ASP A 1 691 ? 13.703 -6.267 16.853 1.00 91.62 691 ASP A CA 1
ATOM 5360 C C . ASP A 1 691 ? 12.526 -6.423 17.829 1.00 91.62 691 ASP A C 1
ATOM 5362 O O . ASP A 1 691 ? 11.500 -7.053 17.548 1.00 91.62 691 ASP A O 1
ATOM 5366 N N . GLY A 1 692 ? 12.668 -5.794 18.995 1.00 89.69 692 GLY A N 1
ATOM 5367 C CA . GLY A 1 692 ? 11.677 -5.815 20.058 1.00 89.69 692 GLY A CA 1
ATOM 5368 C C . GLY A 1 692 ? 10.280 -5.314 19.674 1.00 89.69 692 GLY A C 1
ATOM 5369 O O . GLY A 1 692 ? 9.318 -5.664 20.361 1.00 89.69 692 GLY A O 1
ATOM 5370 N N . PHE A 1 693 ? 10.137 -4.552 18.590 1.00 88.31 693 PHE A N 1
ATOM 5371 C CA . PHE A 1 693 ? 8.866 -4.013 18.098 1.00 88.31 693 PHE A CA 1
ATOM 5372 C C . PHE A 1 693 ? 8.421 -4.652 16.768 1.00 88.31 693 PHE A C 1
ATOM 5374 O O . PHE A 1 693 ? 7.459 -4.198 16.156 1.00 88.31 693 PHE A O 1
ATOM 5381 N N . GLY A 1 694 ? 9.080 -5.732 16.326 1.00 89.06 694 GLY A N 1
ATOM 5382 C CA . GLY A 1 694 ? 8.722 -6.454 15.100 1.00 89.06 694 GLY A CA 1
ATOM 5383 C C . GLY A 1 694 ? 9.319 -5.863 13.816 1.00 89.06 694 GLY A C 1
ATOM 5384 O O . GLY A 1 694 ? 8.895 -6.238 12.723 1.00 89.06 694 GLY A O 1
ATOM 5385 N N . ARG A 1 695 ? 10.291 -4.946 13.918 1.00 90.75 695 ARG A N 1
ATOM 5386 C CA . ARG A 1 695 ? 10.923 -4.283 12.765 1.00 90.75 695 ARG A CA 1
ATOM 5387 C C . ARG A 1 695 ? 12.110 -5.115 12.270 1.00 90.75 695 ARG A C 1
ATOM 5389 O O . ARG A 1 695 ? 12.899 -5.603 13.071 1.00 90.75 695 ARG A O 1
ATOM 5396 N N . GLU A 1 696 ? 12.229 -5.308 10.958 1.00 94.69 696 GLU A N 1
ATOM 5397 C CA . GLU A 1 696 ? 13.254 -6.157 10.326 1.00 94.69 696 GLU A CA 1
ATOM 5398 C C . GLU A 1 696 ? 14.671 -5.594 10.506 1.00 94.69 696 GLU A C 1
ATOM 5400 O O . GLU A 1 696 ? 15.030 -4.621 9.846 1.00 94.69 696 GLU A O 1
ATOM 5405 N N . ILE A 1 697 ? 15.486 -6.241 11.346 1.00 95.62 697 ILE A N 1
ATOM 5406 C CA . ILE A 1 697 ? 16.888 -5.860 11.610 1.00 95.62 697 ILE A CA 1
ATOM 5407 C C . ILE A 1 697 ? 17.903 -6.720 10.861 1.00 95.62 697 ILE A C 1
ATOM 5409 O O . ILE A 1 697 ? 19.030 -6.273 10.643 1.00 95.62 697 ILE A O 1
ATOM 5413 N N . ARG A 1 698 ? 17.529 -7.932 10.426 1.00 97.38 698 ARG A N 1
ATOM 5414 C CA . ARG A 1 698 ? 18.381 -8.769 9.572 1.00 97.38 698 ARG A CA 1
ATOM 5415 C C . ARG A 1 698 ? 17.566 -9.635 8.617 1.00 97.38 698 ARG A C 1
ATOM 5417 O O . ARG A 1 698 ? 16.635 -10.317 9.029 1.00 97.38 698 ARG A O 1
ATOM 5424 N N . LEU A 1 699 ? 18.003 -9.676 7.362 1.00 97.88 699 LEU A N 1
ATOM 5425 C CA . LEU A 1 699 ? 17.572 -10.633 6.342 1.00 97.88 699 LEU A CA 1
ATOM 5426 C C . LEU A 1 699 ? 18.776 -11.492 5.961 1.00 97.88 699 LEU A C 1
ATOM 5428 O O . LEU A 1 699 ? 19.824 -10.946 5.631 1.00 97.88 699 LEU A O 1
ATOM 5432 N N . THR A 1 700 ? 18.654 -12.819 5.980 1.00 98.12 700 THR A N 1
ATOM 5433 C CA . THR A 1 700 ? 19.686 -13.740 5.475 1.00 98.12 700 THR A CA 1
ATOM 5434 C C . THR A 1 700 ? 19.084 -14.744 4.502 1.00 98.12 700 THR A C 1
ATOM 5436 O O . THR A 1 700 ? 18.083 -15.378 4.815 1.00 98.12 700 THR A O 1
ATOM 5439 N N . ARG A 1 701 ? 19.725 -14.936 3.347 1.00 97.88 701 ARG A N 1
ATOM 5440 C CA . ARG A 1 701 ? 19.432 -16.014 2.389 1.00 97.88 701 ARG A CA 1
ATOM 5441 C C . ARG A 1 701 ? 20.588 -17.006 2.334 1.00 97.88 701 ARG A C 1
ATOM 5443 O O . ARG A 1 701 ? 21.739 -16.603 2.515 1.00 97.88 701 ARG A O 1
ATOM 5450 N N . ARG A 1 702 ? 20.304 -18.289 2.112 1.00 97.38 702 ARG A N 1
ATOM 5451 C CA . ARG A 1 702 ? 21.318 -19.355 2.086 1.00 97.38 702 ARG A CA 1
ATOM 5452 C C . ARG A 1 702 ? 20.976 -20.480 1.113 1.00 97.38 702 ARG A C 1
ATOM 5454 O O . ARG A 1 702 ? 19.829 -20.914 1.051 1.00 97.38 702 ARG A O 1
ATOM 5461 N N . ASP A 1 703 ? 22.006 -20.993 0.446 1.00 96.62 703 ASP A N 1
ATOM 5462 C CA . ASP A 1 703 ? 22.005 -22.310 -0.199 1.00 96.62 703 ASP A CA 1
ATOM 5463 C C . ASP A 1 703 ? 22.535 -23.353 0.809 1.00 96.62 703 ASP A C 1
ATOM 5465 O O . ASP A 1 703 ? 23.654 -23.226 1.314 1.00 96.62 703 ASP A O 1
ATOM 5469 N N . GLN A 1 704 ? 21.729 -24.363 1.161 1.00 96.81 704 GLN A N 1
ATOM 5470 C CA . GLN A 1 704 ? 22.127 -25.404 2.127 1.00 96.81 704 GLN A CA 1
ATOM 5471 C C . GLN A 1 704 ? 23.126 -26.432 1.560 1.00 96.81 704 GLN A C 1
ATOM 5473 O O . GLN A 1 704 ? 23.757 -27.150 2.336 1.00 96.81 704 GLN A O 1
ATOM 5478 N N . ILE A 1 705 ? 23.260 -26.537 0.235 1.00 94.12 705 ILE A N 1
ATOM 5479 C CA . ILE A 1 705 ? 24.154 -27.482 -0.452 1.00 94.12 705 ILE A CA 1
ATOM 5480 C C . ILE A 1 705 ? 25.573 -26.909 -0.531 1.00 94.12 705 ILE A C 1
ATOM 5482 O O . ILE A 1 705 ? 26.531 -27.636 -0.265 1.00 94.12 705 ILE A O 1
ATOM 5486 N N . SER A 1 706 ? 25.728 -25.627 -0.883 1.00 92.00 706 SER A N 1
ATOM 5487 C CA . SER A 1 706 ? 27.048 -24.971 -0.888 1.00 92.00 706 SER A CA 1
ATOM 5488 C C . SER A 1 706 ? 27.444 -24.402 0.478 1.00 92.00 706 SER A C 1
ATOM 5490 O O . SER A 1 706 ? 28.633 -24.321 0.789 1.00 92.00 706 SER A O 1
ATOM 5492 N N . GLY A 1 707 ? 26.461 -24.021 1.300 1.00 92.88 707 GLY A N 1
ATOM 5493 C CA . GLY A 1 707 ? 26.664 -23.281 2.546 1.00 92.88 707 GLY A CA 1
ATOM 5494 C C . GLY A 1 707 ? 26.820 -21.767 2.356 1.00 92.88 707 GLY A C 1
ATOM 5495 O O . GLY A 1 707 ? 27.027 -21.059 3.345 1.00 92.88 707 GLY A O 1
ATOM 5496 N N . ASP A 1 708 ? 26.711 -21.256 1.122 1.00 93.31 708 ASP A N 1
ATOM 5497 C CA . ASP A 1 708 ? 26.791 -19.821 0.834 1.00 93.31 708 ASP A CA 1
ATOM 5498 C C . ASP A 1 708 ? 25.660 -19.064 1.536 1.00 93.31 708 ASP A C 1
ATOM 5500 O O . ASP A 1 708 ? 24.485 -19.410 1.406 1.00 93.31 708 ASP A O 1
ATOM 5504 N N . SER A 1 709 ? 26.011 -18.009 2.272 1.00 96.00 709 SER A N 1
ATOM 5505 C CA . SER A 1 709 ? 25.086 -17.247 3.114 1.00 96.00 709 SER A CA 1
ATOM 5506 C C . SER A 1 709 ? 25.217 -15.752 2.817 1.00 96.00 709 SER A C 1
ATOM 5508 O O . SER A 1 709 ? 26.326 -15.221 2.765 1.00 96.00 709 SER A O 1
ATOM 5510 N N . TYR A 1 710 ? 24.083 -15.076 2.647 1.00 96.75 710 TYR A N 1
ATOM 5511 C CA . TYR A 1 710 ? 23.978 -13.707 2.142 1.00 96.75 710 TYR A CA 1
ATOM 5512 C C . TYR A 1 710 ? 23.073 -12.884 3.064 1.00 96.75 710 TYR A C 1
ATOM 5514 O O . TYR A 1 710 ? 21.858 -13.064 3.055 1.00 96.75 710 TYR A O 1
ATOM 5522 N N . SER A 1 711 ? 23.666 -12.023 3.893 1.00 97.50 711 SER A N 1
ATOM 5523 C CA . SER A 1 711 ? 22.991 -11.272 4.958 1.00 97.50 711 SER A CA 1
ATOM 5524 C C . SER A 1 711 ? 22.964 -9.768 4.685 1.00 97.50 711 SER A C 1
ATOM 5526 O O . SER A 1 711 ? 23.960 -9.211 4.234 1.00 97.50 711 SER A O 1
ATOM 5528 N N . ARG A 1 712 ? 21.869 -9.094 5.046 1.00 97.50 712 ARG A N 1
ATOM 5529 C CA . ARG A 1 712 ? 21.769 -7.629 5.179 1.00 97.50 712 ARG A CA 1
ATOM 5530 C C . ARG A 1 712 ? 21.290 -7.266 6.581 1.00 97.50 712 ARG A C 1
ATOM 5532 O O . ARG A 1 712 ? 20.486 -8.013 7.138 1.00 97.50 712 ARG A O 1
ATOM 5539 N N . THR A 1 713 ? 21.739 -6.139 7.125 1.00 97.81 713 THR A N 1
ATOM 5540 C CA . THR A 1 713 ? 21.239 -5.574 8.391 1.00 97.81 713 THR A CA 1
ATOM 5541 C C . THR A 1 713 ? 20.577 -4.216 8.182 1.00 97.81 713 THR A C 1
ATOM 5543 O O . THR A 1 713 ? 20.828 -3.541 7.181 1.00 97.81 713 THR A O 1
ATOM 5546 N N . PHE A 1 714 ? 19.726 -3.812 9.125 1.00 96.56 714 PHE A N 1
ATOM 5547 C CA . PHE A 1 714 ? 19.020 -2.533 9.093 1.00 96.56 714 PHE A CA 1
ATOM 5548 C C . PHE A 1 714 ? 18.977 -1.903 10.481 1.00 96.56 714 PHE A C 1
ATOM 5550 O O . PHE A 1 714 ? 18.698 -2.599 11.457 1.00 96.56 714 PHE A O 1
ATOM 5557 N N . ASP A 1 715 ? 19.161 -0.586 10.543 1.00 94.62 715 ASP A N 1
ATOM 5558 C CA . ASP A 1 715 ? 19.039 0.184 11.781 1.00 94.62 715 ASP A CA 1
ATOM 5559 C C . ASP A 1 715 ? 17.893 1.189 11.694 1.00 94.62 715 ASP A C 1
ATOM 5561 O O . ASP A 1 715 ? 17.534 1.687 10.621 1.00 94.62 715 ASP A O 1
ATOM 5565 N N . TYR A 1 716 ? 17.328 1.487 12.860 1.00 92.00 716 TYR A N 1
ATOM 5566 C CA . TYR A 1 716 ? 16.171 2.350 13.046 1.00 92.00 716 TYR A CA 1
ATOM 5567 C C . TYR A 1 716 ? 16.468 3.401 14.116 1.00 92.00 716 TYR A C 1
ATOM 5569 O O . TYR A 1 716 ? 17.164 3.098 15.089 1.00 92.00 716 TYR A O 1
ATOM 5577 N N . ASP A 1 717 ? 15.923 4.605 13.948 1.00 89.44 717 ASP A N 1
ATOM 5578 C CA . ASP A 1 717 ? 15.955 5.636 14.988 1.00 89.44 717 ASP A CA 1
ATOM 5579 C C . ASP A 1 717 ? 14.974 5.340 16.137 1.00 89.44 717 ASP A C 1
ATOM 5581 O O . ASP A 1 717 ? 14.196 4.377 16.123 1.00 89.44 717 ASP A O 1
ATOM 5585 N N . GLU A 1 718 ? 15.016 6.188 17.160 1.00 86.62 718 GLU A N 1
ATOM 5586 C CA . GLU A 1 718 ? 14.159 6.138 18.342 1.00 86.62 718 GLU A CA 1
ATOM 5587 C C . GLU A 1 718 ? 12.656 6.227 18.019 1.00 86.62 718 GLU A C 1
ATOM 5589 O O . GLU A 1 718 ? 11.844 5.743 18.807 1.00 86.62 718 GLU A O 1
ATOM 5594 N N . SER A 1 719 ? 12.290 6.802 16.869 1.00 84.50 719 SER A N 1
ATOM 5595 C CA . SER A 1 719 ? 10.920 6.878 16.340 1.00 84.50 719 SER A CA 1
ATOM 5596 C C . SER A 1 719 ? 10.578 5.726 15.382 1.00 84.50 719 SER A C 1
ATOM 5598 O O . SER A 1 719 ? 9.481 5.684 14.829 1.00 84.50 719 SER A O 1
ATOM 5600 N N . GLY A 1 720 ? 11.487 4.769 15.173 1.00 86.81 720 GLY A N 1
ATOM 5601 C CA . GLY A 1 720 ? 11.264 3.593 14.333 1.00 86.81 720 GLY A CA 1
ATOM 5602 C C . GLY A 1 720 ? 11.348 3.827 12.828 1.00 86.81 720 GLY A C 1
ATOM 5603 O O . GLY A 1 720 ? 10.873 2.985 12.061 1.00 86.81 720 GLY A O 1
ATOM 5604 N N . ARG A 1 721 ? 11.970 4.922 12.384 1.00 89.62 721 ARG A N 1
ATOM 5605 C CA . ARG A 1 721 ? 12.251 5.194 10.965 1.00 89.62 721 ARG A CA 1
ATOM 5606 C C . ARG A 1 721 ? 13.581 4.542 10.586 1.00 89.62 721 ARG A C 1
ATOM 5608 O O . ARG A 1 721 ? 14.523 4.563 11.373 1.00 89.62 721 ARG A O 1
ATOM 5615 N N . LYS A 1 722 ? 13.668 3.923 9.403 1.00 93.69 722 LYS A N 1
ATOM 5616 C CA . LYS A 1 722 ? 14.867 3.181 8.969 1.00 93.69 722 LYS A CA 1
ATOM 5617 C C . LYS A 1 722 ? 15.979 4.154 8.573 1.00 93.69 722 LYS A C 1
ATOM 5619 O O . LYS A 1 722 ? 15.881 4.794 7.535 1.00 93.69 722 LYS A O 1
ATOM 5624 N N . ILE A 1 723 ? 17.042 4.230 9.368 1.00 95.94 723 ILE A N 1
ATOM 5625 C CA . ILE A 1 723 ? 18.178 5.141 9.144 1.00 95.94 723 ILE A CA 1
ATOM 5626 C C . ILE A 1 723 ? 19.354 4.484 8.416 1.00 95.94 723 ILE A C 1
ATOM 5628 O O . ILE A 1 723 ? 20.196 5.199 7.878 1.00 95.94 723 ILE A O 1
ATOM 5632 N N . PHE A 1 724 ? 19.409 3.148 8.350 1.00 97.50 724 PHE A N 1
ATOM 5633 C CA . PHE A 1 724 ? 20.459 2.418 7.629 1.00 97.50 724 PHE A CA 1
ATOM 5634 C C . PHE A 1 724 ? 19.964 1.099 7.020 1.00 97.50 724 PHE A C 1
ATOM 5636 O O . PHE A 1 724 ? 19.076 0.432 7.561 1.00 97.50 724 PHE A O 1
ATOM 5643 N N . ALA A 1 725 ? 20.570 0.700 5.901 1.00 97.44 725 ALA A N 1
ATOM 5644 C CA . ALA A 1 725 ? 20.454 -0.627 5.304 1.00 97.44 725 ALA A CA 1
ATOM 5645 C C . ALA A 1 725 ? 21.802 -1.067 4.719 1.00 97.44 725 ALA A C 1
ATOM 5647 O O . ALA A 1 725 ? 22.260 -0.489 3.731 1.00 97.44 725 ALA A O 1
ATOM 5648 N N . SER A 1 726 ? 22.407 -2.120 5.273 1.00 97.25 726 SER A N 1
ATOM 5649 C CA . SER A 1 726 ? 23.701 -2.632 4.808 1.00 97.25 726 SER A CA 1
ATOM 5650 C C . SER A 1 726 ? 23.633 -3.163 3.374 1.00 97.25 726 SER A C 1
ATOM 5652 O O . SER A 1 726 ? 22.582 -3.610 2.900 1.00 97.25 726 SER A O 1
ATOM 5654 N N . ASP A 1 727 ? 24.775 -3.209 2.704 1.00 95.06 727 ASP A N 1
ATOM 5655 C CA . ASP A 1 727 ? 24.980 -4.072 1.544 1.00 95.06 727 ASP A CA 1
ATOM 5656 C C . ASP A 1 727 ? 25.108 -5.540 1.978 1.00 95.06 727 ASP A C 1
ATOM 5658 O O . ASP A 1 727 ? 25.271 -5.859 3.163 1.00 95.06 727 ASP A O 1
ATOM 5662 N N . VAL A 1 728 ? 25.009 -6.461 1.017 1.00 95.31 728 VAL A N 1
ATOM 5663 C CA . VAL A 1 728 ? 25.024 -7.898 1.312 1.00 95.31 728 VAL A CA 1
ATOM 5664 C C . VAL A 1 728 ? 26.409 -8.338 1.793 1.00 95.31 728 VAL A C 1
ATOM 5666 O O . VAL A 1 728 ? 27.408 -8.141 1.106 1.00 95.31 728 VAL A O 1
ATOM 5669 N N . ASN A 1 729 ? 26.460 -8.963 2.970 1.00 94.31 729 ASN A N 1
ATOM 5670 C CA . ASN A 1 729 ? 27.679 -9.370 3.679 1.00 94.31 729 ASN A CA 1
ATOM 5671 C C . ASN A 1 729 ? 28.668 -8.214 3.952 1.00 94.31 729 ASN A C 1
ATOM 5673 O O . ASN A 1 729 ? 29.867 -8.451 4.102 1.00 94.31 729 ASN A O 1
ATOM 5677 N N . SER A 1 730 ? 28.168 -6.977 4.047 1.00 93.25 730 SER A N 1
ATOM 5678 C CA . SER A 1 730 ? 28.955 -5.768 4.309 1.00 93.25 730 SER A CA 1
ATOM 5679 C C . SER A 1 730 ? 28.506 -5.057 5.588 1.00 93.25 730 SER A C 1
ATOM 5681 O O . SER A 1 730 ? 27.374 -5.222 6.034 1.00 93.25 730 SER A O 1
ATOM 5683 N N . ALA A 1 731 ? 29.396 -4.239 6.155 1.00 92.38 731 ALA A N 1
ATOM 5684 C CA . ALA A 1 731 ? 29.070 -3.265 7.202 1.00 92.38 731 ALA A CA 1
ATOM 5685 C C . ALA A 1 731 ? 28.821 -1.848 6.640 1.00 92.38 731 ALA A C 1
ATOM 5687 O O . ALA A 1 731 ? 28.322 -0.988 7.358 1.00 92.38 731 ALA A O 1
ATOM 5688 N N . SER A 1 732 ? 29.150 -1.603 5.366 1.00 94.25 732 SER A N 1
ATOM 5689 C CA . SER A 1 732 ? 28.734 -0.403 4.625 1.00 94.25 732 SER A CA 1
ATOM 5690 C C . SER A 1 732 ? 27.347 -0.612 4.014 1.00 94.25 732 SER A C 1
ATOM 5692 O O . SER A 1 732 ? 26.904 -1.749 3.844 1.00 94.25 732 SER A O 1
ATOM 5694 N N . GLY A 1 733 ? 26.658 0.475 3.674 1.00 95.75 733 GLY A N 1
ATOM 5695 C CA . GLY A 1 733 ? 25.288 0.446 3.164 1.00 95.75 733 GLY A CA 1
ATOM 5696 C C . GLY A 1 733 ? 24.769 1.838 2.824 1.00 95.75 733 GLY A C 1
ATOM 5697 O O . GLY A 1 733 ? 25.548 2.787 2.755 1.00 95.75 733 GLY A O 1
ATOM 5698 N N . ILE A 1 734 ? 23.455 1.948 2.642 1.00 97.00 734 ILE A N 1
ATOM 5699 C CA . ILE A 1 734 ? 22.760 3.220 2.405 1.00 97.00 734 ILE A CA 1
ATOM 5700 C C . ILE A 1 734 ? 22.221 3.751 3.737 1.00 97.00 734 ILE A C 1
ATOM 5702 O O . ILE A 1 734 ? 21.623 2.993 4.503 1.00 97.00 734 ILE A O 1
ATOM 5706 N N . GLY A 1 735 ? 22.424 5.043 4.003 1.00 97.75 735 GLY A N 1
ATOM 5707 C CA . GLY A 1 735 ? 21.874 5.758 5.158 1.00 97.75 735 GLY A CA 1
ATOM 5708 C C . GLY A 1 735 ? 20.821 6.802 4.771 1.00 97.75 735 GLY A C 1
ATOM 5709 O O . GLY A 1 735 ? 20.848 7.323 3.654 1.00 97.75 735 GLY A O 1
ATOM 5710 N N . TRP A 1 736 ? 19.925 7.143 5.701 1.00 97.94 736 TRP A N 1
ATOM 5711 C CA . TRP A 1 736 ? 18.867 8.145 5.507 1.00 97.94 736 TRP A CA 1
ATOM 5712 C C . TRP A 1 736 ? 18.784 9.137 6.670 1.00 97.94 736 TRP A C 1
ATOM 5714 O O . TRP A 1 736 ? 18.805 8.745 7.835 1.00 97.94 736 TRP A O 1
ATOM 5724 N N . GLU A 1 737 ? 18.631 10.421 6.340 1.00 96.62 737 GLU A N 1
ATOM 5725 C CA . GLU A 1 737 ? 18.330 11.500 7.289 1.00 96.62 737 GLU A CA 1
ATOM 5726 C C . GLU A 1 737 ? 16.912 12.036 7.018 1.00 96.62 737 GLU A C 1
ATOM 5728 O O . GLU A 1 737 ? 16.511 12.201 5.859 1.00 96.62 737 GLU A O 1
ATOM 5733 N N . TYR A 1 738 ? 16.164 12.344 8.082 1.00 94.56 738 TYR A N 1
ATOM 5734 C CA . TYR A 1 738 ? 14.758 12.764 8.030 1.00 94.56 738 TYR A CA 1
ATOM 5735 C C . TYR A 1 738 ? 14.511 14.060 8.813 1.00 94.56 738 TYR A C 1
ATOM 5737 O O . TYR A 1 738 ? 15.158 14.294 9.834 1.00 94.56 738 TYR A O 1
ATOM 5745 N N . ASP A 1 739 ? 13.518 14.853 8.400 1.00 92.31 739 ASP A N 1
ATOM 5746 C CA . ASP A 1 739 ? 12.996 15.962 9.212 1.00 92.31 739 ASP A CA 1
ATOM 5747 C C . ASP A 1 739 ? 12.065 15.484 10.352 1.00 92.31 739 ASP A C 1
ATOM 5749 O O . ASP A 1 739 ? 11.794 14.290 10.507 1.00 92.31 739 ASP A O 1
ATOM 5753 N N . VAL A 1 740 ? 11.555 16.417 11.166 1.00 90.75 740 VAL A N 1
ATOM 5754 C CA . VAL A 1 740 ? 10.663 16.118 12.308 1.00 90.75 740 VAL A CA 1
ATOM 5755 C C . VAL A 1 740 ? 9.335 15.455 11.905 1.00 90.75 740 VAL A C 1
ATOM 5757 O O . VAL A 1 740 ? 8.743 14.752 12.718 1.00 90.75 740 VAL A O 1
ATOM 5760 N N . ILE A 1 741 ? 8.872 15.621 10.658 1.00 91.56 741 ILE A N 1
ATOM 5761 C CA . ILE A 1 741 ? 7.639 14.988 10.151 1.00 91.56 741 ILE A CA 1
ATOM 5762 C C . ILE A 1 741 ? 7.905 13.748 9.279 1.00 91.56 741 ILE A C 1
ATOM 5764 O O . ILE A 1 741 ? 6.975 13.202 8.688 1.00 91.56 741 ILE A O 1
ATOM 5768 N N . GLY A 1 742 ? 9.155 13.273 9.215 1.00 92.00 742 GLY A N 1
ATOM 5769 C CA . GLY A 1 742 ? 9.527 12.031 8.535 1.00 92.00 742 GLY A CA 1
ATOM 5770 C C . GLY A 1 742 ? 9.770 12.147 7.028 1.00 92.00 742 GLY A C 1
ATOM 5771 O O . GLY A 1 742 ? 9.864 11.115 6.364 1.00 92.00 742 GLY A O 1
ATOM 5772 N N . ARG A 1 743 ? 9.910 13.356 6.467 1.00 94.19 743 ARG A N 1
ATOM 5773 C CA . ARG A 1 743 ? 10.369 13.518 5.076 1.00 94.19 743 ARG A CA 1
ATOM 5774 C C . ARG A 1 743 ? 11.870 13.268 5.000 1.00 94.19 743 ARG A C 1
ATOM 5776 O O . ARG A 1 743 ? 12.623 13.826 5.795 1.00 94.19 743 ARG A O 1
ATOM 5783 N N . THR A 1 744 ? 12.319 12.475 4.028 1.00 95.88 744 THR A N 1
ATOM 5784 C CA . THR A 1 744 ? 13.752 12.309 3.753 1.00 95.88 744 THR A CA 1
ATOM 5785 C C . THR A 1 744 ? 14.345 13.642 3.301 1.00 95.88 744 THR A C 1
ATOM 5787 O O . THR A 1 744 ? 13.869 14.236 2.331 1.00 95.88 744 THR A O 1
ATOM 5790 N N . ILE A 1 745 ? 15.395 14.096 3.985 1.00 96.75 745 ILE A N 1
ATOM 5791 C CA . ILE A 1 745 ? 16.178 15.288 3.615 1.00 96.75 745 ILE A CA 1
ATOM 5792 C C . ILE A 1 745 ? 17.522 14.911 2.982 1.00 96.75 745 ILE A C 1
ATOM 5794 O O . ILE A 1 745 ? 18.081 15.692 2.209 1.00 96.75 745 ILE A O 1
ATOM 5798 N N . ARG A 1 746 ? 18.023 13.696 3.248 1.00 97.88 746 ARG A N 1
ATOM 5799 C CA . ARG A 1 746 ? 19.278 13.186 2.688 1.00 97.88 746 ARG A CA 1
ATOM 5800 C C . ARG A 1 746 ? 19.281 11.664 2.559 1.00 97.88 746 ARG A C 1
ATOM 5802 O O . ARG A 1 746 ? 18.759 10.963 3.423 1.00 97.88 746 ARG A O 1
ATOM 5809 N N . THR A 1 747 ? 19.946 11.175 1.517 1.00 98.12 747 THR A N 1
ATOM 5810 C CA . THR A 1 747 ? 20.298 9.760 1.327 1.00 98.12 747 THR A CA 1
ATOM 5811 C C . THR A 1 747 ? 21.806 9.671 1.123 1.00 98.12 747 THR A C 1
ATOM 5813 O O . THR A 1 747 ? 22.341 10.366 0.259 1.00 98.12 747 THR A O 1
ATOM 5816 N N . ILE A 1 748 ? 22.490 8.845 1.911 1.00 97.50 748 ILE A N 1
ATOM 5817 C CA . ILE A 1 748 ? 23.952 8.696 1.918 1.00 97.50 748 ILE A CA 1
ATOM 5818 C C . ILE A 1 748 ? 24.313 7.325 1.342 1.00 97.50 748 ILE A C 1
ATOM 5820 O O . ILE A 1 748 ? 23.784 6.310 1.792 1.00 97.50 748 ILE A O 1
ATOM 5824 N N . ASN A 1 749 ? 25.213 7.298 0.363 1.00 95.12 749 ASN A N 1
ATOM 5825 C CA . ASN A 1 749 ? 25.710 6.090 -0.291 1.00 95.12 749 ASN A CA 1
ATOM 5826 C C . ASN A 1 749 ? 26.872 5.451 0.497 1.00 95.12 749 ASN A C 1
ATOM 5828 O O . ASN A 1 749 ? 27.463 6.060 1.391 1.00 95.12 749 ASN A O 1
ATOM 5832 N N . GLN A 1 750 ? 27.256 4.233 0.107 1.00 93.69 750 GLN A N 1
ATOM 5833 C CA . GLN A 1 750 ? 28.290 3.411 0.752 1.00 93.69 750 GLN A CA 1
ATOM 5834 C C . GLN A 1 750 ? 29.684 4.066 0.818 1.00 93.69 750 GLN A C 1
ATOM 5836 O O . GLN A 1 750 ? 30.505 3.679 1.651 1.00 93.69 750 GLN A O 1
ATOM 5841 N N . ASP A 1 751 ? 29.966 5.018 -0.074 1.00 92.88 751 ASP A N 1
ATOM 5842 C CA . ASP A 1 751 ? 31.220 5.775 -0.172 1.00 92.88 751 ASP A CA 1
ATOM 5843 C C . ASP A 1 751 ? 31.170 7.152 0.525 1.00 92.88 751 ASP A C 1
ATOM 5845 O O . ASP A 1 751 ? 32.162 7.881 0.526 1.00 92.88 751 ASP A O 1
ATOM 5849 N N . GLY A 1 752 ? 30.035 7.509 1.137 1.00 92.75 752 GLY A N 1
ATOM 5850 C CA . GLY A 1 752 ? 29.815 8.803 1.786 1.00 92.75 752 GLY A CA 1
ATOM 5851 C C . GLY A 1 752 ? 29.377 9.933 0.846 1.00 92.75 752 GLY A C 1
ATOM 5852 O O . GLY A 1 752 ? 29.120 11.040 1.326 1.00 92.75 752 GLY A O 1
ATOM 5853 N N . THR A 1 753 ? 29.241 9.681 -0.463 1.00 95.44 753 THR A N 1
ATOM 5854 C CA . THR A 1 753 ? 28.499 10.588 -1.357 1.00 95.44 753 THR A CA 1
ATOM 5855 C C . THR A 1 753 ? 27.022 10.624 -0.947 1.00 95.44 753 THR A C 1
ATOM 5857 O O . THR A 1 753 ? 26.529 9.705 -0.291 1.00 95.44 753 THR A O 1
ATOM 5860 N N . SER A 1 754 ? 26.293 11.699 -1.258 1.00 97.06 754 SER A N 1
ATOM 5861 C CA . SER A 1 754 ? 24.900 11.814 -0.811 1.00 97.06 754 SER A CA 1
ATOM 5862 C C . SER A 1 754 ? 24.034 12.689 -1.702 1.00 97.06 754 SER A C 1
ATOM 5864 O O . SER A 1 754 ? 24.446 13.797 -2.044 1.00 97.06 754 SER A O 1
ATOM 5866 N N . LYS A 1 755 ? 22.801 12.239 -1.945 1.00 97.81 755 LYS A N 1
ATOM 5867 C CA . LYS A 1 755 ? 21.707 13.060 -2.483 1.00 97.81 755 LYS A CA 1
ATOM 586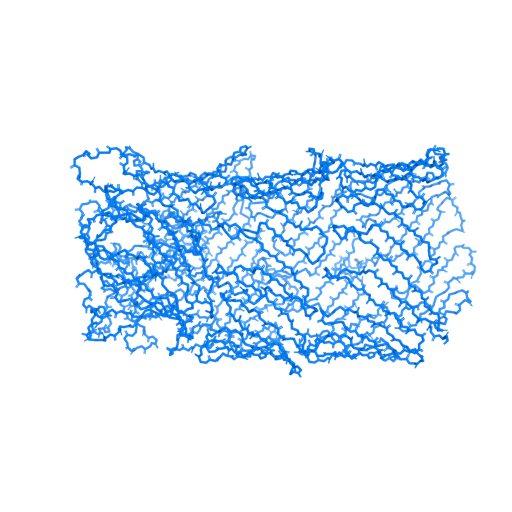8 C C . LYS A 1 755 ? 21.023 13.816 -1.349 1.00 97.81 755 LYS A C 1
ATOM 5870 O O . LYS A 1 755 ? 20.957 13.307 -0.227 1.00 97.81 755 LYS A O 1
ATOM 5875 N N . SER A 1 756 ? 20.463 14.988 -1.629 1.00 98.12 756 SER A N 1
ATOM 5876 C CA . SER A 1 756 ? 19.641 15.730 -0.662 1.00 98.12 756 SER A CA 1
ATOM 5877 C C . SER A 1 756 ? 18.383 16.318 -1.292 1.00 98.12 756 SER A C 1
ATOM 5879 O O . SER A 1 756 ? 18.325 16.542 -2.499 1.00 98.12 756 SER A O 1
ATOM 5881 N N . VAL A 1 757 ? 17.360 16.541 -0.467 1.00 98.31 757 VAL A N 1
ATOM 5882 C CA . VAL A 1 757 ? 16.081 17.128 -0.880 1.00 98.31 757 VAL A CA 1
ATOM 5883 C C . VAL A 1 757 ? 15.763 18.299 0.039 1.00 98.31 757 VAL A C 1
ATOM 5885 O O . VAL A 1 757 ? 15.600 18.121 1.246 1.00 98.31 757 VAL A O 1
ATOM 5888 N N . VAL A 1 758 ? 15.666 19.500 -0.534 1.00 97.50 758 VAL A N 1
ATOM 5889 C CA . VAL A 1 758 ? 15.107 20.664 0.165 1.00 97.50 758 VAL A CA 1
ATOM 5890 C C . VAL A 1 758 ? 13.618 20.725 -0.146 1.00 97.50 758 VAL A C 1
ATOM 5892 O O . VAL A 1 758 ? 13.230 20.790 -1.312 1.00 97.50 758 VAL A O 1
ATOM 5895 N N . HIS A 1 759 ? 12.795 20.702 0.898 1.00 95.19 759 HIS A N 1
ATOM 5896 C CA . HIS A 1 759 ? 11.343 20.799 0.789 1.00 95.19 759 HIS A CA 1
ATOM 5897 C C . HIS A 1 759 ? 10.909 22.254 0.972 1.00 95.19 759 HIS A C 1
ATOM 5899 O O . HIS A 1 759 ? 11.270 22.888 1.961 1.00 95.19 759 HIS A O 1
ATOM 5905 N N . GLU A 1 760 ? 10.128 22.777 0.031 1.00 93.62 760 GLU A N 1
ATOM 5906 C CA . GLU A 1 760 ? 9.493 24.094 0.120 1.00 93.62 760 GLU A CA 1
ATOM 5907 C C . GLU A 1 760 ? 7.971 23.882 0.143 1.00 93.62 760 GLU A C 1
ATOM 5909 O O . GLU A 1 760 ? 7.250 24.056 -0.842 1.00 93.62 760 GLU A O 1
ATOM 5914 N N . GLY A 1 761 ? 7.462 23.409 1.279 1.00 92.56 761 GLY A N 1
ATOM 5915 C CA . GLY A 1 761 ? 6.077 22.988 1.439 1.00 92.56 761 GLY A CA 1
ATOM 5916 C C . GLY A 1 761 ? 5.799 21.653 0.744 1.00 92.56 761 GLY A C 1
ATOM 5917 O O . GLY A 1 761 ? 6.652 20.778 0.637 1.00 92.56 761 GLY A O 1
ATOM 5918 N N . ALA A 1 762 ? 4.569 21.493 0.255 1.00 93.00 762 ALA A N 1
ATOM 5919 C CA . ALA A 1 762 ? 4.162 20.360 -0.577 1.00 93.00 762 ALA A CA 1
ATOM 5920 C C . ALA A 1 762 ? 4.327 20.640 -2.080 1.00 93.00 762 ALA A C 1
ATOM 5922 O O . ALA A 1 762 ? 4.424 19.709 -2.880 1.00 93.00 762 ALA A O 1
ATOM 5923 N N . HIS A 1 763 ? 4.314 21.926 -2.450 1.00 91.62 763 HIS A N 1
ATOM 5924 C CA . HIS A 1 763 ? 4.241 22.400 -3.830 1.00 91.62 763 HIS A CA 1
ATOM 5925 C C . HIS A 1 763 ? 5.588 22.430 -4.568 1.00 91.62 763 HIS A C 1
ATOM 5927 O O . HIS A 1 763 ? 5.580 22.563 -5.792 1.00 91.62 763 HIS A O 1
ATOM 5933 N N . ARG A 1 764 ? 6.728 22.302 -3.871 1.00 94.38 764 ARG A N 1
ATOM 5934 C CA . ARG A 1 764 ? 8.066 22.360 -4.477 1.00 94.38 764 ARG A CA 1
ATOM 5935 C C . ARG A 1 764 ? 9.108 21.554 -3.696 1.00 94.38 764 ARG A C 1
ATOM 5937 O O . ARG A 1 764 ? 9.141 21.600 -2.469 1.00 94.38 764 ARG A O 1
ATOM 5944 N N . GLU A 1 765 ? 9.972 20.848 -4.421 1.00 97.38 765 GLU A N 1
ATOM 5945 C CA . GLU A 1 765 ? 11.124 20.110 -3.892 1.00 97.38 765 GLU A CA 1
ATOM 5946 C C . GLU A 1 765 ? 12.357 20.331 -4.777 1.00 97.38 765 GLU A C 1
ATOM 5948 O O . GLU A 1 765 ? 12.285 20.209 -6.002 1.00 97.38 765 GLU A O 1
ATOM 5953 N N . LEU A 1 766 ? 13.506 20.607 -4.158 1.00 97.81 766 LEU A N 1
ATOM 5954 C CA . LEU A 1 766 ? 14.797 20.734 -4.837 1.00 97.81 766 LEU A CA 1
ATOM 5955 C C . LEU A 1 766 ? 15.640 19.495 -4.550 1.00 97.81 766 LEU A C 1
ATOM 5957 O O . LEU A 1 766 ? 16.199 19.354 -3.460 1.00 97.81 766 LEU A O 1
ATOM 5961 N N . HIS A 1 767 ? 15.723 18.600 -5.531 1.00 98.06 767 HIS A N 1
ATOM 5962 C CA . HIS A 1 767 ? 16.493 17.360 -5.444 1.00 98.06 767 HIS A CA 1
ATOM 5963 C C . HIS A 1 767 ? 17.904 17.609 -5.959 1.00 98.06 767 HIS A C 1
ATOM 5965 O O . HIS A 1 767 ? 18.078 17.956 -7.127 1.00 98.06 767 HIS A O 1
ATOM 5971 N N . ARG A 1 768 ? 18.906 17.427 -5.098 1.00 97.94 768 ARG A N 1
ATOM 5972 C CA . ARG A 1 768 ? 20.327 17.542 -5.431 1.00 97.94 768 ARG A CA 1
ATOM 5973 C C . ARG A 1 768 ? 20.969 16.161 -5.544 1.00 97.94 768 ARG A C 1
ATOM 5975 O O . ARG A 1 768 ? 20.814 15.339 -4.639 1.00 97.94 768 ARG A O 1
ATOM 5982 N N . ASP A 1 769 ? 21.697 15.927 -6.631 1.00 96.81 769 ASP A N 1
ATOM 5983 C CA . ASP A 1 769 ? 22.472 14.699 -6.841 1.00 96.81 769 ASP A CA 1
ATOM 5984 C C . ASP A 1 769 ? 23.852 14.739 -6.148 1.00 96.81 769 ASP A C 1
ATOM 5986 O O . ASP A 1 769 ? 24.252 15.738 -5.544 1.00 96.81 769 ASP A O 1
ATOM 5990 N N . GLU A 1 770 ? 24.606 13.646 -6.246 1.00 96.19 770 GLU A N 1
ATOM 5991 C CA . GLU A 1 770 ? 25.954 13.534 -5.683 1.00 96.19 770 GLU A CA 1
ATOM 5992 C C . GLU A 1 770 ? 26.993 14.434 -6.383 1.00 96.19 770 GLU A C 1
ATOM 5994 O O . GLU A 1 770 ? 28.017 14.768 -5.786 1.00 96.19 770 GLU A O 1
ATOM 5999 N N . ASN A 1 771 ? 26.728 14.859 -7.623 1.00 95.81 771 ASN A N 1
ATOM 6000 C CA . ASN A 1 771 ? 27.541 15.817 -8.380 1.00 95.81 771 ASN A CA 1
ATOM 6001 C C . ASN A 1 771 ? 27.172 17.289 -8.065 1.00 95.81 771 ASN A C 1
ATOM 6003 O O . ASN A 1 771 ? 27.816 18.208 -8.569 1.00 95.81 771 ASN A O 1
ATOM 6007 N N . SER A 1 772 ? 26.181 17.521 -7.195 1.00 95.44 772 SER A N 1
ATOM 6008 C CA . SER A 1 772 ? 25.571 18.814 -6.850 1.00 95.44 772 SER A CA 1
ATOM 6009 C C . SER A 1 772 ? 24.680 19.486 -7.910 1.00 95.44 772 SER A C 1
ATOM 6011 O O . SER A 1 772 ? 24.261 20.626 -7.676 1.00 95.44 772 SER A O 1
ATOM 6013 N N . ASN A 1 773 ? 24.307 18.798 -8.993 1.00 96.50 773 ASN A N 1
ATOM 6014 C CA . ASN A 1 773 ? 23.252 19.238 -9.918 1.00 96.50 773 ASN A CA 1
ATOM 6015 C C . ASN A 1 773 ? 21.889 19.269 -9.198 1.00 96.50 773 ASN A C 1
ATOM 6017 O O . ASN A 1 773 ? 21.706 18.566 -8.204 1.00 96.50 773 ASN A O 1
ATOM 6021 N N . VAL A 1 774 ? 20.925 20.070 -9.674 1.00 97.19 774 VAL A N 1
ATOM 6022 C CA . VAL A 1 774 ? 19.612 20.238 -9.014 1.00 97.19 774 VAL A CA 1
ATOM 6023 C C . VAL A 1 774 ? 18.453 20.090 -9.995 1.00 97.19 774 VAL A C 1
ATOM 6025 O O . VAL A 1 774 ? 18.444 20.743 -11.035 1.00 97.19 774 VAL A O 1
ATOM 6028 N N . VAL A 1 775 ? 17.441 19.308 -9.610 1.00 97.62 775 VAL A N 1
ATOM 6029 C CA . VAL A 1 775 ? 16.120 19.270 -10.257 1.00 97.62 775 VAL A CA 1
ATOM 6030 C C . VAL A 1 775 ? 15.083 19.928 -9.339 1.00 97.62 775 VAL A C 1
ATOM 6032 O O . VAL A 1 775 ? 14.959 19.570 -8.167 1.00 97.62 775 VAL A O 1
ATOM 6035 N N . ASP A 1 776 ? 14.346 20.898 -9.877 1.00 96.88 776 ASP A N 1
ATOM 6036 C CA . ASP A 1 776 ? 13.248 21.632 -9.241 1.00 96.88 776 ASP A CA 1
ATOM 6037 C C . ASP A 1 776 ? 11.914 20.991 -9.651 1.00 96.88 776 ASP A C 1
ATOM 6039 O O . ASP A 1 776 ? 11.388 21.229 -10.743 1.00 96.88 776 ASP A O 1
ATOM 6043 N N . TYR A 1 777 ? 11.399 20.122 -8.779 1.00 96.94 777 TYR A N 1
ATOM 6044 C CA . TYR A 1 777 ? 10.102 19.471 -8.941 1.00 96.94 777 TYR A CA 1
ATOM 6045 C C . TYR A 1 777 ? 9.008 20.328 -8.306 1.00 96.94 777 TYR A C 1
ATOM 6047 O O . TYR A 1 777 ? 9.124 20.733 -7.150 1.00 96.94 777 TYR A O 1
ATOM 6055 N N . ARG A 1 778 ? 7.913 20.572 -9.034 1.00 94.31 778 ARG A N 1
ATOM 6056 C CA . ARG A 1 778 ? 6.775 21.376 -8.563 1.00 94.31 778 ARG A CA 1
ATOM 6057 C C . ARG A 1 778 ? 5.457 20.640 -8.735 1.00 94.31 778 ARG A C 1
ATOM 6059 O O . ARG A 1 778 ? 5.234 19.957 -9.737 1.00 94.31 778 ARG A O 1
ATOM 6066 N N . TYR A 1 779 ? 4.565 20.817 -7.770 1.00 92.44 779 TYR A N 1
ATOM 6067 C CA . TYR A 1 779 ? 3.363 20.011 -7.606 1.00 92.44 779 TYR A CA 1
ATOM 6068 C C . TYR A 1 779 ? 2.100 20.880 -7.545 1.00 92.44 779 TYR A C 1
ATOM 6070 O O . TYR A 1 779 ? 2.057 21.893 -6.849 1.00 92.44 779 TYR A O 1
ATOM 6078 N N . GLN A 1 780 ? 1.045 20.439 -8.231 1.00 89.69 780 GLN A N 1
ATOM 6079 C CA . GLN A 1 780 ? -0.332 20.871 -7.971 1.00 89.69 780 GLN A CA 1
ATOM 6080 C C . GLN A 1 780 ? -0.781 20.226 -6.651 1.00 89.69 780 GLN A C 1
ATOM 6082 O O . GLN A 1 780 ? -0.569 19.026 -6.483 1.00 89.69 780 GLN A O 1
ATOM 6087 N N . VAL A 1 781 ? -1.402 20.973 -5.730 1.00 90.62 781 VAL A N 1
ATOM 6088 C CA . VAL A 1 781 ? -1.799 20.465 -4.399 1.00 90.62 781 VAL A CA 1
ATOM 6089 C C . VAL A 1 781 ? -3.252 20.834 -4.091 1.00 90.62 781 VAL A C 1
ATOM 6091 O O . VAL A 1 781 ? -3.631 21.995 -4.218 1.00 90.62 781 VAL A O 1
ATOM 6094 N N . TYR A 1 782 ? -4.064 19.868 -3.656 1.00 88.81 782 TYR A N 1
ATOM 6095 C CA . TYR A 1 782 ? -5.486 20.074 -3.359 1.00 88.81 782 TYR A CA 1
ATOM 6096 C C . TYR A 1 782 ? -5.786 19.897 -1.862 1.00 88.81 782 TYR A C 1
ATOM 6098 O O . TYR A 1 782 ? -6.028 18.795 -1.372 1.00 88.81 782 TYR A O 1
ATOM 6106 N N . GLY A 1 783 ? -5.805 21.011 -1.126 1.00 89.69 783 GLY A N 1
ATOM 6107 C CA . GLY A 1 783 ? -6.345 21.113 0.237 1.00 89.69 783 GLY A CA 1
ATOM 6108 C C . GLY A 1 783 ? -5.518 20.506 1.375 1.00 89.69 783 GLY A C 1
ATOM 6109 O O . GLY A 1 783 ? -5.652 20.964 2.508 1.00 89.69 783 GLY A O 1
ATOM 6110 N N . ALA A 1 784 ? -4.640 19.542 1.091 1.00 91.25 784 ALA A N 1
ATOM 6111 C CA . ALA A 1 784 ? -3.684 18.969 2.040 1.00 91.25 784 ALA A CA 1
ATOM 6112 C C . ALA A 1 784 ? -2.370 18.572 1.326 1.00 91.25 784 ALA A C 1
ATOM 6114 O O . ALA A 1 784 ? -2.439 18.160 0.166 1.00 91.25 784 ALA A O 1
ATOM 6115 N N . PRO A 1 785 ? -1.190 18.672 1.979 1.00 91.62 785 PRO A N 1
ATOM 6116 C CA . PRO A 1 785 ? 0.122 18.341 1.401 1.00 91.62 785 PRO A CA 1
ATOM 6117 C C . PRO A 1 785 ? 0.224 16.996 0.670 1.00 91.62 785 PRO A C 1
ATOM 6119 O O . PRO A 1 785 ? 0.875 16.890 -0.367 1.00 91.62 785 PRO A O 1
ATOM 6122 N N . GLU A 1 786 ? -0.427 15.978 1.220 1.00 89.62 786 GLU A N 1
ATOM 6123 C CA . GLU A 1 786 ? -0.507 14.612 0.710 1.00 89.62 786 GLU A CA 1
ATOM 6124 C C . GLU A 1 786 ? -1.273 14.497 -0.624 1.00 89.62 786 GLU A C 1
ATOM 6126 O O . GLU A 1 786 ? -0.938 13.657 -1.459 1.00 89.62 786 GLU A O 1
ATOM 6131 N N . ASN A 1 787 ? -2.244 15.380 -0.877 1.00 90.00 787 ASN A N 1
ATOM 6132 C CA . ASN A 1 787 ? -3.084 15.379 -2.078 1.00 90.00 787 ASN A CA 1
ATOM 6133 C C . ASN A 1 787 ? -2.421 16.165 -3.220 1.00 90.00 787 ASN A C 1
ATOM 6135 O O . ASN A 1 787 ? -2.952 17.183 -3.682 1.00 90.00 787 ASN A O 1
ATOM 6139 N N . ARG A 1 788 ? -1.240 15.715 -3.660 1.00 91.19 788 ARG A N 1
ATOM 6140 C CA . ARG A 1 788 ? -0.428 16.413 -4.667 1.00 91.19 788 ARG A CA 1
ATOM 6141 C C . ARG A 1 788 ? -0.112 15.587 -5.913 1.00 91.19 788 ARG A C 1
ATOM 6143 O O . ARG A 1 788 ? 0.123 14.385 -5.840 1.00 91.19 788 ARG A O 1
ATOM 6150 N N . TYR A 1 789 ? -0.025 16.266 -7.054 1.00 91.44 789 TYR A N 1
ATOM 6151 C CA . TYR A 1 789 ? 0.384 15.697 -8.339 1.00 91.44 789 TYR A CA 1
ATOM 6152 C C . TYR A 1 789 ? 1.593 16.447 -8.891 1.00 91.44 789 TYR A C 1
ATOM 6154 O O . TYR A 1 789 ? 1.610 17.677 -8.883 1.00 91.44 789 TYR A O 1
ATOM 6162 N N . LEU A 1 790 ? 2.581 15.720 -9.420 1.00 94.00 790 LEU A N 1
ATOM 6163 C CA . LEU A 1 790 ? 3.701 16.335 -10.133 1.00 94.00 790 LEU A CA 1
ATOM 6164 C C . LEU A 1 790 ? 3.184 17.086 -11.370 1.00 94.00 790 LEU A C 1
ATOM 6166 O O . LEU A 1 790 ? 2.484 16.489 -12.197 1.00 94.00 790 LEU A O 1
ATOM 6170 N N . ASN A 1 791 ? 3.549 18.367 -11.463 1.00 92.12 791 ASN A N 1
ATOM 6171 C CA . ASN A 1 791 ? 3.191 19.275 -12.550 1.00 92.12 791 ASN A CA 1
ATOM 6172 C C . ASN A 1 791 ? 4.434 19.736 -13.329 1.00 92.12 791 ASN A C 1
ATOM 6174 O O . ASN A 1 791 ? 4.434 19.647 -14.545 1.00 92.12 791 ASN A O 1
ATOM 6178 N N . TRP A 1 792 ? 5.528 20.136 -12.674 1.00 94.12 792 TRP A N 1
ATOM 6179 C CA . TRP A 1 792 ? 6.786 20.468 -13.361 1.00 94.12 792 TRP A CA 1
ATOM 6180 C C . TRP A 1 792 ? 7.960 19.655 -12.823 1.00 94.12 792 TRP A C 1
ATOM 6182 O O . TRP A 1 792 ? 8.080 19.468 -11.617 1.00 94.12 792 TRP A O 1
ATOM 6192 N N . ALA A 1 793 ? 8.864 19.260 -13.714 1.00 96.62 793 ALA A N 1
ATOM 6193 C CA . ALA A 1 793 ? 10.236 18.890 -13.399 1.00 96.62 793 ALA A CA 1
ATOM 6194 C C . ALA A 1 793 ? 11.160 19.800 -14.221 1.00 96.62 793 ALA A C 1
ATOM 6196 O O . ALA A 1 793 ? 11.228 19.682 -15.446 1.00 96.62 793 ALA A O 1
ATOM 6197 N N . ILE A 1 794 ? 11.822 20.744 -13.555 1.00 95.62 794 ILE A N 1
ATOM 6198 C CA . ILE A 1 794 ? 12.804 21.645 -14.163 1.00 95.62 794 ILE A CA 1
ATOM 6199 C C . ILE A 1 794 ? 14.185 21.103 -13.816 1.00 95.62 794 ILE A C 1
ATOM 6201 O O . ILE A 1 794 ? 14.604 21.126 -12.661 1.00 95.62 794 ILE A O 1
ATOM 6205 N N . ALA A 1 795 ? 14.859 20.563 -14.818 1.00 95.25 795 ALA A N 1
ATOM 6206 C CA . ALA A 1 795 ? 16.175 19.968 -14.705 1.00 95.25 795 ALA A CA 1
ATOM 6207 C C . ALA A 1 795 ? 17.283 21.017 -14.972 1.00 95.25 795 ALA A C 1
ATOM 6209 O O . ALA A 1 795 ? 16.984 22.159 -15.350 1.00 95.25 795 ALA A O 1
ATOM 6210 N N . PRO A 1 796 ? 18.565 20.656 -14.782 1.00 93.75 796 PRO A N 1
ATOM 6211 C CA . PRO A 1 796 ? 19.702 21.492 -15.159 1.00 93.75 796 PRO A CA 1
ATOM 6212 C C . PRO A 1 796 ? 19.709 21.926 -16.633 1.00 93.75 796 PRO A C 1
ATOM 6214 O O . PRO A 1 796 ? 18.881 21.503 -17.442 1.00 93.75 796 PRO A O 1
ATOM 6217 N N . GLU A 1 797 ? 20.635 22.824 -16.979 1.00 90.56 797 GLU A N 1
ATOM 6218 C CA . GLU A 1 797 ? 20.759 23.435 -18.320 1.00 90.56 797 GLU A CA 1
ATOM 6219 C C . GLU A 1 797 ? 19.499 24.172 -18.833 1.00 90.56 797 GLU A C 1
ATOM 6221 O O . GLU A 1 797 ? 19.454 24.609 -19.982 1.00 90.56 797 GLU A O 1
ATOM 6226 N N . GLY A 1 798 ? 18.490 24.380 -17.977 1.00 87.19 798 GLY A N 1
ATOM 6227 C CA . GLY A 1 798 ? 17.244 25.058 -18.340 1.00 87.19 798 GLY A CA 1
ATOM 6228 C C . GLY A 1 798 ? 16.272 24.178 -19.127 1.00 87.19 798 GLY A C 1
ATOM 6229 O O . GLY A 1 798 ? 15.500 24.706 -19.928 1.00 87.19 798 GLY A O 1
ATOM 6230 N N . VAL A 1 799 ? 16.307 22.857 -18.925 1.00 93.88 799 VAL A N 1
ATOM 6231 C CA . VAL A 1 799 ? 15.354 21.907 -19.521 1.00 93.88 799 VAL A CA 1
ATOM 6232 C C . VAL A 1 799 ? 14.140 21.735 -18.609 1.00 93.88 799 VAL A C 1
ATOM 6234 O O . VAL A 1 799 ? 14.277 21.439 -17.424 1.00 93.88 799 VAL A O 1
ATOM 6237 N N . GLY A 1 800 ? 12.938 21.913 -19.154 1.00 94.62 800 GLY A N 1
ATOM 6238 C CA . GLY A 1 800 ? 11.685 21.859 -18.406 1.00 94.62 800 GLY A CA 1
ATOM 6239 C C . GLY A 1 800 ? 10.695 20.862 -18.994 1.00 94.62 800 GLY A C 1
ATOM 6240 O O . GLY A 1 800 ? 10.348 20.946 -20.173 1.00 94.62 800 GLY A O 1
ATOM 6241 N N . THR A 1 801 ? 10.189 19.972 -18.143 1.00 95.94 801 THR A N 1
ATOM 6242 C CA . THR A 1 801 ? 9.078 19.063 -18.447 1.00 95.94 801 THR A CA 1
ATOM 6243 C C . THR A 1 801 ? 7.862 19.456 -17.612 1.00 95.94 801 THR A C 1
ATOM 6245 O O . THR A 1 801 ? 7.966 19.559 -16.388 1.00 95.94 801 THR A O 1
ATOM 6248 N N . ARG A 1 802 ? 6.702 19.651 -18.248 1.00 95.12 802 ARG A N 1
ATOM 6249 C CA . ARG A 1 802 ? 5.425 19.997 -17.598 1.00 95.12 802 ARG A CA 1
ATOM 6250 C C . ARG A 1 802 ? 4.362 18.937 -17.894 1.00 95.12 802 ARG A C 1
ATOM 6252 O O . ARG A 1 802 ? 4.250 18.478 -19.025 1.00 95.12 802 ARG A O 1
ATOM 6259 N N . ILE A 1 803 ? 3.572 18.569 -16.891 1.00 96.00 803 ILE A N 1
ATOM 6260 C CA . ILE A 1 803 ? 2.551 17.518 -16.923 1.00 96.00 803 ILE A CA 1
ATOM 6261 C C . ILE A 1 803 ? 1.218 18.126 -16.467 1.00 96.00 803 ILE A C 1
ATOM 6263 O O . ILE A 1 803 ? 0.873 18.107 -15.284 1.00 96.00 803 ILE A O 1
ATOM 6267 N N . SER A 1 804 ? 0.462 18.653 -17.428 1.00 93.81 804 SER A N 1
ATOM 6268 C CA . SER A 1 804 ? -0.888 19.180 -17.215 1.00 93.81 804 SER A CA 1
ATOM 6269 C C . SER A 1 804 ? -1.851 18.053 -16.838 1.00 93.81 804 SER A C 1
ATOM 6271 O O . SER A 1 804 ? -1.796 16.965 -17.420 1.00 93.81 804 SER A O 1
ATOM 6273 N N . ARG A 1 805 ? -2.750 18.305 -15.879 1.00 91.81 805 ARG A N 1
ATOM 6274 C CA . ARG A 1 805 ? -3.728 17.321 -15.381 1.00 91.81 805 ARG A CA 1
ATOM 6275 C C . ARG A 1 805 ? -5.101 17.930 -15.114 1.00 91.81 805 ARG A C 1
ATOM 6277 O O . ARG A 1 805 ? -5.197 19.140 -14.933 1.00 91.81 805 ARG A O 1
ATOM 6284 N N . ASP A 1 806 ? -6.131 17.091 -15.036 1.00 89.62 806 ASP A N 1
ATOM 6285 C CA . ASP A 1 806 ? -7.450 17.448 -14.488 1.00 89.62 806 ASP A CA 1
ATOM 6286 C C . ASP A 1 806 ? -7.537 17.241 -12.953 1.00 89.62 806 ASP A C 1
ATOM 6288 O O . ASP A 1 806 ? -6.562 16.865 -12.294 1.00 89.62 806 ASP A O 1
ATOM 6292 N N . ALA A 1 807 ? -8.716 17.472 -12.362 1.00 88.19 807 ALA A N 1
ATOM 6293 C CA . ALA A 1 807 ? -8.968 17.280 -10.927 1.00 88.19 807 ALA A CA 1
ATOM 6294 C C . ALA A 1 807 ? -9.061 15.813 -10.452 1.00 88.19 807 ALA A C 1
ATOM 6296 O O . ALA A 1 807 ? -9.018 15.578 -9.241 1.00 88.19 807 ALA A O 1
ATOM 6297 N N . TYR A 1 808 ? -9.156 14.831 -11.357 1.00 88.44 808 TYR A N 1
ATOM 6298 C CA . TYR A 1 808 ? -8.967 13.409 -11.031 1.00 88.44 808 TYR A CA 1
ATOM 6299 C C . TYR A 1 808 ? -7.491 12.981 -11.136 1.00 88.44 808 TYR A C 1
ATOM 6301 O O . TYR A 1 808 ? -7.108 11.943 -10.591 1.00 88.44 808 TYR A O 1
ATOM 6309 N N . GLY A 1 809 ? -6.651 13.797 -11.776 1.00 89.56 809 GLY A N 1
ATOM 6310 C CA . GLY A 1 809 ? -5.227 13.554 -11.990 1.00 89.56 809 GLY A CA 1
ATOM 6311 C C . GLY A 1 809 ? -4.892 12.955 -13.358 1.00 89.56 809 GLY A C 1
ATOM 6312 O O . GLY A 1 809 ? -3.719 12.631 -13.585 1.00 89.56 809 GLY A O 1
ATOM 6313 N N . ASN A 1 810 ? -5.870 12.822 -14.265 1.00 93.19 810 ASN A N 1
ATOM 6314 C CA . ASN A 1 810 ? -5.639 12.370 -15.639 1.00 93.19 810 ASN A CA 1
ATOM 6315 C C . ASN A 1 810 ? -4.694 13.350 -16.338 1.00 93.19 810 ASN A C 1
ATOM 6317 O O . ASN A 1 810 ? -4.877 14.559 -16.219 1.00 93.19 810 ASN A O 1
ATOM 6321 N N . ILE A 1 811 ? -3.684 12.847 -17.049 1.00 96.19 811 ILE A N 1
ATOM 6322 C CA . ILE A 1 811 ? -2.724 13.689 -17.774 1.00 96.19 811 ILE A CA 1
ATOM 6323 C C . ILE A 1 811 ? -3.417 14.227 -19.019 1.00 96.19 811 ILE A C 1
ATOM 6325 O O . ILE A 1 811 ? -3.789 13.437 -19.870 1.00 96.19 811 ILE A O 1
ATOM 6329 N N . THR A 1 812 ? -3.571 15.543 -19.144 1.00 95.75 812 THR A N 1
ATOM 6330 C CA . THR A 1 812 ? -4.181 16.198 -20.318 1.00 95.75 812 THR A CA 1
ATOM 6331 C C . THR A 1 812 ? -3.139 16.701 -21.318 1.00 95.75 812 THR A C 1
ATOM 6333 O O . THR A 1 812 ? -3.442 16.884 -22.498 1.00 95.75 812 THR A O 1
ATOM 6336 N N . GLY A 1 813 ? -1.890 16.878 -20.877 1.00 96.75 813 GLY A N 1
ATOM 6337 C CA . GLY A 1 813 ? -0.768 17.223 -21.742 1.00 96.75 813 GLY A CA 1
ATOM 6338 C C . GLY A 1 813 ? 0.585 16.990 -21.076 1.00 96.75 813 GLY A C 1
ATOM 6339 O O . GLY A 1 813 ? 0.730 17.214 -19.875 1.00 96.75 813 GLY A O 1
ATOM 6340 N N . VAL A 1 814 ? 1.580 16.579 -21.861 1.00 97.06 814 VAL A N 1
ATOM 6341 C CA . VAL A 1 814 ? 2.993 16.536 -21.466 1.00 97.06 814 VAL A CA 1
ATOM 6342 C C . VAL A 1 814 ? 3.775 17.445 -22.404 1.00 97.06 814 VAL A C 1
ATOM 6344 O O . VAL A 1 814 ? 3.821 17.211 -23.607 1.00 97.06 814 VAL A O 1
ATOM 6347 N N . PHE A 1 815 ? 4.372 18.492 -21.849 1.00 95.38 815 PHE A N 1
ATOM 6348 C CA . PHE A 1 815 ? 5.276 19.403 -22.541 1.00 95.38 815 PHE A CA 1
ATOM 6349 C C . PHE A 1 815 ? 6.717 19.091 -22.145 1.00 95.38 815 PHE A C 1
ATOM 6351 O O . PHE A 1 815 ? 6.993 18.885 -20.964 1.00 95.38 815 PHE A O 1
ATOM 6358 N N . GLN A 1 816 ? 7.633 19.133 -23.109 1.00 94.06 816 GLN A N 1
ATOM 6359 C CA . GLN A 1 816 ? 9.073 19.185 -22.865 1.00 94.06 816 GLN A CA 1
ATOM 6360 C C . GLN A 1 816 ? 9.670 20.322 -23.696 1.00 94.06 816 GLN A C 1
ATOM 6362 O O . GLN A 1 816 ? 9.291 20.507 -24.854 1.00 94.06 816 GLN A O 1
ATOM 6367 N N . GLY A 1 817 ? 10.603 21.079 -23.121 1.00 93.81 817 GLY A N 1
ATOM 6368 C CA . GLY A 1 817 ? 11.239 22.209 -23.792 1.00 93.81 817 GLY A CA 1
ATOM 6369 C C . GLY A 1 817 ? 12.440 22.775 -23.040 1.00 93.81 817 GLY A C 1
ATOM 6370 O O . GLY A 1 817 ? 12.832 22.270 -21.988 1.00 93.81 817 GLY A O 1
ATOM 6371 N N . GLY A 1 818 ? 13.016 23.843 -23.585 1.00 93.06 818 GLY A N 1
ATOM 6372 C CA . GLY A 1 818 ? 14.113 24.600 -22.976 1.00 93.06 818 GLY A CA 1
ATOM 6373 C C . GLY A 1 818 ? 13.725 26.051 -22.720 1.00 93.06 818 GLY A C 1
ATOM 6374 O O . GLY A 1 818 ? 12.773 26.546 -23.323 1.00 93.06 818 GLY A O 1
ATOM 6375 N N . LEU A 1 819 ? 14.462 26.736 -21.844 1.00 92.00 819 LEU A N 1
ATOM 6376 C CA . LEU A 1 819 ? 14.311 28.180 -21.637 1.00 92.00 819 LEU A CA 1
ATOM 6377 C C . LEU A 1 819 ? 14.410 28.952 -22.962 1.00 92.00 819 LEU A C 1
ATOM 6379 O O . LEU A 1 819 ? 15.321 28.726 -23.759 1.00 92.00 819 LEU A O 1
ATOM 6383 N N . ASP A 1 820 ? 13.486 29.889 -23.168 1.00 88.50 820 ASP A N 1
ATOM 6384 C CA . ASP A 1 820 ? 13.496 30.810 -24.304 1.00 88.50 820 ASP A CA 1
ATOM 6385 C C . ASP A 1 820 ? 14.705 31.771 -24.195 1.00 88.50 820 ASP A C 1
ATOM 6387 O O . ASP A 1 820 ? 14.796 32.515 -23.210 1.00 88.50 820 ASP A O 1
ATOM 6391 N N . PRO A 1 821 ? 15.636 31.794 -25.173 1.00 84.94 821 PRO A N 1
ATOM 6392 C CA . PRO A 1 821 ? 16.788 32.697 -25.154 1.00 84.94 821 PRO A CA 1
ATOM 6393 C C . PRO A 1 821 ? 16.420 34.187 -25.181 1.00 84.94 821 PRO A C 1
ATOM 6395 O O . PRO A 1 821 ? 17.162 34.999 -24.625 1.00 84.94 821 PRO A O 1
ATOM 6398 N N . ASP A 1 822 ? 15.295 34.546 -25.808 1.00 89.56 822 ASP A N 1
ATOM 6399 C CA . ASP A 1 822 ? 14.807 35.927 -25.900 1.00 89.56 822 ASP A CA 1
ATOM 6400 C C . ASP A 1 822 ? 13.912 36.301 -24.699 1.00 89.56 822 ASP A C 1
ATOM 6402 O O . ASP A 1 822 ? 13.752 37.485 -24.385 1.00 89.56 822 ASP A O 1
ATOM 6406 N N . ASN A 1 823 ? 13.361 35.309 -23.984 1.00 87.44 823 ASN A N 1
ATOM 6407 C CA . ASN A 1 823 ? 12.531 35.511 -22.791 1.00 87.44 823 ASN A CA 1
ATOM 6408 C C . ASN A 1 823 ? 12.732 34.423 -21.706 1.00 87.44 823 ASN A C 1
ATOM 6410 O O . ASN A 1 823 ? 11.854 33.578 -21.521 1.00 87.44 823 ASN A O 1
ATOM 6414 N N . PRO A 1 824 ? 13.804 34.478 -20.886 1.00 79.81 824 PRO A N 1
ATOM 6415 C CA . PRO A 1 824 ? 14.131 33.446 -19.885 1.00 79.81 824 PRO A CA 1
ATOM 6416 C C . PRO A 1 824 ? 13.112 33.209 -18.745 1.00 79.81 824 PRO A C 1
ATOM 6418 O O . PRO A 1 824 ? 13.407 32.480 -17.800 1.00 79.81 824 PRO A O 1
ATOM 6421 N N . ALA A 1 825 ? 11.928 33.826 -18.795 1.00 80.69 825 ALA A N 1
ATOM 6422 C CA . ALA A 1 825 ? 10.773 33.496 -17.958 1.00 80.69 825 ALA A CA 1
ATOM 6423 C C . ALA A 1 825 ? 9.811 32.476 -18.615 1.00 80.69 825 ALA A C 1
ATOM 6425 O O . ALA A 1 825 ? 8.801 32.113 -18.010 1.00 80.69 825 ALA A O 1
ATOM 6426 N N . GLN A 1 826 ? 10.087 32.038 -19.847 1.00 86.38 826 GLN A N 1
ATOM 6427 C CA . GLN A 1 826 ? 9.278 31.092 -20.619 1.00 86.38 826 GLN A CA 1
ATOM 6428 C C . GLN A 1 826 ? 10.119 29.909 -21.111 1.00 86.38 826 GLN A C 1
ATOM 6430 O O . GLN A 1 826 ? 11.344 29.982 -21.186 1.00 86.38 826 GLN A O 1
ATOM 6435 N N . TYR A 1 827 ? 9.435 28.814 -21.446 1.00 88.94 827 TYR A N 1
ATOM 6436 C CA . TYR A 1 827 ? 10.023 27.642 -22.088 1.00 88.94 827 TYR A CA 1
ATOM 6437 C C . TYR A 1 827 ? 9.423 27.488 -23.486 1.00 88.94 827 TYR A C 1
ATOM 6439 O O . TYR A 1 827 ? 8.200 27.529 -23.640 1.00 88.94 827 TYR A O 1
ATOM 6447 N N . LEU A 1 828 ? 10.273 27.265 -24.486 1.00 91.06 828 LEU A N 1
ATOM 6448 C CA . LEU A 1 828 ? 9.872 26.863 -25.832 1.00 91.06 828 LEU A CA 1
ATOM 6449 C C . LEU A 1 828 ? 10.061 25.353 -25.968 1.00 91.06 828 LEU A C 1
ATOM 6451 O O . LEU A 1 828 ? 11.082 24.804 -25.552 1.00 91.06 828 LEU A O 1
ATOM 6455 N N . GLY A 1 829 ? 9.055 24.677 -26.514 1.00 92.38 829 GLY A N 1
ATOM 6456 C CA . GLY A 1 829 ? 8.997 23.224 -26.497 1.00 92.38 829 GLY A CA 1
ATOM 6457 C C . GLY A 1 829 ? 7.865 22.638 -27.330 1.00 92.38 829 GLY A C 1
ATOM 6458 O O . GLY A 1 829 ? 7.120 23.366 -27.990 1.00 92.38 829 GLY A O 1
ATOM 6459 N N . TYR A 1 830 ? 7.714 21.319 -27.245 1.00 93.94 830 TYR A N 1
ATOM 6460 C CA . TYR A 1 830 ? 6.624 20.567 -27.860 1.00 93.94 830 TYR A CA 1
ATOM 6461 C C . TYR A 1 830 ? 5.705 19.999 -26.777 1.00 93.94 830 TYR A C 1
ATOM 6463 O O . TYR A 1 830 ? 6.175 19.581 -25.719 1.00 93.94 830 TYR A O 1
ATOM 6471 N N . THR A 1 831 ? 4.400 19.960 -27.059 1.00 95.12 831 THR A N 1
ATOM 6472 C CA . THR A 1 831 ? 3.387 19.362 -26.179 1.00 95.12 831 THR A CA 1
ATOM 6473 C C . THR A 1 831 ? 2.727 18.183 -26.874 1.00 95.12 831 THR A C 1
ATOM 6475 O O . THR A 1 831 ? 2.176 18.344 -27.962 1.00 95.12 831 THR A O 1
ATOM 6478 N N . GLN A 1 832 ? 2.730 17.030 -26.213 1.00 96.56 832 GLN A N 1
ATOM 6479 C CA . GLN A 1 832 ? 1.850 15.907 -26.506 1.00 96.56 832 GLN A CA 1
ATOM 6480 C C . GLN A 1 832 ? 0.544 16.091 -25.721 1.00 96.56 832 GLN A C 1
ATOM 6482 O O . GLN A 1 832 ? 0.586 16.292 -24.506 1.00 96.56 832 GLN A O 1
ATOM 6487 N N . PHE A 1 833 ? -0.610 16.032 -26.385 1.00 97.75 833 PHE A N 1
ATOM 6488 C CA . PHE A 1 833 ? -1.927 16.207 -25.758 1.00 97.75 833 PHE A CA 1
ATOM 6489 C C . PHE A 1 833 ? -2.667 14.877 -25.612 1.00 97.75 833 PHE A C 1
ATOM 6491 O O . PHE A 1 833 ? -2.508 13.972 -26.426 1.00 97.75 833 PHE A O 1
ATOM 6498 N N . PHE A 1 834 ? -3.510 14.768 -24.587 1.00 98.25 834 PHE A N 1
ATOM 6499 C CA . PHE A 1 834 ? -4.208 13.535 -24.221 1.00 98.25 834 PHE A CA 1
ATOM 6500 C C . PHE A 1 834 ? -5.714 13.805 -24.114 1.00 98.25 834 PHE A C 1
ATOM 6502 O O . PHE A 1 834 ? -6.160 14.600 -23.285 1.00 98.25 834 PHE A O 1
ATOM 6509 N N . GLY A 1 835 ? -6.500 13.160 -24.977 1.00 97.56 835 GLY A N 1
ATOM 6510 C CA . GLY A 1 835 ? -7.951 13.332 -25.057 1.00 97.56 835 GLY A CA 1
ATOM 6511 C C . GLY A 1 835 ? -8.704 12.149 -24.458 1.00 97.56 835 GLY A C 1
ATOM 6512 O O . GLY A 1 835 ? -8.395 10.994 -24.754 1.00 97.56 835 GLY A O 1
ATOM 6513 N N . TYR A 1 836 ? -9.726 12.436 -23.655 1.00 96.81 836 TYR A N 1
ATOM 6514 C CA . TYR A 1 836 ? -10.541 11.444 -22.952 1.00 96.81 836 TYR A CA 1
ATOM 6515 C C . TYR A 1 836 ? -12.010 11.541 -23.367 1.00 96.81 836 TYR A C 1
ATOM 6517 O O . TYR A 1 836 ? -12.505 12.623 -23.689 1.00 96.81 836 TYR A O 1
ATOM 6525 N N . ASN A 1 837 ? -12.729 10.418 -23.314 1.00 94.75 837 ASN A N 1
ATOM 6526 C CA . ASN A 1 837 ? -14.187 10.431 -23.410 1.00 94.75 837 ASN A CA 1
ATOM 6527 C C . ASN A 1 837 ? -14.842 10.835 -22.073 1.00 94.75 837 ASN A C 1
ATOM 6529 O O . ASN A 1 837 ? -14.184 10.978 -21.043 1.00 94.75 837 ASN A O 1
ATOM 6533 N N . ASN A 1 838 ? -16.172 10.947 -22.069 1.00 92.31 838 ASN A N 1
ATOM 6534 C CA . ASN A 1 838 ? -16.973 11.239 -20.874 1.00 92.31 838 ASN A CA 1
ATOM 6535 C C . ASN A 1 838 ? -16.925 10.150 -19.779 1.00 92.31 838 ASN A C 1
ATOM 6537 O O . ASN A 1 838 ? -17.574 10.313 -18.750 1.00 92.31 838 ASN A O 1
ATOM 6541 N N . ARG A 1 839 ? -16.179 9.058 -19.999 1.00 95.00 839 ARG A N 1
ATOM 6542 C CA . ARG A 1 839 ? -15.897 8.003 -19.017 1.00 95.00 839 ARG A CA 1
ATOM 6543 C C . ARG A 1 839 ? -14.485 8.069 -18.434 1.00 95.00 839 ARG A C 1
ATOM 6545 O O . ARG A 1 839 ? -14.048 7.128 -17.778 1.00 95.00 839 ARG A O 1
ATOM 6552 N N . LEU A 1 840 ? -13.753 9.149 -18.720 1.00 95.06 840 LEU A N 1
ATOM 6553 C CA . LEU A 1 840 ? -12.337 9.327 -18.380 1.00 95.06 840 LEU A CA 1
ATOM 6554 C C . LEU A 1 840 ? -11.431 8.219 -18.959 1.00 95.06 840 LEU A C 1
ATOM 6556 O O . LEU A 1 840 ? -10.354 7.935 -18.440 1.00 95.06 840 LEU A O 1
ATOM 6560 N N . GLN A 1 841 ? -11.832 7.614 -20.085 1.00 96.06 841 GLN A N 1
ATOM 6561 C CA . GLN A 1 841 ? -11.021 6.652 -20.835 1.00 96.06 841 GLN A CA 1
ATOM 6562 C C . GLN A 1 841 ? -10.275 7.377 -21.969 1.00 96.06 841 GLN A C 1
ATOM 6564 O O . GLN A 1 841 ? -10.885 8.124 -22.735 1.00 96.06 841 GLN A O 1
ATOM 6569 N N . LEU A 1 842 ? -8.964 7.144 -22.099 1.00 97.69 842 LEU A N 1
ATOM 6570 C CA . LEU A 1 842 ? -8.094 7.823 -23.072 1.00 97.69 842 LEU A CA 1
ATOM 6571 C C . LEU A 1 842 ? -8.442 7.438 -24.523 1.00 97.69 842 LEU A C 1
ATOM 6573 O O . LEU A 1 842 ? -8.141 6.324 -24.958 1.00 97.69 842 LEU A O 1
ATOM 6577 N N . THR A 1 843 ? -9.050 8.345 -25.282 1.00 97.94 843 THR A N 1
ATOM 6578 C CA . THR A 1 843 ? -9.462 8.140 -26.683 1.00 97.94 843 THR A CA 1
ATOM 6579 C C . THR A 1 843 ? -8.486 8.698 -27.714 1.00 97.94 843 THR A C 1
ATOM 6581 O O . THR A 1 843 ? -8.557 8.298 -28.875 1.00 97.94 843 THR A O 1
ATOM 6584 N N . SER A 1 844 ? -7.564 9.586 -27.337 1.00 97.94 844 SER A N 1
ATOM 6585 C CA . SER A 1 844 ? -6.537 10.087 -28.257 1.00 97.94 844 SER A CA 1
ATOM 6586 C C . SER A 1 844 ? -5.249 10.520 -27.562 1.00 97.94 844 SER A C 1
ATOM 6588 O O . SER A 1 844 ? -5.268 10.982 -26.422 1.00 97.94 844 SER A O 1
ATOM 6590 N N . ILE A 1 845 ? -4.141 10.404 -28.291 1.00 97.94 845 ILE A N 1
ATOM 6591 C CA . ILE A 1 845 ? -2.858 11.046 -27.994 1.00 97.94 845 ILE A CA 1
ATOM 6592 C C . ILE A 1 845 ? -2.484 11.835 -29.249 1.00 97.94 845 ILE A C 1
ATOM 6594 O O . ILE A 1 845 ? -2.404 11.244 -30.322 1.00 97.94 845 ILE A O 1
ATOM 6598 N N . ASP A 1 846 ? -2.294 13.145 -29.135 1.00 97.06 846 ASP A N 1
ATOM 6599 C CA . ASP A 1 846 ? -1.849 14.001 -30.238 1.00 97.06 846 ASP A CA 1
ATOM 6600 C C . ASP A 1 846 ? -0.395 14.419 -30.017 1.00 97.06 846 ASP A C 1
ATOM 6602 O O . ASP A 1 846 ? -0.092 15.143 -29.066 1.00 97.06 846 ASP A O 1
ATOM 6606 N N . SER A 1 847 ? 0.493 13.943 -30.889 1.00 94.19 847 SER A N 1
ATOM 6607 C CA . SER A 1 847 ? 1.929 14.224 -30.884 1.00 94.19 847 SER A CA 1
ATOM 6608 C C . SER A 1 847 ? 2.332 15.063 -32.111 1.00 94.19 847 SER A C 1
ATOM 6610 O O . SER A 1 847 ? 2.961 14.542 -33.037 1.00 94.19 847 SER A O 1
ATOM 6612 N N . PRO A 1 848 ? 2.014 16.370 -32.173 1.00 91.31 848 PRO A N 1
ATOM 6613 C CA . PRO A 1 848 ? 2.214 17.193 -33.374 1.00 91.31 848 PRO A CA 1
ATOM 6614 C C . PRO A 1 848 ? 3.687 17.416 -33.782 1.00 91.31 848 PRO A C 1
ATOM 6616 O O . PRO A 1 848 ? 3.943 18.070 -34.791 1.00 91.31 848 PRO A O 1
ATOM 6619 N N . ALA A 1 849 ? 4.649 16.902 -33.009 1.00 90.06 849 ALA A N 1
ATOM 6620 C CA . ALA A 1 849 ? 6.082 16.933 -33.304 1.00 90.06 849 ALA A CA 1
ATOM 6621 C C . ALA A 1 849 ? 6.662 15.573 -33.756 1.00 90.06 849 ALA A C 1
ATOM 6623 O O . ALA A 1 849 ? 7.837 15.519 -34.114 1.00 90.06 849 ALA A O 1
ATOM 6624 N N . ASP A 1 850 ? 5.873 14.495 -33.747 1.00 88.19 850 ASP A N 1
ATOM 6625 C CA . ASP A 1 850 ? 6.278 13.164 -34.217 1.00 88.19 850 ASP A CA 1
ATOM 6626 C C . ASP A 1 850 ? 5.175 12.507 -35.074 1.00 88.19 850 ASP A C 1
ATOM 6628 O O . ASP A 1 850 ? 4.899 12.997 -36.167 1.00 88.19 850 ASP A O 1
ATOM 6632 N N . ILE A 1 851 ? 4.529 11.429 -34.620 1.00 90.56 851 ILE A N 1
ATOM 6633 C CA . ILE A 1 851 ? 3.556 10.642 -35.408 1.00 90.56 851 ILE A CA 1
ATOM 6634 C C . ILE A 1 851 ? 2.153 11.277 -35.489 1.00 90.56 851 ILE A C 1
ATOM 6636 O O . ILE A 1 851 ? 1.230 10.695 -36.058 1.00 90.56 851 ILE A O 1
ATOM 6640 N N . GLY A 1 852 ? 1.962 12.464 -34.906 1.00 91.44 852 GLY A N 1
ATOM 6641 C CA . GLY A 1 852 ? 0.682 13.167 -34.893 1.00 91.44 852 GLY A CA 1
ATOM 6642 C C . GLY A 1 852 ? -0.381 12.470 -34.041 1.00 91.44 852 GLY A C 1
ATOM 6643 O O . GLY A 1 852 ? -0.110 11.960 -32.952 1.00 91.44 852 GLY A O 1
ATOM 6644 N N . LEU A 1 853 ? -1.620 12.477 -34.531 1.00 96.06 853 LEU A N 1
ATOM 6645 C CA . LEU A 1 853 ? -2.787 12.001 -33.795 1.00 96.06 853 LEU A CA 1
ATOM 6646 C C . LEU A 1 853 ? -2.910 10.469 -33.830 1.00 96.06 853 LEU A C 1
ATOM 6648 O O . LEU A 1 853 ? -3.313 9.889 -34.836 1.00 96.06 853 LEU A O 1
ATOM 6652 N N . THR A 1 854 ? -2.664 9.815 -32.696 1.00 97.25 854 THR A N 1
ATOM 6653 C CA . THR A 1 854 ? -3.136 8.447 -32.434 1.00 97.25 854 THR A CA 1
ATOM 6654 C C . THR A 1 854 ? -4.550 8.493 -31.849 1.00 97.25 854 THR A C 1
ATOM 6656 O O . THR A 1 854 ? -4.787 9.177 -30.851 1.00 97.25 854 THR A O 1
ATOM 6659 N N . THR A 1 855 ? -5.489 7.725 -32.408 1.00 97.94 855 THR A N 1
ATOM 6660 C CA . THR A 1 855 ? -6.846 7.560 -31.853 1.00 97.94 855 THR A CA 1
ATOM 6661 C C . THR A 1 855 ? -7.108 6.127 -31.390 1.00 97.94 855 THR A C 1
ATOM 6663 O O . THR A 1 855 ? -6.510 5.170 -31.890 1.00 97.94 855 THR A O 1
ATOM 6666 N N . TYR A 1 856 ? -8.004 5.991 -30.410 1.00 98.31 856 TYR A N 1
ATOM 6667 C CA . TYR A 1 856 ? -8.384 4.731 -29.777 1.00 98.31 856 TYR A CA 1
ATOM 6668 C C . TYR A 1 856 ? -9.909 4.606 -29.691 1.00 98.31 856 TYR A C 1
ATOM 6670 O O . TYR A 1 856 ? -10.557 5.325 -28.924 1.00 98.31 856 TYR A O 1
ATOM 6678 N N . GLY A 1 857 ? -10.486 3.655 -30.426 1.00 97.75 857 GLY A N 1
ATOM 6679 C CA . GLY A 1 857 ? -11.851 3.196 -30.178 1.00 97.75 857 GLY A CA 1
ATOM 6680 C C . GLY A 1 857 ? -11.885 2.317 -28.930 1.00 97.75 857 GLY A C 1
ATOM 6681 O O . GLY A 1 857 ? -10.988 1.495 -28.729 1.00 97.75 857 GLY A O 1
ATOM 6682 N N . ARG A 1 858 ? -12.910 2.470 -28.083 1.00 97.38 858 ARG A N 1
ATOM 6683 C CA . ARG A 1 858 ? -13.068 1.677 -26.853 1.00 97.38 858 ARG A CA 1
ATOM 6684 C C . ARG A 1 858 ? -14.464 1.093 -26.684 1.00 97.38 858 ARG A C 1
ATOM 6686 O O . ARG A 1 858 ? -15.442 1.694 -27.126 1.00 97.38 858 ARG A O 1
ATOM 6693 N N . ASP A 1 859 ? -14.535 -0.063 -26.026 1.00 95.88 859 ASP A N 1
ATOM 6694 C CA . ASP A 1 859 ? -15.795 -0.623 -25.533 1.00 95.88 859 ASP A CA 1
ATOM 6695 C C . ASP A 1 859 ? -16.269 0.073 -24.239 1.00 95.88 859 ASP A C 1
ATOM 6697 O O . ASP A 1 859 ? -15.687 1.056 -23.776 1.00 95.88 859 ASP A O 1
ATOM 6701 N N . ILE A 1 860 ? -17.356 -0.433 -23.651 1.00 95.44 860 ILE A N 1
ATOM 6702 C CA . ILE A 1 860 ? -17.943 0.119 -22.424 1.00 95.44 860 ILE A CA 1
ATOM 6703 C C . ILE A 1 860 ? -17.021 0.010 -21.195 1.00 95.44 860 ILE A C 1
ATOM 6705 O O . ILE A 1 860 ? -17.038 0.914 -20.364 1.00 95.44 860 ILE A O 1
ATOM 6709 N N . LEU A 1 861 ? -16.183 -1.028 -21.092 1.00 95.38 861 LEU A N 1
ATOM 6710 C CA . LEU A 1 861 ? -15.212 -1.181 -19.997 1.00 95.38 861 LEU A CA 1
ATOM 6711 C C . LEU A 1 861 ? -13.939 -0.356 -20.221 1.00 95.38 861 LEU A C 1
ATOM 6713 O O . LEU A 1 861 ? -13.226 -0.044 -19.270 1.00 95.38 861 LEU A O 1
ATOM 6717 N N . GLY A 1 862 ? -13.666 0.018 -21.470 1.00 96.00 862 GLY A N 1
ATOM 6718 C CA . GLY A 1 862 ? -12.469 0.745 -21.872 1.00 96.00 862 GLY A CA 1
ATOM 6719 C C . GLY A 1 862 ? -11.433 -0.121 -22.591 1.00 96.00 862 GLY A C 1
ATOM 6720 O O . GLY A 1 862 ? -10.331 0.373 -22.842 1.00 96.00 862 GLY A O 1
ATOM 6721 N N . ASN A 1 863 ? -11.759 -1.366 -22.955 1.00 97.12 863 ASN A N 1
ATOM 6722 C CA . ASN A 1 863 ? -10.910 -2.204 -23.806 1.00 97.12 863 ASN A CA 1
ATOM 6723 C C . ASN A 1 863 ? -10.707 -1.516 -25.168 1.00 97.12 863 ASN A C 1
ATOM 6725 O O . ASN A 1 863 ? -11.645 -0.921 -25.699 1.00 97.12 863 ASN A O 1
ATOM 6729 N N . VAL A 1 864 ? -9.498 -1.566 -25.737 1.00 97.94 864 VAL A N 1
ATOM 6730 C CA . VAL A 1 864 ? -9.158 -0.859 -26.988 1.00 97.94 864 VAL A CA 1
ATOM 6731 C C . VAL A 1 864 ? -9.625 -1.685 -28.181 1.00 97.94 864 VAL A C 1
ATOM 6733 O O . VAL A 1 864 ? -8.902 -2.565 -28.618 1.00 97.94 864 VAL A O 1
ATOM 6736 N N . ILE A 1 865 ? -10.815 -1.409 -28.715 1.00 97.81 865 ILE A N 1
ATOM 6737 C CA . ILE A 1 865 ? -11.383 -2.146 -29.862 1.00 97.81 865 ILE A CA 1
ATOM 6738 C C . ILE A 1 865 ? -10.839 -1.681 -31.219 1.00 97.81 865 ILE A C 1
ATOM 6740 O O . ILE A 1 865 ? -10.929 -2.417 -32.200 1.00 97.81 865 ILE A O 1
ATOM 6744 N N . SER A 1 866 ? -10.245 -0.486 -31.294 1.00 97.56 866 SER A N 1
ATOM 6745 C CA . SER A 1 866 ? -9.484 -0.051 -32.469 1.00 97.56 866 SER A CA 1
ATOM 6746 C C . SER A 1 866 ? -8.358 0.919 -32.116 1.00 97.56 866 SER A C 1
ATOM 6748 O O . SER A 1 866 ? -8.445 1.654 -31.129 1.00 97.56 866 SER A O 1
ATOM 6750 N N . ARG A 1 867 ? -7.309 0.948 -32.945 1.00 96.94 867 ARG A N 1
ATOM 6751 C CA . ARG A 1 867 ? -6.218 1.930 -32.882 1.00 96.94 867 ARG A CA 1
ATOM 6752 C C . ARG A 1 867 ? -5.842 2.413 -34.283 1.00 96.94 867 ARG A C 1
ATOM 6754 O O . ARG A 1 867 ? -5.620 1.594 -35.168 1.00 96.94 867 ARG A O 1
ATOM 6761 N N . GLN A 1 868 ? -5.704 3.724 -34.454 1.00 95.38 868 GLN A N 1
ATOM 6762 C CA . GLN A 1 868 ? -5.299 4.380 -35.705 1.00 95.38 868 GLN A CA 1
ATOM 6763 C C . GLN A 1 868 ? -4.196 5.411 -35.416 1.00 95.38 868 GLN A C 1
ATOM 6765 O O . GLN A 1 868 ? -4.206 5.989 -34.328 1.00 95.38 868 GLN A O 1
ATOM 6770 N N . ILE A 1 869 ? -3.272 5.658 -36.351 1.00 93.38 869 ILE A N 1
ATOM 6771 C CA . ILE A 1 869 ? -2.255 6.721 -36.240 1.00 93.38 869 ILE A CA 1
ATOM 6772 C C . ILE A 1 869 ? -2.288 7.585 -37.502 1.00 93.38 869 ILE A C 1
ATOM 6774 O O . ILE A 1 869 ? -2.272 7.051 -38.606 1.00 93.38 869 ILE A O 1
ATOM 6778 N N . GLY A 1 870 ? -2.323 8.909 -37.353 1.00 88.62 870 GLY A N 1
ATOM 6779 C CA . GLY A 1 870 ? -2.227 9.831 -38.483 1.00 88.62 870 GLY A CA 1
ATOM 6780 C C . GLY A 1 870 ? -3.335 9.599 -39.513 1.00 88.62 870 GLY A C 1
ATOM 6781 O O . GLY A 1 870 ? -4.516 9.779 -39.206 1.00 88.62 870 GLY A O 1
ATOM 6782 N N . ALA A 1 871 ? -2.951 9.211 -40.733 1.00 86.12 871 ALA A N 1
ATOM 6783 C CA . ALA A 1 871 ? -3.865 8.870 -41.821 1.00 86.12 871 ALA A CA 1
ATOM 6784 C C . ALA A 1 871 ? -3.937 7.355 -42.109 1.00 86.12 871 ALA A C 1
ATOM 6786 O O . ALA A 1 871 ? -4.608 6.961 -43.066 1.00 86.12 871 ALA A O 1
ATOM 6787 N N . SER A 1 872 ? -3.296 6.510 -41.290 1.00 89.88 872 SER A N 1
ATOM 6788 C CA . SER A 1 872 ? -3.257 5.057 -41.471 1.00 89.88 872 SER A CA 1
ATOM 6789 C C . SER A 1 872 ? -4.651 4.430 -41.397 1.00 89.88 872 SER A C 1
ATOM 6791 O O . SER A 1 872 ? -5.559 4.961 -40.755 1.00 89.88 872 SER A O 1
ATOM 6793 N N . ASP A 1 873 ? -4.815 3.235 -41.961 1.00 91.12 873 ASP A N 1
ATOM 6794 C CA . ASP A 1 873 ? -5.958 2.383 -41.627 1.00 91.12 873 ASP A CA 1
ATOM 6795 C C . ASP A 1 873 ? -5.864 1.907 -40.160 1.00 91.12 873 ASP A C 1
ATOM 6797 O O . ASP A 1 873 ? -4.779 1.838 -39.569 1.00 91.12 873 ASP A O 1
ATOM 6801 N N . ALA A 1 874 ? -7.011 1.603 -39.547 1.00 93.25 874 ALA A N 1
ATOM 6802 C CA . ALA A 1 874 ? -7.086 1.228 -38.136 1.00 93.25 874 ALA A CA 1
ATOM 6803 C C . ALA A 1 874 ? -6.853 -0.278 -37.909 1.00 93.25 874 ALA A C 1
ATOM 6805 O O . ALA A 1 874 ? -7.466 -1.116 -38.566 1.00 93.25 874 ALA A O 1
ATOM 6806 N N . THR A 1 875 ? -6.036 -0.620 -36.910 1.00 95.94 875 THR A N 1
ATOM 6807 C CA . THR A 1 875 ? -5.940 -1.978 -36.347 1.00 95.94 875 THR A CA 1
ATOM 6808 C C . THR A 1 875 ? -7.158 -2.240 -35.458 1.00 95.94 875 THR A C 1
ATOM 6810 O O . THR A 1 875 ? -7.462 -1.420 -34.587 1.00 95.94 875 THR A O 1
ATOM 6813 N N . GLY A 1 876 ? -7.844 -3.369 -35.650 1.00 97.38 876 GLY A N 1
ATOM 6814 C CA . GLY A 1 876 ? -8.997 -3.795 -34.848 1.00 97.38 876 GLY A CA 1
ATOM 6815 C C . GLY A 1 876 ? -8.633 -4.831 -33.779 1.00 97.38 876 GLY A C 1
ATOM 6816 O O . GLY A 1 876 ? -7.698 -5.608 -33.956 1.00 97.38 876 GLY A O 1
ATOM 6817 N N . TYR A 1 877 ? -9.390 -4.873 -32.681 1.00 98.12 877 TYR A N 1
ATOM 6818 C CA . TYR A 1 877 ? -9.205 -5.838 -31.592 1.00 98.12 877 TYR A CA 1
ATOM 6819 C C . TYR A 1 877 ? -10.559 -6.392 -31.130 1.00 98.12 877 TYR A C 1
ATOM 6821 O O . TYR A 1 877 ? -11.521 -5.639 -30.963 1.00 98.12 877 TYR A O 1
ATOM 6829 N N . ILE A 1 878 ? -10.620 -7.699 -30.878 1.00 97.44 878 ILE A N 1
ATOM 6830 C CA . ILE A 1 878 ? -11.795 -8.393 -30.329 1.00 97.44 878 ILE A CA 1
ATOM 6831 C C . ILE A 1 878 ? -11.420 -8.992 -28.973 1.00 97.44 878 ILE A C 1
ATOM 6833 O O . ILE A 1 878 ? -10.295 -9.462 -28.787 1.00 97.44 878 ILE A O 1
ATOM 6837 N N . TYR A 1 879 ? -12.358 -8.953 -28.026 1.00 97.25 879 TYR A N 1
ATOM 6838 C CA . TYR A 1 879 ? -12.160 -9.371 -26.641 1.00 97.25 879 TYR A CA 1
ATOM 6839 C C . TYR A 1 879 ? -13.214 -10.382 -26.195 1.00 97.25 879 TYR A C 1
ATOM 6841 O O . TYR A 1 879 ? -14.402 -10.219 -26.476 1.00 97.25 879 TYR A O 1
ATOM 6849 N N . ASP A 1 880 ? -12.769 -11.370 -25.428 1.00 95.94 880 ASP A N 1
ATOM 6850 C CA . ASP A 1 880 ? -13.600 -12.447 -24.900 1.00 95.94 880 ASP A CA 1
ATOM 6851 C C . ASP A 1 880 ? -14.425 -12.015 -23.653 1.00 95.94 880 ASP A C 1
ATOM 6853 O O . ASP A 1 880 ? -14.298 -10.878 -23.164 1.00 95.94 880 ASP A O 1
ATOM 6857 N N . PRO A 1 881 ? -15.272 -12.898 -23.083 1.00 95.69 881 PRO A N 1
ATOM 6858 C CA . PRO A 1 881 ? -16.030 -12.619 -21.859 1.00 95.69 881 PRO A CA 1
ATOM 6859 C C . PRO A 1 881 ? -15.189 -12.162 -20.658 1.00 95.69 881 PRO A C 1
ATOM 6861 O O . PRO A 1 881 ? -15.692 -11.425 -19.815 1.00 95.69 881 PRO A O 1
ATOM 6864 N N . MET A 1 882 ? -13.902 -12.509 -20.587 1.00 95.00 882 MET A N 1
ATOM 6865 C CA . MET A 1 882 ? -12.983 -12.097 -19.519 1.00 95.00 882 MET A CA 1
ATOM 6866 C C . MET A 1 882 ? -12.173 -10.827 -19.846 1.00 95.00 882 MET A C 1
ATOM 6868 O O . MET A 1 882 ? -11.287 -10.460 -19.076 1.00 95.00 882 MET A O 1
ATOM 6872 N N . SER A 1 883 ? -12.469 -10.137 -20.955 1.00 95.94 883 SER A N 1
ATOM 6873 C CA . SER A 1 883 ? -11.662 -9.020 -21.485 1.00 95.94 883 SER A CA 1
ATOM 6874 C C . SER A 1 883 ? -10.215 -9.414 -21.827 1.00 95.94 883 SER A C 1
ATOM 6876 O O . SER A 1 883 ? -9.308 -8.579 -21.809 1.00 95.94 883 SER A O 1
ATOM 6878 N N . ARG A 1 884 ? -9.985 -10.682 -22.188 1.00 96.56 884 ARG A N 1
ATOM 6879 C CA . ARG A 1 884 ? -8.737 -11.140 -22.817 1.00 96.56 884 ARG A CA 1
ATOM 6880 C C . ARG A 1 884 ? -8.843 -10.925 -24.333 1.00 96.56 884 ARG A C 1
ATOM 6882 O O . ARG A 1 884 ? -9.941 -10.987 -24.881 1.00 96.56 884 ARG A O 1
ATOM 6889 N N . VAL A 1 885 ? -7.731 -10.650 -25.019 1.00 97.44 885 VAL A N 1
ATOM 6890 C CA . VAL A 1 885 ? -7.734 -10.446 -26.482 1.00 97.44 885 VAL A CA 1
ATOM 6891 C C . VAL A 1 885 ? -8.004 -11.781 -27.172 1.00 97.44 885 VAL A C 1
ATOM 6893 O O . VAL A 1 885 ? -7.229 -12.716 -27.013 1.00 97.44 885 VAL A O 1
ATOM 6896 N N . GLU A 1 886 ? -9.078 -11.868 -27.951 1.00 97.31 886 GLU A N 1
ATOM 6897 C CA . GLU A 1 886 ? -9.424 -13.047 -28.755 1.00 97.31 886 GLU A CA 1
ATOM 6898 C C . GLU A 1 886 ? -8.767 -12.979 -30.143 1.00 97.31 886 GLU A C 1
ATOM 6900 O O . GLU A 1 886 ? -8.212 -13.966 -30.629 1.00 97.31 886 GLU A O 1
ATOM 6905 N N . SER A 1 887 ? -8.752 -11.797 -30.766 1.00 97.38 887 SER A N 1
ATOM 6906 C CA . SER A 1 887 ? -8.057 -11.573 -32.037 1.00 97.38 887 SER A CA 1
ATOM 6907 C C . SER A 1 887 ? -7.630 -10.122 -32.247 1.00 97.38 887 SER A C 1
ATOM 6909 O O . SER A 1 887 ? -8.250 -9.199 -31.716 1.00 97.38 887 SER A O 1
ATOM 6911 N N . VAL A 1 888 ? -6.617 -9.929 -33.094 1.00 97.94 888 VAL A N 1
ATOM 6912 C CA . VAL A 1 888 ? -6.207 -8.622 -33.630 1.00 97.94 888 VAL A CA 1
ATOM 6913 C C . VAL A 1 888 ? -6.278 -8.679 -35.152 1.00 97.94 888 VAL A C 1
ATOM 6915 O O . VAL A 1 888 ? -5.694 -9.574 -35.767 1.00 97.94 888 VAL A O 1
ATOM 6918 N N . ASP A 1 889 ? -6.989 -7.725 -35.743 1.00 95.44 889 ASP A N 1
ATOM 6919 C CA . ASP A 1 889 ? -7.154 -7.574 -37.187 1.00 95.44 889 ASP A CA 1
ATOM 6920 C C . ASP A 1 889 ? -6.260 -6.430 -37.682 1.00 95.44 889 ASP A C 1
ATOM 6922 O O . ASP A 1 889 ? -6.332 -5.306 -37.172 1.00 95.44 889 ASP A O 1
ATOM 6926 N N . TYR A 1 890 ? -5.369 -6.727 -38.627 1.00 92.50 890 TYR A N 1
ATOM 6927 C CA . TYR A 1 890 ? -4.375 -5.779 -39.130 1.00 92.50 890 TYR A CA 1
ATOM 6928 C C . TYR A 1 890 ? -4.804 -5.217 -40.490 1.00 92.50 890 TYR A C 1
ATOM 6930 O O . TYR A 1 890 ? -5.318 -5.964 -41.322 1.00 92.50 890 TYR A O 1
ATOM 6938 N N . PRO A 1 891 ? -4.564 -3.922 -40.761 1.00 87.25 891 PRO A N 1
ATOM 6939 C CA . PRO A 1 891 ? -4.903 -3.338 -42.050 1.00 87.25 891 PRO A CA 1
ATOM 6940 C C . PRO A 1 891 ? -4.061 -3.905 -43.206 1.00 87.25 891 PRO A C 1
ATOM 6942 O O . PRO A 1 891 ? -2.930 -4.366 -43.034 1.00 87.25 891 PRO A O 1
ATOM 6945 N N . GLY A 1 892 ? -4.606 -3.811 -44.421 1.00 82.94 892 GLY A N 1
ATOM 6946 C CA . GLY A 1 892 ? -3.921 -4.204 -45.652 1.00 82.94 892 GLY A CA 1
ATOM 6947 C C . GLY A 1 892 ? -3.897 -5.718 -45.886 1.00 82.94 892 GLY A C 1
ATOM 6948 O O . GLY A 1 892 ? -4.939 -6.369 -45.901 1.00 82.94 892 GLY A O 1
ATOM 6949 N N . ALA A 1 893 ? -2.708 -6.264 -46.154 1.00 81.00 893 ALA A N 1
ATOM 6950 C CA . ALA A 1 893 ? -2.497 -7.683 -46.468 1.00 81.00 893 ALA A CA 1
ATOM 6951 C C . ALA A 1 893 ? -1.880 -8.490 -45.306 1.00 81.00 893 ALA A C 1
ATOM 6953 O O . ALA A 1 893 ? -1.630 -9.688 -45.453 1.00 81.00 893 ALA A O 1
ATOM 6954 N N . ALA A 1 894 ? -1.614 -7.850 -44.163 1.00 84.50 894 ALA A N 1
ATOM 6955 C CA . ALA A 1 894 ? -1.044 -8.510 -42.996 1.00 84.50 894 ALA A CA 1
ATOM 6956 C C . ALA A 1 894 ? -2.068 -9.487 -42.378 1.00 84.50 894 ALA A C 1
ATOM 6958 O O . ALA A 1 894 ? -3.197 -9.087 -42.097 1.00 84.50 894 ALA A O 1
ATOM 6959 N N . PRO A 1 895 ? -1.719 -10.765 -42.146 1.00 90.25 895 PRO A N 1
ATOM 6960 C CA . PRO A 1 895 ? -2.681 -11.737 -41.643 1.00 90.25 895 PRO A CA 1
ATOM 6961 C C . PRO A 1 895 ? -2.985 -11.491 -40.160 1.00 90.25 895 PRO A C 1
ATOM 6963 O O . PRO A 1 895 ? -2.091 -11.587 -39.312 1.00 90.25 895 PRO A O 1
ATOM 6966 N N . GLY A 1 896 ? -4.259 -11.222 -39.859 1.00 93.31 896 GLY A N 1
ATOM 6967 C CA . GLY A 1 896 ? -4.777 -11.105 -38.495 1.00 93.31 896 GLY A CA 1
ATOM 6968 C C . GLY A 1 896 ? -4.434 -12.317 -37.621 1.00 93.31 896 GLY A C 1
ATOM 6969 O O . GLY A 1 896 ? -4.289 -13.442 -38.111 1.00 93.31 896 GLY A O 1
ATOM 6970 N N . ILE A 1 897 ? -4.280 -12.070 -36.321 1.00 97.19 897 ILE A N 1
ATOM 6971 C CA . ILE A 1 897 ? -3.871 -13.067 -35.325 1.00 97.19 897 ILE A CA 1
ATOM 6972 C C . ILE A 1 897 ? -5.033 -13.437 -34.404 1.00 97.19 897 ILE A C 1
ATOM 6974 O O . ILE A 1 897 ? -5.798 -12.574 -33.975 1.00 97.19 897 ILE A O 1
ATOM 6978 N N . SER A 1 898 ? -5.130 -14.717 -34.057 1.00 97.81 898 SER A N 1
ATOM 6979 C CA . SER A 1 898 ? -6.082 -15.258 -33.085 1.00 97.81 898 SER A CA 1
ATOM 6980 C C . SER A 1 898 ? -5.348 -15.832 -31.879 1.00 97.81 898 SER A C 1
ATOM 6982 O O . SER A 1 898 ? -4.283 -16.440 -32.008 1.00 97.81 898 SER A O 1
ATOM 6984 N N . TYR A 1 899 ? -5.941 -15.656 -30.706 1.00 98.19 899 TYR A N 1
ATOM 6985 C CA . TYR A 1 899 ? -5.455 -16.148 -29.426 1.00 98.19 899 TYR A CA 1
ATOM 6986 C C . TYR A 1 899 ? -6.376 -17.254 -28.912 1.00 98.19 899 TYR A C 1
ATOM 6988 O O . TYR A 1 899 ? -7.566 -17.308 -29.215 1.00 98.19 899 TYR A O 1
ATOM 6996 N N . SER A 1 900 ? -5.828 -18.142 -28.093 1.00 97.44 900 SER A N 1
ATOM 6997 C CA . SER A 1 900 ? -6.608 -19.093 -27.305 1.00 97.44 900 SER A CA 1
ATOM 6998 C C . SER A 1 900 ? -6.000 -19.231 -25.920 1.00 97.44 900 SER A C 1
ATOM 7000 O O . SER A 1 900 ? -4.781 -19.126 -25.759 1.00 97.44 900 SER A O 1
ATOM 7002 N N . TYR A 1 901 ? -6.850 -19.483 -24.930 1.00 97.31 901 TYR A N 1
ATOM 7003 C CA . TYR A 1 901 ? -6.473 -19.580 -23.525 1.00 97.31 901 TYR A CA 1
ATOM 7004 C C . TYR A 1 901 ? -6.671 -21.006 -22.995 1.00 97.31 901 TYR A C 1
ATOM 7006 O O . TYR A 1 901 ? -7.401 -21.811 -23.583 1.00 97.31 901 TYR A O 1
ATOM 7014 N N . ASP A 1 902 ? -5.979 -21.347 -21.911 1.00 95.50 902 ASP A N 1
ATOM 7015 C CA . ASP A 1 902 ? -6.295 -22.531 -21.113 1.00 95.50 902 ASP A CA 1
ATOM 7016 C C . ASP A 1 902 ? -7.333 -22.217 -20.021 1.00 95.50 902 ASP A C 1
ATOM 7018 O O . ASP A 1 902 ? -7.779 -21.079 -19.875 1.00 95.50 902 ASP A O 1
ATOM 7022 N N . ALA A 1 903 ? -7.737 -23.237 -19.258 1.00 94.44 903 ALA A N 1
ATOM 7023 C CA . ALA A 1 903 ? -8.746 -23.086 -18.208 1.00 94.44 903 ALA A CA 1
ATOM 7024 C C . ALA A 1 903 ? -8.321 -22.115 -17.090 1.00 94.44 903 ALA A C 1
ATOM 7026 O O . ALA A 1 903 ? -9.182 -21.543 -16.432 1.00 94.44 903 ALA A O 1
ATOM 7027 N N . ASP A 1 904 ? -7.014 -21.910 -16.894 1.00 95.56 904 ASP A N 1
ATOM 7028 C CA . ASP A 1 904 ? -6.455 -21.016 -15.874 1.00 95.56 904 ASP A CA 1
ATOM 7029 C C . ASP A 1 904 ? -6.226 -19.587 -16.412 1.00 95.56 904 ASP A C 1
ATOM 7031 O O . ASP A 1 904 ? -5.720 -18.720 -15.698 1.00 95.56 904 ASP A O 1
ATOM 7035 N N . GLY A 1 905 ? -6.592 -19.327 -17.674 1.00 94.69 905 GLY A N 1
ATOM 7036 C CA . GLY A 1 905 ? -6.469 -18.031 -18.338 1.00 94.69 905 GLY A CA 1
ATOM 7037 C C . GLY A 1 905 ? -5.082 -17.713 -18.905 1.00 94.69 905 GLY A C 1
ATOM 7038 O O . GLY A 1 905 ? -4.846 -16.568 -19.299 1.00 94.69 905 GLY A O 1
ATOM 7039 N N . ARG A 1 906 ? -4.164 -18.687 -18.984 1.00 96.38 906 ARG A N 1
ATOM 7040 C CA . ARG A 1 906 ? -2.853 -18.523 -19.644 1.00 96.38 906 ARG A CA 1
ATOM 7041 C C . ARG A 1 906 ? -3.005 -18.634 -21.162 1.00 96.38 906 ARG A C 1
ATOM 7043 O O . ARG A 1 906 ? -3.880 -19.348 -21.645 1.00 96.38 906 ARG A O 1
ATOM 7050 N N . VAL A 1 907 ? -2.150 -17.953 -21.930 1.00 97.56 907 VAL A N 1
ATOM 7051 C CA . VAL A 1 907 ? -2.145 -18.068 -23.402 1.00 97.56 907 VAL A CA 1
ATOM 7052 C C . VAL A 1 907 ? -1.717 -19.480 -23.789 1.00 97.56 907 VAL A C 1
ATOM 7054 O O . VAL A 1 907 ? -0.588 -19.877 -23.535 1.00 97.56 907 VAL A O 1
ATOM 7057 N N . LYS A 1 908 ? -2.610 -20.229 -24.430 1.00 97.56 908 LYS A N 1
ATOM 7058 C CA . LYS A 1 908 ? -2.383 -21.604 -24.880 1.00 97.56 908 LYS A CA 1
ATOM 7059 C C . LYS A 1 908 ? -1.818 -21.662 -26.296 1.00 97.56 908 LYS A C 1
ATOM 7061 O O . LYS A 1 908 ? -0.923 -22.458 -26.567 1.00 97.56 908 LYS A O 1
ATOM 7066 N N . ALA A 1 909 ? -2.321 -20.824 -27.200 1.00 97.88 909 ALA A N 1
ATOM 7067 C CA . ALA A 1 909 ? -1.750 -20.666 -28.534 1.00 97.88 909 ALA A CA 1
ATOM 7068 C C . ALA A 1 909 ? -2.059 -19.294 -29.145 1.00 97.88 909 ALA A C 1
ATOM 7070 O O . ALA A 1 909 ? -3.082 -18.685 -28.828 1.00 97.88 909 ALA A O 1
ATOM 7071 N N . ILE A 1 910 ? -1.184 -18.861 -30.055 1.00 98.00 910 ILE A N 1
ATOM 7072 C CA . ILE A 1 910 ? -1.343 -17.693 -30.930 1.00 98.00 910 ILE A CA 1
ATOM 7073 C C . ILE A 1 910 ? -1.163 -18.175 -32.375 1.00 98.00 910 ILE A C 1
ATOM 7075 O O . ILE A 1 910 ? -0.176 -18.854 -32.672 1.00 98.00 910 ILE A O 1
ATOM 7079 N N . SER A 1 911 ? -2.082 -17.846 -33.279 1.00 96.38 911 SER A N 1
ATOM 7080 C CA . SER A 1 911 ? -2.055 -18.316 -34.671 1.00 96.38 911 SER A CA 1
ATOM 7081 C C . SER A 1 911 ? -2.462 -17.249 -35.686 1.00 96.38 911 SER A C 1
ATOM 7083 O O . SER A 1 911 ? -3.147 -16.285 -35.359 1.00 96.38 911 SER A O 1
ATOM 7085 N N . ASN A 1 912 ? -2.037 -17.437 -36.935 1.00 94.75 912 ASN A N 1
ATOM 7086 C CA . ASN A 1 912 ? -2.569 -16.768 -38.123 1.00 94.75 912 ASN A CA 1
ATOM 7087 C C . ASN A 1 912 ? -2.533 -17.736 -39.323 1.00 94.75 912 ASN A C 1
ATOM 7089 O O . ASN A 1 912 ? -2.291 -18.932 -39.157 1.00 94.75 912 ASN A O 1
ATOM 7093 N N . SER A 1 913 ? -2.755 -17.244 -40.545 1.00 91.00 913 SER A N 1
ATOM 7094 C CA . SER A 1 913 ? -2.737 -18.070 -41.766 1.00 91.00 913 SER A CA 1
ATOM 7095 C C . SER A 1 913 ? -1.397 -18.759 -42.066 1.00 91.00 913 SER A C 1
ATOM 7097 O O . SER A 1 913 ? -1.368 -19.715 -42.839 1.00 91.00 913 SER A O 1
ATOM 7099 N N . ASN A 1 914 ? -0.293 -18.269 -41.491 1.00 92.00 914 ASN A N 1
ATOM 7100 C CA . ASN A 1 914 ? 1.073 -18.635 -41.876 1.00 92.00 914 ASN A CA 1
ATOM 7101 C C . ASN A 1 914 ? 1.803 -19.428 -40.776 1.00 92.00 914 ASN A C 1
ATOM 7103 O O . ASN A 1 914 ? 2.719 -20.202 -41.076 1.00 92.00 914 ASN A O 1
ATOM 7107 N N . ALA A 1 915 ? 1.419 -19.220 -39.513 1.00 95.06 915 ALA A N 1
ATOM 7108 C CA . ALA A 1 915 ? 2.102 -19.738 -38.334 1.00 95.06 915 ALA A CA 1
ATOM 7109 C C . ALA A 1 915 ? 1.133 -20.073 -37.187 1.00 95.06 915 ALA A C 1
ATOM 7111 O O . ALA A 1 915 ? 0.069 -19.474 -37.045 1.00 95.06 915 ALA A O 1
ATOM 7112 N N . THR A 1 916 ? 1.528 -20.999 -36.313 1.00 96.50 916 THR A N 1
ATOM 7113 C CA . THR A 1 916 ? 0.909 -21.211 -34.991 1.00 96.50 916 THR A CA 1
ATOM 7114 C C . THR A 1 916 ? 1.999 -21.428 -33.949 1.00 96.50 916 THR A C 1
ATOM 7116 O O . THR A 1 916 ? 2.885 -22.250 -34.165 1.00 96.50 916 THR A O 1
ATOM 7119 N N . ARG A 1 917 ? 1.936 -20.717 -32.820 1.00 97.31 917 ARG A N 1
ATOM 7120 C CA . ARG A 1 917 ? 2.789 -20.924 -31.642 1.00 97.31 917 ARG A CA 1
ATOM 7121 C C . ARG A 1 917 ? 1.930 -21.429 -30.492 1.00 97.31 917 ARG A C 1
ATOM 7123 O O . ARG A 1 917 ? 0.999 -20.737 -30.090 1.00 97.31 917 ARG A O 1
ATOM 7130 N N . THR A 1 918 ? 2.250 -22.608 -29.978 1.00 98.06 918 THR A N 1
ATOM 7131 C CA . THR A 1 918 ? 1.587 -23.237 -28.826 1.00 98.06 918 THR A CA 1
ATOM 7132 C C . THR A 1 918 ? 2.484 -23.122 -27.597 1.00 98.06 918 THR A C 1
ATOM 7134 O O . THR A 1 918 ? 3.706 -23.180 -27.724 1.00 98.06 918 THR A O 1
ATOM 7137 N N . TYR A 1 919 ? 1.882 -22.972 -26.422 1.00 98.25 919 TYR A N 1
ATOM 7138 C CA . TYR A 1 919 ? 2.554 -22.859 -25.130 1.00 98.25 919 TYR A CA 1
ATOM 7139 C C . TYR A 1 919 ? 2.068 -23.982 -24.211 1.00 98.25 919 TYR A C 1
ATOM 7141 O O . TYR A 1 919 ? 0.861 -24.191 -24.066 1.00 98.25 919 TYR A O 1
ATOM 7149 N N . ASN A 1 920 ? 3.000 -24.701 -23.584 1.00 97.62 920 ASN A N 1
ATOM 7150 C CA . ASN A 1 920 ? 2.699 -25.809 -22.679 1.00 97.62 920 ASN A CA 1
ATOM 7151 C C . ASN A 1 920 ? 3.253 -25.504 -21.283 1.00 97.62 920 ASN A C 1
ATOM 7153 O O . ASN A 1 920 ? 4.423 -25.140 -21.137 1.00 97.62 920 ASN A O 1
ATOM 7157 N N . TYR A 1 921 ? 2.418 -25.681 -20.260 1.00 97.88 921 TYR A N 1
ATOM 7158 C CA . TYR A 1 921 ? 2.728 -25.361 -18.866 1.00 97.88 921 TYR A CA 1
ATOM 7159 C C . TYR A 1 921 ? 2.652 -26.606 -17.973 1.00 97.88 921 TYR A C 1
ATOM 7161 O O . TYR A 1 921 ? 1.903 -27.533 -18.281 1.00 97.88 921 TYR A O 1
ATOM 7169 N N . ASN A 1 922 ? 3.388 -26.604 -16.860 1.00 96.94 922 ASN A N 1
ATOM 7170 C CA . ASN A 1 922 ? 3.254 -27.605 -15.799 1.00 96.94 922 ASN A CA 1
ATOM 7171 C C . ASN A 1 922 ? 2.172 -27.227 -14.764 1.00 96.94 922 ASN A C 1
ATOM 7173 O O . ASN A 1 922 ? 1.588 -26.135 -14.796 1.00 96.94 922 ASN A O 1
ATOM 7177 N N . GLU A 1 923 ? 1.939 -28.137 -13.819 1.00 96.75 923 GLU A N 1
ATOM 7178 C CA . GLU A 1 923 ? 0.943 -28.021 -12.753 1.00 96.75 923 GLU A CA 1
ATOM 7179 C C . GLU A 1 923 ? 1.201 -26.835 -11.798 1.00 96.75 923 GLU A C 1
ATOM 7181 O O . GLU A 1 923 ? 0.247 -26.267 -11.269 1.00 96.75 923 GLU A O 1
ATOM 7186 N N . ASN A 1 924 ? 2.460 -26.404 -11.627 1.00 95.69 924 ASN A N 1
ATOM 7187 C CA . ASN A 1 924 ? 2.831 -25.230 -10.815 1.00 95.69 924 ASN A CA 1
ATOM 7188 C C . ASN A 1 924 ? 2.499 -23.883 -11.478 1.00 95.69 924 ASN A C 1
ATOM 7190 O O . ASN A 1 924 ? 2.522 -22.854 -10.804 1.00 95.69 924 ASN A O 1
ATOM 7194 N N . GLY A 1 925 ? 2.222 -23.862 -12.785 1.00 95.69 925 GLY A N 1
ATOM 7195 C CA . GLY A 1 925 ? 2.017 -22.626 -13.543 1.00 95.69 925 GLY A CA 1
ATOM 7196 C C . GLY A 1 925 ? 3.020 -22.404 -14.677 1.00 95.69 925 GLY A C 1
ATOM 7197 O O . GLY A 1 925 ? 2.730 -21.637 -15.594 1.00 95.69 925 GLY A O 1
ATOM 7198 N N . ASN A 1 926 ? 4.175 -23.071 -14.628 1.00 97.06 926 ASN A N 1
ATOM 7199 C CA . ASN A 1 926 ? 5.405 -22.653 -15.299 1.00 97.06 926 ASN A CA 1
ATOM 7200 C C . ASN A 1 926 ? 5.518 -23.180 -16.734 1.00 97.06 926 ASN A C 1
ATOM 7202 O O . ASN A 1 926 ? 5.118 -24.303 -17.031 1.00 97.06 926 ASN A O 1
ATOM 7206 N N . LEU A 1 927 ? 6.063 -22.355 -17.635 1.00 97.62 927 LEU A N 1
ATOM 7207 C CA . LEU A 1 927 ? 6.226 -22.675 -19.057 1.00 97.62 927 LEU A CA 1
ATOM 7208 C C . LEU A 1 927 ? 7.323 -23.733 -19.242 1.00 97.62 927 LEU A C 1
ATOM 7210 O O . LEU A 1 927 ? 8.477 -23.486 -18.898 1.00 97.62 927 LEU A O 1
ATOM 7214 N N . VAL A 1 928 ? 6.969 -24.887 -19.813 1.00 98.06 928 VAL A N 1
ATOM 7215 C CA . VAL A 1 928 ? 7.891 -26.017 -20.044 1.00 98.06 928 VAL A CA 1
ATOM 7216 C C . VAL A 1 928 ? 8.196 -26.265 -21.521 1.00 98.06 928 VAL A C 1
ATOM 7218 O O . VAL A 1 928 ? 9.260 -26.800 -21.832 1.00 98.06 928 VAL A O 1
ATOM 7221 N N . SER A 1 929 ? 7.349 -25.818 -22.455 1.00 98.00 929 SER A N 1
ATOM 7222 C CA . SER A 1 929 ? 7.754 -25.692 -23.863 1.00 98.00 929 SER A CA 1
ATOM 7223 C C . SER A 1 929 ? 6.937 -24.680 -24.665 1.00 98.00 929 SER A C 1
ATOM 7225 O O . SER A 1 929 ? 5.782 -24.383 -24.355 1.00 98.00 929 SER A O 1
ATOM 7227 N N . GLU A 1 930 ? 7.552 -24.196 -25.742 1.00 97.69 930 GLU A N 1
ATOM 7228 C CA . GLU A 1 930 ? 6.912 -23.468 -26.834 1.00 97.69 930 GLU A CA 1
ATOM 7229 C C . GLU A 1 930 ? 7.102 -24.232 -28.150 1.00 97.69 930 GLU A C 1
ATOM 7231 O O . GLU A 1 930 ? 8.227 -24.586 -28.507 1.00 97.69 930 GLU A O 1
ATOM 7236 N N . ASP A 1 931 ? 6.026 -24.431 -28.908 1.00 97.19 931 ASP A N 1
ATOM 7237 C CA . ASP A 1 931 ? 6.050 -25.132 -30.195 1.00 97.19 931 ASP A CA 1
ATOM 7238 C C . ASP A 1 931 ? 5.600 -24.195 -31.322 1.00 97.19 931 ASP A C 1
ATOM 7240 O O . ASP A 1 931 ? 4.431 -23.812 -31.389 1.00 97.19 931 ASP A O 1
ATOM 7244 N N . ILE A 1 932 ? 6.517 -23.823 -32.221 1.00 96.62 932 ILE A N 1
ATOM 7245 C CA . ILE A 1 932 ? 6.239 -22.956 -33.377 1.00 96.62 932 ILE A CA 1
ATOM 7246 C C . ILE A 1 932 ? 6.102 -23.806 -34.644 1.00 96.62 932 ILE A C 1
ATOM 7248 O O . ILE A 1 932 ? 7.087 -24.342 -35.150 1.00 96.62 932 ILE A O 1
ATOM 7252 N N . ALA A 1 933 ? 4.893 -23.882 -35.195 1.00 96.12 933 ALA A N 1
ATOM 7253 C CA . ALA A 1 933 ? 4.601 -24.491 -36.487 1.00 96.12 933 ALA A CA 1
ATOM 7254 C C . ALA A 1 933 ? 4.548 -23.424 -37.597 1.00 96.12 933 ALA A C 1
ATOM 7256 O O . ALA A 1 933 ? 3.711 -22.523 -37.549 1.00 96.12 933 ALA A O 1
ATOM 7257 N N . ILE A 1 934 ? 5.421 -23.533 -38.606 1.00 94.94 934 ILE A N 1
ATOM 7258 C CA . ILE A 1 934 ? 5.492 -22.639 -39.781 1.00 94.94 934 ILE A CA 1
ATOM 7259 C C . ILE A 1 934 ? 5.724 -23.491 -41.033 1.00 94.94 934 ILE A C 1
ATOM 7261 O O . ILE A 1 934 ? 6.619 -24.335 -41.060 1.00 94.94 934 ILE A O 1
ATOM 7265 N N . GLY A 1 935 ? 4.928 -23.282 -42.087 1.00 86.94 935 GLY A N 1
ATOM 7266 C CA . GLY A 1 935 ? 5.121 -23.957 -43.382 1.00 86.94 935 GLY A CA 1
ATOM 7267 C C . GLY A 1 935 ? 5.055 -25.494 -43.338 1.00 86.94 935 GLY A C 1
ATOM 7268 O O . GLY A 1 935 ? 5.598 -26.156 -44.219 1.00 86.94 935 GLY A O 1
ATOM 7269 N N . GLY A 1 936 ? 4.434 -26.071 -42.302 1.00 82.62 936 GLY A N 1
ATOM 7270 C CA . GLY A 1 936 ? 4.387 -27.518 -42.057 1.00 82.62 936 GLY A CA 1
ATOM 7271 C C . GLY A 1 936 ? 5.593 -28.097 -41.300 1.00 82.62 936 GLY A C 1
ATOM 7272 O O . GLY A 1 936 ? 5.566 -29.275 -40.949 1.00 82.62 936 GLY A O 1
ATOM 7273 N N . ALA A 1 937 ? 6.621 -27.296 -41.006 1.00 91.69 937 ALA A N 1
ATOM 7274 C CA . ALA A 1 937 ? 7.678 -27.646 -40.058 1.00 91.69 937 ALA A CA 1
ATOM 7275 C C . ALA A 1 937 ? 7.288 -27.205 -38.637 1.00 91.69 937 ALA A C 1
ATOM 7277 O O . ALA A 1 937 ? 6.590 -26.205 -38.475 1.00 91.69 937 ALA A O 1
ATOM 7278 N N . SER A 1 938 ? 7.754 -27.930 -37.615 1.00 93.25 938 SER A N 1
ATOM 7279 C CA . SER A 1 938 ? 7.580 -27.564 -36.204 1.00 93.25 938 SER A CA 1
ATOM 7280 C C . SER A 1 938 ? 8.933 -27.375 -35.522 1.00 93.25 938 SER A C 1
ATOM 7282 O O . SER A 1 938 ? 9.856 -28.166 -35.736 1.00 93.25 938 SER A O 1
ATOM 7284 N N . TYR A 1 939 ? 9.036 -26.333 -34.703 1.00 96.44 939 TYR A N 1
ATOM 7285 C CA . TYR A 1 939 ? 10.231 -25.923 -33.979 1.00 96.44 939 TYR A CA 1
ATOM 7286 C C . TYR A 1 939 ? 9.895 -25.824 -32.488 1.00 96.44 939 TYR A C 1
ATOM 7288 O O . TYR A 1 939 ? 9.227 -24.883 -32.067 1.00 96.44 939 TYR A O 1
ATOM 7296 N N . SER A 1 940 ? 10.355 -26.802 -31.705 1.00 96.44 940 SER A N 1
ATOM 7297 C CA . SER A 1 940 ? 10.088 -26.892 -30.263 1.00 96.44 940 SER A CA 1
ATOM 7298 C C . SER A 1 940 ? 11.250 -26.331 -29.441 1.00 96.44 940 SER A C 1
ATOM 7300 O O . SER A 1 940 ? 12.405 -26.706 -29.662 1.00 96.44 940 SER A O 1
ATOM 7302 N N . LEU A 1 941 ? 10.951 -25.435 -28.503 1.00 97.75 941 LEU A N 1
ATOM 7303 C CA . LEU A 1 941 ? 11.873 -24.896 -27.505 1.00 97.75 941 LEU A CA 1
ATOM 7304 C C . LEU A 1 941 ? 11.396 -25.371 -26.128 1.00 97.75 941 LEU A C 1
ATOM 7306 O O . LEU A 1 941 ? 10.283 -25.043 -25.728 1.00 97.75 941 LEU A O 1
ATOM 7310 N N . ALA A 1 942 ? 12.210 -26.151 -25.416 1.00 98.25 942 ALA A N 1
ATOM 7311 C CA . ALA A 1 942 ? 11.817 -26.765 -24.144 1.00 98.25 942 ALA A CA 1
ATOM 7312 C C . ALA A 1 942 ? 12.659 -26.267 -22.963 1.00 98.25 942 ALA A C 1
ATOM 7314 O O . ALA A 1 942 ? 13.876 -26.095 -23.082 1.00 98.25 942 ALA A O 1
ATOM 7315 N N . TYR A 1 943 ? 11.998 -26.084 -21.822 1.00 98.12 943 TYR A N 1
ATOM 7316 C CA . TYR A 1 943 ? 12.542 -25.580 -20.566 1.00 98.12 943 TYR A CA 1
ATOM 7317 C C . TYR A 1 943 ? 12.412 -26.671 -19.498 1.00 98.12 943 TYR A C 1
ATOM 7319 O O . TYR A 1 943 ? 11.310 -27.005 -19.064 1.00 98.12 943 TYR A O 1
ATOM 7327 N N . THR A 1 944 ? 13.539 -27.229 -19.064 1.00 97.88 944 THR A N 1
ATOM 7328 C CA . THR A 1 944 ? 13.591 -28.093 -17.882 1.00 97.88 944 THR A CA 1
ATOM 7329 C C . THR A 1 944 ? 13.788 -27.210 -16.660 1.00 97.88 944 THR A C 1
ATOM 7331 O O . THR A 1 944 ? 14.682 -26.361 -16.655 1.00 97.88 944 THR A O 1
ATOM 7334 N N . LEU A 1 945 ? 12.977 -27.415 -15.626 1.00 97.81 945 LEU A N 1
ATOM 7335 C CA . LEU A 1 945 ? 13.108 -26.725 -14.343 1.00 97.81 945 LEU A CA 1
ATOM 7336 C C . LEU A 1 945 ? 13.800 -27.630 -13.307 1.00 97.81 945 LEU A C 1
ATOM 7338 O O . LEU A 1 945 ? 13.976 -28.826 -13.549 1.00 97.81 945 LEU A O 1
ATOM 7342 N N . ASP A 1 946 ? 14.259 -27.067 -12.193 1.00 96.50 946 ASP A N 1
ATOM 7343 C CA . ASP A 1 946 ? 14.607 -27.819 -10.981 1.00 96.50 946 ASP A CA 1
ATOM 7344 C C . ASP A 1 946 ? 13.401 -27.916 -10.023 1.00 96.50 946 ASP A C 1
ATOM 7346 O O . ASP A 1 946 ? 12.330 -27.360 -10.282 1.00 96.50 946 ASP A O 1
ATOM 7350 N N . ASP A 1 947 ? 13.573 -28.602 -8.890 1.00 95.69 947 ASP A N 1
ATOM 7351 C CA . ASP A 1 947 ? 12.532 -28.734 -7.860 1.00 95.69 947 ASP A CA 1
ATOM 7352 C C . ASP A 1 947 ? 12.206 -27.406 -7.136 1.00 95.69 947 ASP A C 1
ATOM 7354 O O . ASP A 1 947 ? 11.393 -27.391 -6.215 1.00 95.69 947 ASP A O 1
ATOM 7358 N N . LEU A 1 948 ? 12.829 -26.285 -7.509 1.00 96.62 948 LEU A N 1
ATOM 7359 C CA . LEU A 1 948 ? 12.553 -24.938 -6.999 1.00 96.62 948 LEU A CA 1
ATOM 7360 C C . LEU A 1 948 ? 11.930 -24.029 -8.080 1.00 96.62 948 LEU A C 1
ATOM 7362 O O . LEU A 1 948 ? 11.764 -22.833 -7.845 1.00 96.62 948 LEU A O 1
ATOM 7366 N N . ASP A 1 949 ? 11.544 -24.606 -9.225 1.00 96.81 949 ASP A N 1
ATOM 7367 C CA . ASP A 1 949 ? 11.043 -23.949 -10.441 1.00 96.81 949 ASP A CA 1
ATOM 7368 C C . ASP A 1 949 ? 12.075 -23.068 -11.190 1.00 96.81 949 ASP A C 1
ATOM 7370 O O . ASP A 1 949 ? 11.707 -22.302 -12.085 1.00 96.81 949 ASP A O 1
ATOM 7374 N N . HIS A 1 950 ? 13.375 -23.183 -10.895 1.00 97.38 950 HIS A N 1
ATOM 7375 C CA . HIS A 1 950 ? 14.427 -22.471 -11.631 1.00 97.38 950 HIS A CA 1
ATOM 7376 C C . HIS A 1 950 ? 14.779 -23.176 -12.948 1.00 97.38 950 HIS A C 1
ATOM 7378 O O . HIS A 1 950 ? 14.795 -24.401 -13.022 1.00 97.38 950 HIS A O 1
ATOM 7384 N N . LEU A 1 951 ? 15.158 -22.420 -13.985 1.00 97.81 951 LEU A N 1
ATOM 7385 C CA . LEU A 1 951 ? 15.587 -22.985 -15.272 1.00 97.81 951 LEU A CA 1
ATOM 7386 C C . LEU A 1 951 ? 16.890 -23.795 -15.127 1.00 97.81 951 LEU A C 1
ATOM 7388 O O . LEU A 1 951 ? 17.979 -23.230 -15.008 1.00 97.81 951 LEU A O 1
ATOM 7392 N N . SER A 1 952 ? 16.784 -25.123 -15.190 1.00 97.69 952 SER A N 1
ATOM 7393 C CA . SER A 1 952 ? 17.913 -26.050 -15.077 1.00 97.69 952 SER A CA 1
ATOM 7394 C C . SER A 1 952 ? 18.529 -26.401 -16.434 1.00 97.69 952 SER A C 1
ATOM 7396 O O . SER A 1 952 ? 19.754 -26.513 -16.540 1.00 97.69 952 SER A O 1
ATOM 7398 N N . MET A 1 953 ? 17.715 -26.497 -17.492 1.00 98.12 953 MET A N 1
ATOM 7399 C CA . MET A 1 953 ? 18.187 -26.749 -18.858 1.00 98.12 953 MET A CA 1
ATOM 7400 C C . MET A 1 953 ? 17.280 -26.112 -19.919 1.00 98.12 953 MET A C 1
ATOM 7402 O O . MET A 1 953 ? 16.058 -26.158 -19.808 1.00 98.12 953 MET A O 1
ATOM 7406 N N . LEU A 1 954 ? 17.872 -25.580 -20.991 1.00 98.25 954 LEU A N 1
ATOM 7407 C CA . LEU A 1 954 ? 17.161 -25.130 -22.195 1.00 98.25 954 LEU A CA 1
ATOM 7408 C C . LEU A 1 954 ? 17.493 -26.051 -23.376 1.00 98.25 954 LEU A C 1
ATOM 7410 O O . LEU A 1 954 ? 18.669 -26.284 -23.653 1.00 98.25 954 LEU A O 1
ATOM 7414 N N . THR A 1 955 ? 16.486 -26.533 -24.108 1.00 98.25 955 THR A N 1
ATOM 7415 C CA . THR A 1 955 ? 16.666 -27.351 -25.322 1.00 98.25 955 THR A CA 1
ATOM 7416 C C . THR A 1 955 ? 16.109 -26.631 -26.545 1.00 98.25 955 THR A C 1
ATOM 7418 O O . THR A 1 955 ? 14.907 -26.405 -26.647 1.00 98.25 955 THR A O 1
ATOM 7421 N N . TYR A 1 956 ? 16.983 -26.289 -27.492 1.00 97.06 956 TYR A N 1
ATOM 7422 C CA . TYR A 1 956 ? 16.622 -25.617 -28.744 1.00 97.06 956 TYR A CA 1
ATOM 7423 C C . TYR A 1 956 ? 15.993 -26.577 -29.775 1.00 97.06 956 TYR A C 1
ATOM 7425 O O . TYR A 1 956 ? 16.346 -27.759 -29.780 1.00 97.06 956 TYR A O 1
ATOM 7433 N N . PRO A 1 957 ? 15.251 -26.064 -30.784 1.00 96.50 957 PRO A N 1
ATOM 7434 C CA . PRO A 1 957 ? 14.693 -26.854 -31.899 1.00 96.50 957 PRO A CA 1
ATOM 7435 C C . PRO A 1 957 ? 15.691 -27.696 -32.716 1.00 96.50 957 PRO A C 1
ATOM 7437 O O . PRO A 1 957 ? 15.295 -28.505 -33.548 1.00 96.50 957 PRO A O 1
ATOM 7440 N N . SER A 1 958 ? 16.997 -27.500 -32.513 1.00 95.06 958 SER A N 1
ATOM 7441 C CA . SER A 1 958 ? 18.076 -28.291 -33.125 1.00 95.06 958 SER A CA 1
ATOM 7442 C C . SER A 1 958 ? 18.530 -29.492 -32.278 1.00 95.06 958 SER A C 1
ATOM 7444 O O . SER A 1 958 ? 19.514 -30.141 -32.631 1.00 95.06 958 SER A O 1
ATOM 7446 N N . GLY A 1 959 ? 17.879 -29.756 -31.139 1.00 94.69 959 GLY A N 1
ATOM 7447 C CA . GLY A 1 959 ? 18.303 -30.755 -30.151 1.00 94.69 959 GLY A CA 1
ATOM 7448 C C . GLY A 1 959 ? 19.547 -30.355 -29.345 1.00 94.69 959 GLY A C 1
ATOM 7449 O O . GLY A 1 959 ? 20.077 -31.165 -28.589 1.00 94.69 959 GLY A O 1
ATOM 7450 N N . ARG A 1 960 ? 20.042 -29.119 -29.506 1.00 96.44 960 ARG A N 1
ATOM 7451 C CA . ARG A 1 960 ? 21.138 -28.569 -28.695 1.00 96.44 960 ARG A CA 1
ATOM 7452 C C . ARG A 1 960 ? 20.615 -28.159 -27.325 1.00 96.44 960 ARG A C 1
ATOM 7454 O O . ARG A 1 960 ? 19.623 -27.438 -27.251 1.00 96.44 960 ARG A O 1
ATOM 7461 N N . THR A 1 961 ? 21.328 -28.552 -26.278 1.00 97.06 961 THR A N 1
ATOM 7462 C CA . THR A 1 961 ? 21.030 -28.190 -24.892 1.00 97.06 961 THR A CA 1
ATOM 7463 C C . THR A 1 961 ? 21.968 -27.098 -24.372 1.00 97.06 961 THR A C 1
ATOM 7465 O O . THR A 1 961 ? 23.112 -26.977 -24.820 1.00 97.06 961 THR A O 1
ATOM 7468 N N . LEU A 1 962 ? 21.475 -26.319 -23.410 1.00 97.81 962 LEU A N 1
ATOM 7469 C CA . LEU A 1 962 ? 22.263 -25.544 -22.455 1.00 97.81 962 LEU A CA 1
ATOM 7470 C C . LEU A 1 962 ? 21.903 -26.029 -21.054 1.00 97.81 962 LEU A C 1
ATOM 7472 O O . LEU A 1 962 ? 20.756 -25.883 -20.641 1.00 97.81 962 LEU A O 1
ATOM 7476 N N . ASP A 1 963 ? 22.867 -26.614 -20.351 1.00 98.00 963 ASP A N 1
ATOM 7477 C CA . ASP A 1 963 ? 22.734 -27.021 -18.947 1.00 98.00 963 ASP A CA 1
ATOM 7478 C C . ASP A 1 963 ? 23.264 -25.893 -18.051 1.00 98.00 963 ASP A C 1
ATOM 7480 O O . ASP A 1 963 ? 24.428 -25.494 -18.178 1.00 98.00 963 ASP A O 1
ATOM 7484 N N . TYR A 1 964 ? 22.398 -25.373 -17.177 1.00 98.19 964 TYR A N 1
ATOM 7485 C CA . TYR A 1 964 ? 22.688 -24.259 -16.272 1.00 98.19 964 TYR A CA 1
ATOM 7486 C C . TYR A 1 964 ? 23.053 -24.697 -14.849 1.00 98.19 964 TYR A C 1
ATOM 7488 O O . TYR A 1 964 ? 23.721 -23.934 -14.144 1.00 98.19 964 TYR A O 1
ATOM 7496 N N . ALA A 1 965 ? 22.602 -25.892 -14.439 1.00 96.44 965 ALA A N 1
ATOM 7497 C CA . ALA A 1 965 ? 22.636 -26.434 -13.076 1.00 96.44 965 ALA A CA 1
ATOM 7498 C C . ALA A 1 965 ? 22.582 -25.342 -11.979 1.00 96.44 965 ALA A C 1
ATOM 7500 O O . ALA A 1 965 ? 23.618 -25.043 -11.376 1.00 96.44 965 ALA A O 1
ATOM 7501 N N . PRO A 1 966 ? 21.422 -24.698 -11.740 1.00 97.31 966 PRO A N 1
ATOM 7502 C CA . PRO A 1 966 ? 21.303 -23.588 -10.798 1.00 97.31 966 PRO A CA 1
ATOM 7503 C C . PRO A 1 966 ? 21.681 -23.954 -9.356 1.00 97.31 966 PRO A C 1
ATOM 7505 O O . PRO A 1 966 ? 21.747 -25.120 -8.951 1.00 97.31 966 PRO A O 1
ATOM 7508 N N . ASP A 1 967 ? 22.030 -22.931 -8.582 1.00 95.94 967 ASP A N 1
ATOM 7509 C CA . ASP A 1 967 ? 22.096 -22.988 -7.125 1.00 95.94 967 ASP A CA 1
ATOM 7510 C C . ASP A 1 967 ? 20.714 -22.772 -6.495 1.00 95.94 967 ASP A C 1
ATOM 7512 O O . ASP A 1 967 ? 19.747 -22.435 -7.180 1.00 95.94 967 ASP A O 1
ATOM 7516 N N . ALA A 1 968 ? 20.599 -22.988 -5.186 1.00 96.31 968 ALA A N 1
ATOM 7517 C CA . ALA A 1 968 ? 19.318 -22.884 -4.494 1.00 96.31 968 ALA A CA 1
ATOM 7518 C C . ALA A 1 968 ? 18.755 -21.449 -4.454 1.00 96.31 968 ALA A C 1
ATOM 7520 O O . ALA A 1 968 ? 17.624 -21.251 -4.023 1.00 96.31 968 ALA A O 1
ATOM 7521 N N . LEU A 1 969 ? 19.528 -20.453 -4.900 1.00 95.31 969 LEU A N 1
ATOM 7522 C CA . LEU A 1 969 ? 19.130 -19.051 -5.048 1.00 95.31 969 LEU A CA 1
ATOM 7523 C C . LEU A 1 969 ? 18.709 -18.728 -6.498 1.00 95.31 969 LEU A C 1
ATOM 7525 O O . LEU A 1 969 ? 18.530 -17.557 -6.836 1.00 95.31 969 LEU A O 1
ATOM 7529 N N . GLY A 1 970 ? 18.590 -19.746 -7.358 1.00 95.25 970 GLY A N 1
ATOM 7530 C CA . GLY A 1 970 ? 18.178 -19.636 -8.758 1.00 95.25 970 GLY A CA 1
ATOM 7531 C C . GLY A 1 970 ? 19.272 -19.167 -9.713 1.00 95.25 970 GLY A C 1
ATOM 7532 O O . GLY A 1 970 ? 18.987 -18.847 -10.869 1.00 95.25 970 GLY A O 1
ATOM 7533 N N . ARG A 1 971 ? 20.532 -19.107 -9.265 1.00 96.50 971 ARG A N 1
ATOM 7534 C CA . ARG A 1 971 ? 21.648 -18.577 -10.058 1.00 96.50 971 ARG A CA 1
ATOM 7535 C C . ARG A 1 971 ? 22.359 -19.714 -10.793 1.00 96.50 971 ARG A C 1
ATOM 7537 O O . ARG A 1 971 ? 22.783 -20.690 -10.179 1.00 96.50 971 ARG A O 1
ATOM 7544 N N . ALA A 1 972 ? 22.512 -19.601 -12.111 1.00 97.25 972 ALA A N 1
ATOM 7545 C CA . ALA A 1 972 ? 23.165 -20.620 -12.934 1.00 97.25 972 ALA A CA 1
ATOM 7546 C C . ALA A 1 972 ? 24.647 -20.798 -12.551 1.00 97.25 972 ALA A C 1
ATOM 7548 O O . ALA A 1 972 ? 25.420 -19.845 -12.623 1.00 97.25 972 ALA A O 1
ATOM 7549 N N . LYS A 1 973 ? 25.076 -22.018 -12.194 1.00 96.81 973 LYS A N 1
ATOM 7550 C CA . LYS A 1 973 ? 26.496 -22.317 -11.897 1.00 96.81 973 LYS A CA 1
ATOM 7551 C C . LYS A 1 973 ? 27.311 -22.644 -13.151 1.00 96.81 973 LYS A C 1
ATOM 7553 O O . LYS A 1 973 ? 28.537 -22.694 -13.079 1.00 96.81 973 LYS A O 1
ATOM 7558 N N . GLN A 1 974 ? 26.661 -22.867 -14.292 1.00 97.56 974 GLN A N 1
ATOM 7559 C CA . GLN A 1 974 ? 27.295 -23.170 -15.578 1.00 97.56 974 GLN A CA 1
ATOM 7560 C C . GLN A 1 974 ? 26.408 -22.730 -16.761 1.00 97.56 974 GLN A C 1
ATOM 7562 O O . GLN A 1 974 ? 25.338 -22.159 -16.574 1.00 97.56 974 GLN A O 1
ATOM 7567 N N . ALA A 1 975 ? 26.878 -22.964 -17.987 1.00 97.44 975 ALA A N 1
ATOM 7568 C CA . ALA A 1 975 ? 26.081 -22.921 -19.216 1.00 97.44 975 ALA A CA 1
ATOM 7569 C C . ALA A 1 975 ? 26.722 -23.885 -20.230 1.00 97.44 975 ALA A C 1
ATOM 7571 O O . ALA A 1 975 ? 27.294 -23.479 -21.251 1.00 97.44 975 ALA A O 1
ATOM 7572 N N . MET A 1 976 ? 26.747 -25.172 -19.884 1.00 97.06 976 MET A N 1
ATOM 7573 C CA . MET A 1 976 ? 27.449 -26.193 -20.662 1.00 97.06 976 MET A CA 1
ATOM 7574 C C . MET A 1 976 ? 26.748 -26.417 -22.011 1.00 97.06 976 MET A C 1
ATOM 7576 O O . MET A 1 976 ? 25.519 -26.449 -22.047 1.00 97.06 976 MET A O 1
ATOM 7580 N N . PRO A 1 977 ? 27.492 -26.570 -23.128 1.00 96.31 977 PRO A N 1
ATOM 7581 C CA . PRO A 1 977 ? 28.936 -26.831 -23.214 1.00 96.31 977 PRO A CA 1
ATOM 7582 C C . PRO A 1 977 ? 29.840 -25.583 -23.346 1.00 96.31 977 PRO A C 1
ATOM 7584 O O . PRO A 1 977 ? 31.008 -25.726 -23.702 1.00 96.31 977 PRO A O 1
ATOM 7587 N N . TYR A 1 978 ? 29.335 -24.364 -23.121 1.00 96.75 978 TYR A N 1
ATOM 7588 C CA . TYR A 1 978 ? 30.080 -23.121 -23.385 1.00 96.75 978 TYR A CA 1
ATOM 7589 C C . TYR A 1 978 ? 30.781 -22.545 -22.148 1.00 96.75 978 TYR A C 1
ATOM 7591 O O . TYR A 1 978 ? 31.938 -22.121 -22.241 1.00 96.75 978 TYR A O 1
ATOM 7599 N N . LEU A 1 979 ? 30.104 -22.557 -20.998 1.00 97.62 979 LEU A N 1
ATOM 7600 C CA . LEU A 1 979 ? 30.653 -22.161 -19.700 1.00 97.62 979 LEU A CA 1
ATOM 7601 C C . LEU A 1 979 ? 30.652 -23.368 -18.762 1.00 97.62 979 LEU A C 1
ATOM 7603 O O . LEU A 1 979 ? 29.602 -23.957 -18.519 1.00 97.62 979 LEU A O 1
ATOM 7607 N N . SER A 1 980 ? 31.821 -23.702 -18.220 1.00 97.19 980 SER A N 1
ATOM 7608 C CA . SER A 1 980 ? 32.026 -24.797 -17.261 1.00 97.19 980 SER A CA 1
ATOM 7609 C C . SER A 1 980 ? 32.015 -24.329 -15.801 1.00 97.19 980 SER A C 1
ATOM 7611 O O . SER A 1 980 ? 32.331 -25.105 -14.904 1.00 97.19 980 SER A O 1
ATOM 7613 N N . GLY A 1 981 ? 31.731 -23.047 -15.564 1.00 97.56 981 GLY A N 1
ATOM 7614 C CA . GLY A 1 981 ? 31.632 -22.459 -14.234 1.00 97.56 981 GLY A CA 1
ATOM 7615 C C . GLY A 1 981 ? 31.221 -20.990 -14.293 1.00 97.56 981 GLY A C 1
ATOM 7616 O O . GLY A 1 981 ? 31.662 -20.244 -15.169 1.00 97.56 981 GLY A O 1
ATOM 7617 N N . VAL A 1 982 ? 30.388 -20.578 -13.347 1.00 98.06 982 VAL A N 1
ATOM 7618 C CA . VAL A 1 982 ? 29.930 -19.205 -13.120 1.00 98.06 982 VAL A CA 1
ATOM 7619 C C . VAL A 1 982 ? 29.997 -18.954 -11.613 1.00 98.06 982 VAL A C 1
ATOM 7621 O O . VAL A 1 982 ? 29.645 -19.832 -10.826 1.00 98.06 982 VAL A O 1
ATOM 7624 N N . SER A 1 983 ? 30.463 -17.777 -11.192 1.00 96.69 983 SER A N 1
ATOM 7625 C CA . SER A 1 983 ? 30.380 -17.360 -9.785 1.00 96.69 983 SER A CA 1
ATOM 7626 C C . SER A 1 983 ? 29.914 -15.917 -9.645 1.00 96.69 983 SER A C 1
ATOM 7628 O O . SER A 1 983 ? 30.043 -15.111 -10.573 1.00 96.69 983 SER A O 1
ATOM 7630 N N . TYR A 1 984 ? 29.395 -15.606 -8.460 1.00 95.69 984 TYR A N 1
ATOM 7631 C CA . TYR A 1 984 ? 28.690 -14.368 -8.151 1.00 95.69 984 TYR A CA 1
ATOM 7632 C C . TYR A 1 984 ? 29.333 -13.621 -6.977 1.00 95.69 984 TYR A C 1
ATOM 7634 O O . TYR A 1 984 ? 30.022 -14.211 -6.141 1.00 95.69 984 TYR A O 1
ATOM 7642 N N . HIS A 1 985 ? 29.106 -12.313 -6.930 1.00 94.69 985 HIS A N 1
ATOM 7643 C CA . HIS A 1 985 ? 29.367 -11.453 -5.776 1.00 94.69 985 HIS A CA 1
ATOM 7644 C C . HIS A 1 985 ? 28.244 -11.599 -4.729 1.00 94.69 985 HIS A C 1
ATOM 7646 O O . HIS A 1 985 ? 27.206 -12.203 -5.025 1.00 94.69 985 HIS A O 1
ATOM 7652 N N . PRO A 1 986 ? 28.411 -11.072 -3.498 1.00 91.75 986 PRO A N 1
ATOM 7653 C CA . PRO A 1 986 ? 27.378 -11.138 -2.462 1.00 91.75 986 PRO A CA 1
ATOM 7654 C C . PRO A 1 986 ? 26.031 -10.517 -2.853 1.00 91.75 986 PRO A C 1
ATOM 7656 O O . PRO A 1 986 ? 24.996 -11.009 -2.421 1.00 91.75 986 PRO A O 1
ATOM 7659 N N . ASP A 1 987 ? 26.032 -9.488 -3.702 1.00 90.00 987 ASP A N 1
ATOM 7660 C CA . ASP A 1 987 ? 24.829 -8.847 -4.253 1.00 90.00 987 ASP A CA 1
ATOM 7661 C C . ASP A 1 987 ? 24.077 -9.711 -5.290 1.00 90.00 987 ASP A C 1
ATOM 7663 O O . ASP A 1 987 ? 22.996 -9.337 -5.740 1.00 90.00 987 ASP A O 1
ATOM 7667 N N . GLY A 1 988 ? 24.633 -10.865 -5.679 1.00 92.19 988 GLY A N 1
ATOM 7668 C CA . GLY A 1 988 ? 24.105 -11.724 -6.739 1.00 92.19 988 GLY A CA 1
ATOM 7669 C C . GLY A 1 988 ? 24.538 -11.322 -8.152 1.00 92.19 988 GLY A C 1
ATOM 7670 O O . GLY A 1 988 ? 24.113 -11.961 -9.114 1.00 92.19 988 GLY A O 1
ATOM 7671 N N . SER A 1 989 ? 25.396 -10.310 -8.313 1.00 94.00 989 SER A N 1
ATOM 7672 C CA . SER A 1 989 ? 25.932 -9.920 -9.620 1.00 94.00 989 SER A CA 1
ATOM 7673 C C . SER A 1 989 ? 27.083 -10.829 -10.072 1.00 94.00 989 SER A C 1
ATOM 7675 O O . SER A 1 989 ? 27.725 -11.500 -9.264 1.00 94.00 989 SER A O 1
ATOM 7677 N N . LEU A 1 990 ? 27.352 -10.890 -11.382 1.00 95.81 990 LEU A N 1
ATOM 7678 C CA . LEU A 1 990 ? 28.426 -11.732 -11.927 1.00 95.81 990 LEU A CA 1
ATOM 7679 C C . LEU A 1 990 ? 29.807 -11.316 -11.399 1.00 95.81 990 LEU A C 1
ATOM 7681 O O . LEU A 1 990 ? 30.173 -10.143 -11.462 1.00 95.81 990 LEU A O 1
ATOM 7685 N N . ARG A 1 991 ? 30.576 -12.314 -10.948 1.00 97.12 991 ARG A N 1
ATOM 7686 C CA . ARG A 1 991 ? 31.959 -12.194 -10.462 1.00 97.12 991 ARG A CA 1
ATOM 7687 C C . ARG A 1 991 ? 32.965 -12.901 -11.363 1.00 97.12 991 ARG A C 1
ATOM 7689 O O . ARG A 1 991 ? 34.064 -12.394 -11.557 1.00 97.12 991 ARG A O 1
ATOM 7696 N N . GLN A 1 992 ? 32.615 -14.069 -11.906 1.00 98.12 992 GLN A N 1
ATOM 7697 C CA . GLN A 1 992 ? 33.506 -14.825 -12.789 1.00 98.12 992 GLN A CA 1
ATOM 7698 C C . GLN A 1 992 ? 32.730 -15.693 -13.786 1.00 98.12 992 GLN A C 1
ATOM 7700 O O . GLN A 1 992 ? 31.736 -16.316 -13.411 1.00 98.12 992 GLN A O 1
ATOM 7705 N N . LEU A 1 993 ? 33.232 -15.792 -15.020 1.00 98.31 993 LEU A N 1
ATOM 7706 C CA . LEU A 1 993 ? 32.802 -16.752 -16.043 1.00 98.31 993 LEU A CA 1
ATOM 7707 C C . LEU A 1 993 ? 33.995 -17.619 -16.476 1.00 98.31 993 LEU A C 1
ATOM 7709 O O . LEU A 1 993 ? 34.975 -17.106 -17.020 1.00 98.31 993 LEU A O 1
ATOM 7713 N N . ALA A 1 994 ? 33.906 -18.932 -16.273 1.00 98.12 994 ALA A N 1
ATOM 7714 C CA . ALA A 1 994 ? 34.878 -19.913 -16.747 1.00 98.12 994 ALA A CA 1
ATOM 7715 C C . ALA A 1 994 ? 34.379 -20.556 -18.052 1.00 98.12 994 ALA A C 1
ATOM 7717 O O . ALA A 1 994 ? 33.420 -21.330 -18.067 1.00 98.12 994 ALA A O 1
ATOM 7718 N N . TYR A 1 995 ? 35.036 -20.230 -19.163 1.00 97.50 995 TYR A N 1
ATOM 7719 C CA . TYR A 1 995 ? 34.723 -20.751 -20.490 1.00 97.50 995 TYR A CA 1
ATOM 7720 C C . TYR A 1 995 ? 35.318 -22.148 -20.685 1.00 97.50 995 TYR A C 1
ATOM 7722 O O . TYR A 1 995 ? 36.473 -22.400 -20.334 1.00 97.50 995 TYR A O 1
ATOM 7730 N N . ALA A 1 996 ? 34.586 -23.029 -21.371 1.00 96.06 996 ALA A N 1
ATOM 7731 C CA . ALA A 1 996 ? 35.008 -24.408 -21.646 1.00 96.06 996 ALA A CA 1
ATOM 7732 C C . ALA A 1 996 ? 36.289 -24.532 -22.511 1.00 96.06 996 ALA A C 1
ATOM 7734 O O . ALA A 1 996 ? 36.843 -25.618 -22.659 1.00 96.06 996 ALA A O 1
ATOM 7735 N N . ASN A 1 997 ? 36.797 -23.422 -23.063 1.00 94.94 997 ASN A N 1
ATOM 7736 C CA . ASN A 1 997 ? 38.095 -23.337 -23.743 1.00 94.94 997 ASN A CA 1
ATOM 7737 C C . ASN A 1 997 ? 39.280 -23.014 -22.799 1.00 94.94 997 ASN A C 1
ATOM 7739 O O . ASN A 1 997 ? 40.386 -22.755 -23.279 1.00 94.94 997 ASN A O 1
ATOM 7743 N N . GLY A 1 998 ? 39.059 -22.991 -21.480 1.00 94.81 998 GLY A N 1
ATOM 7744 C CA . GLY A 1 998 ? 40.077 -22.700 -20.467 1.00 94.81 998 GLY A CA 1
ATOM 7745 C C . GLY A 1 998 ? 40.369 -21.210 -20.252 1.00 94.81 998 GLY A C 1
ATOM 7746 O O . GLY A 1 998 ? 41.375 -20.874 -19.628 1.00 94.81 998 GLY A O 1
ATOM 7747 N N . ARG A 1 999 ? 39.531 -20.302 -20.772 1.00 97.19 999 ARG A N 1
ATOM 7748 C CA . ARG A 1 999 ? 39.595 -18.867 -20.450 1.00 97.19 999 ARG A CA 1
ATOM 7749 C C . ARG A 1 999 ? 38.697 -18.540 -19.265 1.00 97.19 999 ARG A C 1
ATOM 7751 O O . ARG A 1 999 ? 37.628 -19.118 -19.109 1.00 97.19 999 ARG A O 1
ATOM 7758 N N . ILE A 1 1000 ? 39.128 -17.574 -18.467 1.00 97.88 1000 ILE A N 1
ATOM 7759 C CA . ILE A 1 1000 ? 38.369 -17.020 -17.349 1.00 97.88 1000 ILE A CA 1
ATOM 7760 C C . ILE A 1 1000 ? 38.174 -15.530 -17.627 1.00 97.88 1000 ILE A C 1
ATOM 7762 O O . ILE A 1 1000 ? 39.124 -14.868 -18.056 1.00 97.88 1000 ILE A O 1
ATOM 7766 N N . ALA A 1 1001 ? 36.950 -15.044 -17.431 1.00 98.06 1001 ALA A N 1
ATOM 7767 C CA . ALA A 1 1001 ? 36.633 -13.627 -17.330 1.00 98.06 1001 ALA A CA 1
ATOM 7768 C C . ALA A 1 1001 ? 36.277 -13.302 -15.877 1.00 98.06 1001 ALA A C 1
ATOM 7770 O O . ALA A 1 1001 ? 35.334 -13.881 -15.338 1.00 98.06 1001 ALA A O 1
ATOM 7771 N N . ASP A 1 1002 ? 37.033 -12.397 -15.268 1.00 98.06 1002 ASP A N 1
ATOM 7772 C CA . ASP A 1 1002 ? 36.843 -11.898 -13.909 1.00 98.06 1002 ASP A CA 1
ATOM 7773 C C . ASP A 1 1002 ? 36.225 -10.494 -13.948 1.00 98.06 1002 ASP A C 1
ATOM 7775 O O . ASP A 1 1002 ? 36.585 -9.673 -14.796 1.00 98.06 1002 ASP A O 1
ATOM 7779 N N . PHE A 1 1003 ? 35.304 -10.235 -13.019 1.00 98.00 1003 PHE A N 1
ATOM 7780 C CA . PHE A 1 1003 ? 34.547 -8.991 -12.893 1.00 98.00 1003 PHE A CA 1
ATOM 7781 C C . PHE A 1 1003 ? 34.633 -8.506 -11.441 1.00 98.00 1003 PHE A C 1
ATOM 7783 O O . PHE A 1 1003 ? 34.190 -9.215 -10.533 1.00 98.00 1003 PHE A O 1
ATOM 7790 N N . THR A 1 1004 ? 35.184 -7.319 -11.191 1.00 97.31 1004 THR A N 1
ATOM 7791 C CA . THR A 1 1004 ? 35.244 -6.723 -9.838 1.00 97.31 1004 THR A CA 1
ATOM 7792 C C . THR A 1 1004 ? 34.181 -5.638 -9.645 1.00 97.31 1004 THR A C 1
ATOM 7794 O O . THR A 1 1004 ? 33.495 -5.238 -10.589 1.00 97.31 1004 THR A O 1
ATOM 7797 N N . ARG A 1 1005 ? 33.995 -5.187 -8.398 1.00 94.44 1005 ARG A N 1
ATOM 7798 C CA . ARG A 1 1005 ? 32.979 -4.199 -8.013 1.00 94.44 1005 ARG A CA 1
ATOM 7799 C C . ARG A 1 1005 ? 33.575 -3.074 -7.175 1.00 94.44 1005 ARG A C 1
ATOM 7801 O O . ARG A 1 1005 ? 34.442 -3.330 -6.343 1.00 94.44 1005 ARG A O 1
ATOM 7808 N N . THR A 1 1006 ? 33.065 -1.857 -7.364 1.00 93.25 1006 THR A N 1
ATOM 7809 C CA . THR A 1 1006 ? 33.344 -0.721 -6.472 1.00 93.25 1006 THR A CA 1
ATOM 7810 C C . THR A 1 1006 ? 32.661 -0.927 -5.114 1.00 93.25 1006 THR A C 1
ATOM 7812 O O . THR A 1 1006 ? 31.771 -1.766 -4.972 1.00 93.25 1006 THR A O 1
ATOM 7815 N N . THR A 1 1007 ? 32.996 -0.100 -4.121 1.00 88.00 1007 THR A N 1
ATOM 7816 C CA . THR A 1 1007 ? 32.281 -0.035 -2.828 1.00 88.00 1007 THR A CA 1
ATOM 7817 C C . THR A 1 1007 ? 30.804 0.362 -2.949 1.00 88.00 1007 THR A C 1
ATOM 7819 O O . THR A 1 1007 ? 30.049 0.157 -2.008 1.00 88.00 1007 THR A O 1
ATOM 7822 N N . THR A 1 1008 ? 30.390 0.900 -4.099 1.00 89.44 1008 THR A N 1
ATOM 7823 C CA . THR A 1 1008 ? 29.003 1.235 -4.474 1.00 89.44 1008 THR A CA 1
ATOM 7824 C C . THR A 1 1008 ? 28.394 0.222 -5.460 1.00 89.44 1008 THR A C 1
ATOM 7826 O O . THR A 1 1008 ? 27.417 0.517 -6.146 1.00 89.44 1008 THR A O 1
ATOM 7829 N N . ASN A 1 1009 ? 28.979 -0.979 -5.562 1.00 90.69 1009 ASN A N 1
ATOM 7830 C CA . ASN A 1 1009 ? 28.578 -2.089 -6.441 1.00 90.69 1009 ASN A CA 1
ATOM 7831 C C . ASN A 1 1009 ? 28.517 -1.753 -7.949 1.00 90.69 1009 ASN A C 1
ATOM 7833 O O . ASN A 1 1009 ? 27.911 -2.484 -8.739 1.00 90.69 1009 ASN A O 1
ATOM 7837 N N . ARG A 1 1010 ? 29.196 -0.689 -8.393 1.00 93.12 1010 ARG A N 1
ATOM 7838 C CA . ARG A 1 1010 ? 29.421 -0.387 -9.821 1.00 93.12 1010 ARG A CA 1
ATOM 7839 C C . ARG A 1 1010 ? 30.487 -1.346 -10.384 1.00 93.12 1010 ARG A C 1
ATOM 7841 O O . ARG A 1 1010 ? 31.186 -1.998 -9.611 1.00 93.12 1010 ARG A O 1
ATOM 7848 N N . MET A 1 1011 ? 30.580 -1.506 -11.705 1.00 96.44 1011 MET A N 1
ATOM 7849 C CA . MET A 1 1011 ? 31.558 -2.416 -12.332 1.00 96.44 1011 MET A CA 1
ATOM 7850 C C . MET A 1 1011 ? 32.954 -1.791 -12.259 1.00 96.44 1011 MET A C 1
ATOM 7852 O O . MET A 1 1011 ? 33.142 -0.720 -12.808 1.00 96.44 1011 MET A O 1
ATOM 7856 N N . ASP A 1 1012 ? 33.915 -2.441 -11.607 1.00 96.69 1012 ASP A N 1
ATOM 7857 C CA . ASP A 1 1012 ? 35.247 -1.865 -11.343 1.00 96.69 1012 ASP A CA 1
ATOM 7858 C C . ASP A 1 1012 ? 36.271 -2.286 -12.413 1.00 96.69 1012 ASP A C 1
ATOM 7860 O O . ASP A 1 1012 ? 36.791 -1.445 -13.144 1.00 96.69 1012 ASP A O 1
ATOM 7864 N N . THR A 1 1013 ? 36.479 -3.591 -12.614 1.00 97.62 1013 THR A N 1
ATOM 7865 C CA . THR A 1 1013 ? 37.321 -4.118 -13.702 1.00 97.62 1013 THR A CA 1
ATOM 7866 C C . THR A 1 1013 ? 36.670 -5.286 -14.438 1.00 97.62 1013 THR A C 1
ATOM 7868 O O . THR A 1 1013 ? 35.856 -6.027 -13.878 1.00 97.62 1013 THR A O 1
ATOM 7871 N N . ILE A 1 1014 ? 37.070 -5.477 -15.699 1.00 97.81 1014 ILE A N 1
ATOM 7872 C CA . ILE A 1 1014 ? 36.765 -6.652 -16.523 1.00 97.81 1014 ILE A CA 1
ATOM 7873 C C . ILE A 1 1014 ? 38.081 -7.209 -17.073 1.00 97.81 1014 ILE A C 1
ATOM 7875 O O . ILE A 1 1014 ? 38.698 -6.617 -17.963 1.00 97.81 1014 ILE A O 1
ATOM 7879 N N . THR A 1 1015 ? 38.506 -8.371 -16.578 1.00 97.75 1015 THR A N 1
ATOM 7880 C CA . THR A 1 1015 ? 39.801 -8.979 -16.924 1.00 97.75 1015 THR A CA 1
ATOM 7881 C C . THR A 1 1015 ? 39.633 -10.356 -17.561 1.00 97.75 1015 THR A C 1
ATOM 7883 O O . THR A 1 1015 ? 38.915 -11.207 -17.053 1.00 97.75 1015 THR A O 1
ATOM 7886 N N . VAL A 1 1016 ? 40.353 -10.611 -18.658 1.00 97.06 1016 VAL A N 1
ATOM 7887 C CA . VAL A 1 1016 ? 40.508 -11.942 -19.271 1.00 97.06 1016 VAL A CA 1
ATOM 7888 C C . VAL A 1 1016 ? 41.990 -12.164 -19.533 1.00 97.06 1016 VAL A C 1
ATOM 7890 O O . VAL A 1 1016 ? 42.573 -11.488 -20.380 1.00 97.06 1016 VAL A O 1
ATOM 7893 N N . ALA A 1 1017 ? 42.607 -13.126 -18.843 1.00 93.19 1017 ALA A N 1
ATOM 7894 C CA . ALA A 1 1017 ? 44.062 -13.305 -18.812 1.00 93.19 1017 ALA A CA 1
ATOM 7895 C C . ALA A 1 1017 ? 44.731 -13.263 -20.208 1.00 93.19 1017 ALA A C 1
ATOM 7897 O O . ALA A 1 1017 ? 44.587 -14.171 -21.036 1.00 93.19 1017 ALA A O 1
ATOM 7898 N N . GLY A 1 1018 ? 45.480 -12.182 -20.457 1.00 90.00 1018 GLY A N 1
ATOM 7899 C CA . GLY A 1 1018 ? 46.212 -11.915 -21.700 1.00 90.00 1018 GLY A CA 1
ATOM 7900 C C . GLY A 1 1018 ? 45.399 -11.297 -22.849 1.00 90.00 1018 GLY A C 1
ATOM 7901 O O . GLY A 1 1018 ? 46.013 -10.849 -23.818 1.00 90.00 1018 GLY A O 1
ATOM 7902 N N . LEU A 1 1019 ? 44.069 -11.215 -22.743 1.00 93.56 1019 LEU A N 1
ATOM 7903 C CA . LEU A 1 1019 ? 43.151 -10.797 -23.815 1.00 93.56 1019 LEU A CA 1
ATOM 7904 C C . LEU A 1 1019 ? 42.396 -9.494 -23.510 1.00 93.56 1019 LEU A C 1
ATOM 7906 O O . LEU A 1 1019 ? 42.292 -8.653 -24.395 1.00 93.56 1019 LEU A O 1
ATOM 7910 N N . VAL A 1 1020 ? 41.898 -9.322 -22.282 1.00 96.25 1020 VAL A N 1
ATOM 7911 C CA . VAL A 1 1020 ? 41.108 -8.158 -21.832 1.00 96.25 1020 VAL A CA 1
ATOM 7912 C C . VAL A 1 1020 ? 41.609 -7.732 -20.450 1.00 96.25 1020 VAL A C 1
ATOM 7914 O O . VAL A 1 1020 ? 42.088 -8.568 -19.684 1.00 96.25 1020 VAL A O 1
ATOM 7917 N N . GLY A 1 1021 ? 41.529 -6.443 -20.149 1.00 96.56 1021 GLY A N 1
ATOM 7918 C CA . GLY A 1 1021 ? 41.897 -5.851 -18.866 1.00 96.56 1021 GLY A CA 1
ATOM 7919 C C . GLY A 1 1021 ? 41.445 -4.401 -18.885 1.00 96.56 1021 GLY A C 1
ATOM 7920 O O . GLY A 1 1021 ? 42.231 -3.529 -19.251 1.00 96.56 1021 GLY A O 1
ATOM 7921 N N . LEU A 1 1022 ? 40.152 -4.205 -18.637 1.00 97.75 1022 LEU A N 1
ATOM 7922 C CA . LEU A 1 1022 ? 39.485 -2.909 -18.655 1.00 97.75 1022 LEU A CA 1
ATOM 7923 C C . LEU A 1 1022 ? 39.202 -2.461 -17.227 1.00 97.75 1022 LEU A C 1
ATOM 7925 O O . LEU A 1 1022 ? 38.603 -3.228 -16.476 1.00 97.75 1022 LEU A O 1
ATOM 7929 N N . ASP A 1 1023 ? 39.566 -1.229 -16.902 1.00 97.75 1023 ASP A N 1
ATOM 7930 C CA . ASP A 1 1023 ? 39.386 -0.612 -15.586 1.00 97.75 1023 ASP A CA 1
ATOM 7931 C C . ASP A 1 1023 ? 38.456 0.611 -15.739 1.00 97.75 1023 ASP A C 1
ATOM 7933 O O . ASP A 1 1023 ? 38.601 1.374 -16.701 1.00 97.75 1023 ASP A O 1
ATOM 7937 N N . TYR A 1 1024 ? 37.468 0.771 -14.851 1.00 98.06 1024 TYR A N 1
ATOM 7938 C CA . TYR A 1 1024 ? 36.368 1.739 -14.987 1.00 98.06 1024 TYR A CA 1
ATOM 7939 C C . TYR A 1 1024 ? 36.382 2.792 -13.870 1.00 98.06 1024 TYR A C 1
ATOM 7941 O O . TYR A 1 1024 ? 36.119 2.484 -12.708 1.00 98.06 1024 TYR A O 1
ATOM 7949 N N . ASP A 1 1025 ? 36.600 4.054 -14.241 1.00 97.19 1025 ASP A N 1
ATOM 7950 C CA . ASP A 1 1025 ? 36.473 5.198 -13.330 1.00 97.19 1025 ASP A CA 1
ATOM 7951 C C . ASP A 1 1025 ? 35.063 5.811 -13.411 1.00 97.19 1025 ASP A C 1
ATOM 7953 O O . ASP A 1 1025 ? 34.409 5.771 -14.459 1.00 97.19 1025 ASP A O 1
ATOM 7957 N N . TYR A 1 1026 ? 34.603 6.415 -12.311 1.00 97.31 1026 TYR A N 1
ATOM 7958 C CA . TYR A 1 1026 ? 33.269 7.011 -12.178 1.00 97.31 1026 TYR A CA 1
ATOM 7959 C C . TYR A 1 1026 ? 33.309 8.432 -11.598 1.00 97.31 1026 TYR A C 1
ATOM 7961 O O . TYR A 1 1026 ? 34.259 8.802 -10.908 1.00 97.31 1026 TYR A O 1
ATOM 7969 N N . ASP A 1 1027 ? 32.254 9.216 -11.835 1.00 95.81 1027 ASP A N 1
ATOM 7970 C CA . ASP A 1 1027 ? 31.910 10.363 -10.985 1.00 95.81 1027 ASP A CA 1
ATOM 7971 C C . ASP A 1 1027 ? 31.051 9.936 -9.772 1.00 95.81 1027 ASP A C 1
ATOM 7973 O O . ASP A 1 1027 ? 30.780 8.748 -9.552 1.00 95.81 1027 ASP A O 1
ATOM 7977 N N . ALA A 1 1028 ? 30.636 10.902 -8.948 1.00 93.81 1028 ALA A N 1
ATOM 7978 C CA . ALA A 1 1028 ? 29.869 10.613 -7.742 1.00 93.81 1028 ALA A CA 1
ATOM 7979 C C . ALA A 1 1028 ? 28.462 10.082 -8.081 1.00 93.81 1028 ALA A C 1
ATOM 7981 O O . ALA A 1 1028 ? 28.048 9.062 -7.524 1.00 93.81 1028 ALA A O 1
ATOM 7982 N N . ALA A 1 1029 ? 27.774 10.686 -9.058 1.00 94.25 1029 ALA A N 1
ATOM 7983 C CA . ALA A 1 1029 ? 26.454 10.244 -9.528 1.00 94.25 1029 ALA A CA 1
ATOM 7984 C C . ALA A 1 1029 ? 26.462 8.829 -10.158 1.00 94.25 1029 ALA A C 1
ATOM 7986 O O . ALA A 1 1029 ? 25.490 8.083 -10.024 1.00 94.25 1029 ALA A O 1
ATOM 7987 N N . GLY A 1 1030 ? 27.572 8.417 -10.780 1.00 94.94 1030 GLY A N 1
ATOM 7988 C CA . GLY A 1 1030 ? 27.769 7.083 -11.363 1.00 94.94 1030 GLY A CA 1
ATOM 7989 C C . GLY A 1 1030 ? 27.956 7.042 -12.878 1.00 94.94 1030 GLY A C 1
ATOM 7990 O O . GLY A 1 1030 ? 27.851 5.967 -13.471 1.00 94.94 1030 GLY A O 1
ATOM 7991 N N . ASN A 1 1031 ? 28.276 8.172 -13.503 1.00 97.25 1031 ASN A N 1
ATOM 7992 C CA . ASN A 1 1031 ? 28.660 8.236 -14.908 1.00 97.25 1031 ASN A CA 1
ATOM 7993 C C . ASN A 1 1031 ? 30.104 7.734 -15.080 1.00 97.25 1031 ASN A C 1
ATOM 7995 O O . ASN A 1 1031 ? 30.969 8.048 -14.264 1.00 97.25 1031 ASN A O 1
ATOM 7999 N N . VAL A 1 1032 ? 30.377 6.950 -16.129 1.00 98.06 1032 VAL A N 1
ATOM 8000 C CA . VAL A 1 1032 ? 31.704 6.347 -16.381 1.00 98.06 1032 VAL A CA 1
ATOM 8001 C C . VAL A 1 1032 ? 32.658 7.412 -16.921 1.00 98.06 1032 VAL A C 1
ATOM 8003 O O . VAL A 1 1032 ? 32.599 7.736 -18.103 1.00 98.06 1032 VAL A O 1
ATOM 8006 N N . THR A 1 1033 ? 33.536 7.959 -16.082 1.00 97.94 1033 THR A N 1
ATOM 8007 C CA . THR A 1 1033 ? 34.459 9.054 -16.438 1.00 97.94 1033 THR A CA 1
ATOM 8008 C C . THR A 1 1033 ? 35.716 8.581 -17.161 1.00 97.94 1033 THR A C 1
ATOM 8010 O O . THR A 1 1033 ? 36.322 9.366 -17.894 1.00 97.94 1033 THR A O 1
ATOM 8013 N N . ALA A 1 1034 ? 36.096 7.308 -17.038 1.00 97.81 1034 ALA A N 1
ATOM 8014 C CA . ALA A 1 1034 ? 37.096 6.701 -17.909 1.00 97.81 1034 ALA A CA 1
ATOM 8015 C C . ALA A 1 1034 ? 36.892 5.192 -18.083 1.00 97.81 1034 ALA A C 1
ATOM 8017 O O . ALA A 1 1034 ? 36.305 4.513 -17.243 1.00 97.81 1034 ALA A O 1
ATOM 8018 N N . ILE A 1 1035 ? 37.427 4.673 -19.189 1.00 97.88 1035 ILE A N 1
ATOM 8019 C CA . ILE A 1 1035 ? 37.674 3.245 -19.395 1.00 97.88 1035 ILE A CA 1
ATOM 8020 C C . ILE A 1 1035 ? 39.140 3.111 -19.801 1.00 97.88 1035 ILE A C 1
ATOM 8022 O O . ILE A 1 1035 ? 39.520 3.493 -20.914 1.00 97.88 1035 ILE A O 1
ATOM 8026 N N . GLN A 1 1036 ? 39.963 2.589 -18.899 1.00 97.00 1036 GLN A N 1
ATOM 8027 C CA . GLN A 1 1036 ? 41.381 2.331 -19.137 1.00 97.00 1036 GLN A CA 1
ATOM 8028 C C . GLN A 1 1036 ? 41.554 0.909 -19.692 1.00 97.00 1036 GLN A C 1
ATOM 8030 O O . GLN A 1 1036 ? 40.789 0.012 -19.352 1.00 97.00 1036 GLN A O 1
ATOM 8035 N N . ASP A 1 1037 ? 42.521 0.699 -20.586 1.00 95.25 1037 ASP A N 1
ATOM 8036 C CA . ASP A 1 1037 ? 42.794 -0.586 -21.234 1.00 95.25 1037 ASP A CA 1
ATOM 8037 C C . ASP A 1 1037 ? 44.259 -0.984 -20.999 1.00 95.25 1037 ASP A C 1
ATOM 8039 O O . ASP A 1 1037 ? 45.182 -0.606 -21.730 1.00 95.25 1037 ASP A O 1
ATOM 8043 N N . SER A 1 1038 ? 44.475 -1.794 -19.963 1.00 93.44 1038 SER A N 1
ATOM 8044 C CA . SER A 1 1038 ? 45.791 -2.320 -19.576 1.00 93.44 1038 SER A CA 1
ATOM 8045 C C . SER A 1 1038 ? 46.385 -3.320 -20.586 1.00 93.44 1038 SER A C 1
ATOM 8047 O O . SER A 1 1038 ? 47.549 -3.724 -20.465 1.00 93.44 1038 SER A O 1
ATOM 8049 N N . ARG A 1 1039 ? 45.620 -3.739 -21.607 1.00 94.19 1039 ARG A N 1
ATOM 8050 C CA . ARG A 1 1039 ? 46.115 -4.554 -22.731 1.00 94.19 1039 ARG A CA 1
ATOM 8051 C C . ARG A 1 1039 ? 46.605 -3.680 -23.878 1.00 94.19 1039 ARG A C 1
ATOM 8053 O O . ARG A 1 1039 ? 47.578 -4.053 -24.537 1.00 94.19 1039 ARG A O 1
ATOM 8060 N N . ASN A 1 1040 ? 45.961 -2.538 -24.101 1.00 91.19 1040 ASN A N 1
ATOM 8061 C CA . ASN A 1 1040 ? 46.314 -1.566 -25.125 1.00 91.19 1040 ASN A CA 1
ATOM 8062 C C . ASN A 1 1040 ? 45.954 -0.127 -24.693 1.00 91.19 1040 ASN A C 1
ATOM 8064 O O . ASN A 1 1040 ? 44.858 0.342 -24.994 1.00 91.19 1040 ASN A O 1
ATOM 8068 N N . PRO A 1 1041 ? 46.901 0.647 -24.130 1.00 90.12 1041 PRO A N 1
ATOM 8069 C CA . PRO A 1 1041 ? 46.636 2.024 -23.707 1.00 90.12 1041 PRO A CA 1
ATOM 8070 C C . PRO A 1 1041 ? 46.183 2.995 -24.814 1.00 90.12 1041 PRO A C 1
ATOM 8072 O O . PRO A 1 1041 ? 45.736 4.098 -24.515 1.00 90.12 1041 PRO A O 1
ATOM 8075 N N . SER A 1 1042 ? 46.268 2.616 -26.099 1.00 89.06 1042 SER A N 1
ATOM 8076 C CA . SER A 1 1042 ? 45.688 3.406 -27.199 1.00 89.06 1042 SER A CA 1
ATOM 8077 C C . SER A 1 1042 ? 44.165 3.251 -27.350 1.00 89.06 1042 SER A C 1
ATOM 8079 O O . SER A 1 1042 ? 43.548 4.047 -28.057 1.00 89.06 1042 SER A O 1
ATOM 8081 N N . THR A 1 1043 ? 43.542 2.273 -26.681 1.00 91.81 1043 THR A N 1
ATOM 8082 C CA . THR A 1 1043 ? 42.076 2.124 -26.595 1.00 91.81 1043 THR A CA 1
ATOM 8083 C C . THR A 1 1043 ? 41.458 2.693 -25.314 1.00 91.81 1043 THR A C 1
ATOM 8085 O O . THR A 1 1043 ? 40.228 2.628 -25.188 1.00 91.81 1043 THR A O 1
ATOM 8088 N N . ASN A 1 1044 ? 42.270 3.319 -24.444 1.00 95.44 1044 ASN A N 1
ATOM 8089 C CA . ASN A 1 1044 ? 41.815 4.156 -23.328 1.00 95.44 1044 ASN A CA 1
ATOM 8090 C C . ASN A 1 1044 ? 40.819 5.223 -23.796 1.00 95.44 1044 ASN A C 1
ATOM 8092 O O . ASN A 1 1044 ? 40.937 5.764 -24.903 1.00 95.44 1044 ASN A O 1
ATOM 8096 N N . ARG A 1 1045 ? 39.862 5.540 -22.922 1.00 95.88 1045 ARG A N 1
ATOM 8097 C CA . ARG A 1 1045 ? 38.838 6.571 -23.116 1.00 95.88 1045 ARG A CA 1
ATOM 8098 C C . ARG A 1 1045 ? 38.683 7.374 -21.831 1.00 95.88 1045 ARG A C 1
ATOM 8100 O O . ARG A 1 1045 ? 38.598 6.772 -20.765 1.00 95.88 1045 ARG A O 1
ATOM 8107 N N . SER A 1 1046 ? 38.564 8.688 -21.954 1.00 97.38 1046 SER A N 1
ATOM 8108 C CA . SER A 1 1046 ? 38.126 9.587 -20.885 1.00 97.38 1046 SER A CA 1
ATOM 8109 C C . SER A 1 1046 ? 36.847 10.280 -21.338 1.00 97.38 1046 SER A C 1
ATOM 8111 O O . SER A 1 1046 ? 36.785 10.800 -22.452 1.00 97.38 1046 SER A O 1
ATOM 8113 N N . MET A 1 1047 ? 35.823 10.285 -20.498 1.00 97.94 1047 MET A N 1
ATOM 8114 C CA . MET A 1 1047 ? 34.494 10.799 -20.804 1.00 97.94 1047 MET A CA 1
ATOM 8115 C C . MET A 1 1047 ? 34.185 12.004 -19.919 1.00 97.94 1047 MET A C 1
ATOM 8117 O O . MET A 1 1047 ? 34.555 12.039 -18.747 1.00 97.94 1047 MET A O 1
ATOM 8121 N N . SER A 1 1048 ? 33.449 12.970 -20.462 1.00 97.31 1048 SER A N 1
ATOM 8122 C CA . SER A 1 1048 ? 32.792 13.996 -19.652 1.00 97.31 1048 SER A CA 1
ATOM 8123 C C . SER A 1 1048 ? 31.307 14.052 -19.967 1.00 97.31 1048 SER A C 1
ATOM 8125 O O . SER A 1 1048 ? 30.880 13.717 -21.076 1.00 97.31 1048 SER A O 1
ATOM 8127 N N . TYR A 1 1049 ? 30.536 14.479 -18.976 1.00 97.75 1049 TYR A N 1
ATOM 8128 C CA . TYR A 1 1049 ? 29.086 14.547 -19.024 1.00 97.75 1049 TYR A CA 1
ATOM 8129 C C . TYR A 1 1049 ? 28.620 15.988 -18.838 1.00 97.75 1049 TYR A C 1
ATOM 8131 O O . TYR A 1 1049 ? 29.391 16.870 -18.446 1.00 97.75 1049 TYR A O 1
ATOM 8139 N N . ASP A 1 1050 ? 27.373 16.233 -19.201 1.00 96.00 1050 ASP A N 1
ATOM 8140 C CA . ASP A 1 1050 ? 26.681 17.486 -18.947 1.00 96.00 1050 ASP A CA 1
ATOM 8141 C C . ASP A 1 1050 ? 25.846 17.390 -17.649 1.00 96.00 1050 ASP A C 1
ATOM 8143 O O . ASP A 1 1050 ? 25.866 16.356 -16.967 1.00 96.00 1050 ASP A O 1
ATOM 8147 N N . GLU A 1 1051 ? 25.177 18.469 -17.241 1.00 95.56 1051 GLU A N 1
ATOM 8148 C CA . GLU A 1 1051 ? 24.460 18.513 -15.950 1.00 95.56 1051 GLU A CA 1
ATOM 8149 C C . GLU A 1 1051 ? 23.193 17.630 -15.960 1.00 95.56 1051 GLU A C 1
ATOM 8151 O O . GLU A 1 1051 ? 22.603 17.362 -14.915 1.00 95.56 1051 GLU A O 1
ATOM 8156 N N . LEU A 1 1052 ? 22.808 17.128 -17.140 1.00 95.06 1052 LEU A N 1
ATOM 8157 C CA . LEU A 1 1052 ? 21.722 16.176 -17.389 1.00 95.06 1052 LEU A CA 1
ATOM 8158 C C . LEU A 1 1052 ? 22.238 14.732 -17.566 1.00 95.06 1052 LEU A C 1
ATOM 8160 O O . LEU A 1 1052 ? 21.495 13.857 -18.014 1.00 95.06 1052 LEU A O 1
ATOM 8164 N N . HIS A 1 1053 ? 23.510 14.478 -17.233 1.00 96.06 1053 HIS A N 1
ATOM 8165 C CA . HIS A 1 1053 ? 24.208 13.194 -17.393 1.00 96.06 1053 HIS A CA 1
ATOM 8166 C C . HIS A 1 1053 ? 24.301 12.683 -18.844 1.00 96.06 1053 HIS A C 1
ATOM 8168 O O . HIS A 1 1053 ? 24.542 11.495 -19.084 1.00 96.06 1053 HIS A O 1
ATOM 8174 N N . ARG A 1 1054 ? 24.161 13.558 -19.845 1.00 96.44 1054 ARG A N 1
ATOM 8175 C CA . ARG A 1 1054 ? 24.344 13.198 -21.259 1.00 96.44 1054 ARG A CA 1
ATOM 8176 C C . ARG A 1 1054 ? 25.830 13.268 -21.610 1.00 96.44 1054 ARG A C 1
ATOM 8178 O O . ARG A 1 1054 ? 26.589 14.053 -21.043 1.00 96.44 1054 ARG A O 1
ATOM 8185 N N . LEU A 1 1055 ? 26.277 12.414 -22.529 1.00 97.50 1055 LEU A N 1
ATOM 8186 C CA . LEU A 1 1055 ? 27.696 12.270 -22.866 1.00 97.50 1055 LEU A CA 1
ATOM 8187 C C . LEU A 1 1055 ? 28.198 13.489 -23.654 1.00 97.50 1055 LEU A C 1
ATOM 8189 O O . LEU A 1 1055 ? 27.977 13.583 -24.855 1.00 97.50 1055 LEU A O 1
ATOM 8193 N N . LYS A 1 1056 ? 28.914 14.396 -22.992 1.00 96.50 1056 LYS A N 1
ATOM 8194 C CA . LYS A 1 1056 ? 29.370 15.690 -23.525 1.00 96.50 1056 LYS A CA 1
ATOM 8195 C C . LYS A 1 1056 ? 30.642 15.571 -24.363 1.00 96.50 1056 LYS A C 1
ATOM 8197 O O . LYS A 1 1056 ? 30.766 16.197 -25.419 1.00 96.50 1056 LYS A O 1
ATOM 8202 N N . SER A 1 1057 ? 31.587 14.732 -23.937 1.00 96.31 1057 SER A N 1
ATOM 8203 C CA . SER A 1 1057 ? 32.775 14.408 -24.735 1.00 96.31 1057 SER A CA 1
ATOM 8204 C C . SER A 1 1057 ? 33.354 13.024 -24.442 1.00 96.31 1057 SER A C 1
ATOM 8206 O O . SER A 1 1057 ? 33.111 12.437 -23.389 1.00 96.31 1057 SER A O 1
ATOM 8208 N N . VAL A 1 1058 ? 34.145 12.520 -25.392 1.00 96.25 1058 VAL A N 1
ATOM 8209 C CA . VAL A 1 1058 ? 35.015 11.346 -25.245 1.00 96.25 1058 VAL A CA 1
ATOM 8210 C C . VAL A 1 1058 ? 36.378 11.684 -25.838 1.00 96.25 1058 VAL A C 1
ATOM 8212 O O . VAL A 1 1058 ? 36.473 11.879 -27.050 1.00 96.25 1058 VAL A O 1
ATOM 8215 N N . ASP A 1 1059 ? 37.429 11.715 -25.028 1.00 93.50 1059 ASP A N 1
ATOM 8216 C CA . ASP A 1 1059 ? 38.810 11.691 -25.512 1.00 93.50 1059 ASP A CA 1
ATOM 8217 C C . ASP A 1 1059 ? 39.350 10.258 -25.528 1.00 93.50 1059 ASP A C 1
ATOM 8219 O O . ASP A 1 1059 ? 39.029 9.461 -24.649 1.00 93.50 1059 ASP A O 1
ATOM 8223 N N . ALA A 1 1060 ? 40.107 9.898 -26.564 1.00 90.69 1060 ALA A N 1
ATOM 8224 C CA . ALA A 1 1060 ? 40.597 8.537 -26.788 1.00 90.69 1060 ALA A CA 1
ATOM 8225 C C . ALA A 1 1060 ? 41.729 8.528 -27.829 1.00 90.69 1060 ALA A C 1
ATOM 8227 O O . ALA A 1 1060 ? 41.980 9.529 -28.500 1.00 90.69 1060 ALA A O 1
ATOM 8228 N N . GLY A 1 1061 ? 42.352 7.37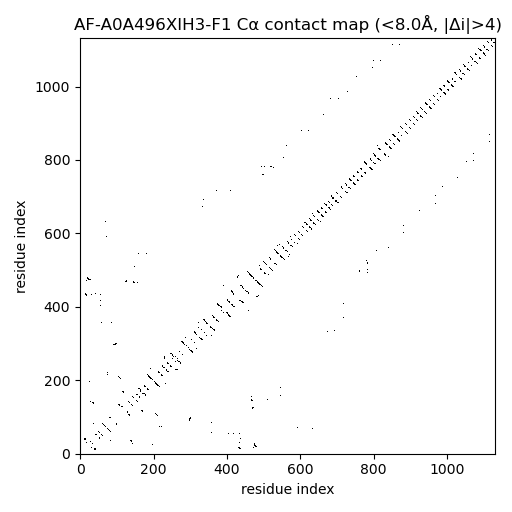0 -28.078 1.00 84.19 1061 GLY A N 1
ATOM 8229 C CA . GLY A 1 1061 ? 43.382 7.222 -29.122 1.00 84.19 1061 GLY A CA 1
ATOM 8230 C C . GLY A 1 1061 ? 42.918 7.519 -30.560 1.00 84.19 1061 GLY A C 1
ATOM 8231 O O . GLY A 1 1061 ? 43.747 7.642 -31.463 1.00 84.19 1061 GLY A O 1
ATOM 8232 N N . TRP A 1 1062 ? 41.610 7.684 -30.794 1.00 81.06 1062 TRP A N 1
ATOM 8233 C CA . TRP A 1 1062 ? 41.071 8.206 -32.052 1.00 81.06 1062 TRP A CA 1
ATOM 8234 C C . TRP A 1 1062 ? 40.848 9.725 -32.056 1.00 81.06 1062 TRP A C 1
ATOM 8236 O O . TRP A 1 1062 ? 40.336 10.206 -33.060 1.00 81.06 1062 TRP A O 1
ATOM 8246 N N . GLY A 1 1063 ? 41.252 10.484 -31.038 1.00 86.75 1063 GLY A N 1
ATOM 8247 C CA . GLY A 1 1063 ? 41.024 11.931 -30.917 1.00 86.75 1063 GLY A CA 1
ATOM 8248 C C . GLY A 1 1063 ? 39.701 12.292 -30.230 1.00 86.75 1063 GLY A C 1
ATOM 8249 O O . GLY A 1 1063 ? 38.782 11.474 -30.138 1.00 86.75 1063 GLY A O 1
ATOM 8250 N N . THR A 1 1064 ? 39.612 13.530 -29.745 1.00 90.94 1064 THR A N 1
ATOM 8251 C CA . THR A 1 1064 ? 38.492 14.014 -28.931 1.00 90.94 1064 THR A CA 1
ATOM 8252 C C . THR A 1 1064 ? 37.206 14.128 -29.744 1.00 90.94 1064 THR A C 1
ATOM 8254 O O . THR A 1 1064 ? 37.149 14.876 -30.712 1.00 90.94 1064 THR A O 1
ATOM 8257 N N . SER A 1 1065 ? 36.150 13.431 -29.333 1.00 92.62 1065 SER A N 1
ATOM 8258 C CA . SER A 1 1065 ? 34.787 13.595 -29.850 1.00 92.62 1065 SER A CA 1
ATOM 8259 C C . SER A 1 1065 ? 33.965 14.464 -28.898 1.00 92.62 1065 SER A C 1
ATOM 8261 O O . SER A 1 1065 ? 33.931 14.182 -27.703 1.00 92.62 1065 SER A O 1
ATOM 8263 N N . VAL A 1 1066 ? 33.278 15.482 -29.415 1.00 94.81 1066 VAL A N 1
ATOM 8264 C CA . VAL A 1 1066 ? 32.369 16.360 -28.655 1.00 94.81 1066 VAL A CA 1
ATOM 8265 C C . VAL A 1 1066 ? 30.949 16.203 -29.187 1.00 94.81 1066 VAL A C 1
ATOM 8267 O O . VAL A 1 1066 ? 30.752 16.108 -30.402 1.00 94.81 1066 VAL A O 1
ATOM 8270 N N . TYR A 1 1067 ? 29.977 16.187 -28.279 1.00 96.31 1067 TYR A N 1
ATOM 8271 C CA . TYR A 1 1067 ? 28.553 16.036 -28.559 1.00 96.31 1067 TYR A CA 1
ATOM 8272 C C . TYR A 1 1067 ? 27.801 17.260 -28.024 1.00 96.31 1067 TYR A C 1
ATOM 8274 O O . TYR A 1 1067 ? 28.138 17.784 -26.962 1.00 96.31 1067 TYR A O 1
ATOM 8282 N N . VAL A 1 1068 ? 26.798 17.721 -28.767 1.00 96.00 1068 VAL A N 1
ATOM 8283 C CA . VAL A 1 1068 ? 25.922 18.834 -28.381 1.00 96.00 1068 VAL A CA 1
ATOM 8284 C C . VAL A 1 1068 ? 24.480 18.385 -28.554 1.00 96.00 1068 VAL A C 1
ATOM 8286 O O . VAL A 1 1068 ? 24.139 17.790 -29.578 1.00 96.00 1068 VAL A O 1
ATOM 8289 N N . TYR A 1 1069 ? 23.654 18.677 -27.556 1.00 95.00 1069 TYR A N 1
ATOM 8290 C CA . TYR A 1 1069 ? 22.242 18.321 -27.514 1.00 95.00 1069 TYR A CA 1
ATOM 8291 C C . TYR A 1 1069 ? 21.362 19.574 -27.514 1.00 95.00 1069 TYR A C 1
ATOM 8293 O O . TYR A 1 1069 ? 21.837 20.666 -27.198 1.00 95.00 1069 TYR A O 1
ATOM 8301 N N . ASP A 1 1070 ? 20.084 19.423 -27.851 1.00 91.75 1070 ASP A N 1
ATOM 8302 C CA . ASP A 1 1070 ? 19.055 20.422 -27.543 1.00 91.75 1070 ASP A CA 1
ATOM 8303 C C . ASP A 1 1070 ? 18.343 20.121 -26.204 1.00 91.75 1070 ASP A C 1
ATOM 8305 O O . ASP A 1 1070 ? 18.721 19.214 -25.453 1.00 91.75 1070 ASP A O 1
ATOM 8309 N N . ALA A 1 1071 ? 17.307 20.900 -25.883 1.00 90.00 1071 ALA A N 1
ATOM 8310 C CA . ALA A 1 1071 ? 16.518 20.732 -24.662 1.00 90.00 1071 ALA A CA 1
ATOM 8311 C C . ALA A 1 1071 ? 15.583 19.503 -24.677 1.00 90.00 1071 ALA A C 1
ATOM 8313 O O . ALA A 1 1071 ? 15.153 19.033 -23.624 1.00 90.00 1071 ALA A O 1
ATOM 8314 N N . TYR A 1 1072 ? 15.308 18.930 -25.851 1.00 89.94 1072 TYR A N 1
ATOM 8315 C CA . TYR A 1 1072 ? 14.606 17.649 -25.980 1.00 89.94 1072 TYR A CA 1
ATOM 8316 C C . TYR A 1 1072 ? 15.568 16.458 -25.806 1.00 89.94 1072 TYR A C 1
ATOM 8318 O O . TYR A 1 1072 ? 15.138 15.312 -25.722 1.00 89.94 1072 TYR A O 1
ATOM 8326 N N . SER A 1 1073 ? 16.874 16.733 -25.689 1.00 91.19 1073 SER A N 1
ATOM 8327 C CA . SER A 1 1073 ? 17.982 15.770 -25.705 1.00 91.19 1073 SER A CA 1
ATOM 8328 C C . SER A 1 1073 ? 18.208 15.073 -27.050 1.00 91.19 1073 SER A C 1
ATOM 8330 O O . SER A 1 1073 ? 18.879 14.038 -27.105 1.00 91.19 1073 SER A O 1
ATOM 8332 N N . ASN A 1 1074 ? 17.754 15.677 -28.153 1.00 93.25 1074 ASN A N 1
ATOM 8333 C CA . ASN A 1 1074 ? 18.221 15.286 -29.479 1.00 93.25 1074 ASN A CA 1
ATOM 8334 C C . ASN A 1 1074 ? 19.703 15.652 -29.615 1.00 93.25 1074 ASN A C 1
ATOM 8336 O O . ASN A 1 1074 ? 20.112 16.750 -29.238 1.00 93.25 1074 ASN A O 1
ATOM 8340 N N . LEU A 1 1075 ? 20.515 14.765 -30.191 1.00 96.12 1075 LEU A N 1
ATOM 8341 C CA . LEU A 1 1075 ? 21.897 15.079 -30.554 1.00 96.12 1075 LEU A CA 1
ATOM 8342 C C . LEU A 1 1075 ? 21.882 16.004 -31.777 1.00 96.12 1075 LEU A C 1
ATOM 8344 O O . LEU A 1 1075 ? 21.551 15.543 -32.860 1.00 96.12 1075 LEU A O 1
ATOM 8348 N N . THR A 1 1076 ? 22.264 17.274 -31.636 1.00 95.44 1076 THR A N 1
ATOM 8349 C CA . THR A 1 1076 ? 22.266 18.263 -32.734 1.00 95.44 1076 THR A CA 1
ATOM 8350 C C . THR A 1 1076 ? 23.619 18.367 -33.439 1.00 95.44 1076 THR A C 1
ATOM 8352 O O . THR A 1 1076 ? 23.679 18.601 -34.650 1.00 95.44 1076 THR A O 1
ATOM 8355 N N . GLN A 1 1077 ? 24.725 18.134 -32.725 1.00 94.69 1077 GLN A N 1
ATOM 8356 C CA . GLN A 1 1077 ? 26.068 18.116 -33.309 1.00 94.69 1077 GLN A CA 1
ATOM 8357 C C . GLN A 1 1077 ? 26.937 17.008 -32.712 1.00 94.69 1077 GLN A C 1
ATOM 8359 O O . GLN A 1 1077 ? 26.972 16.806 -31.500 1.00 94.69 1077 GLN A O 1
ATOM 8364 N N . LYS A 1 1078 ? 27.737 16.366 -33.566 1.00 93.56 1078 LYS A N 1
ATOM 8365 C CA . LYS A 1 1078 ? 28.923 15.599 -33.167 1.00 93.56 1078 LYS A CA 1
ATOM 8366 C C . LYS A 1 1078 ? 30.142 16.138 -33.910 1.00 93.56 1078 LYS A C 1
ATOM 8368 O O . LYS A 1 1078 ? 30.094 16.281 -35.127 1.00 93.56 1078 LYS A O 1
ATOM 8373 N N . SER A 1 1079 ? 31.241 16.432 -33.223 1.00 90.81 1079 SER A N 1
ATOM 8374 C CA . SER A 1 1079 ? 32.465 16.956 -33.851 1.00 90.81 1079 SER A CA 1
ATOM 8375 C C . SER A 1 1079 ? 33.737 16.305 -33.309 1.00 90.81 1079 SER A C 1
ATOM 8377 O O . SER A 1 1079 ? 33.730 15.709 -32.235 1.00 90.81 1079 SER A O 1
ATOM 8379 N N . ASP A 1 1080 ? 34.827 16.412 -34.072 1.00 85.38 1080 ASP A N 1
ATOM 8380 C CA . ASP A 1 1080 ? 36.186 16.020 -33.678 1.00 85.38 1080 ASP A CA 1
ATOM 8381 C C . ASP A 1 1080 ? 37.083 17.271 -33.738 1.00 85.38 1080 ASP A C 1
ATOM 8383 O O . ASP A 1 1080 ? 37.656 17.552 -34.791 1.00 85.38 1080 ASP A O 1
ATOM 8387 N N . PRO A 1 1081 ? 37.202 18.073 -32.657 1.00 78.56 1081 PRO A N 1
ATOM 8388 C CA . PRO A 1 1081 ? 38.008 19.298 -32.674 1.00 78.56 1081 PRO A CA 1
ATOM 8389 C C . PRO A 1 1081 ? 39.499 19.064 -32.959 1.00 78.56 1081 PRO A C 1
ATOM 8391 O O . PRO A 1 1081 ? 40.211 20.007 -33.302 1.00 78.56 1081 PRO A O 1
ATOM 8394 N N . SER A 1 1082 ? 39.980 17.817 -32.851 1.00 72.75 1082 SER A N 1
ATOM 8395 C CA . SER A 1 1082 ? 41.353 17.446 -33.207 1.00 72.75 1082 SER A CA 1
ATOM 8396 C C . SER A 1 1082 ? 41.554 17.243 -34.719 1.00 72.75 1082 SER A C 1
ATOM 8398 O O . SER A 1 1082 ? 42.698 17.144 -35.174 1.00 72.75 1082 SER A O 1
ATOM 8400 N N . ARG A 1 1083 ? 40.473 17.202 -35.521 1.00 71.62 1083 ARG A N 1
ATOM 8401 C CA . ARG A 1 1083 ? 40.517 16.987 -36.978 1.00 71.62 1083 ARG A CA 1
ATOM 8402 C C . ARG A 1 1083 ? 39.490 17.822 -37.747 1.00 71.62 1083 ARG A C 1
ATOM 8404 O O . ARG A 1 1083 ? 38.288 17.585 -37.679 1.00 71.62 1083 ARG A O 1
ATOM 8411 N N . ALA A 1 1084 ? 39.990 18.721 -38.592 1.00 67.56 1084 ALA A N 1
ATOM 8412 C CA . ALA A 1 1084 ? 39.171 19.488 -39.530 1.00 67.56 1084 ALA A CA 1
ATOM 8413 C C . ALA A 1 1084 ? 38.289 18.595 -40.432 1.00 67.56 1084 ALA A C 1
ATOM 8415 O O . ALA A 1 1084 ? 38.679 17.480 -40.794 1.00 67.56 1084 ALA A O 1
ATOM 8416 N N . ASN A 1 1085 ? 37.128 19.125 -40.833 1.00 69.62 1085 ASN A N 1
ATOM 8417 C CA . ASN A 1 1085 ? 36.175 18.515 -41.766 1.00 69.62 1085 ASN A CA 1
ATOM 8418 C C . ASN A 1 1085 ? 35.622 17.154 -41.287 1.00 69.62 1085 ASN A C 1
ATOM 8420 O O . ASN A 1 1085 ? 35.521 16.196 -42.058 1.00 69.62 1085 ASN A O 1
ATOM 8424 N N . ARG A 1 1086 ? 35.296 17.048 -39.990 1.00 76.56 1086 ARG A N 1
ATOM 8425 C CA . ARG A 1 1086 ? 34.673 15.854 -39.377 1.00 76.56 1086 ARG A CA 1
ATOM 8426 C C . ARG A 1 1086 ? 33.433 16.129 -38.520 1.00 76.56 1086 ARG A C 1
ATOM 8428 O O . ARG A 1 1086 ? 32.933 15.210 -37.875 1.00 76.56 1086 ARG A O 1
ATOM 8435 N N . SER A 1 1087 ? 32.910 17.354 -38.530 1.00 86.44 1087 SER A N 1
ATOM 8436 C CA . SER A 1 1087 ? 31.646 17.664 -37.854 1.00 86.44 1087 SER A CA 1
ATOM 8437 C C . SER A 1 1087 ? 30.448 17.066 -38.596 1.00 86.44 1087 SER A C 1
ATOM 8439 O O . SER A 1 1087 ? 30.367 17.121 -39.824 1.00 86.44 1087 SER A O 1
ATOM 8441 N N . GLN A 1 1088 ? 29.522 16.512 -37.822 1.00 90.56 1088 GLN A N 1
ATOM 8442 C CA . GLN A 1 1088 ? 28.222 15.983 -38.217 1.00 90.56 1088 GLN A CA 1
ATOM 8443 C C . GLN A 1 1088 ? 27.151 16.863 -37.566 1.00 90.56 1088 GLN A C 1
ATOM 8445 O O . GLN A 1 1088 ? 27.175 17.057 -36.348 1.00 90.56 1088 GLN A O 1
ATOM 8450 N N . TYR A 1 1089 ? 26.231 17.391 -38.368 1.00 92.00 1089 TYR A N 1
ATOM 8451 C CA . TYR A 1 1089 ? 25.123 18.232 -37.915 1.00 92.00 1089 TYR A CA 1
ATOM 8452 C C . TYR A 1 1089 ? 23.808 17.521 -38.203 1.00 92.00 1089 TYR A C 1
ATOM 8454 O O . TYR A 1 1089 ? 23.517 17.191 -39.356 1.00 92.00 1089 TYR A O 1
ATOM 8462 N N . TYR A 1 1090 ? 23.041 17.294 -37.149 1.00 94.88 1090 TYR A N 1
ATOM 8463 C CA . TYR A 1 1090 ? 21.783 16.564 -37.141 1.00 94.88 1090 TYR A CA 1
ATOM 8464 C C . TYR A 1 1090 ? 20.647 17.587 -37.106 1.00 94.88 1090 TYR A C 1
ATOM 8466 O O . TYR A 1 1090 ? 20.690 18.543 -36.330 1.00 94.88 1090 TYR A O 1
ATOM 8474 N N . GLN A 1 1091 ? 19.664 17.427 -37.983 1.00 94.56 1091 GLN A N 1
ATOM 8475 C CA . GLN A 1 1091 ? 18.585 18.391 -38.181 1.00 94.56 1091 GLN A CA 1
ATOM 8476 C C . GLN A 1 1091 ? 17.252 17.652 -38.124 1.00 94.56 1091 GLN A C 1
ATOM 8478 O O . GLN A 1 1091 ? 17.113 16.575 -38.705 1.00 94.56 1091 GLN A O 1
ATOM 8483 N N . TYR A 1 1092 ? 16.297 18.235 -37.406 1.00 93.19 1092 TYR A N 1
ATOM 8484 C CA . TYR A 1 1092 ? 15.059 17.581 -37.003 1.00 93.19 1092 TYR A CA 1
ATOM 8485 C C . TYR A 1 1092 ? 13.839 18.334 -37.541 1.00 93.19 1092 TYR A C 1
ATOM 8487 O O . TYR A 1 1092 ? 13.839 19.566 -37.612 1.00 93.19 1092 TYR A O 1
ATOM 8495 N N . LEU A 1 1093 ? 12.799 17.585 -37.900 1.00 90.19 1093 LEU A N 1
ATOM 8496 C CA . LEU A 1 1093 ? 11.458 18.088 -38.169 1.00 90.19 1093 LEU A CA 1
ATOM 8497 C C . LEU A 1 1093 ? 10.581 17.689 -36.978 1.00 90.19 1093 LEU A C 1
ATOM 8499 O O . LEU A 1 1093 ? 10.262 16.515 -36.806 1.00 90.19 1093 LEU A O 1
ATOM 8503 N N . GLY A 1 1094 ? 10.258 18.655 -36.116 1.00 88.81 1094 GLY A N 1
ATOM 8504 C CA . GLY A 1 1094 ? 9.706 18.346 -34.796 1.00 88.81 1094 GLY A CA 1
ATOM 8505 C C . GLY A 1 1094 ? 10.753 17.620 -33.945 1.00 88.81 1094 GLY A C 1
ATOM 8506 O O . GLY A 1 1094 ? 11.823 18.164 -33.680 1.00 88.81 1094 GLY A O 1
ATOM 8507 N N . LEU A 1 1095 ? 10.455 16.377 -33.573 1.00 91.06 1095 LEU A N 1
ATOM 8508 C CA . LEU A 1 1095 ? 11.354 15.441 -32.890 1.00 91.06 1095 LEU A CA 1
ATOM 8509 C C . LEU A 1 1095 ? 11.912 14.349 -33.827 1.00 91.06 1095 LEU A C 1
ATOM 8511 O O . LEU A 1 1095 ? 12.749 13.547 -33.415 1.00 91.06 1095 LEU A O 1
ATOM 8515 N N . MET A 1 1096 ? 11.487 14.305 -35.095 1.00 92.56 1096 MET A N 1
ATOM 8516 C CA . MET A 1 1096 ? 11.944 13.301 -36.065 1.00 92.56 1096 MET A CA 1
ATOM 8517 C C . MET A 1 1096 ? 13.240 13.754 -36.751 1.00 92.56 1096 MET A C 1
ATOM 8519 O O . MET A 1 1096 ? 13.354 14.910 -37.157 1.00 92.56 1096 MET A O 1
ATOM 8523 N N . LEU A 1 1097 ? 14.228 12.867 -36.904 1.00 93.19 1097 LEU A N 1
ATOM 8524 C CA . LEU A 1 1097 ? 15.498 13.198 -37.563 1.00 93.19 1097 LEU A CA 1
ATOM 8525 C C . LEU A 1 1097 ? 15.281 13.297 -39.079 1.00 93.19 1097 LEU A C 1
ATOM 8527 O O . LEU A 1 1097 ? 15.095 12.286 -39.741 1.00 93.19 1097 LEU A O 1
ATOM 8531 N N . ASP A 1 1098 ? 15.348 14.503 -39.636 1.00 92.25 1098 ASP A N 1
ATOM 8532 C CA . ASP A 1 1098 ? 15.144 14.766 -41.066 1.00 92.25 1098 ASP A CA 1
ATOM 8533 C C . ASP A 1 1098 ? 16.433 14.522 -41.874 1.00 92.25 1098 ASP A C 1
ATOM 8535 O O . ASP A 1 1098 ? 16.416 13.825 -42.894 1.00 92.25 1098 ASP A O 1
ATOM 8539 N N . ARG A 1 1099 ? 17.586 15.026 -41.401 1.00 91.94 1099 ARG A N 1
ATOM 8540 C CA . ARG A 1 1099 ? 18.882 14.769 -42.060 1.00 91.94 1099 ARG A CA 1
ATOM 8541 C C . ARG A 1 1099 ? 20.109 14.876 -41.157 1.00 91.94 1099 ARG A C 1
ATOM 8543 O O . ARG A 1 1099 ? 20.116 15.568 -40.141 1.00 91.94 1099 ARG A O 1
ATOM 8550 N N . ILE A 1 1100 ? 21.196 14.255 -41.611 1.00 92.25 1100 ILE A N 1
ATOM 8551 C CA . ILE A 1 1100 ? 22.567 14.467 -41.135 1.00 92.25 1100 ILE A CA 1
ATOM 8552 C C . ILE A 1 1100 ? 23.380 15.102 -42.268 1.00 92.25 1100 ILE A C 1
ATOM 8554 O O . ILE A 1 1100 ? 23.401 14.608 -43.395 1.00 92.25 1100 ILE A O 1
ATOM 8558 N N . SER A 1 1101 ? 24.087 16.186 -41.967 1.00 89.81 1101 SER A N 1
ATOM 8559 C CA . SER A 1 1101 ? 25.000 16.870 -42.891 1.00 89.81 1101 SER A CA 1
ATOM 8560 C C . SER A 1 1101 ? 26.431 16.880 -42.349 1.00 89.81 1101 SER A C 1
ATOM 8562 O O . SER A 1 1101 ? 26.646 16.776 -41.140 1.00 89.81 1101 SER A O 1
ATOM 8564 N N . TYR A 1 1102 ? 27.416 16.968 -43.246 1.00 87.44 1102 TYR A N 1
ATOM 8565 C CA . TYR A 1 1102 ? 28.833 16.774 -42.928 1.00 87.44 1102 TYR A CA 1
ATOM 8566 C C . TYR A 1 1102 ? 29.668 17.985 -43.352 1.00 87.44 1102 TYR A C 1
ATOM 8568 O O . TYR A 1 1102 ? 29.518 18.499 -44.462 1.00 87.44 1102 TYR A O 1
ATOM 8576 N N . ASP A 1 1103 ? 30.574 18.423 -42.480 1.00 82.56 1103 ASP A N 1
ATOM 8577 C CA . ASP A 1 1103 ? 31.453 19.566 -42.740 1.00 82.56 1103 ASP A CA 1
ATOM 8578 C C . ASP A 1 1103 ? 32.357 19.347 -43.969 1.00 82.56 1103 ASP A C 1
ATOM 8580 O O . ASP A 1 1103 ? 32.967 18.291 -44.147 1.00 82.56 1103 ASP A O 1
ATOM 8584 N N . GLY A 1 1104 ? 32.426 20.356 -44.839 1.00 69.62 1104 GLY A N 1
ATOM 8585 C CA . GLY A 1 1104 ? 33.173 20.318 -46.098 1.00 69.62 1104 GLY A CA 1
ATOM 8586 C C . GLY A 1 1104 ? 32.623 19.388 -47.193 1.00 69.62 1104 GLY A C 1
ATOM 8587 O O . GLY A 1 1104 ? 33.279 19.259 -48.230 1.00 69.62 1104 GLY A O 1
ATOM 8588 N N . ALA A 1 1105 ? 31.458 18.752 -47.016 1.00 69.75 1105 ALA A N 1
ATOM 8589 C CA . ALA A 1 1105 ? 30.891 17.804 -47.981 1.00 69.75 1105 ALA A CA 1
ATOM 8590 C C . ALA A 1 1105 ? 29.553 18.271 -48.584 1.00 69.75 1105 ALA A C 1
ATOM 8592 O O . ALA A 1 1105 ? 28.728 18.894 -47.925 1.00 69.75 1105 ALA A O 1
ATOM 8593 N N . ALA A 1 1106 ? 29.314 17.910 -49.850 1.00 65.50 1106 ALA A N 1
ATOM 8594 C CA . ALA A 1 1106 ? 28.027 18.127 -50.523 1.00 65.50 1106 ALA A CA 1
ATOM 8595 C C . ALA A 1 1106 ? 27.002 17.004 -50.263 1.00 65.50 1106 ALA A C 1
ATOM 8597 O O . ALA A 1 1106 ? 25.827 17.161 -50.583 1.00 65.50 1106 ALA A O 1
ATOM 8598 N N . ALA A 1 1107 ? 27.441 15.869 -49.709 1.00 69.06 1107 ALA A N 1
ATOM 8599 C CA . ALA A 1 1107 ? 26.568 14.759 -49.350 1.00 69.06 1107 ALA A CA 1
ATOM 8600 C C . ALA A 1 1107 ? 25.831 15.050 -48.033 1.00 69.06 1107 ALA A C 1
ATOM 8602 O O . ALA A 1 1107 ? 26.426 15.540 -47.071 1.00 69.06 1107 ALA A O 1
ATOM 8603 N N . GLN A 1 1108 ? 24.548 14.707 -47.991 1.00 80.94 1108 GLN A N 1
ATOM 8604 C CA . GLN A 1 1108 ? 23.711 14.717 -46.793 1.00 80.94 1108 GLN A CA 1
ATOM 8605 C C . GLN A 1 1108 ? 23.001 13.369 -46.721 1.00 80.94 1108 GLN A C 1
ATOM 8607 O O . GLN A 1 1108 ? 22.578 12.856 -47.756 1.00 80.94 1108 GLN A O 1
ATOM 8612 N N . ARG A 1 1109 ? 22.872 12.820 -45.514 1.00 87.75 1109 ARG A N 1
ATOM 8613 C CA . ARG A 1 1109 ? 22.074 11.625 -45.256 1.00 87.75 1109 ARG A CA 1
ATOM 8614 C C . ARG A 1 1109 ? 20.668 12.050 -44.869 1.00 87.75 1109 ARG A C 1
ATOM 8616 O O . ARG A 1 1109 ? 20.504 12.687 -43.832 1.00 87.75 1109 ARG A O 1
ATOM 8623 N N . ALA A 1 1110 ? 19.684 11.722 -45.695 1.00 89.62 1110 ALA A N 1
ATOM 8624 C CA . ALA A 1 1110 ? 18.282 12.065 -45.465 1.00 89.62 1110 ALA A CA 1
ATOM 8625 C C . ALA A 1 1110 ? 17.500 10.867 -44.911 1.00 89.62 1110 ALA A C 1
ATOM 8627 O O . ALA A 1 1110 ? 17.884 9.708 -45.112 1.00 89.62 1110 ALA A O 1
ATOM 8628 N N . PHE A 1 1111 ? 16.391 11.160 -44.239 1.00 90.69 1111 PHE A N 1
ATOM 8629 C CA . PHE A 1 1111 ? 15.455 10.170 -43.723 1.00 90.69 1111 PHE A CA 1
ATOM 8630 C C . PHE A 1 1111 ? 14.027 10.517 -44.142 1.00 90.69 1111 PHE A C 1
ATOM 8632 O O . PHE A 1 1111 ? 13.696 11.667 -44.432 1.00 90.69 1111 PHE A O 1
ATOM 8639 N N . SER A 1 1112 ? 13.161 9.515 -44.186 1.00 89.88 1112 SER A N 1
ATOM 8640 C CA . SER A 1 1112 ? 11.710 9.712 -44.221 1.00 89.8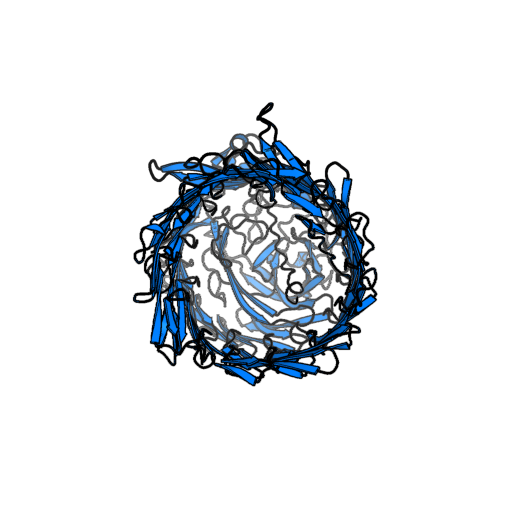8 1112 SER A CA 1
ATOM 8641 C C . SER A 1 1112 ? 11.038 8.573 -43.468 1.00 89.88 1112 SER A C 1
ATOM 8643 O O . SER A 1 1112 ? 11.654 7.527 -43.242 1.00 89.88 1112 SER A O 1
ATOM 8645 N N . TYR A 1 1113 ? 9.796 8.805 -43.057 1.00 89.12 1113 TYR A N 1
ATOM 8646 C CA . TYR A 1 1113 ? 9.066 7.941 -42.139 1.00 89.12 1113 TYR A CA 1
ATOM 8647 C C . TYR A 1 1113 ? 7.727 7.484 -42.734 1.00 89.12 1113 TYR A C 1
ATOM 8649 O O . TYR A 1 1113 ? 7.279 8.037 -43.741 1.00 89.12 1113 TYR A O 1
ATOM 8657 N N . ASP A 1 1114 ? 7.125 6.448 -42.156 1.00 87.12 1114 ASP A N 1
ATOM 8658 C CA . ASP A 1 1114 ? 5.713 6.103 -42.358 1.00 87.12 1114 ASP A CA 1
ATOM 8659 C C . ASP A 1 1114 ? 4.816 6.764 -41.287 1.00 87.12 1114 ASP A C 1
ATOM 8661 O O . ASP A 1 1114 ? 5.311 7.365 -40.330 1.00 87.12 1114 ASP A O 1
ATOM 8665 N N . ASP A 1 1115 ? 3.494 6.620 -41.421 1.00 84.94 1115 ASP A N 1
ATOM 8666 C CA . ASP A 1 1115 ? 2.498 7.115 -40.450 1.00 84.94 1115 ASP A CA 1
ATOM 8667 C C . ASP A 1 1115 ? 2.654 6.507 -39.037 1.00 84.94 1115 ASP A C 1
ATOM 8669 O O . ASP A 1 1115 ? 2.068 7.005 -38.078 1.00 84.94 1115 ASP A O 1
ATOM 8673 N N . TYR A 1 1116 ? 3.442 5.437 -38.883 1.00 86.00 1116 TYR A N 1
ATOM 8674 C CA . TYR A 1 1116 ? 3.734 4.787 -37.603 1.00 86.00 1116 TYR A CA 1
ATOM 8675 C C . TYR A 1 1116 ? 5.049 5.277 -36.968 1.00 86.00 1116 TYR A C 1
ATOM 8677 O O . TYR A 1 1116 ? 5.363 4.877 -35.844 1.00 86.00 1116 TYR A O 1
ATOM 8685 N N . GLY A 1 1117 ? 5.811 6.138 -37.653 1.00 88.00 1117 GLY A N 1
ATOM 8686 C CA . GLY A 1 1117 ? 7.114 6.637 -37.209 1.00 88.00 1117 GLY A CA 1
ATOM 8687 C C . GLY A 1 1117 ? 8.295 5.698 -37.491 1.00 88.00 1117 GLY A C 1
ATOM 8688 O O . GLY A 1 1117 ? 9.400 5.953 -37.005 1.00 88.00 1117 GLY A O 1
ATOM 8689 N N . ASN A 1 1118 ? 8.112 4.633 -38.278 1.00 87.88 1118 ASN A N 1
ATOM 8690 C CA . ASN A 1 1118 ? 9.215 3.790 -38.746 1.00 87.88 1118 ASN A CA 1
ATOM 8691 C C . ASN A 1 1118 ? 9.974 4.498 -39.873 1.00 87.88 1118 ASN A C 1
ATOM 8693 O O . ASN A 1 1118 ? 9.370 5.195 -40.682 1.00 87.88 1118 ASN A O 1
ATOM 8697 N N . ILE A 1 1119 ? 11.290 4.288 -39.981 1.00 89.38 1119 ILE A N 1
ATOM 8698 C CA . ILE A 1 1119 ? 12.075 4.804 -41.114 1.00 89.38 1119 ILE A CA 1
ATOM 8699 C C . ILE A 1 1119 ? 11.666 4.046 -42.385 1.00 89.38 1119 ILE A C 1
ATOM 8701 O O . ILE A 1 1119 ? 11.980 2.865 -42.520 1.00 89.38 1119 ILE A O 1
ATOM 8705 N N . SER A 1 1120 ? 11.017 4.738 -43.323 1.00 86.69 1120 SER A N 1
ATOM 8706 C CA . SER A 1 1120 ? 10.635 4.227 -44.647 1.00 86.69 1120 SER A CA 1
ATOM 8707 C C . SER A 1 1120 ? 11.719 4.471 -45.708 1.00 86.69 1120 SER A C 1
ATOM 8709 O O . SER A 1 1120 ? 11.766 3.784 -46.729 1.00 86.69 1120 SER A O 1
ATOM 8711 N N . TYR A 1 1121 ? 12.639 5.411 -45.464 1.00 84.25 1121 TYR A N 1
ATOM 8712 C CA . TYR A 1 1121 ? 13.740 5.733 -46.375 1.00 84.25 1121 TYR A CA 1
ATOM 8713 C C . TYR A 1 1121 ? 15.010 6.176 -45.638 1.00 84.25 1121 TYR A C 1
ATOM 8715 O O . TYR A 1 1121 ? 14.945 6.998 -44.722 1.00 84.25 1121 TYR A O 1
ATOM 8723 N N . SER A 1 1122 ? 16.177 5.701 -46.087 1.00 83.75 1122 SER A N 1
ATOM 8724 C CA . SER A 1 1122 ? 17.469 6.327 -45.782 1.00 83.75 1122 SER A CA 1
ATOM 8725 C C . SER A 1 1122 ? 18.544 5.962 -46.814 1.00 83.75 1122 SER A C 1
ATOM 8727 O O . SER A 1 1122 ? 18.748 4.783 -47.081 1.00 83.75 1122 SER A O 1
ATOM 8729 N N . ASP A 1 1123 ? 19.257 6.962 -47.348 1.00 68.50 1123 ASP A N 1
ATOM 8730 C CA . ASP A 1 1123 ? 20.388 6.827 -48.294 1.00 68.50 1123 ASP A CA 1
ATOM 8731 C C . ASP A 1 1123 ? 20.178 5.784 -49.409 1.00 68.50 1123 ASP A C 1
ATOM 8733 O O . ASP A 1 1123 ? 20.820 4.733 -49.432 1.00 68.50 1123 ASP A O 1
ATOM 8737 N N . ASP A 1 1124 ? 19.253 6.077 -50.329 1.00 59.38 1124 ASP A N 1
ATOM 8738 C CA . ASP A 1 1124 ? 18.824 5.225 -51.452 1.00 59.38 1124 ASP A CA 1
ATOM 8739 C C . ASP A 1 1124 ? 18.218 3.853 -51.062 1.00 59.38 1124 ASP A C 1
ATOM 8741 O O . ASP A 1 1124 ? 17.724 3.131 -51.932 1.00 59.38 1124 ASP A O 1
ATOM 8745 N N . ILE A 1 1125 ? 18.162 3.500 -49.770 1.00 53.72 1125 ILE A N 1
ATOM 8746 C CA . ILE A 1 1125 ? 17.441 2.324 -49.268 1.00 53.72 1125 ILE A CA 1
ATOM 8747 C C . ILE A 1 1125 ? 16.012 2.732 -48.901 1.00 53.72 1125 ILE A C 1
ATOM 8749 O O . ILE A 1 1125 ? 15.776 3.433 -47.915 1.00 53.72 1125 ILE A O 1
ATOM 8753 N N . ILE A 1 1126 ? 15.052 2.247 -49.688 1.00 65.00 1126 ILE A N 1
ATOM 8754 C CA . ILE A 1 1126 ? 13.636 2.208 -49.309 1.00 65.00 1126 ILE A CA 1
ATOM 8755 C C . ILE A 1 1126 ? 13.434 0.983 -48.414 1.00 65.00 1126 ILE A C 1
ATOM 8757 O O . ILE A 1 1126 ? 13.760 -0.140 -48.805 1.00 65.00 1126 ILE A O 1
ATOM 8761 N N . TYR A 1 1127 ? 12.896 1.207 -47.221 1.00 64.00 1127 TYR A N 1
ATOM 8762 C CA . TYR A 1 1127 ? 12.491 0.161 -46.293 1.00 64.00 1127 TYR A CA 1
ATOM 8763 C C . TYR A 1 1127 ? 10.998 -0.090 -46.495 1.00 64.00 1127 TYR A C 1
ATOM 8765 O O . TYR A 1 1127 ? 10.163 0.677 -46.024 1.00 64.00 1127 TYR A O 1
ATOM 8773 N N . ASP A 1 1128 ? 10.664 -1.149 -47.234 1.00 49.66 1128 ASP A N 1
ATOM 8774 C CA . ASP A 1 1128 ? 9.274 -1.551 -47.457 1.00 49.66 1128 ASP A CA 1
ATOM 8775 C C . ASP A 1 1128 ? 8.756 -2.318 -46.227 1.00 49.66 1128 ASP A C 1
ATOM 8777 O O . ASP A 1 1128 ? 8.954 -3.528 -46.069 1.00 49.66 1128 ASP A O 1
ATOM 8781 N N . VAL A 1 1129 ? 8.192 -1.568 -45.278 1.00 49.72 1129 VAL A N 1
ATOM 8782 C CA . VAL A 1 1129 ? 7.720 -2.086 -43.991 1.00 49.72 1129 VAL A CA 1
ATOM 8783 C C . VAL A 1 1129 ? 6.349 -2.747 -44.197 1.00 49.72 1129 VAL A C 1
ATOM 8785 O O . VAL A 1 1129 ? 5.315 -2.093 -44.131 1.00 49.72 1129 VAL A O 1
ATOM 8788 N N . PHE A 1 1130 ? 6.375 -4.067 -44.416 1.00 44.66 1130 PHE A N 1
ATOM 8789 C CA . PHE A 1 1130 ? 5.234 -4.965 -44.686 1.00 44.66 1130 PHE A CA 1
ATOM 8790 C C . PHE A 1 1130 ? 4.695 -5.023 -46.133 1.00 44.66 1130 PHE A C 1
ATOM 8792 O O . PHE A 1 1130 ? 3.482 -5.023 -46.348 1.00 44.66 1130 PHE A O 1
ATOM 8799 N N . THR A 1 1131 ? 5.568 -5.301 -47.112 1.00 34.50 1131 THR A N 1
ATOM 8800 C CA . THR A 1 1131 ? 5.188 -6.219 -48.209 1.00 34.50 1131 THR A CA 1
ATOM 8801 C C . THR A 1 1131 ? 6.026 -7.505 -48.166 1.00 34.50 1131 THR A C 1
ATOM 8803 O O . THR A 1 1131 ? 7.255 -7.475 -48.204 1.00 34.50 1131 THR A O 1
ATOM 8806 N N . GLY A 1 1132 ? 5.354 -8.655 -48.027 1.00 30.75 1132 GLY A N 1
ATOM 8807 C CA . GLY A 1 1132 ? 5.953 -9.995 -47.954 1.00 30.75 1132 GLY A CA 1
ATOM 8808 C C . GLY A 1 1132 ? 5.018 -11.053 -48.518 1.00 30.75 1132 GLY A C 1
ATOM 8809 O O . GLY A 1 1132 ? 3.807 -10.951 -48.227 1.00 30.75 1132 GLY A O 1
#